Protein AF-A0A969PIN3-F1 (afdb_monomer_lite)

Radius of gyration: 37.14 Å; chains: 1; bounding box: 96×81×105 Å

Structure (mmCIF, N/CA/C/O backbone):
data_AF-A0A969PIN3-F1
#
_entry.id   AF-A0A969PIN3-F1
#
loop_
_atom_site.group_PDB
_atom_site.id
_atom_site.type_symbol
_atom_site.label_atom_id
_atom_site.label_alt_id
_atom_site.label_comp_id
_atom_site.label_asym_id
_atom_site.label_entity_id
_atom_site.label_seq_id
_atom_site.pdbx_PDB_ins_code
_atom_site.Cartn_x
_atom_site.Cartn_y
_atom_site.Cartn_z
_atom_site.occupancy
_atom_site.B_iso_or_equiv
_atom_site.auth_seq_id
_atom_site.auth_comp_id
_atom_site.auth_asym_id
_atom_site.auth_atom_id
_atom_site.pdbx_PDB_model_num
ATOM 1 N N . MET A 1 1 ? 4.081 49.127 9.618 1.00 50.84 1 MET A N 1
ATOM 2 C CA . MET A 1 1 ? 3.236 48.222 8.811 1.00 50.84 1 MET A CA 1
ATOM 3 C C . MET A 1 1 ? 1.936 48.942 8.501 1.00 50.84 1 MET A C 1
ATOM 5 O O . MET A 1 1 ? 1.506 49.730 9.333 1.00 50.84 1 MET A O 1
ATOM 9 N N . THR A 1 2 ? 1.352 48.713 7.328 1.00 72.00 2 THR A N 1
ATOM 10 C CA . THR A 1 2 ? 0.130 49.383 6.839 1.00 72.00 2 THR A CA 1
ATOM 11 C C . THR A 1 2 ? -1.167 48.836 7.447 1.00 72.00 2 THR A C 1
ATOM 13 O O . THR A 1 2 ? -2.225 49.387 7.179 1.00 72.00 2 THR A O 1
ATOM 16 N N . ASN A 1 3 ? -1.093 47.792 8.285 1.00 75.44 3 ASN A N 1
ATOM 17 C CA . ASN A 1 3 ? -2.239 46.981 8.716 1.00 75.44 3 ASN A CA 1
ATOM 18 C C . ASN A 1 3 ? -3.013 46.429 7.500 1.00 75.44 3 ASN A C 1
ATOM 20 O O . ASN A 1 3 ? -2.401 46.163 6.465 1.00 75.44 3 ASN A O 1
ATOM 24 N N . TYR A 1 4 ? -4.318 46.187 7.635 1.00 80.69 4 TYR A N 1
ATOM 25 C CA . TYR A 1 4 ? -5.154 45.698 6.541 1.00 80.69 4 TYR A CA 1
ATOM 26 C C . TYR A 1 4 ? -5.378 46.802 5.507 1.00 80.69 4 TYR A C 1
ATOM 28 O O . TYR A 1 4 ? -5.808 47.899 5.859 1.00 80.69 4 TYR A O 1
ATOM 36 N N . VAL A 1 5 ? -5.104 46.482 4.246 1.00 87.62 5 VAL A N 1
ATOM 37 C CA . VAL A 1 5 ? -5.434 47.311 3.083 1.00 87.62 5 VAL A CA 1
ATOM 38 C C . VAL A 1 5 ? -6.646 46.714 2.379 1.00 87.62 5 VAL A C 1
ATOM 40 O O . VAL A 1 5 ? -6.868 45.504 2.432 1.00 87.62 5 VAL A O 1
ATOM 43 N N . THR A 1 6 ? -7.445 47.559 1.745 1.00 90.44 6 THR A N 1
ATOM 44 C CA . THR A 1 6 ? -8.555 47.119 0.893 1.00 90.44 6 THR A CA 1
ATOM 45 C C . THR A 1 6 ? -8.034 46.457 -0.386 1.00 90.44 6 THR A C 1
ATOM 47 O O . THR A 1 6 ? -6.901 46.699 -0.801 1.00 90.44 6 THR A O 1
ATOM 50 N N . ASP A 1 7 ? -8.865 45.667 -1.069 1.00 84.75 7 ASP A N 1
ATOM 51 C CA . ASP A 1 7 ? -8.465 45.018 -2.328 1.00 84.75 7 ASP A CA 1
ATOM 52 C C . ASP A 1 7 ? -8.092 46.026 -3.430 1.00 84.75 7 ASP A C 1
ATOM 54 O O . ASP A 1 7 ? -7.256 45.741 -4.287 1.00 84.75 7 ASP A O 1
ATOM 58 N N . GLU A 1 8 ? -8.708 47.214 -3.433 1.00 89.25 8 GLU A N 1
ATOM 59 C CA . GLU A 1 8 ? -8.351 48.295 -4.361 1.00 89.25 8 GLU A CA 1
ATOM 60 C C . GLU A 1 8 ? -6.957 48.849 -4.070 1.00 89.25 8 GLU A C 1
ATOM 62 O O . GLU A 1 8 ? -6.147 48.988 -4.989 1.00 89.25 8 GLU A O 1
ATOM 67 N N . GLU A 1 9 ? -6.648 49.101 -2.798 1.00 90.25 9 GLU A N 1
ATOM 68 C CA . GLU A 1 9 ? -5.317 49.532 -2.369 1.00 90.25 9 GLU A CA 1
ATOM 69 C C . GLU A 1 9 ? -4.271 48.446 -2.633 1.00 90.25 9 GLU A C 1
ATOM 71 O O . GLU A 1 9 ? -3.185 48.749 -3.120 1.00 90.25 9 GLU A O 1
ATOM 76 N N . LEU A 1 10 ? -4.599 47.176 -2.385 1.00 89.31 10 LEU A N 1
ATOM 77 C CA . LEU A 1 10 ? -3.703 46.050 -2.627 1.00 89.31 10 LEU A CA 1
ATOM 78 C C . LEU A 1 10 ? -3.367 45.901 -4.118 1.00 89.31 10 LEU A C 1
ATOM 80 O O . LEU A 1 10 ? -2.195 45.788 -4.477 1.00 89.31 10 LEU A O 1
ATOM 84 N N . ARG A 1 11 ? -4.367 46.001 -5.006 1.00 89.81 11 ARG A N 1
ATOM 85 C CA . ARG A 1 11 ? -4.142 46.023 -6.462 1.00 89.81 11 ARG A CA 1
ATOM 86 C C . ARG A 1 11 ? -3.306 47.221 -6.898 1.00 89.81 11 ARG A C 1
ATOM 88 O O . ARG A 1 11 ? -2.436 47.067 -7.757 1.00 89.81 11 ARG A O 1
ATOM 95 N N . ALA A 1 12 ? -3.544 48.398 -6.318 1.00 90.44 12 ALA A N 1
ATOM 96 C CA . ALA A 1 12 ? -2.742 49.583 -6.605 1.00 90.44 12 ALA A CA 1
ATOM 97 C C . ALA A 1 12 ? -1.281 49.377 -6.175 1.00 90.44 12 ALA A C 1
ATOM 99 O O . ALA A 1 12 ? -0.368 49.697 -6.935 1.00 90.44 12 ALA A O 1
ATOM 100 N N . LEU A 1 13 ? -1.045 48.774 -5.007 1.00 92.31 13 LEU A N 1
ATOM 101 C CA . LEU A 1 13 ? 0.294 48.450 -4.517 1.00 92.31 13 LEU A CA 1
ATOM 102 C C . LEU A 1 13 ? 1.000 47.434 -5.421 1.00 92.31 13 LEU A C 1
ATOM 104 O O . LEU A 1 13 ? 2.150 47.660 -5.790 1.00 92.31 13 LEU A O 1
ATOM 108 N N . TYR A 1 14 ? 0.319 46.368 -5.846 1.00 93.81 14 TYR A N 1
ATOM 109 C CA . TYR A 1 14 ? 0.897 45.406 -6.787 1.00 93.81 14 TYR A CA 1
ATOM 110 C C . TYR A 1 14 ? 1.235 46.046 -8.133 1.00 93.81 14 TYR A C 1
ATOM 112 O O . TYR A 1 14 ? 2.343 45.871 -8.635 1.00 93.81 14 TYR A O 1
ATOM 120 N N . SER A 1 15 ? 0.323 46.849 -8.682 1.00 88.75 15 SER A N 1
ATOM 121 C CA . SER A 1 15 ? 0.493 47.473 -10.001 1.00 88.75 15 SER A CA 1
ATOM 122 C C . SER A 1 15 ? 1.559 48.574 -10.027 1.00 88.75 15 SER A C 1
ATOM 124 O O . SER A 1 15 ? 2.026 48.948 -11.098 1.00 88.75 15 SER A O 1
ATOM 126 N N . THR A 1 16 ? 1.928 49.129 -8.868 1.00 90.44 16 THR A N 1
ATOM 127 C CA . THR A 1 16 ? 2.892 50.241 -8.767 1.00 90.44 16 THR A CA 1
ATOM 128 C C . THR A 1 16 ? 4.238 49.835 -8.175 1.00 90.44 16 THR A C 1
ATOM 130 O O . THR A 1 16 ? 5.167 50.644 -8.171 1.00 90.44 16 THR A O 1
ATOM 133 N N . CYS A 1 17 ? 4.382 48.603 -7.676 1.00 92.88 17 CYS A N 1
ATOM 134 C CA . CYS A 1 17 ? 5.634 48.168 -7.073 1.00 92.88 17 CYS A CA 1
ATOM 135 C C . CYS A 1 17 ? 6.734 47.933 -8.124 1.00 92.88 17 CYS A C 1
ATOM 137 O O . CYS A 1 17 ? 6.511 47.346 -9.181 1.00 92.88 17 CYS A O 1
ATOM 139 N N . SER A 1 18 ? 7.962 48.350 -7.802 1.00 92.31 18 SER A N 1
ATOM 140 C CA . SER A 1 18 ? 9.142 48.053 -8.632 1.00 92.31 18 SER A CA 1
ATOM 141 C C . SER A 1 18 ? 9.610 46.601 -8.498 1.00 92.31 18 SER A C 1
ATOM 143 O O . SER A 1 18 ? 10.331 46.107 -9.363 1.00 92.31 18 SER A O 1
ATOM 145 N N . LEU A 1 19 ? 9.250 45.947 -7.390 1.00 95.00 19 LEU A N 1
ATOM 146 C CA . LEU A 1 19 ? 9.529 44.545 -7.106 1.00 95.00 19 LEU A CA 1
ATOM 147 C C . LEU A 1 19 ? 8.609 44.044 -5.985 1.00 95.00 19 LEU A C 1
ATOM 149 O O . LEU A 1 19 ? 8.564 44.639 -4.907 1.00 95.00 19 LEU A O 1
ATOM 153 N N . PHE A 1 20 ? 7.948 42.915 -6.216 1.00 96.00 20 PHE A N 1
ATOM 154 C CA . PHE A 1 20 ? 7.264 42.130 -5.195 1.00 96.00 20 PHE A CA 1
ATOM 155 C C . PHE A 1 20 ? 8.162 40.969 -4.747 1.00 96.00 20 PHE A C 1
ATOM 157 O O . PHE A 1 20 ? 8.660 40.203 -5.573 1.00 96.00 20 PHE A O 1
ATOM 164 N N . VAL A 1 21 ? 8.391 40.831 -3.441 1.00 96.06 21 VAL A N 1
ATOM 165 C CA . VAL A 1 21 ? 9.271 39.795 -2.876 1.00 96.06 21 VAL A CA 1
ATOM 166 C C . VAL A 1 21 ? 8.453 38.886 -1.974 1.00 96.06 21 VAL A C 1
ATOM 168 O O . VAL A 1 21 ? 7.818 39.367 -1.037 1.00 96.06 21 VAL A O 1
ATOM 171 N N . PHE A 1 22 ? 8.511 37.576 -2.221 1.00 95.44 22 PHE A N 1
ATOM 172 C CA . PHE A 1 22 ? 7.758 36.584 -1.454 1.00 95.44 22 PHE A CA 1
ATOM 173 C C . PHE A 1 22 ? 8.674 35.507 -0.832 1.00 95.44 22 PHE A C 1
ATOM 175 O O . PHE A 1 22 ? 8.772 34.393 -1.350 1.00 95.44 22 PHE A O 1
ATOM 182 N N . PRO A 1 23 ? 9.389 35.834 0.269 1.00 93.06 23 PRO A N 1
ATOM 183 C CA . PRO A 1 23 ? 10.427 34.995 0.871 1.00 93.06 23 PRO A CA 1
ATOM 184 C C . PRO A 1 23 ? 9.851 33.994 1.881 1.00 93.06 23 PRO A C 1
ATOM 186 O O . PRO A 1 23 ? 10.256 33.962 3.042 1.00 93.06 23 PRO A O 1
ATOM 189 N N . SER A 1 24 ? 8.858 33.203 1.471 1.00 88.94 24 SER A N 1
ATOM 190 C CA . SER A 1 24 ? 8.250 32.210 2.362 1.00 88.94 24 SER A CA 1
ATOM 191 C C . SER A 1 24 ? 9.139 30.971 2.510 1.00 88.94 24 SER A C 1
ATOM 193 O O . SER A 1 24 ? 9.698 30.493 1.526 1.00 88.94 24 SER A O 1
ATOM 195 N N . PHE A 1 25 ? 9.267 30.415 3.717 1.00 88.06 25 PHE A N 1
ATOM 196 C CA . PHE A 1 25 ? 9.895 29.096 3.896 1.00 88.06 25 PHE A CA 1
ATOM 197 C C . PHE A 1 25 ? 8.984 27.974 3.389 1.00 88.06 25 PHE A C 1
ATOM 199 O O . PHE A 1 25 ? 9.461 26.984 2.838 1.00 88.06 25 PHE A O 1
ATOM 206 N N . TYR A 1 26 ? 7.674 28.153 3.549 1.00 81.69 26 TYR A N 1
ATOM 207 C CA . TYR A 1 26 ? 6.642 27.222 3.124 1.00 81.69 26 TYR A CA 1
ATOM 208 C C . TYR A 1 26 ? 5.337 27.984 2.909 1.00 81.69 26 TYR A C 1
ATOM 210 O O . TYR A 1 26 ? 4.911 28.752 3.770 1.00 81.69 26 TYR A O 1
ATOM 218 N N . GLU A 1 27 ? 4.684 27.739 1.783 1.00 80.06 27 GLU A N 1
ATOM 219 C CA . GLU A 1 27 ? 3.398 28.336 1.440 1.00 80.06 27 GLU A CA 1
ATOM 220 C C . GLU A 1 27 ? 2.449 27.251 0.934 1.00 80.06 27 GLU A C 1
ATOM 222 O O . GLU A 1 27 ? 2.905 26.255 0.381 1.00 80.06 27 GLU A O 1
ATOM 227 N N . GLY A 1 28 ? 1.141 27.427 1.129 1.00 74.25 28 GLY A N 1
ATOM 228 C CA . GLY A 1 28 ? 0.139 26.517 0.581 1.00 74.25 28 GLY A CA 1
ATOM 229 C C . GLY A 1 28 ? 0.127 26.552 -0.947 1.00 74.25 28 GLY A C 1
ATOM 230 O O . GLY A 1 28 ? 0.718 25.695 -1.590 1.00 74.25 28 GLY A O 1
ATOM 231 N N . PHE A 1 29 ? -0.572 27.533 -1.523 1.00 78.00 29 PHE A N 1
ATOM 232 C CA . PHE A 1 29 ? -0.521 27.788 -2.967 1.00 78.00 29 PHE A CA 1
ATOM 233 C C . PHE A 1 29 ? 0.284 29.049 -3.285 1.00 78.00 29 PHE A C 1
ATOM 235 O O . PHE A 1 29 ? 1.135 29.006 -4.159 1.00 78.00 29 PHE A O 1
ATOM 242 N N . GLY A 1 30 ? 0.090 30.141 -2.541 1.00 85.25 30 GLY A N 1
ATOM 243 C CA . GLY A 1 30 ? 0.773 31.416 -2.793 1.00 85.25 30 GLY A CA 1
ATOM 244 C C . GLY A 1 30 ? -0.074 32.410 -3.581 1.00 85.25 30 GLY A C 1
ATOM 245 O O . GLY A 1 30 ? 0.422 33.059 -4.499 1.00 85.25 30 GLY A O 1
ATOM 246 N N . LEU A 1 31 ? -1.349 32.559 -3.199 1.00 87.31 31 LEU A N 1
ATOM 247 C CA . LEU A 1 31 ? -2.270 33.533 -3.799 1.00 87.31 31 LEU A CA 1
ATOM 248 C C . LEU A 1 31 ? -1.707 34.964 -3.843 1.00 87.31 31 LEU A C 1
ATOM 250 O O . LEU A 1 31 ? -1.788 35.552 -4.916 1.00 87.31 31 LEU A O 1
ATOM 254 N N . PRO A 1 32 ? -1.033 35.494 -2.798 1.00 91.12 32 PRO A N 1
ATOM 255 C CA . PRO A 1 32 ? -0.468 36.844 -2.868 1.00 91.12 32 PRO A CA 1
ATOM 256 C C . PRO A 1 32 ? 0.576 37.013 -3.980 1.00 91.12 32 PRO A C 1
ATOM 258 O O . PRO A 1 32 ? 0.675 38.074 -4.592 1.00 91.12 32 PRO A O 1
ATOM 261 N N . LEU A 1 33 ? 1.355 35.962 -4.265 1.00 93.81 33 LEU A N 1
ATOM 262 C CA . LEU A 1 33 ? 2.321 35.965 -5.361 1.00 93.81 33 LEU A CA 1
ATOM 263 C C . LEU A 1 33 ? 1.612 35.943 -6.715 1.00 93.81 33 LEU A C 1
ATOM 265 O O . LEU A 1 33 ? 1.967 36.734 -7.586 1.00 93.81 33 LEU A O 1
ATOM 269 N N . LEU A 1 34 ? 0.598 35.084 -6.872 1.00 91.12 34 LEU A N 1
ATOM 270 C CA . LEU A 1 34 ? -0.208 35.004 -8.092 1.00 91.12 34 LEU A CA 1
ATOM 271 C C . LEU A 1 34 ? -0.958 36.318 -8.370 1.00 91.12 34 LEU A C 1
ATOM 273 O O . LEU A 1 34 ? -0.998 36.781 -9.508 1.00 91.12 34 LEU A O 1
ATOM 277 N N . GLU A 1 35 ? -1.520 36.942 -7.339 1.00 91.19 35 GLU A N 1
ATOM 278 C CA . GLU A 1 35 ? -2.205 38.235 -7.412 1.00 91.19 35 GLU A CA 1
ATOM 279 C C . GLU A 1 35 ? -1.245 39.349 -7.842 1.00 91.19 35 GLU A C 1
ATOM 281 O O . GLU A 1 35 ? -1.569 40.125 -8.747 1.00 91.19 35 GLU A O 1
ATOM 286 N N . ALA A 1 36 ? -0.035 39.382 -7.272 1.00 93.06 36 ALA A N 1
ATOM 287 C CA . ALA A 1 36 ? 0.993 40.347 -7.643 1.00 93.06 36 ALA A CA 1
ATOM 288 C C . ALA A 1 36 ? 1.392 40.216 -9.123 1.00 93.06 36 ALA A C 1
ATOM 290 O O . ALA A 1 36 ? 1.354 41.203 -9.864 1.00 93.06 36 ALA A O 1
ATOM 291 N N . ILE A 1 37 ? 1.702 39.001 -9.592 1.00 92.75 37 ILE A N 1
ATOM 292 C CA . ILE A 1 37 ? 2.083 38.781 -10.998 1.00 92.75 37 ILE A CA 1
ATOM 293 C C . ILE A 1 37 ? 0.915 38.990 -11.968 1.00 92.75 37 ILE A C 1
ATOM 295 O O . ILE A 1 37 ? 1.132 39.430 -13.097 1.00 92.75 37 ILE A O 1
ATOM 299 N N . SER A 1 38 ? -0.327 38.763 -11.527 1.00 90.12 38 SER A N 1
ATOM 300 C CA . SER A 1 38 ? -1.535 39.051 -12.313 1.00 90.12 38 SER A CA 1
ATOM 301 C C . SER A 1 38 ? -1.742 40.551 -12.530 1.00 90.12 38 SER A C 1
ATOM 303 O O . SER A 1 38 ? -2.286 40.954 -13.557 1.00 90.12 38 SER A O 1
ATOM 305 N N . CYS A 1 39 ? -1.260 41.384 -11.603 1.00 89.56 39 CYS A N 1
ATOM 306 C CA . CYS A 1 39 ? -1.224 42.841 -11.750 1.00 89.56 39 CYS A CA 1
ATOM 307 C C . CYS A 1 39 ? -0.012 43.337 -12.565 1.00 89.56 39 CYS A C 1
ATOM 309 O O . CYS A 1 39 ? 0.136 44.539 -12.770 1.00 89.56 39 CYS A O 1
ATOM 311 N N . GLY A 1 40 ? 0.858 42.433 -13.031 1.00 89.50 40 GLY A N 1
ATOM 312 C CA . GLY A 1 40 ? 2.072 42.762 -13.781 1.00 89.50 40 GLY A CA 1
ATOM 313 C C . GLY A 1 40 ? 3.282 43.117 -12.918 1.00 89.50 40 GLY A C 1
ATOM 314 O O . GLY A 1 40 ? 4.295 43.569 -13.458 1.00 89.50 40 GLY A O 1
ATOM 315 N N . ALA A 1 41 ? 3.217 42.895 -11.602 1.00 93.81 41 ALA A N 1
ATOM 316 C CA . ALA A 1 41 ? 4.343 43.155 -10.717 1.00 93.81 41 ALA A CA 1
ATOM 317 C C . ALA A 1 41 ? 5.558 42.290 -11.108 1.00 93.81 41 ALA A C 1
ATOM 319 O O . ALA A 1 41 ? 5.424 41.068 -11.240 1.00 93.81 41 ALA A O 1
ATOM 320 N N . PRO A 1 42 ? 6.764 42.873 -11.234 1.00 93.81 42 PRO A N 1
ATOM 321 C CA . PRO A 1 42 ? 7.991 42.090 -11.248 1.00 93.81 42 PRO A CA 1
ATOM 322 C C . PRO A 1 42 ? 8.111 41.361 -9.907 1.00 93.81 42 PRO A C 1
ATOM 324 O O . PRO A 1 42 ? 8.193 42.010 -8.865 1.00 93.81 42 PRO A O 1
ATOM 327 N N . ALA A 1 43 ? 8.104 40.029 -9.916 1.00 95.38 43 ALA A N 1
ATOM 328 C CA . ALA A 1 43 ? 8.068 39.241 -8.687 1.00 95.38 43 ALA A CA 1
ATOM 329 C C . ALA A 1 43 ? 9.237 38.262 -8.583 1.00 95.38 43 ALA A C 1
ATOM 331 O O . ALA A 1 43 ? 9.640 37.651 -9.578 1.00 95.38 43 ALA A O 1
ATOM 332 N N . ILE A 1 44 ? 9.737 38.098 -7.359 1.00 96.81 44 ILE A N 1
ATOM 333 C CA . ILE A 1 44 ? 10.690 37.055 -6.976 1.00 96.81 44 ILE A CA 1
ATOM 334 C C . ILE A 1 44 ? 10.174 36.316 -5.742 1.00 96.81 44 ILE A C 1
ATOM 336 O O . ILE A 1 44 ? 9.540 36.918 -4.870 1.00 96.81 44 ILE A O 1
ATOM 340 N N . ALA A 1 45 ? 10.450 35.021 -5.648 1.00 96.69 45 ALA A N 1
ATOM 341 C CA . ALA A 1 45 ? 9.953 34.187 -4.556 1.00 96.69 45 ALA A CA 1
ATOM 342 C C . ALA A 1 45 ? 10.956 33.111 -4.141 1.00 96.69 45 ALA A C 1
ATOM 344 O O . ALA A 1 45 ? 11.942 32.855 -4.828 1.00 96.69 45 ALA A O 1
ATOM 345 N N . SER A 1 46 ? 10.702 32.472 -3.007 1.00 95.88 46 SER A N 1
ATOM 346 C CA . SER A 1 46 ? 11.482 31.313 -2.579 1.00 95.88 46 SER A CA 1
ATOM 347 C C . SER A 1 46 ? 11.335 30.138 -3.549 1.00 95.88 46 SER A C 1
ATOM 349 O O . SER A 1 46 ? 10.269 29.926 -4.121 1.00 95.88 46 SER A O 1
ATOM 351 N N . ASN A 1 47 ? 12.367 29.307 -3.674 1.00 91.25 47 ASN A N 1
ATOM 352 C CA . ASN A 1 47 ? 12.352 28.068 -4.458 1.00 91.25 47 ASN A CA 1
ATOM 353 C C . ASN A 1 47 ? 11.687 26.878 -3.727 1.00 91.25 47 ASN A C 1
ATOM 355 O O . ASN A 1 47 ? 12.079 25.731 -3.937 1.00 91.25 47 ASN A O 1
ATOM 359 N N . SER A 1 48 ? 10.713 27.139 -2.850 1.00 85.56 48 SER A N 1
ATOM 360 C CA . SER A 1 48 ? 10.076 26.135 -1.995 1.00 85.56 48 SER A CA 1
ATOM 361 C C . SER A 1 48 ? 8.560 26.057 -2.201 1.00 85.56 48 SER A C 1
ATOM 363 O O . SER A 1 48 ? 7.909 27.027 -2.597 1.00 85.56 48 SER A O 1
ATOM 365 N N . SER A 1 49 ? 7.994 24.889 -1.880 1.00 86.50 49 SER A N 1
ATOM 366 C CA . SER A 1 49 ? 6.567 24.578 -2.049 1.00 86.50 49 SER A CA 1
ATOM 367 C C . SER A 1 49 ? 6.078 24.836 -3.485 1.00 86.50 49 SER A C 1
ATOM 369 O O . SER A 1 49 ? 6.784 24.476 -4.416 1.00 86.50 49 SER A O 1
ATOM 371 N N . SER A 1 50 ? 4.898 25.440 -3.651 1.00 85.69 50 SER A N 1
ATOM 372 C CA . SER A 1 50 ? 4.201 25.734 -4.911 1.00 85.69 50 SER A CA 1
ATOM 373 C C . SER A 1 50 ? 4.646 27.019 -5.632 1.00 85.69 50 SER A C 1
ATOM 375 O O . SER A 1 50 ? 4.082 27.396 -6.663 1.00 85.69 50 SER A O 1
ATOM 377 N N . LEU A 1 51 ? 5.587 27.773 -5.055 1.00 91.25 51 LEU A N 1
ATOM 378 C CA . LEU A 1 51 ? 6.018 29.074 -5.580 1.00 91.25 51 LEU A CA 1
ATOM 379 C C . LEU A 1 51 ? 6.810 28.974 -6.902 1.00 91.25 51 LEU A C 1
ATOM 381 O O . LEU A 1 51 ? 6.592 29.831 -7.769 1.00 91.25 51 LEU A O 1
ATOM 385 N N . PRO A 1 52 ? 7.673 27.953 -7.117 1.00 90.81 52 PRO A N 1
ATOM 386 C CA . PRO A 1 52 ? 8.307 27.712 -8.413 1.00 90.81 52 PRO A CA 1
ATOM 387 C C . PRO A 1 52 ? 7.299 27.556 -9.555 1.00 90.81 52 PRO A C 1
ATOM 389 O O . PRO A 1 52 ? 7.504 28.096 -10.642 1.00 90.81 52 PRO A O 1
ATOM 392 N N . GLU A 1 53 ? 6.186 26.870 -9.303 1.00 84.94 53 GLU A N 1
ATOM 393 C CA . GLU A 1 53 ? 5.125 26.620 -10.275 1.00 84.94 53 GLU A CA 1
ATOM 394 C C . GLU A 1 53 ? 4.335 27.893 -10.604 1.00 84.94 53 GLU A C 1
ATOM 396 O O . GLU A 1 53 ? 3.948 28.096 -11.758 1.00 84.94 53 GLU A O 1
ATOM 401 N N . ILE A 1 54 ? 4.126 28.780 -9.624 1.00 87.75 54 ILE A N 1
ATOM 402 C CA . ILE A 1 54 ? 3.443 30.065 -9.841 1.00 87.75 54 ILE A CA 1
ATOM 403 C C . ILE A 1 54 ? 4.279 31.015 -10.696 1.00 87.75 54 ILE A C 1
ATOM 405 O O . ILE A 1 54 ? 3.715 31.698 -11.547 1.00 87.75 54 ILE A O 1
ATOM 409 N N . LEU A 1 55 ? 5.600 31.069 -10.502 1.00 88.31 55 LEU A N 1
ATOM 410 C CA . LEU A 1 55 ? 6.469 31.941 -11.304 1.00 88.31 55 LEU A CA 1
ATOM 411 C C . LEU A 1 55 ? 6.867 31.318 -12.642 1.00 88.31 55 LEU A C 1
ATOM 413 O O . LEU A 1 55 ? 7.133 32.049 -13.594 1.00 88.31 55 LEU A O 1
ATOM 417 N N . GLY A 1 56 ? 6.898 29.985 -12.733 1.00 79.75 56 GLY A N 1
ATOM 418 C CA . GLY A 1 56 ? 7.204 29.254 -13.967 1.00 79.75 56 GLY A CA 1
ATOM 419 C C . GLY A 1 56 ? 8.626 29.479 -14.497 1.00 79.75 56 GLY A C 1
ATOM 420 O O . GLY A 1 56 ? 8.923 29.108 -15.630 1.00 79.75 56 GLY A O 1
ATOM 421 N N . SER A 1 57 ? 9.502 30.103 -13.703 1.00 82.56 57 SER A N 1
ATOM 422 C CA . SER A 1 57 ? 10.856 30.492 -14.091 1.00 82.56 57 SER A CA 1
ATOM 423 C C . SER A 1 57 ? 11.798 30.447 -12.894 1.00 82.56 57 SER A C 1
ATOM 425 O O . SER A 1 57 ? 11.608 31.153 -11.903 1.00 82.56 57 SER A O 1
ATOM 427 N N . VAL A 1 58 ? 12.862 29.652 -13.013 1.00 86.12 58 VAL A N 1
ATOM 428 C CA . VAL A 1 58 ? 13.892 29.513 -11.972 1.00 86.12 58 VAL A CA 1
ATOM 429 C C . VAL A 1 58 ? 14.721 30.784 -11.776 1.00 86.12 58 VAL A C 1
ATOM 431 O O . VAL A 1 58 ? 15.261 31.001 -10.696 1.00 86.12 58 VAL A O 1
ATOM 434 N N . GLU A 1 59 ? 14.775 31.670 -12.778 1.00 88.94 59 GLU A N 1
ATOM 435 C CA . GLU A 1 59 ? 15.524 32.934 -12.707 1.00 88.94 59 GLU A CA 1
ATOM 436 C C . GLU A 1 59 ? 14.929 33.934 -11.698 1.00 88.94 59 GLU A C 1
ATOM 438 O O . GLU A 1 59 ? 15.596 34.901 -11.330 1.00 88.94 59 GLU A O 1
ATOM 443 N N . GLN A 1 60 ? 13.682 33.718 -11.268 1.00 92.75 60 GLN A N 1
ATOM 444 C CA . GLN A 1 60 ? 12.962 34.551 -10.301 1.00 92.75 60 GLN A CA 1
ATOM 445 C C . GLN A 1 60 ? 12.942 33.935 -8.894 1.00 92.75 60 GLN A C 1
ATOM 447 O O . GLN A 1 60 ? 12.293 34.475 -7.995 1.00 92.75 60 GLN A O 1
ATOM 452 N N . LEU A 1 61 ? 13.642 32.813 -8.698 1.00 95.62 61 LEU A N 1
ATOM 453 C CA . LEU A 1 61 ? 13.639 32.063 -7.451 1.00 95.62 61 LEU A CA 1
ATOM 454 C C . LEU A 1 61 ? 14.945 32.234 -6.668 1.00 95.62 61 LEU A C 1
ATOM 456 O O . LEU A 1 61 ? 16.024 32.379 -7.242 1.00 95.62 61 LEU A O 1
ATOM 460 N N . PHE A 1 62 ? 14.854 32.176 -5.341 1.00 95.62 62 PHE A N 1
ATOM 461 C CA . PHE A 1 62 ? 16.007 32.146 -4.437 1.00 95.62 62 PHE A CA 1
ATOM 462 C C . PHE A 1 62 ? 15.808 31.112 -3.325 1.00 95.62 62 PHE A C 1
ATOM 464 O O . PHE A 1 62 ? 14.681 30.758 -2.993 1.00 95.62 62 PHE A O 1
ATOM 471 N N . ASP A 1 63 ? 16.900 30.634 -2.728 1.00 93.19 63 ASP A N 1
ATOM 472 C CA . ASP A 1 63 ? 16.827 29.800 -1.523 1.00 93.19 63 ASP A CA 1
ATOM 473 C C . ASP A 1 63 ? 16.354 30.655 -0.329 1.00 93.19 63 ASP A C 1
ATOM 475 O O . ASP A 1 63 ? 17.042 31.627 0.010 1.00 93.19 63 ASP A O 1
ATOM 479 N N . PRO A 1 64 ? 15.223 30.325 0.331 1.00 92.88 64 PRO A N 1
ATOM 480 C CA . PRO A 1 64 ? 14.708 31.098 1.462 1.00 92.88 64 PRO A CA 1
ATOM 481 C C . PRO A 1 64 ? 15.661 31.140 2.664 1.00 92.88 64 PRO A C 1
ATOM 483 O O . PRO A 1 64 ? 15.556 32.041 3.496 1.00 92.88 64 PRO A O 1
ATOM 486 N N . HIS A 1 65 ? 16.608 30.204 2.767 1.00 91.62 65 HIS A N 1
ATOM 487 C CA . HIS A 1 65 ? 17.635 30.198 3.810 1.00 91.62 65 HIS A CA 1
ATOM 488 C C . HIS A 1 65 ? 18.869 31.042 3.452 1.00 91.62 65 HIS A C 1
ATOM 490 O O . HIS A 1 65 ? 19.729 31.265 4.306 1.00 91.62 65 HIS A O 1
ATOM 496 N N . SER A 1 66 ? 18.953 31.557 2.220 1.00 93.38 66 SER A N 1
ATOM 497 C CA . SER A 1 66 ? 20.086 32.339 1.729 1.00 93.38 66 SER A CA 1
ATOM 498 C C . SER A 1 66 ? 19.733 33.818 1.570 1.00 93.38 66 SER A C 1
ATOM 500 O O . SER A 1 66 ? 19.291 34.286 0.518 1.00 93.38 66 SER A O 1
ATOM 502 N N . VAL A 1 67 ? 20.018 34.595 2.620 1.00 94.12 67 VAL A N 1
ATOM 503 C CA . VAL A 1 67 ? 19.900 36.067 2.600 1.00 94.12 67 VAL A CA 1
ATOM 504 C C . VAL A 1 67 ? 20.729 36.673 1.464 1.00 94.12 67 VAL A C 1
ATOM 506 O O . VAL A 1 67 ? 20.317 37.654 0.844 1.00 94.12 67 VAL A O 1
ATOM 509 N N . GLU A 1 68 ? 21.881 36.076 1.153 1.00 94.44 68 GLU A N 1
ATOM 510 C CA . GLU A 1 68 ? 22.750 36.535 0.071 1.00 94.44 68 GLU A CA 1
ATOM 511 C C . GLU A 1 68 ? 22.097 36.344 -1.306 1.00 94.44 68 GLU A C 1
ATOM 513 O O . GLU A 1 68 ? 22.115 37.267 -2.123 1.00 94.44 68 GLU A O 1
ATOM 518 N N . ALA A 1 69 ? 21.473 35.186 -1.554 1.00 90.31 69 ALA A N 1
ATOM 519 C CA . ALA A 1 69 ? 20.775 34.915 -2.809 1.00 90.31 69 ALA A CA 1
ATOM 520 C C . ALA A 1 69 ? 19.581 35.860 -3.003 1.00 90.31 69 ALA A C 1
ATOM 522 O O . ALA A 1 69 ? 19.449 36.464 -4.071 1.00 90.31 69 ALA A O 1
ATOM 523 N N . LEU A 1 70 ? 18.776 36.063 -1.953 1.00 96.94 70 LEU A N 1
ATOM 524 C CA . LEU A 1 70 ? 17.679 37.031 -1.961 1.00 96.94 70 LEU A CA 1
ATOM 525 C C . LEU A 1 70 ? 18.188 38.448 -2.266 1.00 96.94 70 LEU A C 1
ATOM 527 O O . LEU A 1 70 ? 17.689 39.107 -3.176 1.00 96.94 70 LEU A O 1
ATOM 531 N N . THR A 1 71 ? 19.224 38.902 -1.558 1.00 95.62 71 THR A N 1
ATOM 532 C CA . THR A 1 71 ? 19.794 40.248 -1.735 1.00 95.62 71 THR A CA 1
ATOM 533 C C . THR A 1 71 ? 20.317 40.453 -3.156 1.00 95.62 71 THR A C 1
ATOM 535 O O . THR A 1 71 ? 20.070 41.488 -3.777 1.00 95.62 71 THR A O 1
ATOM 538 N N . ARG A 1 72 ? 21.019 39.454 -3.701 1.00 95.50 72 ARG A N 1
ATOM 539 C CA . ARG A 1 72 ? 21.546 39.487 -5.069 1.00 95.50 72 ARG A CA 1
ATOM 540 C C . ARG A 1 72 ? 20.420 39.602 -6.090 1.00 95.50 72 ARG A C 1
ATOM 542 O O . ARG A 1 72 ? 20.517 40.413 -7.010 1.00 95.50 72 ARG A O 1
ATOM 549 N N . LEU A 1 73 ? 19.356 38.823 -5.918 1.00 96.00 73 LEU A N 1
ATOM 550 C CA . LEU A 1 73 ? 18.240 38.813 -6.852 1.00 96.00 73 LEU A CA 1
ATOM 551 C C . LEU A 1 73 ? 17.404 40.098 -6.761 1.00 96.00 73 LEU A C 1
ATOM 553 O O . LEU A 1 73 ? 17.078 40.675 -7.796 1.00 96.00 73 LEU A O 1
ATOM 557 N N . MET A 1 74 ? 17.160 40.617 -5.553 1.00 97.25 74 MET A N 1
ATOM 558 C CA . MET A 1 74 ? 16.538 41.933 -5.360 1.00 97.25 74 MET A CA 1
ATOM 559 C C . MET A 1 74 ? 17.338 43.040 -6.055 1.00 97.25 74 MET A C 1
ATOM 561 O O . MET A 1 74 ? 16.774 43.820 -6.821 1.00 97.25 74 MET A O 1
ATOM 565 N N . ASN A 1 75 ? 18.660 43.078 -5.851 1.00 96.38 75 ASN A N 1
ATOM 566 C CA . ASN A 1 75 ? 19.528 44.062 -6.496 1.00 96.38 75 ASN A CA 1
ATOM 567 C C . ASN A 1 75 ? 19.491 43.936 -8.017 1.00 96.38 75 ASN A C 1
ATOM 569 O O . ASN A 1 75 ? 19.415 44.952 -8.706 1.00 96.38 75 ASN A O 1
ATOM 573 N N . LYS A 1 76 ? 19.481 42.712 -8.551 1.00 95.06 76 LYS A N 1
ATOM 574 C CA . LYS A 1 76 ? 19.392 42.481 -9.993 1.00 95.06 76 LYS A CA 1
ATOM 575 C C . LYS A 1 76 ? 18.089 43.048 -10.559 1.00 95.06 76 LYS A C 1
ATOM 577 O O . LYS A 1 76 ? 18.140 43.818 -11.505 1.00 95.06 76 LYS A O 1
ATOM 582 N N . VAL A 1 77 ? 16.941 42.751 -9.949 1.00 95.62 77 VAL A N 1
ATOM 583 C CA . VAL A 1 77 ? 15.640 43.250 -10.438 1.00 95.62 77 VAL A CA 1
ATOM 584 C C . VAL A 1 77 ? 15.514 44.773 -10.316 1.00 95.62 77 VAL A C 1
ATOM 586 O O . VAL A 1 77 ? 14.931 45.431 -11.179 1.00 95.62 77 VAL A O 1
ATOM 589 N N . LEU A 1 78 ? 16.064 45.369 -9.259 1.00 94.75 78 LEU A N 1
ATOM 590 C CA . LEU A 1 78 ? 15.977 46.816 -9.057 1.00 94.75 78 LEU A CA 1
ATOM 591 C C . LEU A 1 78 ? 16.949 47.604 -9.948 1.00 94.75 78 LEU A C 1
ATOM 593 O O . LEU A 1 78 ? 16.603 48.707 -10.373 1.00 94.75 78 LEU A O 1
ATOM 597 N N . SER A 1 79 ? 18.121 47.048 -10.269 1.00 94.12 79 SER A N 1
ATOM 598 C CA . SER A 1 79 ? 19.156 47.740 -11.057 1.00 94.12 79 SER A CA 1
ATOM 599 C C . SER A 1 79 ? 19.135 47.435 -12.560 1.00 94.12 79 SER A C 1
ATOM 601 O O . SER A 1 79 ? 19.577 48.277 -13.338 1.00 94.12 79 SER A O 1
ATOM 603 N N . ASP A 1 80 ? 18.599 46.287 -12.984 1.00 95.62 80 ASP A N 1
ATOM 604 C CA . ASP A 1 80 ? 18.509 45.886 -14.392 1.00 95.62 80 ASP A CA 1
ATOM 605 C C . ASP A 1 80 ? 17.068 46.026 -14.909 1.00 95.62 80 ASP A C 1
ATOM 607 O O . ASP A 1 80 ? 16.195 45.190 -14.661 1.00 95.62 80 ASP A O 1
ATOM 611 N N . GLU A 1 81 ? 16.815 47.114 -15.638 1.00 94.06 81 GLU A N 1
ATOM 612 C CA . GLU A 1 81 ? 15.502 47.426 -16.207 1.00 94.06 81 GLU A CA 1
ATOM 613 C C . GLU A 1 81 ? 15.044 46.398 -17.252 1.00 94.06 81 GLU A C 1
ATOM 615 O O . GLU A 1 81 ? 13.870 46.025 -17.261 1.00 94.06 81 GLU A O 1
ATOM 620 N N . ASN A 1 82 ? 15.966 45.863 -18.060 1.00 93.25 82 ASN A N 1
ATOM 621 C CA . ASN A 1 82 ? 15.644 44.848 -19.064 1.00 93.25 82 ASN A CA 1
ATOM 622 C C . ASN A 1 82 ? 15.240 43.531 -18.396 1.00 93.25 82 ASN A C 1
ATOM 624 O O . ASN A 1 82 ? 14.274 42.888 -18.808 1.00 93.25 82 ASN A O 1
ATOM 628 N N . PHE A 1 83 ? 15.954 43.134 -17.338 1.00 92.62 83 PHE A N 1
ATOM 629 C CA . PHE A 1 83 ? 15.600 41.949 -16.561 1.00 92.62 83 PHE A CA 1
ATOM 630 C C . PHE A 1 83 ? 14.254 42.126 -15.856 1.00 92.62 83 PHE A C 1
ATOM 632 O O . PHE A 1 83 ? 13.419 41.225 -15.912 1.00 92.62 83 PHE A O 1
ATOM 639 N N . ARG A 1 84 ? 14.000 43.299 -15.262 1.00 94.12 84 ARG A N 1
ATOM 640 C CA . ARG A 1 84 ? 12.717 43.623 -14.623 1.00 94.12 84 ARG A CA 1
ATOM 641 C C . ARG A 1 84 ? 11.545 43.557 -15.606 1.00 94.12 84 ARG A C 1
ATOM 643 O O . ARG A 1 84 ? 10.512 42.975 -15.276 1.00 94.12 84 ARG A O 1
ATOM 650 N N . GLN A 1 85 ? 11.711 44.099 -16.814 1.00 91.38 85 GLN A N 1
ATOM 651 C CA . GLN A 1 85 ? 10.690 44.025 -17.859 1.00 91.38 85 GLN A CA 1
ATOM 652 C C . GLN A 1 85 ? 10.469 42.578 -18.324 1.00 91.38 85 GLN A C 1
ATOM 654 O O . GLN A 1 85 ? 9.326 42.127 -18.388 1.00 91.38 85 GLN A O 1
ATOM 659 N N . LYS A 1 86 ? 11.551 41.818 -18.556 1.00 92.44 86 LYS A N 1
ATOM 660 C CA . LYS A 1 86 ? 11.488 40.395 -18.932 1.00 92.44 86 LYS A CA 1
ATOM 661 C C . LYS A 1 86 ? 10.660 39.589 -17.930 1.00 92.44 86 LYS A C 1
ATOM 663 O O . LYS A 1 86 ? 9.747 38.872 -18.337 1.00 92.44 86 LYS A O 1
ATOM 668 N N . ILE A 1 87 ? 10.955 39.710 -16.634 1.00 91.94 87 ILE A N 1
ATOM 669 C CA . ILE A 1 87 ? 10.264 38.914 -15.613 1.00 91.94 87 ILE A CA 1
ATOM 670 C C . ILE A 1 87 ? 8.816 39.365 -15.398 1.00 91.94 87 ILE A C 1
ATOM 672 O O . ILE A 1 87 ? 7.981 38.526 -15.092 1.00 91.94 87 ILE A O 1
ATOM 676 N N . SER A 1 88 ? 8.490 40.647 -15.605 1.00 88.38 88 SER A N 1
ATOM 677 C CA . SER A 1 88 ? 7.109 41.157 -15.560 1.00 88.38 88 SER A CA 1
ATOM 678 C C . SER A 1 88 ? 6.269 40.620 -16.730 1.00 88.38 88 SER A C 1
ATOM 680 O O . SER A 1 88 ? 5.164 40.113 -16.534 1.00 88.38 88 SER A O 1
ATOM 682 N N . GLU A 1 89 ? 6.817 40.623 -17.950 1.00 89.06 89 GLU A N 1
ATOM 683 C CA . GLU A 1 89 ? 6.151 40.044 -19.123 1.00 89.06 89 GLU A CA 1
ATOM 684 C C . GLU A 1 89 ? 5.960 38.525 -18.991 1.00 89.06 89 GLU A C 1
ATOM 686 O O . GLU A 1 89 ? 4.929 37.985 -19.404 1.00 89.06 89 GLU A O 1
ATOM 691 N N . GLN A 1 90 ? 6.939 37.828 -18.407 1.00 86.44 90 GLN A N 1
ATOM 692 C CA . GLN A 1 90 ? 6.837 36.403 -18.084 1.00 86.44 90 GLN A CA 1
ATOM 693 C C . GLN A 1 90 ? 5.787 36.145 -16.998 1.00 86.44 90 GLN A C 1
ATOM 695 O O . GLN A 1 90 ? 4.934 35.281 -17.190 1.00 86.44 90 GLN A O 1
ATOM 700 N N . ALA A 1 91 ? 5.781 36.943 -15.929 1.00 80.56 91 ALA A N 1
ATOM 701 C CA . ALA A 1 91 ? 4.781 36.908 -14.863 1.00 80.56 91 ALA A CA 1
ATOM 702 C C . ALA A 1 91 ? 3.351 37.033 -15.413 1.00 80.56 91 ALA A C 1
ATOM 704 O O . ALA A 1 91 ? 2.493 36.217 -15.085 1.00 80.56 91 ALA A O 1
ATOM 705 N N . LEU A 1 92 ? 3.102 37.982 -16.321 1.00 86.69 92 LEU A N 1
ATOM 706 C CA . LEU A 1 92 ? 1.791 38.155 -16.957 1.00 86.69 92 LEU A CA 1
ATOM 707 C C . LEU A 1 92 ? 1.391 36.971 -17.847 1.00 86.69 92 LEU A C 1
ATOM 709 O O . LEU A 1 92 ? 0.213 36.616 -17.915 1.00 86.69 92 LEU A O 1
ATOM 713 N N . LYS A 1 93 ? 2.346 36.364 -18.563 1.00 87.69 93 LYS A N 1
ATOM 714 C CA . LYS A 1 93 ? 2.086 35.159 -19.370 1.00 87.69 93 LYS A CA 1
ATOM 715 C C . LYS A 1 93 ? 1.761 33.964 -18.480 1.00 87.69 93 LYS A C 1
ATOM 717 O O . LYS A 1 93 ? 0.817 33.239 -18.780 1.00 87.69 93 LYS A O 1
ATOM 722 N N . GLN A 1 94 ? 2.502 33.801 -17.390 1.00 86.56 94 GLN A N 1
ATOM 723 C CA . GLN A 1 94 ? 2.324 32.710 -16.445 1.00 86.56 94 GLN A CA 1
ATOM 724 C C . GLN A 1 94 ? 1.002 32.840 -15.683 1.00 86.56 94 GLN A C 1
ATOM 726 O O . GLN A 1 94 ? 0.235 31.881 -15.639 1.00 86.56 94 GLN A O 1
ATOM 731 N N . ALA A 1 95 ? 0.660 34.037 -15.199 1.00 86.19 95 ALA A N 1
ATOM 732 C CA . ALA A 1 95 ? -0.611 34.319 -14.532 1.00 86.19 95 ALA A CA 1
ATOM 733 C C . ALA A 1 95 ? -1.830 33.921 -15.387 1.00 86.19 95 ALA A C 1
ATOM 735 O O . ALA A 1 95 ? -2.778 33.326 -14.883 1.00 86.19 95 ALA A O 1
ATOM 736 N N . LYS A 1 96 ? -1.778 34.155 -16.708 1.00 85.31 96 LYS A N 1
ATOM 737 C CA . LYS A 1 96 ? -2.849 33.781 -17.653 1.00 85.31 96 LYS A CA 1
ATOM 738 C C . LYS A 1 96 ? -3.079 32.273 -17.789 1.00 85.31 96 LYS A C 1
ATOM 740 O O . LYS A 1 96 ? -4.106 31.879 -18.332 1.00 85.31 96 LYS A O 1
ATOM 745 N N . THR A 1 97 ? -2.152 31.433 -17.328 1.00 81.00 97 THR A N 1
ATOM 746 C CA . THR A 1 97 ? -2.332 29.971 -17.323 1.00 81.00 97 THR A CA 1
ATOM 747 C C . THR A 1 97 ? -3.185 29.484 -16.145 1.00 81.00 97 THR A C 1
ATOM 749 O O . THR A 1 97 ? -3.738 28.382 -16.196 1.00 81.00 97 THR A O 1
ATOM 752 N N . PHE A 1 98 ? -3.353 30.317 -15.113 1.00 75.88 98 PHE A N 1
ATOM 753 C CA . PHE A 1 98 ? -4.153 30.034 -13.925 1.00 75.88 98 PHE A CA 1
ATOM 754 C C . PHE A 1 98 ? -5.559 30.626 -14.077 1.00 75.88 98 PHE A C 1
ATOM 756 O O . PHE A 1 98 ? -5.858 31.705 -13.573 1.00 75.88 98 PHE A O 1
ATOM 763 N N . THR A 1 99 ? -6.432 29.915 -14.795 1.00 76.19 99 THR A N 1
ATOM 764 C CA . THR A 1 99 ? -7.839 30.307 -14.976 1.00 76.19 99 THR A CA 1
ATOM 765 C C . THR A 1 99 ? -8.782 29.415 -14.174 1.00 76.19 99 THR A C 1
ATOM 767 O O . THR A 1 99 ? -8.525 28.221 -13.988 1.00 76.19 99 THR A O 1
ATOM 770 N N . TRP A 1 100 ? -9.911 29.975 -13.733 1.00 68.69 100 TRP A N 1
ATOM 771 C CA . TRP A 1 100 ? -10.959 29.197 -13.069 1.00 68.69 100 TRP A CA 1
ATOM 772 C C . TRP A 1 100 ? -11.549 28.133 -13.993 1.00 68.69 100 TRP A C 1
ATOM 774 O O . TRP A 1 100 ? -11.911 27.058 -13.527 1.00 68.69 100 TRP A O 1
ATOM 784 N N . GLU A 1 101 ? -11.579 28.377 -15.301 1.00 66.75 101 GLU A N 1
ATOM 785 C CA . GLU A 1 101 ? -11.991 27.408 -16.312 1.00 66.75 101 GLU A CA 1
ATOM 786 C C . GLU A 1 101 ? -11.024 26.220 -16.376 1.00 66.75 101 GLU A C 1
ATOM 788 O O . GLU A 1 101 ? -11.476 25.083 -16.419 1.00 66.75 101 GLU A O 1
ATOM 793 N N . SER A 1 102 ? -9.708 26.454 -16.311 1.00 63.22 102 SER A N 1
ATOM 794 C CA . SER A 1 102 ? -8.687 25.393 -16.268 1.00 63.22 102 SER A CA 1
ATOM 795 C C . SER A 1 102 ? -8.794 24.566 -14.987 1.00 63.22 102 SER A C 1
ATOM 797 O O . SER A 1 102 ? -8.742 23.337 -15.035 1.00 63.22 102 SER A O 1
ATOM 799 N N . VAL A 1 103 ? -9.020 25.221 -13.842 1.00 63.53 103 VAL A N 1
ATOM 800 C CA . VAL A 1 103 ? -9.273 24.540 -12.563 1.00 63.53 103 VAL A CA 1
ATOM 801 C C . VAL A 1 103 ? -10.561 23.719 -12.635 1.00 63.53 103 VAL A C 1
ATOM 803 O O . VAL A 1 103 ? -10.553 22.546 -12.281 1.00 63.53 103 VAL A O 1
ATOM 806 N N . THR A 1 104 ? -11.648 24.297 -13.146 1.00 53.22 104 THR A N 1
ATOM 807 C CA . THR A 1 104 ? -12.953 23.632 -13.280 1.00 53.22 104 THR A CA 1
ATOM 808 C C . THR A 1 104 ? -12.883 22.457 -14.245 1.00 53.22 104 THR A C 1
ATOM 810 O O . THR A 1 104 ? -13.447 21.408 -13.957 1.00 53.22 104 THR A O 1
ATOM 813 N N . GLN A 1 105 ? -12.166 22.599 -15.359 1.00 56.91 105 GLN A N 1
ATOM 814 C CA . GLN A 1 105 ? -11.975 21.542 -16.342 1.00 56.91 105 GLN A CA 1
ATOM 815 C C . GLN A 1 105 ? -11.143 20.403 -15.754 1.00 56.91 105 GLN A C 1
ATOM 817 O O . GLN A 1 105 ? -11.615 19.277 -15.747 1.00 56.91 105 GLN A O 1
ATOM 822 N N . LYS A 1 106 ? -9.985 20.690 -15.143 1.00 60.56 106 LYS A N 1
ATOM 823 C CA . LYS A 1 106 ? -9.161 19.669 -14.470 1.00 60.56 106 LYS A CA 1
ATOM 824 C C . LYS A 1 106 ? -9.914 18.976 -13.335 1.00 60.56 106 LYS A C 1
ATOM 826 O O . LYS A 1 106 ? -9.831 17.763 -13.197 1.00 60.56 106 LYS A O 1
ATOM 831 N N . MET A 1 107 ? -10.690 19.724 -12.551 1.00 45.94 107 MET A N 1
ATOM 832 C CA . MET A 1 107 ? -11.540 19.159 -11.503 1.00 45.94 107 MET A CA 1
ATOM 833 C C . MET A 1 107 ? -12.662 18.303 -12.107 1.00 45.94 107 MET A C 1
ATOM 835 O O . MET A 1 107 ? -12.939 17.213 -11.620 1.00 45.94 107 MET A O 1
ATOM 839 N N . SER A 1 108 ? -13.287 18.762 -13.194 1.00 46.03 108 SER A N 1
ATOM 840 C CA . SER A 1 108 ? -14.294 18.002 -13.933 1.00 46.03 108 SER A CA 1
ATOM 841 C C . SER A 1 108 ? -13.709 16.747 -14.563 1.00 46.03 108 SER A C 1
ATOM 843 O O . SER A 1 108 ? -14.435 15.766 -14.655 1.00 46.03 108 SER A O 1
ATOM 845 N N . ASP A 1 109 ? -12.461 16.770 -15.012 1.00 53.47 109 ASP A N 1
ATOM 846 C CA . ASP A 1 109 ? -11.785 15.628 -15.618 1.00 53.47 109 ASP A CA 1
ATOM 847 C C . ASP A 1 109 ? -11.430 14.601 -14.546 1.00 53.47 109 ASP A C 1
ATOM 849 O O . ASP A 1 109 ? -11.741 13.432 -14.728 1.00 53.47 109 ASP A O 1
ATOM 853 N N . VAL A 1 110 ? -10.995 15.037 -13.359 1.00 48.69 110 VAL A N 1
ATOM 854 C CA . VAL A 1 110 ? -10.891 14.165 -12.176 1.00 48.69 110 VAL A CA 1
ATOM 855 C C . VAL A 1 110 ? -12.258 13.588 -11.787 1.00 48.69 110 VAL A C 1
ATOM 857 O O . VAL A 1 110 ? -12.362 12.401 -11.501 1.00 48.69 110 VAL A O 1
ATOM 860 N N . PHE A 1 111 ? -13.339 14.376 -11.818 1.00 43.50 111 PHE A N 1
ATOM 861 C CA . PHE A 1 111 ? -14.693 13.866 -11.556 1.00 43.50 111 PHE A CA 1
ATOM 862 C C . PHE A 1 111 ? -15.239 12.963 -12.671 1.00 43.50 111 PHE A C 1
ATOM 864 O O . PHE A 1 111 ? -16.101 12.137 -12.390 1.00 43.50 111 PHE A O 1
ATOM 871 N N . LYS A 1 112 ? -14.766 13.100 -13.915 1.00 43.34 112 LYS A N 1
ATOM 872 C CA . LYS A 1 112 ? -15.093 12.209 -15.041 1.00 43.34 112 LYS A CA 1
ATOM 873 C C . LYS A 1 112 ? -14.286 10.915 -14.976 1.00 43.34 112 LYS A C 1
ATOM 875 O O . LYS A 1 112 ? -14.858 9.860 -15.218 1.00 43.34 112 LYS A O 1
ATOM 880 N N . GLU A 1 113 ? -13.019 10.978 -14.575 1.00 41.53 113 GLU A N 1
ATOM 881 C CA . GLU A 1 113 ? -12.192 9.814 -14.227 1.00 41.53 113 GLU A CA 1
ATOM 882 C C . GLU A 1 113 ? -12.732 9.086 -12.987 1.00 41.53 113 GLU A C 1
ATOM 884 O O . GLU A 1 113 ? -12.585 7.873 -12.862 1.00 41.53 113 GLU A O 1
ATOM 889 N N . GLN A 1 114 ? -13.412 9.814 -12.097 1.00 41.28 114 GLN A N 1
ATOM 890 C CA . GLN A 1 114 ? -14.114 9.294 -10.921 1.00 41.28 114 GLN A CA 1
ATOM 891 C C . GLN A 1 114 ? -15.623 9.102 -11.147 1.00 41.28 114 GLN A C 1
ATOM 893 O O . GLN A 1 114 ? -16.342 8.817 -10.184 1.00 41.28 114 GLN A O 1
ATOM 898 N N . GLN A 1 115 ? -16.143 9.226 -12.380 1.00 33.91 115 GLN A N 1
ATOM 899 C CA . GLN A 1 115 ? -17.507 8.758 -12.622 1.00 33.91 115 GLN A CA 1
ATOM 900 C C . GLN A 1 115 ? -17.494 7.253 -12.364 1.00 33.91 115 GLN A C 1
ATOM 902 O O . GLN A 1 115 ? -16.643 6.565 -12.934 1.00 33.91 115 GLN A O 1
ATOM 907 N N . PRO A 1 116 ? -18.383 6.728 -11.497 1.00 39.84 116 PRO A N 1
ATOM 908 C CA . PRO A 1 116 ? -18.460 5.299 -11.267 1.00 39.84 116 PRO A CA 1
ATOM 909 C C . PRO A 1 116 ? -18.599 4.660 -12.638 1.00 39.84 116 PRO A C 1
ATOM 911 O O . PRO A 1 116 ? -19.552 4.977 -13.358 1.00 39.84 116 PRO A O 1
ATOM 914 N N . LEU A 1 117 ? -17.589 3.854 -12.999 1.00 40.56 117 LEU A N 1
ATOM 915 C CA . LEU A 1 117 ? -17.556 3.016 -14.189 1.00 40.56 117 LEU A CA 1
ATOM 916 C C . LEU A 1 117 ? -18.984 2.620 -14.484 1.00 40.56 117 LEU A C 1
ATOM 918 O O . LEU A 1 117 ? -19.639 2.011 -13.633 1.00 40.56 117 LEU A O 1
ATOM 922 N N . GLN A 1 118 ? -19.486 3.070 -15.631 1.00 39.72 118 GLN A N 1
ATOM 923 C CA . GLN A 1 118 ? -20.827 2.748 -16.052 1.00 39.72 118 GLN A CA 1
ATOM 924 C C . GLN A 1 118 ? -20.984 1.232 -15.963 1.00 39.72 118 GLN A C 1
ATOM 926 O O . GLN A 1 118 ? -20.546 0.482 -16.827 1.00 39.72 118 GLN A O 1
ATOM 931 N N . LYS A 1 119 ? -21.709 0.865 -14.904 1.00 45.28 119 LYS A N 1
ATOM 932 C CA . LYS A 1 119 ? -22.605 -0.265 -14.792 1.00 45.28 119 LYS A CA 1
ATOM 933 C C . LYS A 1 119 ? -21.911 -1.596 -14.474 1.00 45.28 119 LYS A C 1
ATOM 935 O O . LYS A 1 119 ? -21.526 -2.369 -15.350 1.00 45.28 119 LYS A O 1
ATOM 940 N N . ALA A 1 120 ? -21.894 -1.877 -13.169 1.00 51.75 120 ALA A N 1
ATOM 941 C CA . ALA A 1 120 ? -21.981 -3.212 -12.596 1.00 51.75 120 ALA A CA 1
ATOM 942 C C . ALA A 1 120 ? -23.200 -3.953 -13.185 1.00 51.75 120 ALA A C 1
ATOM 944 O O . ALA A 1 120 ? -24.291 -3.960 -12.618 1.00 51.75 120 ALA A O 1
ATOM 945 N N . THR A 1 121 ? -23.061 -4.442 -14.415 1.00 60.22 121 THR A N 1
ATOM 946 C CA . THR A 1 121 ? -24.154 -5.064 -15.178 1.00 60.22 121 THR A CA 1
ATOM 947 C C . THR A 1 121 ? -23.849 -6.524 -15.397 1.00 60.22 121 THR A C 1
ATOM 949 O O . THR A 1 121 ? -24.744 -7.341 -15.287 1.00 60.22 121 THR A O 1
ATOM 952 N N . ILE A 1 122 ? -22.586 -6.898 -15.613 1.00 71.75 122 ILE A N 1
ATOM 953 C CA . ILE A 1 122 ? -22.249 -8.272 -15.976 1.00 71.75 122 ILE A CA 1
ATOM 954 C C . ILE A 1 122 ? -22.517 -9.197 -14.792 1.00 71.75 122 ILE A C 1
ATOM 956 O O . ILE A 1 122 ? -23.134 -10.248 -14.964 1.00 71.75 122 ILE A O 1
ATOM 960 N N . LEU A 1 123 ? -22.088 -8.817 -13.583 1.00 80.25 123 LEU A N 1
ATOM 961 C CA . LEU A 1 123 ? -22.341 -9.637 -12.399 1.00 80.25 123 LEU A CA 1
ATOM 962 C C . LEU A 1 123 ? -23.835 -9.702 -12.074 1.00 80.25 123 LEU A C 1
ATOM 964 O O . LEU A 1 123 ? -24.367 -10.784 -11.841 1.00 80.25 123 LEU A O 1
ATOM 968 N N . PHE A 1 124 ? -24.522 -8.562 -12.077 1.00 83.56 124 PHE A N 1
ATOM 969 C CA . PHE A 1 124 ? -25.940 -8.506 -11.729 1.00 83.56 124 PHE A CA 1
ATOM 970 C C . PHE A 1 124 ? -26.823 -9.215 -12.771 1.00 83.56 124 PHE A C 1
ATOM 972 O O . PHE A 1 124 ? -27.735 -9.947 -12.383 1.00 83.56 124 PHE A O 1
ATOM 979 N N . ASP A 1 125 ? -26.501 -9.120 -14.063 1.00 82.06 125 ASP A N 1
ATOM 980 C CA . ASP A 1 125 ? -27.156 -9.877 -15.137 1.00 82.06 125 ASP A CA 1
ATOM 981 C C . ASP A 1 125 ? -26.902 -11.382 -14.981 1.00 82.06 125 ASP A C 1
ATOM 983 O O . ASP A 1 125 ? -27.807 -12.202 -15.149 1.00 82.06 125 ASP A O 1
ATOM 987 N N . ARG A 1 126 ? -25.678 -11.783 -14.611 1.00 84.19 126 ARG A N 1
ATOM 988 C CA . ARG A 1 126 ? -25.353 -13.184 -14.305 1.00 84.19 126 ARG A CA 1
ATOM 989 C C . ARG A 1 126 ? -26.156 -13.710 -13.121 1.00 84.19 126 ARG A C 1
ATOM 991 O O . ARG A 1 126 ? -26.671 -14.823 -13.194 1.00 84.19 126 ARG A O 1
ATOM 998 N N . VAL A 1 127 ? -26.291 -12.920 -12.057 1.00 86.19 127 VAL A N 1
ATOM 999 C CA . VAL A 1 127 ? -27.091 -13.274 -10.875 1.00 86.19 127 VAL A CA 1
ATOM 1000 C C . VAL A 1 127 ? -28.565 -13.442 -11.250 1.00 86.19 127 VAL A C 1
ATOM 1002 O O . VAL A 1 127 ? -29.169 -14.439 -10.857 1.00 86.19 127 VAL A O 1
ATOM 1005 N N . GLN A 1 128 ? -29.130 -12.543 -12.066 1.00 85.31 128 GLN A N 1
ATOM 1006 C CA . GLN A 1 128 ? -30.506 -12.670 -12.569 1.00 85.31 128 GLN A CA 1
ATOM 1007 C C . GLN A 1 128 ? -30.711 -13.930 -13.425 1.00 85.31 128 GLN A C 1
ATOM 1009 O O . GLN A 1 128 ? -31.759 -14.564 -13.341 1.00 85.31 128 GLN A O 1
ATOM 1014 N N . ASN A 1 129 ? -29.695 -14.336 -14.191 1.00 86.25 129 ASN A N 1
ATOM 1015 C CA . ASN A 1 129 ? -29.703 -15.556 -15.005 1.00 86.25 129 ASN A CA 1
ATOM 1016 C C . ASN A 1 129 ? -29.248 -16.820 -14.245 1.00 86.25 129 ASN A C 1
ATOM 1018 O O . ASN A 1 129 ? -28.973 -17.847 -14.864 1.00 86.25 129 ASN A O 1
ATOM 1022 N N . ASN A 1 130 ? -29.150 -16.759 -12.911 1.00 85.75 130 ASN A N 1
ATOM 1023 C CA . ASN A 1 130 ? -28.718 -17.854 -12.036 1.00 85.75 130 ASN A CA 1
ATOM 1024 C C . ASN A 1 130 ? -27.328 -18.446 -12.376 1.00 85.75 130 ASN A C 1
ATOM 1026 O O . ASN A 1 130 ? -27.065 -19.622 -12.139 1.00 85.75 130 ASN A O 1
ATOM 1030 N N . ASN A 1 131 ? -26.425 -17.620 -12.912 1.00 88.50 131 ASN A N 1
ATOM 1031 C CA . ASN A 1 131 ? -25.049 -17.964 -13.280 1.00 88.50 131 ASN A CA 1
ATOM 1032 C C . ASN A 1 131 ? -24.026 -17.234 -12.385 1.00 88.50 131 ASN A C 1
ATOM 1034 O O . ASN A 1 131 ? -23.148 -16.503 -12.861 1.00 88.50 131 ASN A O 1
ATOM 1038 N N . LYS A 1 132 ? -24.192 -17.380 -11.067 1.00 92.06 132 LYS A N 1
ATOM 1039 C CA . LYS A 1 132 ? -23.370 -16.716 -10.044 1.00 92.06 132 LYS A CA 1
ATOM 1040 C C . LYS A 1 132 ? -21.901 -17.152 -10.136 1.00 92.06 132 LYS A C 1
ATOM 1042 O O . LYS A 1 132 ? -21.658 -18.343 -10.344 1.00 92.06 132 LYS A O 1
ATOM 1047 N N . PRO A 1 133 ? -20.925 -16.247 -9.938 1.00 91.81 133 PRO A N 1
ATOM 1048 C CA . PRO A 1 133 ? -19.527 -16.646 -9.897 1.00 91.81 133 PRO A CA 1
ATOM 1049 C C . PRO A 1 133 ? -19.236 -17.592 -8.738 1.00 91.81 133 PRO A C 1
ATOM 1051 O O . PRO A 1 133 ? -19.770 -17.411 -7.641 1.00 91.81 133 PRO A O 1
ATOM 1054 N N . HIS A 1 134 ? -18.371 -18.578 -8.975 1.00 92.19 134 HIS A N 1
ATOM 1055 C CA . HIS A 1 134 ? -17.887 -19.481 -7.930 1.00 92.19 134 HIS A CA 1
ATOM 1056 C C . HIS A 1 134 ? -16.613 -18.921 -7.301 1.00 92.19 134 HIS A C 1
ATOM 1058 O O . HIS A 1 134 ? -15.603 -18.753 -7.987 1.00 92.19 134 HIS A O 1
ATOM 1064 N N . ILE A 1 135 ? -16.661 -18.607 -6.006 1.00 94.00 135 ILE A N 1
ATOM 1065 C CA . ILE A 1 135 ? -15.538 -18.011 -5.274 1.00 94.00 135 ILE A CA 1
ATOM 1066 C C . ILE A 1 135 ? -15.210 -18.800 -4.009 1.00 94.00 135 ILE A C 1
ATOM 1068 O O . ILE A 1 135 ? -16.073 -19.450 -3.418 1.00 94.00 135 ILE A O 1
ATOM 1072 N N . ALA A 1 136 ? -13.957 -18.688 -3.576 1.00 95.25 136 ALA A N 1
ATOM 1073 C CA . ALA A 1 136 ? -13.495 -19.213 -2.298 1.00 95.25 136 ALA A CA 1
ATOM 1074 C C . ALA A 1 136 ? -13.417 -18.094 -1.252 1.00 95.25 136 ALA A C 1
ATOM 1076 O O . ALA A 1 136 ? -12.911 -17.009 -1.547 1.00 95.25 136 ALA A O 1
ATOM 1077 N N . VAL A 1 137 ? -13.878 -18.353 -0.028 1.00 96.81 137 VAL A N 1
ATOM 1078 C CA . VAL A 1 137 ? -13.813 -17.399 1.089 1.00 96.81 137 VAL A CA 1
ATOM 1079 C C . VAL A 1 137 ? -13.019 -18.011 2.237 1.00 96.81 137 VAL A C 1
ATOM 1081 O O . VAL A 1 137 ? -13.472 -18.952 2.879 1.00 96.81 137 VAL A O 1
ATOM 1084 N N . PHE A 1 138 ? -11.843 -17.452 2.502 1.00 97.69 138 PHE A N 1
ATOM 1085 C CA . PHE A 1 138 ? -10.960 -17.840 3.597 1.00 97.69 138 PHE A CA 1
ATOM 1086 C C . PHE A 1 138 ? -11.290 -17.010 4.835 1.00 97.69 138 PHE A C 1
ATOM 1088 O O . PHE A 1 138 ? -11.215 -15.778 4.787 1.00 97.69 138 PHE A O 1
ATOM 1095 N N . SER A 1 139 ? -11.643 -17.668 5.940 1.00 96.88 139 SER A N 1
ATOM 1096 C CA . SER A 1 139 ? -11.953 -16.989 7.204 1.00 96.88 139 SER A CA 1
ATOM 1097 C C . SER A 1 139 ? -11.798 -17.912 8.422 1.00 96.88 139 SER A C 1
ATOM 1099 O O . SER A 1 139 ? -11.936 -19.129 8.270 1.00 96.88 139 SER A O 1
ATOM 1101 N N . PRO A 1 140 ? -11.534 -17.413 9.653 1.00 94.62 140 PRO A N 1
ATOM 1102 C CA . PRO A 1 140 ? -11.977 -18.154 10.826 1.00 94.62 140 PRO A CA 1
ATOM 1103 C C . PRO A 1 140 ? -13.501 -18.302 10.780 1.00 94.62 140 PRO A C 1
ATOM 1105 O O . PRO A 1 140 ? -14.207 -17.375 10.389 1.00 94.62 140 PRO A O 1
ATOM 1108 N N . LEU A 1 141 ? -14.008 -19.446 11.216 1.00 93.81 141 LEU A N 1
ATOM 1109 C CA . LEU A 1 141 ? -15.432 -19.749 11.278 1.00 93.81 141 LEU A CA 1
ATOM 1110 C C . LEU A 1 141 ? -15.785 -20.231 12.695 1.00 93.81 141 LEU A C 1
ATOM 1112 O O . LEU A 1 141 ? -14.890 -20.650 13.446 1.00 93.81 141 LEU A O 1
ATOM 1116 N N . PRO A 1 142 ? -17.066 -20.171 13.101 1.00 90.19 142 PRO A N 1
ATOM 1117 C CA . PRO A 1 142 ? -17.510 -20.766 14.355 1.00 90.19 142 PRO A CA 1
ATOM 1118 C C . PRO A 1 142 ? -17.067 -22.236 14.424 1.00 90.19 142 PRO A C 1
ATOM 1120 O O . PRO A 1 142 ? -17.010 -22.886 13.382 1.00 90.19 142 PRO A O 1
ATOM 1123 N N . PRO A 1 143 ? -16.686 -22.770 15.599 1.00 89.31 143 PRO A N 1
ATOM 1124 C CA . PRO A 1 143 ? -16.862 -22.206 16.941 1.00 89.31 143 PRO A CA 1
ATOM 1125 C C . PRO A 1 143 ? -15.719 -21.284 17.413 1.00 89.31 143 PRO A C 1
ATOM 1127 O O . PRO A 1 143 ? -15.660 -20.939 18.599 1.00 89.31 143 PRO A O 1
ATOM 1130 N N . LEU A 1 144 ? -14.786 -20.881 16.536 1.00 87.88 144 LEU A N 1
ATOM 1131 C CA . LEU A 1 144 ? -13.686 -20.001 16.937 1.00 87.88 144 LEU A CA 1
ATOM 1132 C C . LEU A 1 144 ? -14.218 -18.667 17.472 1.00 87.88 144 LEU A C 1
ATOM 1134 O O . LEU A 1 144 ? -14.958 -17.943 16.800 1.00 87.88 144 LEU A O 1
ATOM 1138 N N . LYS A 1 145 ? -13.785 -18.313 18.686 1.00 80.00 145 LYS A N 1
ATOM 1139 C CA . LYS A 1 145 ? -14.189 -17.091 19.394 1.00 80.00 145 LYS A CA 1
ATOM 1140 C C . LYS A 1 145 ? -13.456 -15.868 18.839 1.00 80.00 145 LYS A C 1
ATOM 1142 O O . LYS A 1 145 ? -12.536 -15.346 19.463 1.00 80.00 145 LYS A O 1
ATOM 1147 N N . SER A 1 146 ? -13.865 -15.416 17.657 1.00 84.19 146 SER A N 1
ATOM 1148 C CA . SER A 1 146 ? -13.320 -14.236 16.980 1.00 84.19 146 SER A CA 1
ATOM 1149 C C . SER A 1 146 ? -14.438 -13.325 16.474 1.00 84.19 146 SER A C 1
ATOM 1151 O O . SER A 1 146 ? -15.485 -13.791 16.031 1.00 84.19 146 SER A O 1
ATOM 1153 N N . GLY A 1 147 ? -14.209 -12.008 16.501 1.00 84.06 147 GLY A N 1
ATOM 1154 C CA . GLY A 1 147 ? -15.127 -11.044 15.885 1.00 84.06 147 GLY A CA 1
ATOM 1155 C C . GLY A 1 147 ? -15.278 -11.261 14.376 1.00 84.06 147 GLY A C 1
ATOM 1156 O O . GLY A 1 147 ? -16.377 -11.115 13.853 1.00 84.06 147 GLY A O 1
ATOM 1157 N N . ILE A 1 148 ? -14.199 -11.683 13.710 1.00 91.88 148 ILE A N 1
ATOM 1158 C CA . ILE A 1 148 ? -14.161 -11.951 12.264 1.00 91.88 148 ILE A CA 1
ATOM 1159 C C . ILE A 1 148 ? -14.920 -13.239 11.922 1.00 91.88 148 ILE A C 1
ATOM 1161 O O . ILE A 1 148 ? -15.572 -13.307 10.884 1.00 91.88 148 ILE A O 1
ATOM 1165 N N . SER A 1 149 ? -14.887 -14.224 12.824 1.00 91.00 149 SER A N 1
ATOM 1166 C CA . SER A 1 149 ? -15.646 -15.474 12.703 1.00 91.00 149 SER A CA 1
ATOM 1167 C C . SER A 1 149 ? -17.153 -15.204 12.650 1.00 91.00 149 SER A C 1
ATOM 1169 O O . SER A 1 149 ? -17.796 -15.503 11.645 1.00 91.00 149 SER A O 1
ATOM 1171 N N . ASN A 1 150 ? -17.679 -14.492 13.652 1.00 87.50 150 ASN A N 1
ATOM 1172 C CA . ASN A 1 150 ? -19.091 -14.087 13.683 1.00 87.50 150 ASN A CA 1
ATOM 1173 C C . ASN A 1 150 ? -19.454 -13.175 12.496 1.00 87.50 150 ASN A C 1
ATOM 1175 O O . ASN A 1 150 ? -20.482 -13.357 11.857 1.00 87.50 150 ASN A O 1
ATOM 1179 N N . TYR A 1 151 ? -18.587 -12.209 12.167 1.00 91.62 151 TYR A N 1
ATOM 1180 C CA . TYR A 1 151 ? -18.793 -11.327 11.013 1.00 91.62 151 TYR A CA 1
ATOM 1181 C C . TYR A 1 151 ? -18.923 -12.108 9.703 1.00 91.62 151 TYR A C 1
ATOM 1183 O O . TYR A 1 151 ? -19.752 -11.776 8.859 1.00 91.62 151 TYR A O 1
ATOM 1191 N N . THR A 1 152 ? -18.091 -13.133 9.520 1.00 93.12 152 THR A N 1
ATOM 1192 C CA . THR A 1 152 ? -18.116 -13.943 8.304 1.00 93.12 152 THR A CA 1
ATOM 1193 C C . THR A 1 152 ? -19.406 -14.736 8.221 1.00 93.12 152 THR A C 1
ATOM 1195 O O . THR A 1 152 ? -20.010 -14.739 7.155 1.00 93.12 152 THR A O 1
ATOM 1198 N N . GLU A 1 153 ? -19.851 -15.343 9.325 1.00 90.88 153 GLU A N 1
ATOM 1199 C CA . GLU A 1 153 ? -21.141 -16.038 9.409 1.00 90.88 153 GLU A CA 1
ATOM 1200 C C . GLU A 1 153 ? -22.317 -15.124 9.022 1.00 90.88 153 GLU A C 1
ATOM 1202 O O . GLU A 1 153 ? -23.165 -15.514 8.218 1.00 90.88 153 GLU A O 1
ATOM 1207 N N . ASP A 1 154 ? -22.329 -13.881 9.507 1.00 90.69 154 ASP A N 1
ATOM 1208 C CA . ASP A 1 154 ? -23.352 -12.892 9.152 1.00 90.69 154 ASP A CA 1
ATOM 1209 C C . ASP A 1 154 ? -23.255 -12.466 7.668 1.00 90.69 154 ASP A C 1
ATOM 1211 O O . ASP A 1 154 ? -24.262 -12.343 6.964 1.00 90.69 154 ASP A O 1
ATOM 1215 N N . LEU A 1 155 ? -22.036 -12.252 7.156 1.00 93.19 155 LEU A N 1
ATOM 1216 C CA . LEU A 1 155 ? -21.795 -11.815 5.778 1.00 93.19 155 LEU A CA 1
ATOM 1217 C C . LEU A 1 155 ? -22.241 -12.869 4.759 1.00 93.19 155 LEU A C 1
ATOM 1219 O O . LEU A 1 155 ? -22.906 -12.530 3.774 1.00 93.19 155 LEU A O 1
ATOM 1223 N N . ILE A 1 156 ? -21.880 -14.139 4.967 1.00 92.62 156 ILE A N 1
ATOM 1224 C CA . ILE A 1 156 ? -22.128 -15.208 3.988 1.00 92.62 156 ILE A CA 1
ATOM 1225 C C . ILE A 1 156 ? -23.623 -15.428 3.739 1.00 92.62 156 ILE A C 1
ATOM 1227 O O . ILE A 1 156 ? -23.996 -15.683 2.596 1.00 92.62 156 ILE A O 1
ATOM 1231 N N . GLN A 1 157 ? -24.488 -15.213 4.740 1.00 90.38 157 GLN A N 1
ATOM 1232 C CA . GLN A 1 157 ? -25.949 -15.301 4.589 1.00 90.38 157 GLN A CA 1
ATOM 1233 C C . GLN A 1 157 ? -26.497 -14.353 3.510 1.00 90.38 157 GLN A C 1
ATOM 1235 O O . GLN A 1 157 ? -27.468 -14.671 2.822 1.00 90.38 157 GLN A O 1
ATOM 1240 N N . SER A 1 158 ? -25.863 -13.192 3.328 1.00 92.81 158 SER A N 1
ATOM 1241 C CA . SER A 1 158 ? -26.238 -12.227 2.286 1.00 92.81 158 SER A CA 1
ATOM 1242 C C . SER A 1 158 ? -25.379 -12.354 1.028 1.00 92.81 158 SER A C 1
ATOM 1244 O O . SER A 1 158 ? -25.859 -12.089 -0.075 1.00 92.81 158 SER A O 1
ATOM 1246 N N . LEU A 1 159 ? -24.129 -12.801 1.164 1.00 93.56 159 LEU A N 1
ATOM 1247 C CA . LEU A 1 159 ? -23.179 -12.926 0.060 1.00 93.56 159 LEU A CA 1
ATOM 1248 C C . LEU A 1 159 ? -23.565 -14.037 -0.936 1.00 93.56 159 LEU A C 1
ATOM 1250 O O . LEU A 1 159 ? -23.373 -13.862 -2.141 1.00 93.56 159 LEU A O 1
ATOM 1254 N N . VAL A 1 160 ? -24.211 -15.120 -0.473 1.00 92.88 160 VAL A N 1
ATOM 1255 C CA . VAL A 1 160 ? -24.747 -16.203 -1.334 1.00 92.88 160 VAL A CA 1
ATOM 1256 C C . VAL A 1 160 ? -25.775 -15.722 -2.368 1.00 92.88 160 VAL A C 1
ATOM 1258 O O . VAL A 1 160 ? -26.078 -16.421 -3.339 1.00 92.88 160 VAL A O 1
ATOM 1261 N N . ARG A 1 161 ? -26.334 -14.513 -2.207 1.00 92.31 161 ARG A N 1
ATOM 1262 C CA . ARG A 1 161 ? -27.217 -13.910 -3.219 1.00 92.31 161 ARG A CA 1
ATOM 1263 C C . ARG A 1 161 ? -26.469 -13.606 -4.516 1.00 92.31 161 ARG A C 1
ATOM 1265 O O . ARG A 1 161 ? -27.066 -13.726 -5.581 1.00 92.31 161 ARG A O 1
ATOM 1272 N N . TYR A 1 162 ? -25.180 -13.283 -4.427 1.00 94.38 162 TYR A N 1
ATOM 1273 C CA . TYR A 1 162 ? -24.356 -12.862 -5.561 1.00 94.38 162 TYR A CA 1
ATOM 1274 C C . TYR A 1 162 ? -23.379 -13.941 -6.036 1.00 94.38 162 TYR A C 1
ATOM 1276 O O . TYR A 1 162 ? -23.005 -13.940 -7.205 1.00 94.38 162 TYR A O 1
ATOM 1284 N N . PHE A 1 163 ? -23.008 -14.880 -5.164 1.00 94.06 163 PHE A N 1
ATOM 1285 C CA . PHE A 1 163 ? -21.934 -15.839 -5.418 1.00 94.06 163 PHE A CA 1
ATOM 1286 C C . PHE A 1 163 ? -22.312 -17.269 -5.024 1.00 94.06 163 PHE A C 1
ATOM 1288 O O . PHE A 1 163 ? -23.095 -17.478 -4.099 1.00 94.06 163 PHE A O 1
ATOM 1295 N N . ASN A 1 164 ? -21.701 -18.244 -5.694 1.00 92.94 164 ASN A N 1
ATOM 1296 C CA . ASN A 1 164 ? -21.575 -19.607 -5.184 1.00 92.94 164 ASN A CA 1
ATOM 1297 C C . ASN A 1 164 ? -20.311 -19.652 -4.314 1.00 92.94 164 ASN A C 1
ATOM 1299 O O . ASN A 1 164 ? -19.255 -19.205 -4.766 1.00 92.94 164 ASN A O 1
ATOM 1303 N N . LEU A 1 165 ? -20.418 -20.134 -3.075 1.00 93.25 165 LEU A N 1
ATOM 1304 C CA . LEU A 1 165 ? -19.359 -20.007 -2.071 1.00 93.25 165 LEU A CA 1
ATOM 1305 C C . LEU A 1 165 ? -18.812 -21.371 -1.649 1.00 93.25 165 LEU A C 1
ATOM 1307 O O . LEU A 1 165 ? -19.568 -22.213 -1.162 1.00 93.25 165 LEU A O 1
ATOM 1311 N N . ASP A 1 166 ? -17.490 -21.519 -1.719 1.00 93.44 166 ASP A N 1
ATOM 1312 C CA . ASP A 1 166 ? -16.762 -22.529 -0.949 1.00 93.44 166 ASP A CA 1
ATOM 1313 C C . ASP A 1 166 ? -16.058 -21.821 0.218 1.00 93.44 166 ASP A C 1
ATOM 1315 O O . ASP A 1 166 ? -15.323 -20.846 0.028 1.00 93.44 166 ASP A O 1
ATOM 1319 N N . LEU A 1 167 ? -16.315 -22.280 1.440 1.00 95.19 167 LEU A N 1
ATOM 1320 C CA . LEU A 1 167 ? -15.762 -21.701 2.662 1.00 95.19 167 LEU A CA 1
ATOM 1321 C C . LEU A 1 167 ? -14.512 -22.479 3.061 1.00 95.19 167 LEU A C 1
ATOM 1323 O O . LEU A 1 167 ? -14.573 -23.694 3.250 1.00 95.19 167 LEU A O 1
ATOM 1327 N N . VAL A 1 168 ? -13.392 -21.774 3.197 1.00 95.56 168 VAL A N 1
ATOM 1328 C CA . VAL A 1 168 ? -12.091 -22.369 3.504 1.00 95.56 168 VAL A CA 1
ATOM 1329 C C . VAL A 1 168 ? -11.689 -22.034 4.934 1.00 95.56 168 VAL A C 1
ATOM 1331 O O . VAL A 1 168 ? -11.667 -20.861 5.316 1.00 95.56 168 VAL A O 1
ATOM 1334 N N . HIS A 1 169 ? -11.367 -23.070 5.705 1.00 95.31 169 HIS A N 1
ATOM 1335 C CA . HIS A 1 169 ? -10.928 -22.973 7.095 1.00 95.31 169 HIS A CA 1
ATOM 1336 C C . HIS A 1 169 ? -9.556 -23.628 7.309 1.00 95.31 169 HIS A C 1
ATOM 1338 O O . HIS A 1 169 ? -9.081 -24.390 6.468 1.00 95.31 169 HIS A O 1
ATOM 1344 N N . ASP A 1 170 ? -8.926 -23.334 8.447 1.00 94.19 170 ASP A N 1
ATOM 1345 C CA . ASP A 1 170 ? -7.666 -23.968 8.853 1.00 94.19 170 ASP A CA 1
ATOM 1346 C C . ASP A 1 170 ? -7.852 -25.476 9.097 1.00 94.19 170 ASP A C 1
ATOM 1348 O O . ASP A 1 170 ? -8.918 -25.899 9.546 1.00 94.19 170 ASP A O 1
ATOM 1352 N N . ASP A 1 171 ? -6.828 -26.284 8.834 1.00 91.44 171 ASP A N 1
ATOM 1353 C CA . ASP A 1 171 ? -6.888 -27.747 8.974 1.00 91.44 171 ASP A CA 1
ATOM 1354 C C . ASP A 1 171 ? -7.048 -28.200 10.444 1.00 91.44 171 ASP A C 1
ATOM 1356 O O . ASP A 1 171 ? -7.507 -29.312 10.706 1.00 91.44 171 ASP A O 1
ATOM 1360 N N . ASP A 1 172 ? -6.730 -27.325 11.401 1.00 89.38 172 ASP A N 1
ATOM 1361 C CA . ASP A 1 172 ? -6.664 -27.635 12.836 1.00 89.38 172 ASP A CA 1
ATOM 1362 C C . ASP A 1 172 ? -8.025 -27.715 13.556 1.00 89.38 172 ASP A C 1
ATOM 1364 O O . ASP A 1 172 ? -8.083 -28.037 14.748 1.00 89.38 172 ASP A O 1
ATOM 1368 N N . TYR A 1 173 ? -9.142 -27.421 12.882 1.00 92.38 173 TYR A N 1
ATOM 1369 C CA . TYR A 1 173 ? -10.475 -27.509 13.485 1.00 92.38 173 TYR A CA 1
ATOM 1370 C C . TYR A 1 173 ? -11.578 -27.789 12.462 1.00 92.38 173 TYR A C 1
ATOM 1372 O O . TYR A 1 173 ? -11.388 -27.676 11.254 1.00 92.38 173 TYR A O 1
ATOM 1380 N N . ILE A 1 174 ? -12.761 -28.146 12.967 1.00 89.00 174 ILE A N 1
ATOM 1381 C CA . ILE A 1 174 ? -13.968 -28.357 12.166 1.00 89.00 174 ILE A CA 1
ATOM 1382 C C . ILE A 1 174 ? -14.943 -27.211 12.464 1.00 89.00 174 ILE A C 1
ATOM 1384 O O . ILE A 1 174 ? -15.305 -27.031 13.632 1.00 89.00 174 ILE A O 1
ATOM 1388 N N . PRO A 1 175 ? -15.364 -26.440 11.448 1.00 91.25 175 PRO A N 1
ATOM 1389 C CA . PRO A 1 175 ? -16.371 -25.409 11.626 1.00 91.25 175 PRO A CA 1
ATOM 1390 C C . PRO A 1 175 ? -17.750 -25.962 11.994 1.00 91.25 175 PRO A C 1
ATOM 1392 O O . PRO A 1 175 ? -18.161 -27.015 11.511 1.00 91.25 175 PRO A O 1
ATOM 1395 N N . ASP A 1 176 ? -18.484 -25.195 12.793 1.00 88.06 176 ASP A N 1
ATOM 1396 C CA . ASP A 1 176 ? -19.886 -25.414 13.148 1.00 88.06 176 ASP A CA 1
ATOM 1397 C C . ASP A 1 176 ? -20.734 -24.308 12.508 1.00 88.06 176 ASP A C 1
ATOM 1399 O O . ASP A 1 176 ? -20.947 -23.251 13.096 1.00 88.06 176 ASP A O 1
ATOM 1403 N N . ILE A 1 177 ? -21.133 -24.510 11.249 1.00 82.19 177 ILE A N 1
ATOM 1404 C CA . ILE A 1 177 ? -21.921 -23.546 10.471 1.00 82.19 177 ILE A CA 1
ATOM 1405 C C . ILE A 1 177 ? -23.164 -24.217 9.893 1.00 82.19 177 ILE A C 1
ATOM 1407 O O . ILE A 1 177 ? -23.111 -25.317 9.347 1.00 82.19 177 ILE A O 1
ATOM 1411 N N . SER A 1 178 ? -24.284 -23.498 9.957 1.00 68.12 178 SER A N 1
ATOM 1412 C CA . SER A 1 178 ? -25.604 -23.942 9.500 1.00 68.12 178 SER A CA 1
ATOM 1413 C C . SER A 1 178 ? -25.939 -23.443 8.085 1.00 68.12 178 SER A C 1
ATOM 1415 O O . SER A 1 178 ? -26.948 -22.778 7.865 1.00 68.12 178 SER A O 1
ATOM 1417 N N . LEU A 1 179 ? -25.086 -23.741 7.100 1.00 67.25 179 LEU A N 1
ATOM 1418 C CA . LEU A 1 179 ? -25.307 -23.358 5.699 1.00 67.25 179 LEU A CA 1
ATOM 1419 C C . LEU A 1 179 ? -24.962 -24.500 4.738 1.00 67.25 179 LEU A C 1
ATOM 1421 O O . LEU A 1 179 ? -23.929 -25.144 4.898 1.00 67.25 179 LEU A O 1
ATOM 1425 N N . ASP A 1 180 ? -25.772 -24.665 3.686 1.00 69.06 180 ASP A N 1
ATOM 1426 C CA . ASP A 1 180 ? -25.564 -25.591 2.551 1.00 69.06 180 ASP A CA 1
ATOM 1427 C C . ASP A 1 180 ? -24.400 -25.155 1.622 1.00 69.06 180 ASP A C 1
ATOM 1429 O O . ASP A 1 180 ? -24.438 -25.332 0.404 1.00 69.06 180 ASP A O 1
ATOM 1433 N N . ASN A 1 181 ? -23.348 -24.550 2.179 1.00 73.75 181 ASN A N 1
ATOM 1434 C CA . ASN A 1 181 ? -22.127 -24.212 1.451 1.00 73.75 181 ASN A CA 1
ATOM 1435 C C . ASN A 1 181 ? -21.094 -25.326 1.616 1.00 73.75 181 ASN A C 1
ATOM 1437 O O . ASN A 1 181 ? -21.051 -26.025 2.630 1.00 73.75 181 ASN A O 1
ATOM 1441 N N . LYS A 1 182 ? -20.204 -25.466 0.635 1.00 83.00 182 LYS A N 1
ATOM 1442 C CA . LYS A 1 182 ? -19.123 -26.442 0.733 1.00 83.00 182 LYS A CA 1
ATOM 1443 C C . LYS A 1 182 ? -18.074 -25.945 1.729 1.00 83.00 182 LYS A C 1
ATOM 1445 O O . LYS A 1 182 ? -17.434 -24.923 1.495 1.00 83.00 182 LYS A O 1
ATOM 1450 N N . LEU A 1 183 ? -17.897 -26.674 2.828 1.00 91.50 183 LEU A N 1
ATOM 1451 C CA . LEU A 1 183 ? -16.812 -26.460 3.786 1.00 91.50 183 LEU A CA 1
ATOM 1452 C C . LEU A 1 183 ? -15.580 -27.242 3.331 1.00 91.50 183 LEU A C 1
ATOM 1454 O O . LEU A 1 183 ? -15.664 -28.445 3.074 1.00 91.50 183 LEU A O 1
ATOM 1458 N N . LEU A 1 184 ? -14.453 -26.549 3.209 1.00 92.56 184 LEU A N 1
ATOM 1459 C CA . LEU A 1 184 ? -13.176 -27.118 2.807 1.00 92.56 184 LEU A CA 1
ATOM 1460 C C . LEU A 1 184 ? -12.116 -26.766 3.844 1.00 92.56 184 LEU A C 1
ATOM 1462 O O . LEU A 1 184 ? -11.904 -25.594 4.155 1.00 92.56 184 LEU A O 1
ATOM 1466 N N . SER A 1 185 ? -11.392 -27.772 4.319 1.00 93.88 185 SER A N 1
ATOM 1467 C CA . SER A 1 185 ? -10.136 -27.515 5.014 1.00 93.88 185 SER A CA 1
ATOM 1468 C C . SER A 1 185 ? -9.114 -26.935 4.026 1.00 93.88 185 SER A C 1
ATOM 1470 O O . SER A 1 185 ? -9.207 -27.157 2.811 1.00 93.88 185 SER A O 1
ATOM 1472 N N . TYR A 1 186 ? -8.123 -26.201 4.519 1.00 92.88 186 TYR A N 1
ATOM 1473 C CA . TYR A 1 186 ? -7.069 -25.606 3.700 1.00 92.88 186 TYR A CA 1
ATOM 1474 C C . TYR A 1 186 ? -6.387 -26.639 2.781 1.00 92.88 186 TYR A C 1
ATOM 1476 O O . TYR A 1 186 ? -6.279 -26.427 1.568 1.00 92.88 186 TYR A O 1
ATOM 1484 N N . SER A 1 187 ? -6.032 -27.810 3.315 1.00 90.56 187 SER A N 1
ATOM 1485 C CA . SER A 1 187 ? -5.451 -28.906 2.531 1.00 90.56 187 SER A CA 1
ATOM 1486 C C . SER A 1 187 ? -6.416 -29.474 1.478 1.00 90.56 187 SER A C 1
ATOM 1488 O O . SER A 1 187 ? -6.006 -29.841 0.372 1.00 90.56 187 SER A O 1
ATOM 1490 N N . GLN A 1 188 ? -7.717 -29.557 1.779 1.00 91.69 188 GLN A N 1
ATOM 1491 C CA . GLN A 1 188 ? -8.724 -29.992 0.804 1.00 91.69 188 GLN A CA 1
ATOM 1492 C C . GLN A 1 188 ? -8.881 -28.982 -0.334 1.00 91.69 188 GLN A C 1
ATOM 1494 O O . GLN A 1 188 ? -9.007 -29.384 -1.494 1.00 91.69 188 GLN A O 1
ATOM 1499 N N . PHE A 1 189 ? -8.849 -27.688 -0.015 1.00 92.38 189 PHE A N 1
ATOM 1500 C CA . PHE A 1 189 ? -8.908 -26.617 -0.999 1.00 92.38 189 PHE A CA 1
ATOM 1501 C C . PHE A 1 189 ? -7.706 -26.657 -1.955 1.00 92.38 189 PHE A C 1
ATOM 1503 O O . PHE A 1 189 ? -7.904 -26.675 -3.169 1.00 92.38 189 PHE A O 1
ATOM 1510 N N . GLU A 1 190 ? -6.476 -26.767 -1.439 1.00 87.94 190 GLU A N 1
ATOM 1511 C CA . GLU A 1 190 ? -5.247 -26.865 -2.252 1.00 87.94 190 GLU A CA 1
ATOM 1512 C C . GLU A 1 190 ? -5.294 -28.039 -3.248 1.00 87.94 190 GLU A C 1
ATOM 1514 O O . GLU A 1 190 ? -4.868 -27.918 -4.400 1.00 87.94 190 GLU A O 1
ATOM 1519 N N . ASN A 1 191 ? -5.879 -29.171 -2.843 1.00 84.25 191 ASN A N 1
ATOM 1520 C CA . ASN A 1 191 ? -6.071 -30.318 -3.732 1.00 84.25 191 ASN A CA 1
ATOM 1521 C C . ASN A 1 191 ? -7.089 -30.039 -4.851 1.00 84.25 191 ASN A C 1
ATOM 1523 O O . ASN A 1 191 ? -6.890 -30.471 -5.988 1.00 84.25 191 ASN A O 1
ATOM 1527 N N . GLN A 1 192 ? -8.163 -29.308 -4.545 1.00 83.12 192 GLN A N 1
ATOM 1528 C CA . GLN A 1 192 ? -9.235 -28.991 -5.495 1.00 83.12 192 GLN A CA 1
ATOM 1529 C C . GLN A 1 192 ? -8.911 -27.815 -6.417 1.00 83.12 192 GLN A C 1
ATOM 1531 O O . GLN A 1 192 ? -9.494 -27.712 -7.495 1.00 83.12 192 GLN A O 1
ATOM 1536 N N . LEU A 1 193 ? -7.968 -26.949 -6.044 1.00 77.50 193 LEU A N 1
ATOM 1537 C CA . LEU A 1 193 ? -7.590 -25.773 -6.830 1.00 77.50 193 LEU A CA 1
ATOM 1538 C C . LEU A 1 193 ? -7.125 -26.126 -8.256 1.00 77.50 193 LEU A C 1
ATOM 1540 O O . LEU A 1 193 ? -7.260 -25.324 -9.173 1.00 77.50 193 LEU A O 1
ATOM 1544 N N . LYS A 1 194 ? -6.610 -27.346 -8.465 1.00 64.19 194 LYS A N 1
ATOM 1545 C CA . LYS A 1 194 ? -6.193 -27.851 -9.787 1.00 64.19 194 LYS A CA 1
ATOM 1546 C C . LYS A 1 194 ? -7.362 -28.236 -10.696 1.00 64.19 194 LYS A C 1
ATOM 1548 O O . LYS A 1 194 ? -7.177 -28.309 -11.907 1.00 64.19 194 LYS A O 1
ATOM 1553 N N . THR A 1 195 ? -8.522 -28.542 -10.122 1.00 61.66 195 THR A N 1
ATOM 1554 C CA . THR A 1 195 ? -9.677 -29.108 -10.836 1.00 61.66 195 THR A CA 1
ATOM 1555 C C . THR A 1 195 ? -10.886 -28.181 -10.854 1.00 61.66 195 THR A C 1
ATOM 1557 O O . THR A 1 195 ? -11.720 -28.308 -11.746 1.00 61.66 195 THR A O 1
ATOM 1560 N N . ASN A 1 196 ? -10.988 -27.251 -9.902 1.00 67.25 196 ASN A N 1
ATOM 1561 C CA . ASN A 1 196 ? -12.123 -26.342 -9.772 1.00 67.25 196 ASN A CA 1
ATOM 1562 C C . ASN A 1 196 ? -11.779 -24.961 -10.348 1.00 67.25 196 ASN A C 1
ATOM 1564 O O . ASN A 1 196 ? -10.783 -24.345 -9.970 1.00 67.25 196 ASN A O 1
ATOM 1568 N N . GLY A 1 197 ? -12.623 -24.463 -11.252 1.00 69.31 197 GLY A N 1
ATOM 1569 C CA . GLY A 1 197 ? -12.489 -23.135 -11.851 1.00 69.31 197 GLY A CA 1
ATOM 1570 C C . GLY A 1 197 ? -13.059 -22.038 -10.955 1.00 69.31 197 GLY A C 1
ATOM 1571 O O . GLY A 1 197 ? -14.152 -21.551 -11.226 1.00 69.31 197 GLY A O 1
ATOM 1572 N N . TYR A 1 198 ? -12.338 -21.656 -9.898 1.00 87.06 198 TYR A N 1
ATOM 1573 C CA . TYR A 1 198 ? -12.711 -20.490 -9.090 1.00 87.06 198 TYR A CA 1
ATOM 1574 C C . TYR A 1 198 ? -12.490 -19.194 -9.873 1.00 87.06 198 TYR A C 1
ATOM 1576 O O . TYR A 1 198 ? -11.429 -18.978 -10.458 1.00 87.06 198 TYR A O 1
ATOM 1584 N N . GLU A 1 199 ? -13.473 -18.300 -9.828 1.00 87.19 199 GLU A N 1
ATOM 1585 C CA . GLU A 1 199 ? -13.397 -16.980 -10.460 1.00 87.19 199 GLU A CA 1
ATOM 1586 C C . GLU A 1 199 ? -12.736 -15.938 -9.545 1.00 87.19 199 GLU A C 1
ATOM 1588 O O . GLU A 1 199 ? -12.299 -14.891 -10.012 1.00 87.19 199 GLU A O 1
ATOM 1593 N N . GLY A 1 200 ? -12.608 -16.213 -8.244 1.00 89.69 200 GLY A N 1
ATOM 1594 C CA . GLY A 1 200 ? -11.868 -15.360 -7.318 1.00 89.69 200 GLY A CA 1
ATOM 1595 C C . GLY A 1 200 ? -11.772 -15.922 -5.903 1.00 89.69 200 GLY A C 1
ATOM 1596 O O . GLY A 1 200 ? -12.441 -16.893 -5.550 1.00 89.69 200 GLY A O 1
ATOM 1597 N N . ILE A 1 201 ? -10.917 -15.292 -5.095 1.00 93.75 201 ILE A N 1
ATOM 1598 C CA . ILE A 1 201 ? -10.670 -15.657 -3.696 1.00 93.75 201 ILE A CA 1
ATOM 1599 C C . ILE A 1 201 ? -10.830 -14.408 -2.829 1.00 93.75 201 ILE A C 1
ATOM 1601 O O . ILE A 1 201 ? -10.335 -13.340 -3.199 1.00 93.75 201 ILE A O 1
ATOM 1605 N N . ILE A 1 202 ? -11.504 -14.547 -1.688 1.00 97.44 202 ILE A N 1
ATOM 1606 C CA . ILE A 1 202 ? -11.627 -13.517 -0.653 1.00 97.44 202 ILE A CA 1
ATOM 1607 C C . ILE A 1 202 ? -10.909 -13.992 0.614 1.00 97.44 202 ILE A C 1
ATOM 1609 O O . ILE A 1 202 ? -11.190 -15.085 1.099 1.00 97.44 202 ILE A O 1
ATOM 1613 N N . TYR A 1 203 ? -10.027 -13.161 1.174 1.00 98.19 203 TYR A N 1
ATOM 1614 C CA . TYR A 1 203 ? -9.315 -13.426 2.430 1.00 98.19 203 TYR A CA 1
ATOM 1615 C C . TYR A 1 203 ? -9.780 -12.487 3.542 1.00 98.19 203 TYR A C 1
ATOM 1617 O O . TYR A 1 203 ? -9.664 -11.273 3.401 1.00 98.19 203 TYR A O 1
ATOM 1625 N N . GLN A 1 204 ? -10.257 -13.033 4.660 1.00 97.88 204 GLN A N 1
ATOM 1626 C CA . GLN A 1 204 ? -10.601 -12.271 5.865 1.00 97.88 204 GLN A CA 1
ATOM 1627 C C . GLN A 1 204 ? -9.392 -12.227 6.815 1.00 97.88 204 GLN A C 1
ATOM 1629 O O . GLN A 1 204 ? -9.158 -13.167 7.577 1.00 97.88 204 GLN A O 1
ATOM 1634 N N . ILE A 1 205 ? -8.607 -11.145 6.777 1.00 96.81 205 ILE A N 1
ATOM 1635 C CA . ILE A 1 205 ? -7.350 -11.027 7.534 1.00 96.81 205 ILE A CA 1
ATOM 1636 C C . ILE A 1 205 ? -7.481 -9.984 8.650 1.00 96.81 205 ILE A C 1
ATOM 1638 O O . ILE A 1 205 ? -7.868 -8.838 8.419 1.00 96.81 205 ILE A O 1
ATOM 1642 N N . GLY A 1 206 ? -7.110 -10.389 9.865 1.00 93.81 206 GLY A N 1
ATOM 1643 C CA . GLY A 1 206 ? -6.989 -9.525 11.038 1.00 93.81 206 GLY A CA 1
ATOM 1644 C C . GLY A 1 206 ? -5.749 -9.852 11.871 1.00 93.81 206 GLY A C 1
ATOM 1645 O O . GLY A 1 206 ? -4.887 -10.633 11.467 1.00 93.81 206 GLY A O 1
ATOM 1646 N N . ASN A 1 207 ? -5.657 -9.258 13.056 1.00 91.12 207 ASN A N 1
ATOM 1647 C CA . ASN A 1 207 ? -4.464 -9.279 13.901 1.00 91.12 207 ASN A CA 1
ATOM 1648 C C . ASN A 1 207 ? -4.435 -10.465 14.899 1.00 91.12 207 ASN A C 1
ATOM 1650 O O . ASN A 1 207 ? -4.294 -10.273 16.107 1.00 91.12 207 ASN A O 1
ATOM 1654 N N . SER A 1 208 ? -4.614 -11.697 14.407 1.00 90.00 208 SER A N 1
ATOM 1655 C CA . SER A 1 208 ? -4.735 -12.930 15.213 1.00 90.00 208 SER A CA 1
ATOM 1656 C C . SER A 1 208 ? -4.063 -14.136 14.539 1.00 90.00 208 SER A C 1
ATOM 1658 O O . SER A 1 208 ? -3.931 -14.168 13.316 1.00 90.00 208 SER A O 1
ATOM 1660 N N . SER A 1 209 ? -3.682 -15.151 15.322 1.00 90.94 209 SER A N 1
ATOM 1661 C CA . SER A 1 209 ? -3.113 -16.410 14.817 1.00 90.94 209 SER A CA 1
ATOM 1662 C C . SER A 1 209 ? -4.051 -17.170 13.873 1.00 90.94 209 SER A C 1
ATOM 1664 O O . SER A 1 209 ? -3.578 -17.849 12.969 1.00 90.94 209 SER A O 1
ATOM 1666 N N . TYR A 1 210 ? -5.373 -16.991 13.992 1.00 93.25 210 TYR A N 1
ATOM 1667 C CA . TYR A 1 210 ? -6.356 -17.641 13.111 1.00 93.25 210 TYR A CA 1
ATOM 1668 C C . TYR A 1 210 ? -6.247 -17.246 11.628 1.00 93.25 210 TYR A C 1
ATOM 1670 O O . TYR A 1 210 ? -6.951 -17.807 10.793 1.00 93.25 210 TYR A O 1
ATOM 1678 N N . HIS A 1 211 ? -5.410 -16.261 11.290 1.00 94.75 211 HIS A N 1
ATOM 1679 C CA . HIS A 1 211 ? -5.221 -15.778 9.921 1.00 94.75 211 HIS A CA 1
ATOM 1680 C C . HIS A 1 211 ? -3.866 -16.190 9.320 1.00 94.75 211 HIS A C 1
ATOM 1682 O O . HIS A 1 211 ? -3.592 -15.858 8.165 1.00 94.75 211 HIS A O 1
ATOM 1688 N N . CYS A 1 212 ? -3.013 -16.914 10.061 1.00 94.06 212 CYS A N 1
ATOM 1689 C CA . CYS A 1 212 ? -1.663 -17.285 9.620 1.00 94.06 212 CYS A CA 1
ATOM 1690 C C . CYS A 1 212 ? -1.668 -18.105 8.316 1.00 94.06 212 CYS A C 1
ATOM 1692 O O . CYS A 1 212 ? -0.949 -17.764 7.373 1.00 94.06 212 CYS A O 1
ATOM 1694 N N . TYR A 1 213 ? -2.528 -19.125 8.211 1.00 93.75 213 TYR A N 1
ATOM 1695 C CA . TYR A 1 213 ? -2.640 -19.949 6.999 1.00 93.75 213 TYR A CA 1
ATOM 1696 C C . TYR A 1 213 ? -3.110 -19.139 5.774 1.00 93.75 213 TYR A C 1
ATOM 1698 O O . TYR A 1 213 ? -2.659 -19.368 4.650 1.00 93.75 213 TYR A O 1
ATOM 1706 N N . MET A 1 214 ? -3.958 -18.125 5.986 1.00 95.88 214 MET A N 1
ATOM 1707 C CA . MET A 1 214 ? -4.434 -17.241 4.917 1.00 95.88 214 MET A CA 1
ATOM 1708 C C . MET A 1 214 ? -3.334 -16.324 4.407 1.00 95.88 214 MET A C 1
ATOM 1710 O O . MET A 1 214 ? -3.231 -16.124 3.201 1.00 95.88 214 MET A O 1
ATOM 1714 N N . TYR A 1 215 ? -2.504 -15.782 5.306 1.00 94.69 215 TYR A N 1
ATOM 1715 C CA . TYR A 1 215 ? -1.343 -14.984 4.920 1.00 94.69 215 TYR A CA 1
ATOM 1716 C C . TYR A 1 215 ? -0.426 -15.804 4.000 1.00 94.69 215 TYR A C 1
ATOM 1718 O O . TYR A 1 215 ? -0.089 -15.352 2.904 1.00 94.69 215 TYR A O 1
ATOM 1726 N N . SER A 1 216 ? -0.105 -17.043 4.393 1.00 90.12 216 SER A N 1
ATOM 1727 C CA . SER A 1 216 ? 0.712 -17.962 3.589 1.00 90.12 216 SER A CA 1
ATOM 1728 C C . SER A 1 216 ? 0.098 -18.246 2.210 1.00 90.12 216 SER A C 1
ATOM 1730 O O . SER A 1 216 ? 0.793 -18.271 1.188 1.00 90.12 216 SER A O 1
ATOM 1732 N N . HIS A 1 217 ? -1.224 -18.428 2.151 1.00 91.88 217 HIS A N 1
ATOM 1733 C CA . HIS A 1 217 ? -1.939 -18.650 0.896 1.00 91.88 217 HIS A CA 1
ATOM 1734 C C . HIS A 1 217 ? -1.967 -17.400 0.004 1.00 91.88 217 HIS A C 1
ATOM 1736 O O . HIS A 1 217 ? -1.657 -17.494 -1.184 1.00 91.88 217 HIS A O 1
ATOM 1742 N N . LEU A 1 218 ? -2.233 -16.217 0.567 1.00 91.88 218 LEU A N 1
ATOM 1743 C CA . LEU A 1 218 ? -2.225 -14.939 -0.152 1.00 91.88 218 LEU A CA 1
ATOM 1744 C C . LEU A 1 218 ? -0.860 -14.646 -0.795 1.00 91.88 218 LEU A C 1
ATOM 1746 O O . LEU A 1 218 ? -0.801 -14.086 -1.888 1.00 91.88 218 LEU A O 1
ATOM 1750 N N . MET A 1 219 ? 0.248 -15.057 -0.168 1.00 87.06 219 MET A N 1
ATOM 1751 C CA . MET A 1 219 ? 1.583 -14.896 -0.762 1.00 87.06 219 MET A CA 1
ATOM 1752 C C . MET A 1 219 ? 1.781 -15.712 -2.053 1.00 87.06 219 MET A C 1
ATOM 1754 O O . MET A 1 219 ? 2.677 -15.389 -2.838 1.00 87.06 219 MET A O 1
ATOM 1758 N N . ARG A 1 220 ? 0.958 -16.748 -2.283 1.00 81.19 220 ARG A N 1
ATOM 1759 C CA . ARG A 1 220 ? 1.010 -17.650 -3.450 1.00 81.19 220 ARG A CA 1
ATOM 1760 C C . ARG A 1 220 ? -0.130 -17.408 -4.447 1.00 81.19 220 ARG A C 1
ATOM 1762 O O . ARG A 1 220 ? 0.062 -17.596 -5.653 1.00 81.19 220 ARG A O 1
ATOM 1769 N N . TYR A 1 221 ? -1.296 -16.984 -3.966 1.00 83.56 221 TYR A N 1
ATOM 1770 C CA . TYR A 1 221 ? -2.501 -16.764 -4.763 1.00 83.56 221 TYR A CA 1
ATOM 1771 C C . TYR A 1 221 ? -3.139 -15.423 -4.402 1.00 83.56 221 TYR A C 1
ATOM 1773 O O . TYR A 1 221 ? -3.824 -15.305 -3.384 1.00 83.56 221 TYR A O 1
ATOM 1781 N N . SER A 1 222 ? -2.950 -14.411 -5.250 1.00 86.31 222 SER A N 1
ATOM 1782 C CA . SER A 1 222 ? -3.589 -13.115 -5.030 1.00 86.31 222 SER A CA 1
ATOM 1783 C C . SER A 1 222 ? -5.113 -13.237 -5.072 1.00 86.31 222 SER A C 1
ATOM 1785 O O . SER A 1 222 ? -5.684 -13.990 -5.862 1.00 86.31 222 SER A O 1
ATOM 1787 N N . GLY A 1 223 ? -5.775 -12.462 -4.224 1.00 91.06 223 GLY A N 1
ATOM 1788 C CA . GLY A 1 223 ? -7.229 -12.374 -4.142 1.00 91.06 223 GLY A CA 1
ATOM 1789 C C . GLY A 1 223 ? -7.653 -11.020 -3.595 1.00 91.06 223 GLY A C 1
ATOM 1790 O O . GLY A 1 223 ? -6.827 -10.116 -3.442 1.00 91.06 223 GLY A O 1
ATOM 1791 N N . ILE A 1 224 ? -8.940 -10.869 -3.312 1.00 95.88 224 ILE A N 1
ATOM 1792 C CA . ILE A 1 224 ? -9.447 -9.700 -2.599 1.00 95.88 224 ILE A CA 1
ATOM 1793 C C . ILE A 1 224 ? -9.207 -9.916 -1.108 1.00 95.88 224 ILE A C 1
ATOM 1795 O O . ILE A 1 224 ? -9.663 -10.907 -0.544 1.00 95.88 224 ILE A O 1
ATOM 1799 N N . THR A 1 225 ? -8.512 -8.990 -0.458 1.00 97.50 225 THR A N 1
ATOM 1800 C CA . THR A 1 225 ? -8.259 -9.073 0.982 1.00 97.50 225 THR A CA 1
ATOM 1801 C C . THR A 1 225 ? -9.149 -8.092 1.723 1.00 97.50 225 THR A C 1
ATOM 1803 O O . THR A 1 225 ? -9.132 -6.893 1.455 1.00 97.50 225 THR A O 1
ATOM 1806 N N . VAL A 1 226 ? -9.905 -8.597 2.687 1.00 98.00 226 VAL A N 1
ATOM 1807 C CA . VAL A 1 226 ? -10.638 -7.802 3.666 1.00 98.00 226 VAL A CA 1
ATOM 1808 C C . VAL A 1 226 ? -9.739 -7.637 4.882 1.00 98.00 226 VAL A C 1
ATOM 1810 O O . VAL A 1 226 ? -9.428 -8.611 5.570 1.00 98.00 226 VAL A O 1
ATOM 1813 N N . LEU A 1 227 ? -9.292 -6.406 5.122 1.00 96.44 227 LEU A N 1
ATOM 1814 C CA . LEU A 1 227 ? -8.453 -6.065 6.263 1.00 96.44 227 LEU A CA 1
ATOM 1815 C C . LEU A 1 227 ? -9.316 -5.539 7.410 1.00 96.44 227 LEU A C 1
ATOM 1817 O O . LEU A 1 227 ? -9.877 -4.442 7.340 1.00 96.44 227 LEU A O 1
ATOM 1821 N N . HIS A 1 228 ? -9.395 -6.329 8.480 1.00 95.44 228 HIS A N 1
ATOM 1822 C CA . HIS A 1 228 ? -10.130 -5.982 9.703 1.00 95.44 228 HIS A CA 1
ATOM 1823 C C . HIS A 1 228 ? -9.348 -5.054 10.626 1.00 95.44 228 HIS A C 1
ATOM 1825 O O . HIS A 1 228 ? -9.948 -4.231 11.316 1.00 95.44 228 HIS A O 1
ATOM 1831 N N . ASP A 1 229 ? -8.022 -5.157 10.584 1.00 93.12 229 ASP A N 1
ATOM 1832 C CA . ASP A 1 229 ? -7.071 -4.310 11.293 1.00 93.12 229 ASP A CA 1
ATOM 1833 C C . ASP A 1 229 ? -6.113 -3.685 10.267 1.00 93.12 229 ASP A C 1
ATOM 1835 O O . ASP A 1 229 ? -5.638 -4.364 9.353 1.00 93.12 229 ASP A O 1
ATOM 1839 N N . TYR A 1 230 ? -5.804 -2.394 10.409 1.00 92.75 230 TYR A N 1
ATOM 1840 C CA . TYR A 1 230 ? -4.828 -1.730 9.538 1.00 92.75 230 TYR A CA 1
ATOM 1841 C C . TYR A 1 230 ? -3.387 -2.000 9.988 1.00 92.75 230 TYR A C 1
ATOM 1843 O O . TYR A 1 230 ? -2.484 -2.094 9.156 1.00 92.75 230 TYR A O 1
ATOM 1851 N N . TYR A 1 231 ? -3.174 -2.128 11.301 1.00 92.56 231 TYR A N 1
ATOM 1852 C CA . TYR A 1 231 ? -1.882 -2.444 11.905 1.00 92.56 231 TYR A CA 1
ATOM 1853 C C . TYR A 1 231 ? -1.827 -3.942 12.225 1.00 92.56 231 TYR A C 1
ATOM 1855 O O . TYR A 1 231 ? -2.571 -4.436 13.070 1.00 92.56 231 TYR A O 1
ATOM 1863 N N . LEU A 1 232 ? -0.924 -4.665 11.565 1.00 93.44 232 LEU A N 1
ATOM 1864 C CA . LEU A 1 232 ? -0.864 -6.132 11.573 1.00 93.44 232 LEU A CA 1
ATOM 1865 C C . LEU A 1 232 ? 0.345 -6.682 12.341 1.00 93.44 232 LEU A C 1
ATOM 1867 O O . LEU A 1 232 ? 0.787 -7.807 12.115 1.00 93.44 232 LEU A O 1
ATOM 1871 N N . GLY A 1 233 ? 0.881 -5.894 13.279 1.00 90.81 233 GLY A N 1
ATOM 1872 C CA . GLY A 1 233 ? 2.028 -6.286 14.100 1.00 90.81 233 GLY A CA 1
ATOM 1873 C C . GLY A 1 233 ? 1.818 -7.581 14.885 1.00 90.81 233 GLY A C 1
ATOM 1874 O O . GLY A 1 233 ? 2.747 -8.372 15.001 1.00 90.81 233 GLY A O 1
ATOM 1875 N N . GLY A 1 234 ? 0.599 -7.838 15.358 1.00 90.06 234 GLY A N 1
ATOM 1876 C CA . GLY A 1 234 ? 0.237 -9.066 16.063 1.00 90.06 234 GLY A CA 1
ATOM 1877 C C . GLY A 1 234 ? 0.199 -10.294 15.151 1.00 90.06 234 GLY A C 1
ATOM 1878 O O . GLY A 1 234 ? 0.751 -11.324 15.520 1.00 90.06 234 GLY A O 1
ATOM 1879 N N . LEU A 1 235 ? -0.376 -10.192 13.947 1.00 93.69 235 LEU A N 1
ATOM 1880 C CA . LEU A 1 235 ? -0.361 -11.266 12.947 1.00 93.69 235 LEU A CA 1
ATOM 1881 C C . LEU A 1 235 ? 1.077 -11.640 12.575 1.00 93.69 235 LEU A C 1
ATOM 1883 O O . LEU A 1 235 ? 1.435 -12.815 12.627 1.00 93.69 235 LEU A O 1
ATOM 1887 N N . ILE A 1 236 ? 1.911 -10.645 12.252 1.00 94.38 236 ILE A N 1
ATOM 1888 C CA . ILE A 1 236 ? 3.320 -10.896 11.922 1.00 94.38 236 ILE A CA 1
ATOM 1889 C C . ILE A 1 236 ? 4.067 -11.472 13.129 1.00 94.38 236 ILE A C 1
ATOM 1891 O O . ILE A 1 236 ? 4.879 -12.372 12.965 1.00 94.38 236 ILE A O 1
ATOM 1895 N N . ASN A 1 237 ? 3.755 -11.032 14.349 1.00 91.19 237 ASN A N 1
ATOM 1896 C CA . ASN A 1 237 ? 4.328 -11.606 15.565 1.00 91.19 237 ASN A CA 1
ATOM 1897 C C . ASN A 1 237 ? 3.951 -13.084 15.764 1.00 91.19 237 ASN A C 1
ATOM 1899 O O . ASN A 1 237 ? 4.793 -13.859 16.218 1.00 91.19 237 ASN A O 1
ATOM 1903 N N . TYR A 1 238 ? 2.715 -13.481 15.436 1.00 91.69 238 TYR A N 1
ATOM 1904 C CA . TYR A 1 238 ? 2.301 -14.886 15.483 1.00 91.69 238 TYR A CA 1
ATOM 1905 C C . TYR A 1 238 ? 3.036 -15.732 14.443 1.00 91.69 238 TYR A C 1
ATOM 1907 O O . TYR A 1 238 ? 3.546 -16.799 14.777 1.00 91.69 238 TYR A O 1
ATOM 1915 N N . LEU A 1 239 ? 3.139 -15.224 13.213 1.00 92.19 239 LEU A N 1
ATOM 1916 C CA . LEU A 1 239 ? 3.908 -15.859 12.146 1.00 92.19 239 LEU A CA 1
ATOM 1917 C C . LEU A 1 239 ? 5.383 -16.019 12.537 1.00 92.19 239 LEU A C 1
ATOM 1919 O O . LEU A 1 239 ? 5.920 -17.105 12.419 1.00 92.19 239 LEU A O 1
ATOM 1923 N N . ASP A 1 240 ? 6.030 -14.982 13.060 1.00 91.69 240 ASP A N 1
ATOM 1924 C CA . ASP A 1 240 ? 7.466 -15.017 13.365 1.00 91.69 240 ASP A CA 1
ATOM 1925 C C . ASP A 1 240 ? 7.810 -15.946 14.544 1.00 91.69 240 ASP A C 1
ATOM 1927 O O . ASP A 1 240 ? 8.785 -16.691 14.485 1.00 91.69 240 ASP A O 1
ATOM 1931 N N . ASN A 1 241 ? 6.999 -15.937 15.610 1.00 89.25 241 ASN A N 1
ATOM 1932 C CA . ASN A 1 241 ? 7.327 -16.655 16.850 1.00 89.25 241 ASN A CA 1
ATOM 1933 C C . ASN A 1 241 ? 6.710 -18.053 16.967 1.00 89.25 241 ASN A C 1
ATOM 1935 O O . ASN A 1 241 ? 7.249 -18.881 17.701 1.00 89.25 241 ASN A O 1
ATOM 1939 N N . TYR A 1 242 ? 5.572 -18.308 16.315 1.00 87.94 242 TYR A N 1
ATOM 1940 C CA . TYR A 1 242 ? 4.801 -19.542 16.517 1.00 87.94 242 TYR A CA 1
ATOM 1941 C C . TYR A 1 242 ? 4.580 -20.339 15.230 1.00 87.94 242 TYR A C 1
ATOM 1943 O O . TYR A 1 242 ? 4.492 -21.560 15.311 1.00 87.94 242 TYR A O 1
ATOM 1951 N N . HIS A 1 243 ? 4.529 -19.672 14.072 1.00 87.19 243 HIS A N 1
ATOM 1952 C CA . HIS A 1 243 ? 4.302 -20.305 12.766 1.00 87.19 243 HIS A CA 1
ATOM 1953 C C . HIS A 1 243 ? 5.283 -19.820 11.678 1.00 87.19 243 HIS A C 1
ATOM 1955 O O . HIS A 1 243 ? 4.842 -19.343 10.621 1.00 87.19 243 HIS A O 1
ATOM 1961 N N . PRO A 1 244 ? 6.613 -19.881 11.906 1.00 87.06 244 PRO A N 1
ATOM 1962 C CA . PRO A 1 244 ? 7.602 -19.336 10.970 1.00 87.06 244 PRO A CA 1
ATOM 1963 C C . PRO A 1 244 ? 7.573 -20.033 9.604 1.00 87.06 244 PRO A C 1
ATOM 1965 O O . PRO A 1 244 ? 7.968 -19.444 8.602 1.00 87.06 244 PRO A O 1
ATOM 1968 N N . GLU A 1 245 ? 7.065 -21.264 9.537 1.00 86.31 245 GLU A N 1
ATOM 1969 C CA . GLU A 1 245 ? 6.836 -22.020 8.306 1.00 86.31 245 GLU A CA 1
ATOM 1970 C C . GLU A 1 245 ? 5.731 -21.434 7.415 1.00 86.31 245 GLU A C 1
ATOM 1972 O O . GLU A 1 245 ? 5.747 -21.639 6.200 1.00 86.31 245 GLU A O 1
ATOM 1977 N N . LEU A 1 246 ? 4.782 -20.695 7.999 1.00 85.62 246 LEU A N 1
ATOM 1978 C CA . LEU A 1 246 ? 3.682 -20.046 7.281 1.00 85.62 246 LEU A CA 1
ATOM 1979 C C . LEU A 1 246 ? 3.997 -18.587 6.920 1.00 85.62 246 LEU A C 1
ATOM 1981 O O . LEU A 1 246 ? 3.268 -17.974 6.135 1.00 85.62 246 LEU A O 1
ATOM 1985 N N . GLY A 1 247 ? 5.053 -18.019 7.504 1.00 82.88 247 GLY A N 1
ATOM 1986 C CA . GLY A 1 247 ? 5.321 -16.588 7.513 1.00 82.88 247 GLY A CA 1
ATOM 1987 C C . GLY A 1 247 ? 6.582 -16.153 6.781 1.00 82.88 247 GLY A C 1
ATOM 1988 O O . GLY A 1 247 ? 7.444 -16.939 6.401 1.00 82.88 247 GLY A O 1
ATOM 1989 N N . ILE A 1 248 ? 6.699 -14.839 6.616 1.00 86.12 248 ILE A N 1
ATOM 1990 C CA . ILE A 1 248 ? 7.963 -14.178 6.300 1.00 86.12 248 ILE A CA 1
ATOM 1991 C C . ILE A 1 248 ? 8.500 -13.599 7.616 1.00 86.12 248 ILE A C 1
ATOM 1993 O O . ILE A 1 248 ? 7.709 -12.991 8.342 1.00 86.12 248 ILE A O 1
ATOM 1997 N N . PRO A 1 249 ? 9.803 -13.755 7.932 1.00 91.12 249 PRO A N 1
ATOM 1998 C CA . PRO A 1 249 ? 10.352 -13.279 9.199 1.00 91.12 249 PRO A CA 1
ATOM 1999 C C . PRO A 1 249 ? 10.071 -11.794 9.443 1.00 91.12 249 PRO A C 1
ATOM 2001 O O . PRO A 1 249 ? 10.131 -10.991 8.504 1.00 91.12 249 PRO A O 1
ATOM 2004 N N . LEU A 1 250 ? 9.840 -11.411 10.702 1.00 92.12 250 LEU A N 1
ATOM 2005 C CA . LEU A 1 250 ? 9.505 -10.038 11.102 1.00 92.12 250 LEU A CA 1
ATOM 2006 C C . LEU A 1 250 ? 10.526 -9.022 10.576 1.00 92.12 250 LEU A C 1
ATOM 2008 O O . LEU A 1 250 ? 10.151 -7.954 10.092 1.00 92.12 250 LEU A O 1
ATOM 2012 N N . GLU A 1 251 ? 11.815 -9.365 10.616 1.00 92.88 251 GLU A N 1
ATOM 2013 C CA . GLU A 1 251 ? 12.883 -8.550 10.031 1.00 92.88 251 GLU A CA 1
ATOM 2014 C C . GLU A 1 251 ? 12.609 -8.245 8.553 1.00 92.88 251 GLU A C 1
ATOM 2016 O O . GLU A 1 251 ? 12.682 -7.094 8.134 1.00 92.88 251 GLU A O 1
ATOM 2021 N N . LYS A 1 252 ? 12.225 -9.251 7.763 1.00 89.44 252 LYS A N 1
ATOM 2022 C CA . LYS A 1 252 ? 11.958 -9.103 6.326 1.00 89.44 252 LYS A CA 1
ATOM 2023 C C . LYS A 1 252 ? 10.658 -8.369 6.033 1.00 89.44 252 LYS A C 1
ATOM 2025 O O . LYS A 1 252 ? 10.569 -7.687 5.010 1.00 89.44 252 LYS A O 1
ATOM 2030 N N . GLU A 1 253 ? 9.670 -8.454 6.916 1.00 91.19 253 GLU A N 1
ATOM 2031 C CA . GLU A 1 253 ? 8.484 -7.598 6.851 1.00 91.19 253 GLU A CA 1
ATOM 2032 C C . GLU A 1 253 ? 8.815 -6.132 7.134 1.00 91.19 253 GLU A C 1
ATOM 2034 O O . GLU A 1 253 ? 8.411 -5.243 6.379 1.00 91.19 253 GLU A O 1
ATOM 2039 N N . LEU A 1 254 ? 9.611 -5.868 8.171 1.00 93.06 254 LEU A N 1
ATOM 2040 C CA . LEU A 1 254 ? 10.066 -4.522 8.509 1.00 93.06 254 LEU A CA 1
ATOM 2041 C C . LEU A 1 254 ? 10.936 -3.927 7.398 1.00 93.06 254 LEU A C 1
ATOM 2043 O O . LEU A 1 254 ? 10.718 -2.780 7.011 1.00 93.06 254 LEU A O 1
ATOM 2047 N N . GLU A 1 255 ? 11.872 -4.701 6.843 1.00 90.44 255 GLU A N 1
ATOM 2048 C CA . GLU A 1 255 ? 12.695 -4.286 5.703 1.00 90.44 255 GLU A CA 1
ATOM 2049 C C . GLU A 1 255 ? 11.828 -3.930 4.492 1.00 90.44 255 GLU A C 1
ATOM 2051 O O . GLU A 1 255 ? 12.064 -2.912 3.841 1.00 90.44 255 GLU A O 1
ATOM 2056 N N . HIS A 1 256 ? 10.807 -4.740 4.200 1.00 84.62 256 HIS A N 1
ATOM 2057 C CA . HIS A 1 256 ? 9.899 -4.497 3.082 1.00 84.62 256 HIS A CA 1
ATOM 2058 C C . HIS A 1 256 ? 9.026 -3.253 3.290 1.00 84.62 256 HIS A C 1
ATOM 2060 O O . HIS A 1 256 ? 8.741 -2.532 2.334 1.00 84.62 256 HIS A O 1
ATOM 2066 N N . CYS A 1 257 ? 8.611 -2.986 4.529 1.00 85.62 257 CYS A N 1
ATOM 2067 C CA . CYS A 1 257 ? 7.770 -1.837 4.850 1.00 85.62 257 CYS A CA 1
ATOM 2068 C C . CYS A 1 257 ? 8.554 -0.522 4.965 1.00 85.62 257 CYS A C 1
ATOM 2070 O O . CYS A 1 257 ? 8.033 0.529 4.596 1.00 85.62 257 CYS A O 1
ATOM 2072 N N . TYR A 1 258 ? 9.778 -0.568 5.494 1.00 88.06 258 TYR A N 1
ATOM 2073 C CA . TYR A 1 258 ? 10.482 0.617 5.992 1.00 88.06 258 TYR A CA 1
ATOM 2074 C C . TYR A 1 258 ? 11.948 0.733 5.555 1.00 88.06 258 TYR A C 1
ATOM 2076 O O . TYR A 1 258 ? 12.590 1.734 5.874 1.00 88.06 258 TYR A O 1
ATOM 2084 N N . GLY A 1 259 ? 12.485 -0.253 4.834 1.00 86.12 259 GLY A N 1
ATOM 2085 C CA . GLY A 1 259 ? 13.907 -0.336 4.500 1.00 86.12 259 GLY A CA 1
ATOM 2086 C C . GLY A 1 259 ? 14.766 -0.875 5.652 1.00 86.12 259 GLY A C 1
ATOM 2087 O O . GLY A 1 259 ? 14.349 -0.903 6.812 1.00 86.12 259 GLY A O 1
ATOM 2088 N N . ARG A 1 260 ? 15.990 -1.320 5.330 1.00 81.44 260 ARG A N 1
ATOM 2089 C CA . ARG A 1 260 ? 16.867 -2.049 6.270 1.00 81.44 260 ARG A CA 1
ATOM 2090 C C . ARG A 1 260 ? 17.279 -1.230 7.499 1.00 81.44 260 ARG A C 1
ATOM 2092 O O . ARG A 1 260 ? 17.277 -1.759 8.606 1.00 81.44 260 ARG A O 1
ATOM 2099 N N . GLU A 1 261 ? 17.594 0.054 7.337 1.00 85.19 261 GLU A N 1
ATOM 2100 C CA . GLU A 1 261 ? 18.048 0.894 8.458 1.00 85.19 261 GLU A CA 1
ATOM 2101 C C . GLU A 1 261 ? 16.954 1.096 9.511 1.00 85.19 261 GLU A C 1
ATOM 2103 O O . GLU A 1 261 ? 17.173 0.855 10.699 1.00 85.19 261 GLU A O 1
ATOM 2108 N N . LYS A 1 262 ? 15.746 1.469 9.072 1.00 88.62 262 LYS A N 1
ATOM 2109 C CA . LYS A 1 262 ? 14.603 1.654 9.970 1.00 88.62 262 LYS A CA 1
ATOM 2110 C C . LYS A 1 262 ? 14.129 0.324 10.562 1.00 88.62 262 LYS A C 1
ATOM 2112 O O . LYS A 1 262 ? 13.755 0.292 11.730 1.00 88.62 262 LYS A O 1
ATOM 2117 N N . ALA A 1 263 ? 14.199 -0.775 9.807 1.00 91.38 263 ALA A N 1
ATOM 2118 C CA . ALA A 1 263 ? 13.936 -2.112 10.338 1.00 91.38 263 ALA A CA 1
ATOM 2119 C C . ALA A 1 263 ? 14.881 -2.462 11.498 1.00 91.38 263 ALA A C 1
ATOM 2121 O O . ALA A 1 263 ? 14.419 -2.901 12.548 1.00 91.38 263 ALA A O 1
ATOM 2122 N N . LYS A 1 264 ? 16.184 -2.188 11.350 1.00 92.06 264 LYS A N 1
ATOM 2123 C CA . LYS A 1 264 ? 17.185 -2.423 12.399 1.00 92.06 264 LYS A CA 1
ATOM 2124 C C . LYS A 1 264 ? 16.922 -1.595 13.660 1.00 92.06 264 LYS A C 1
ATOM 2126 O O . LYS A 1 264 ? 17.007 -2.137 14.756 1.00 92.06 264 LYS A O 1
ATOM 2131 N N . ASP A 1 265 ? 16.573 -0.315 13.518 1.00 92.81 265 ASP A N 1
ATOM 2132 C CA . ASP A 1 265 ? 16.192 0.543 14.654 1.00 92.81 265 ASP A CA 1
ATOM 2133 C C . ASP A 1 265 ? 14.948 0.010 15.389 1.00 92.81 265 ASP A C 1
ATOM 2135 O O . ASP A 1 265 ? 14.918 -0.050 16.619 1.00 92.81 265 ASP A O 1
ATOM 2139 N N . ILE A 1 266 ? 13.931 -0.442 14.646 1.00 92.62 266 ILE A N 1
ATOM 2140 C CA . ILE A 1 266 ? 12.721 -1.035 15.232 1.00 92.62 266 ILE A CA 1
ATOM 2141 C C . ILE A 1 266 ? 13.050 -2.340 15.974 1.00 92.62 266 ILE A C 1
ATOM 2143 O O . ILE A 1 266 ? 12.582 -2.531 17.098 1.00 92.62 266 ILE A O 1
ATOM 2147 N N . LEU A 1 267 ? 13.869 -3.216 15.384 1.00 92.56 267 LEU A N 1
ATOM 2148 C CA . LEU A 1 267 ? 14.289 -4.481 15.997 1.00 92.56 267 LEU A CA 1
ATOM 2149 C C . LEU A 1 267 ? 15.132 -4.263 17.260 1.00 92.56 267 LEU A C 1
ATOM 2151 O O . LEU A 1 267 ? 14.900 -4.929 18.265 1.00 92.56 267 LEU A O 1
ATOM 2155 N N . ASP A 1 268 ? 16.051 -3.295 17.259 1.00 92.12 268 ASP A N 1
ATOM 2156 C CA . ASP A 1 268 ? 16.835 -2.928 18.446 1.00 92.12 268 ASP A CA 1
ATOM 2157 C C . ASP A 1 268 ? 15.930 -2.418 19.582 1.00 92.12 268 ASP A C 1
ATOM 2159 O O . ASP A 1 268 ? 16.070 -2.821 20.740 1.00 92.12 268 ASP A O 1
ATOM 2163 N N . LYS A 1 269 ? 14.926 -1.595 19.256 1.00 91.88 269 LYS A N 1
ATOM 2164 C CA . LYS A 1 269 ? 13.924 -1.133 20.229 1.00 91.88 269 LYS A CA 1
ATOM 2165 C C . LYS A 1 269 ? 13.043 -2.264 20.758 1.00 91.88 269 LYS A C 1
ATOM 2167 O O . LYS A 1 269 ? 12.698 -2.233 21.940 1.00 91.88 269 LYS A O 1
ATOM 2172 N N . LEU A 1 270 ? 12.682 -3.245 19.930 1.00 89.62 270 LEU A N 1
ATOM 2173 C CA . LEU A 1 270 ? 11.989 -4.458 20.376 1.00 89.62 270 LEU A CA 1
ATOM 2174 C C . LEU A 1 270 ? 12.866 -5.267 21.337 1.00 89.62 270 LEU A C 1
ATOM 2176 O O . LEU A 1 270 ? 12.421 -5.600 22.432 1.00 89.62 270 LEU A O 1
ATOM 2180 N N . GLN A 1 271 ? 14.130 -5.510 20.976 1.00 89.19 271 GLN A N 1
ATOM 2181 C CA . GLN A 1 271 ? 15.078 -6.269 21.795 1.00 89.19 271 GLN A CA 1
ATOM 2182 C C . GLN A 1 271 ? 15.322 -5.608 23.162 1.00 89.19 271 GLN A C 1
ATOM 2184 O O . GLN A 1 271 ? 15.475 -6.293 24.171 1.00 89.19 271 GLN A O 1
ATOM 2189 N N . LYS A 1 272 ? 15.312 -4.272 23.213 1.00 89.50 272 LYS A N 1
ATOM 2190 C CA . LYS A 1 272 ? 15.435 -3.480 24.449 1.00 89.50 272 LYS A CA 1
ATOM 2191 C C . LYS A 1 272 ? 14.125 -3.345 25.240 1.00 89.50 272 LYS A C 1
ATOM 2193 O O . LYS A 1 272 ? 14.118 -2.673 26.269 1.00 89.50 272 LYS A O 1
ATOM 2198 N N . GLY A 1 273 ? 13.010 -3.910 24.766 1.00 85.50 273 GLY A N 1
ATOM 2199 C CA . GLY A 1 273 ? 11.686 -3.769 25.389 1.00 85.50 273 GLY A CA 1
ATOM 2200 C C . GLY A 1 273 ? 11.087 -2.356 25.297 1.00 85.50 273 GLY A C 1
ATOM 2201 O O . GLY A 1 273 ? 10.108 -2.031 25.975 1.00 85.50 273 GLY A O 1
ATOM 2202 N N . LEU A 1 274 ? 11.663 -1.487 24.462 1.00 84.56 274 LEU A N 1
ATOM 2203 C CA . LEU A 1 274 ? 11.175 -0.125 24.239 1.00 84.56 274 LEU A CA 1
ATOM 2204 C C . LEU A 1 274 ? 9.934 -0.110 23.340 1.00 84.56 274 LEU A C 1
ATOM 2206 O O . LEU A 1 274 ? 9.089 0.772 23.504 1.00 84.56 274 LEU A O 1
ATOM 2210 N N . LEU A 1 275 ? 9.788 -1.107 22.462 1.00 86.12 275 LEU A N 1
ATOM 2211 C CA . LEU A 1 275 ? 8.603 -1.378 21.643 1.00 86.12 275 LEU A CA 1
ATOM 2212 C C . LEU A 1 275 ? 8.019 -2.763 21.962 1.00 86.12 275 LEU A C 1
ATOM 2214 O O . LEU A 1 275 ? 8.703 -3.628 22.499 1.00 86.12 275 LEU A O 1
ATOM 2218 N N . ASN A 1 276 ? 6.753 -2.967 21.605 1.00 82.56 276 ASN A N 1
ATOM 2219 C CA . ASN A 1 276 ? 6.105 -4.271 21.525 1.00 82.56 276 ASN A CA 1
ATOM 2220 C C . ASN A 1 276 ? 5.182 -4.279 20.292 1.00 82.56 276 ASN A C 1
ATOM 2222 O O . ASN A 1 276 ? 4.714 -3.224 19.851 1.00 82.56 276 ASN A O 1
ATOM 2226 N N . THR A 1 277 ? 4.957 -5.460 19.724 1.00 78.31 277 THR A N 1
ATOM 2227 C CA . THR A 1 277 ? 4.239 -5.651 18.454 1.00 78.31 277 THR A CA 1
ATOM 2228 C C . THR A 1 277 ? 2.73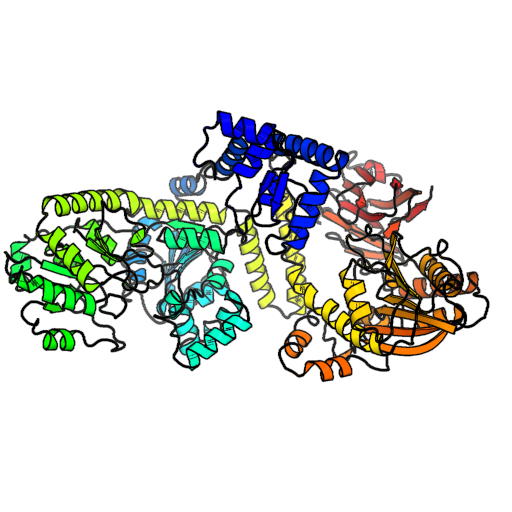2 -5.392 18.552 1.00 78.31 277 THR A C 1
ATOM 2230 O O . THR A 1 277 ? 2.104 -5.101 17.536 1.00 78.31 277 THR A O 1
ATOM 2233 N N . HIS A 1 278 ? 2.152 -5.455 19.757 1.00 70.12 278 HIS A N 1
ATOM 2234 C CA . HIS A 1 278 ? 0.701 -5.384 19.972 1.00 70.12 278 HIS A CA 1
ATOM 2235 C C . HIS A 1 278 ? 0.174 -4.002 20.396 1.00 70.12 278 HIS A C 1
ATOM 2237 O O . HIS A 1 278 ? -0.898 -3.607 19.954 1.00 70.12 278 HIS A O 1
ATOM 2243 N N . GLU A 1 279 ? 0.891 -3.263 21.244 1.00 71.81 279 GLU A N 1
ATOM 2244 C CA . GLU A 1 279 ? 0.440 -1.976 21.799 1.00 71.81 279 GLU A CA 1
ATOM 2245 C C . GLU A 1 279 ? 1.251 -0.800 21.246 1.00 71.81 279 GLU A C 1
ATOM 2247 O O . GLU A 1 279 ? 0.692 0.223 20.865 1.00 71.81 279 GLU A O 1
ATOM 2252 N N . LYS A 1 280 ? 2.580 -0.923 21.168 1.00 81.44 280 LYS A N 1
ATOM 2253 C CA . LYS A 1 280 ? 3.445 0.220 20.830 1.00 81.44 280 LYS A CA 1
ATOM 2254 C C . LYS A 1 280 ? 3.669 0.410 19.333 1.00 81.44 280 LYS A C 1
ATOM 2256 O O . LYS A 1 280 ? 4.036 1.503 18.914 1.00 81.44 280 LYS A O 1
ATOM 2261 N N . PHE A 1 281 ? 3.461 -0.624 18.523 1.00 86.88 281 PHE A N 1
ATOM 2262 C CA . PHE A 1 281 ? 3.572 -0.525 17.066 1.00 86.88 281 PHE A CA 1
ATOM 2263 C C . PHE A 1 281 ? 2.564 0.453 16.453 1.00 86.88 281 PHE A C 1
ATOM 2265 O O . PHE A 1 281 ? 3.003 1.329 15.702 1.00 86.88 281 PHE A O 1
ATOM 2272 N N . PRO A 1 282 ? 1.265 0.400 16.806 1.00 84.69 282 PRO A N 1
ATOM 2273 C CA . PRO A 1 282 ? 0.311 1.392 16.330 1.00 84.69 282 PRO A CA 1
ATOM 2274 C C . PRO A 1 282 ? 0.678 2.821 16.718 1.00 84.69 282 PRO A C 1
ATOM 2276 O O . PRO A 1 282 ? 0.679 3.713 15.873 1.00 84.69 282 PRO A O 1
ATOM 2279 N N . GLU A 1 283 ? 1.095 3.032 17.968 1.00 83.06 283 GLU A N 1
ATOM 2280 C CA . GLU A 1 283 ? 1.541 4.349 18.432 1.00 83.06 283 GLU A CA 1
ATOM 2281 C C . GLU A 1 283 ? 2.775 4.867 17.684 1.00 83.06 283 GLU A C 1
ATOM 2283 O O . GLU A 1 283 ? 2.914 6.070 17.473 1.00 83.06 283 GLU A O 1
ATOM 2288 N N . ALA A 1 284 ? 3.669 3.964 17.277 1.00 84.88 284 ALA A N 1
ATOM 2289 C CA . ALA A 1 284 ? 4.871 4.286 16.519 1.00 84.88 284 ALA A CA 1
ATOM 2290 C C . ALA A 1 284 ? 4.631 4.399 14.999 1.00 84.88 284 ALA A C 1
ATOM 2292 O O . ALA A 1 284 ? 5.582 4.653 14.255 1.00 84.88 284 ALA A O 1
ATOM 2293 N N . GLY A 1 285 ? 3.398 4.197 14.515 1.00 87.12 285 GLY A N 1
ATOM 2294 C CA . GLY A 1 285 ? 3.092 4.203 13.081 1.00 87.12 285 GLY A CA 1
ATOM 2295 C C . GLY A 1 285 ? 3.698 3.013 12.322 1.00 87.12 285 GLY A C 1
ATOM 2296 O O . GLY A 1 285 ? 4.090 3.152 11.160 1.00 87.12 285 GLY A O 1
ATOM 2297 N N . ILE A 1 286 ? 3.834 1.860 12.987 1.00 90.69 286 ILE A N 1
ATOM 2298 C CA . ILE A 1 286 ? 4.392 0.623 12.425 1.00 90.69 286 ILE A CA 1
ATOM 2299 C C . ILE A 1 286 ? 3.240 -0.309 12.019 1.00 90.69 286 ILE A C 1
ATOM 2301 O O . ILE A 1 286 ? 2.637 -0.964 12.863 1.00 90.69 286 ILE A O 1
ATOM 2305 N N . TYR A 1 287 ? 2.929 -0.359 10.722 1.00 90.81 287 TYR A N 1
ATOM 2306 C CA . TYR A 1 287 ? 1.725 -0.984 10.165 1.00 90.81 287 TYR A CA 1
ATOM 2307 C C . TYR A 1 287 ? 1.904 -2.460 9.792 1.00 90.81 287 TYR A C 1
ATOM 2309 O O . TYR A 1 287 ? 1.012 -3.263 10.038 1.00 90.81 287 TYR A O 1
ATOM 2317 N N . LEU A 1 288 ? 3.038 -2.816 9.176 1.00 92.81 288 LEU A N 1
ATOM 2318 C CA . LEU A 1 288 ? 3.325 -4.165 8.653 1.00 92.81 288 LEU A CA 1
ATOM 2319 C C . LEU A 1 288 ? 2.258 -4.745 7.699 1.00 92.81 288 LEU A C 1
ATOM 2321 O O . LEU A 1 288 ? 2.028 -5.949 7.658 1.00 92.81 288 LEU A O 1
ATOM 2325 N N . ASN A 1 289 ? 1.612 -3.891 6.902 1.00 92.44 289 ASN A N 1
ATOM 2326 C CA . ASN A 1 289 ? 0.550 -4.284 5.969 1.00 92.44 289 ASN A CA 1
ATOM 2327 C C . ASN A 1 289 ? 0.963 -4.216 4.481 1.00 92.44 289 ASN A C 1
ATOM 2329 O O . ASN A 1 289 ? 0.272 -4.779 3.630 1.00 92.44 289 ASN A O 1
ATOM 2333 N N . ARG A 1 290 ? 2.106 -3.595 4.140 1.00 90.81 290 ARG A N 1
ATOM 2334 C CA . ARG A 1 290 ? 2.535 -3.328 2.747 1.00 90.81 290 ARG A CA 1
ATOM 2335 C C . ARG A 1 290 ? 2.607 -4.588 1.880 1.00 90.81 290 ARG A C 1
ATOM 2337 O O . ARG A 1 290 ? 2.211 -4.544 0.715 1.00 90.81 290 ARG A O 1
ATOM 2344 N N . ARG A 1 291 ? 3.052 -5.729 2.420 1.00 88.69 291 ARG A N 1
ATOM 2345 C CA . ARG A 1 291 ? 3.102 -6.973 1.635 1.00 88.69 291 ARG A CA 1
ATOM 2346 C C . ARG A 1 291 ? 1.712 -7.506 1.291 1.00 88.69 291 ARG A C 1
ATOM 2348 O O . ARG A 1 291 ? 1.487 -7.952 0.173 1.00 88.69 291 ARG A O 1
ATOM 2355 N N . ILE A 1 292 ? 0.765 -7.410 2.221 1.00 92.31 292 ILE A N 1
ATOM 2356 C CA . ILE A 1 292 ? -0.623 -7.810 1.977 1.00 92.31 292 ILE A CA 1
ATOM 2357 C C . ILE A 1 292 ? -1.249 -6.909 0.910 1.00 92.31 292 ILE A C 1
ATOM 2359 O O . ILE A 1 292 ? -1.833 -7.423 -0.041 1.00 92.31 292 ILE A O 1
ATOM 2363 N N . PHE A 1 293 ? -1.046 -5.590 0.983 1.00 91.25 293 PHE A N 1
ATOM 2364 C CA . PHE A 1 293 ? -1.493 -4.662 -0.065 1.00 91.25 293 PHE A CA 1
ATOM 2365 C C . PHE A 1 293 ? -0.883 -4.997 -1.434 1.00 91.25 293 PHE A C 1
ATOM 2367 O O . PHE A 1 293 ? -1.603 -5.107 -2.425 1.00 91.25 293 PHE A O 1
ATOM 2374 N N . THR A 1 294 ? 0.429 -5.240 -1.496 1.00 83.75 294 THR A N 1
ATOM 2375 C CA . THR A 1 294 ? 1.115 -5.574 -2.759 1.00 83.75 294 THR A CA 1
ATOM 2376 C C . THR A 1 294 ? 0.756 -6.960 -3.310 1.00 83.75 294 THR A C 1
ATOM 2378 O O . THR A 1 294 ? 0.902 -7.197 -4.512 1.00 83.75 294 THR A O 1
ATOM 2381 N N . ARG A 1 295 ? 0.247 -7.875 -2.481 1.00 85.31 295 ARG A N 1
ATOM 2382 C CA . ARG A 1 295 ? -0.250 -9.192 -2.912 1.00 85.31 295 ARG A CA 1
ATOM 2383 C C . ARG A 1 295 ? -1.750 -9.251 -3.167 1.00 85.31 295 ARG A C 1
ATOM 2385 O O . ARG A 1 295 ? -2.221 -10.215 -3.746 1.00 85.31 295 ARG A O 1
ATOM 2392 N N . SER A 1 296 ? -2.519 -8.242 -2.788 1.00 91.25 296 SER A N 1
ATOM 2393 C CA . SER A 1 296 ? -3.969 -8.266 -2.994 1.00 91.25 296 SER A CA 1
ATOM 2394 C C . SER A 1 296 ? -4.344 -7.748 -4.386 1.00 91.25 296 SER A C 1
ATOM 2396 O O . SER A 1 296 ? -3.784 -6.757 -4.858 1.00 91.25 296 SER A O 1
ATOM 2398 N N . LEU A 1 297 ? -5.315 -8.387 -5.044 1.00 88.88 297 LEU A N 1
ATOM 2399 C CA . LEU A 1 297 ? -5.931 -7.873 -6.279 1.00 88.88 297 LEU A CA 1
ATOM 2400 C C . LEU A 1 297 ? -6.807 -6.647 -5.986 1.00 88.88 297 LEU A C 1
ATOM 2402 O O . LEU A 1 297 ? -6.849 -5.703 -6.771 1.00 88.88 297 LEU A O 1
ATOM 2406 N N . GLY A 1 298 ? -7.454 -6.651 -4.821 1.00 92.81 298 GLY A N 1
ATOM 2407 C CA . GLY A 1 298 ? -8.148 -5.505 -4.252 1.00 92.81 298 GLY A CA 1
ATOM 2408 C C . GLY A 1 298 ? -8.191 -5.599 -2.731 1.00 92.81 298 GLY A C 1
ATOM 2409 O O . GLY A 1 298 ? -8.092 -6.696 -2.179 1.00 92.81 298 GLY A O 1
ATOM 2410 N N . VAL A 1 299 ? -8.313 -4.461 -2.050 1.00 96.06 299 VAL A N 1
ATOM 2411 C CA . VAL A 1 299 ? -8.357 -4.396 -0.584 1.00 96.06 299 VAL A CA 1
ATOM 2412 C C . VAL A 1 299 ? -9.638 -3.718 -0.113 1.00 96.06 299 VAL A C 1
ATOM 2414 O O . VAL A 1 299 ? -9.957 -2.608 -0.538 1.00 96.06 299 VAL A O 1
ATOM 2417 N N . ILE A 1 300 ? -10.347 -4.385 0.795 1.00 97.62 300 ILE A N 1
ATOM 2418 C CA . ILE A 1 300 ? -11.531 -3.863 1.478 1.00 97.62 300 ILE A CA 1
ATOM 2419 C C . ILE A 1 300 ? -11.129 -3.442 2.892 1.00 97.62 300 ILE A C 1
ATOM 2421 O O . ILE A 1 300 ? -10.537 -4.226 3.633 1.00 97.62 300 ILE A O 1
ATOM 2425 N N . LEU A 1 301 ? -11.482 -2.213 3.269 1.00 96.31 301 LEU A N 1
ATOM 2426 C CA . LEU A 1 301 ? -11.286 -1.662 4.612 1.00 96.31 301 LEU A CA 1
ATOM 2427 C C . LEU A 1 301 ? -12.633 -1.255 5.213 1.00 96.31 301 LEU A C 1
ATOM 2429 O O . LEU A 1 301 ? -13.486 -0.701 4.519 1.00 96.31 301 LEU A O 1
ATOM 2433 N N . HIS A 1 302 ? -12.820 -1.503 6.511 1.00 94.88 302 HIS A N 1
ATOM 2434 C CA . HIS A 1 302 ? -14.117 -1.295 7.170 1.00 94.88 302 HIS A CA 1
ATOM 2435 C C . HIS A 1 302 ? -14.376 0.119 7.701 1.00 94.88 302 HIS A C 1
ATOM 2437 O O . HIS A 1 302 ? -15.535 0.492 7.898 1.00 94.88 302 HIS A O 1
ATOM 2443 N N . ASN A 1 303 ? -13.337 0.935 7.885 1.00 88.62 303 ASN A N 1
ATOM 2444 C CA . ASN A 1 303 ? -13.463 2.320 8.345 1.00 88.62 303 ASN A CA 1
ATOM 2445 C C . ASN A 1 303 ? -12.788 3.306 7.381 1.00 88.62 303 ASN A C 1
ATOM 2447 O O . ASN A 1 303 ? -11.871 2.949 6.635 1.00 88.62 303 ASN A O 1
ATOM 2451 N N . LYS A 1 304 ? -13.277 4.548 7.386 1.00 90.06 304 LYS A N 1
ATOM 2452 C CA . LYS A 1 304 ? -12.870 5.598 6.448 1.00 90.06 304 LYS A CA 1
ATOM 2453 C C . LYS A 1 304 ? -11.457 6.073 6.739 1.00 90.06 304 LYS A C 1
ATOM 2455 O O . LYS A 1 304 ? -10.709 6.303 5.797 1.00 90.06 304 LYS A O 1
ATOM 2460 N N . SER A 1 305 ? -11.078 6.169 8.009 1.00 87.69 305 SER A N 1
ATOM 2461 C CA . SER A 1 305 ? -9.730 6.576 8.417 1.00 87.69 305 SER A CA 1
ATOM 2462 C C . SER A 1 305 ? -8.640 5.643 7.857 1.00 87.69 305 SER A C 1
ATOM 2464 O O . SER A 1 305 ? -7.665 6.105 7.258 1.00 87.69 305 SER A O 1
ATOM 2466 N N . ALA A 1 306 ? -8.817 4.323 7.975 1.00 91.12 306 ALA A N 1
ATOM 2467 C CA . ALA A 1 306 ? -7.918 3.327 7.394 1.00 91.12 306 ALA A CA 1
ATOM 2468 C C . ALA A 1 306 ? -7.953 3.355 5.860 1.00 91.12 306 ALA A C 1
ATOM 2470 O O . ALA A 1 306 ? -6.902 3.299 5.227 1.00 91.12 306 ALA A O 1
ATOM 2471 N N . TYR A 1 307 ? -9.140 3.501 5.261 1.00 92.69 307 TYR A N 1
ATOM 2472 C CA . TYR A 1 307 ? -9.298 3.650 3.812 1.00 92.69 307 TYR A CA 1
ATOM 2473 C C . TYR A 1 307 ? -8.542 4.865 3.258 1.00 92.69 307 TYR A C 1
ATOM 2475 O O . TYR A 1 307 ? -7.752 4.725 2.332 1.00 92.69 307 TYR A O 1
ATOM 2483 N N . GLN A 1 308 ? -8.723 6.046 3.847 1.00 89.50 308 GLN A N 1
ATOM 2484 C CA . GLN A 1 308 ? -8.049 7.277 3.425 1.00 89.50 308 GLN A CA 1
ATOM 2485 C C . GLN A 1 308 ? -6.531 7.159 3.560 1.00 89.50 308 GLN A C 1
ATOM 2487 O O . GLN A 1 308 ? -5.791 7.599 2.680 1.00 89.50 308 GLN A O 1
ATOM 2492 N N . ARG A 1 309 ? -6.064 6.528 4.642 1.00 88.94 309 ARG A N 1
ATOM 2493 C CA . ARG A 1 309 ? -4.645 6.237 4.843 1.00 88.94 309 ARG A CA 1
ATOM 2494 C C . ARG A 1 309 ? -4.114 5.292 3.769 1.00 88.94 309 ARG A C 1
ATOM 2496 O O . ARG A 1 309 ? -3.089 5.593 3.173 1.00 88.94 309 ARG A O 1
ATOM 2503 N N . ALA A 1 310 ? -4.841 4.222 3.462 1.00 90.25 310 ALA A N 1
ATOM 2504 C CA . ALA A 1 310 ? -4.470 3.284 2.411 1.00 90.25 310 ALA A CA 1
ATOM 2505 C C . ALA A 1 310 ? -4.418 3.955 1.031 1.00 90.25 310 ALA A C 1
ATOM 2507 O O . ALA A 1 310 ? -3.445 3.796 0.304 1.00 90.25 310 ALA A O 1
ATOM 2508 N N . VAL A 1 311 ? -5.431 4.751 0.681 1.00 86.69 311 VAL A N 1
ATOM 2509 C CA . VAL A 1 311 ? -5.454 5.499 -0.583 1.00 86.69 311 VAL A CA 1
ATOM 2510 C C . VAL A 1 311 ? -4.248 6.427 -0.680 1.00 86.69 311 VAL A C 1
ATOM 2512 O O . VAL A 1 311 ? -3.635 6.501 -1.736 1.00 86.69 311 VAL A O 1
ATOM 2515 N N . LYS A 1 312 ? -3.860 7.089 0.415 1.00 85.19 312 LYS A N 1
ATOM 2516 C CA . LYS A 1 312 ? -2.667 7.942 0.451 1.00 85.19 312 LYS A CA 1
ATOM 2517 C C . LYS A 1 312 ? -1.360 7.148 0.338 1.00 85.19 312 LYS A C 1
ATOM 2519 O O . LYS A 1 312 ? -0.470 7.551 -0.401 1.00 85.19 312 LYS A O 1
ATOM 2524 N N . ASP A 1 313 ? -1.232 6.053 1.081 1.00 82.69 313 ASP A N 1
ATOM 2525 C CA . ASP A 1 313 ? 0.013 5.280 1.187 1.00 82.69 313 ASP A CA 1
ATOM 2526 C C . ASP A 1 313 ? 0.280 4.412 -0.059 1.00 82.69 313 ASP A C 1
ATOM 2528 O O . ASP A 1 313 ? 1.431 4.066 -0.337 1.00 82.69 313 ASP A O 1
ATOM 2532 N N . PHE A 1 314 ? -0.776 4.070 -0.807 1.00 82.00 314 PHE A N 1
ATOM 2533 C CA . PHE A 1 314 ? -0.742 3.145 -1.944 1.00 82.00 314 PHE A CA 1
ATOM 2534 C C . PHE A 1 314 ? -1.313 3.745 -3.245 1.00 82.00 314 PHE A C 1
ATOM 2536 O O . PHE A 1 314 ? -1.570 2.999 -4.191 1.00 82.00 314 PHE A O 1
ATOM 2543 N N . SER A 1 315 ? -1.483 5.074 -3.337 1.00 65.12 315 SER A N 1
ATOM 2544 C CA . SER A 1 315 ? -2.038 5.756 -4.527 1.00 65.12 315 SER A CA 1
ATOM 2545 C C . SER A 1 315 ? -1.291 5.422 -5.820 1.00 65.12 315 SER A C 1
ATOM 2547 O O . SER A 1 315 ? -1.899 5.325 -6.880 1.00 65.12 315 SER A O 1
ATOM 2549 N N . ASN A 1 316 ? 0.025 5.225 -5.728 1.00 57.91 316 ASN A N 1
ATOM 2550 C CA . ASN A 1 316 ? 0.901 4.996 -6.879 1.00 57.91 316 ASN A CA 1
ATOM 2551 C C . ASN A 1 316 ? 1.017 3.510 -7.263 1.00 57.91 316 ASN A C 1
ATOM 2553 O O . ASN A 1 316 ? 1.637 3.187 -8.272 1.00 57.91 316 ASN A O 1
ATOM 2557 N N . ASP A 1 317 ? 0.424 2.600 -6.481 1.00 63.28 317 ASP A N 1
ATOM 2558 C CA . ASP A 1 317 ? 0.564 1.152 -6.678 1.00 63.28 317 ASP A CA 1
ATOM 2559 C C . ASP A 1 317 ? -0.529 0.566 -7.607 1.00 63.28 317 ASP A C 1
ATOM 2561 O O . ASP A 1 317 ? -0.598 -0.657 -7.772 1.00 63.28 317 ASP A O 1
ATOM 2565 N N . ASN A 1 318 ? -1.378 1.414 -8.218 1.00 57.25 318 ASN A N 1
ATOM 2566 C CA . ASN A 1 318 ? -2.497 1.045 -9.109 1.00 57.25 318 ASN A CA 1
ATOM 2567 C C . ASN A 1 318 ? -3.407 -0.061 -8.530 1.00 57.25 318 ASN A C 1
ATOM 2569 O O . ASN A 1 318 ? -3.837 -0.975 -9.241 1.00 57.25 318 ASN A O 1
ATOM 2573 N N . ARG A 1 319 ? -3.675 -0.019 -7.217 1.00 71.94 319 ARG A N 1
ATOM 2574 C CA . ARG A 1 319 ? -4.496 -1.016 -6.511 1.00 71.94 319 ARG A CA 1
ATOM 2575 C C . ARG A 1 319 ? -5.943 -0.564 -6.382 1.00 71.94 319 ARG A C 1
ATOM 2577 O O . ARG A 1 319 ? -6.218 0.593 -6.081 1.00 71.94 319 ARG A O 1
ATOM 2584 N N . HIS A 1 320 ? -6.861 -1.520 -6.502 1.00 85.75 320 HIS A N 1
ATOM 2585 C CA . HIS A 1 320 ? -8.254 -1.311 -6.121 1.00 85.75 320 HIS A CA 1
ATOM 2586 C C . HIS A 1 320 ? -8.357 -1.323 -4.600 1.00 85.75 320 HIS A C 1
ATOM 2588 O O . HIS A 1 320 ? -8.077 -2.337 -3.960 1.00 85.75 320 HIS A O 1
ATOM 2594 N N . ILE A 1 321 ? -8.743 -0.198 -4.014 1.00 92.50 321 ILE A N 1
ATOM 2595 C CA . ILE A 1 321 ? -8.961 -0.058 -2.575 1.00 92.50 321 ILE A CA 1
ATOM 2596 C C . ILE A 1 321 ? -10.368 0.499 -2.400 1.00 92.50 321 ILE A C 1
ATOM 2598 O O . ILE A 1 321 ? -10.739 1.449 -3.086 1.00 92.50 321 ILE A O 1
ATOM 2602 N N . VAL A 1 322 ? -11.151 -0.081 -1.494 1.00 94.56 322 VAL A N 1
ATOM 2603 C CA . VAL A 1 322 ? -12.524 0.361 -1.237 1.00 94.56 322 VAL A CA 1
ATOM 2604 C C . VAL A 1 322 ? -12.831 0.389 0.255 1.00 94.56 322 VAL A C 1
ATOM 2606 O O . VAL A 1 322 ? -12.343 -0.430 1.039 1.00 94.56 322 VAL A O 1
ATOM 2609 N N . HIS A 1 323 ? -13.679 1.335 0.646 1.00 95.19 323 HIS A N 1
ATOM 2610 C CA . HIS A 1 323 ? -14.331 1.330 1.949 1.00 95.19 323 HIS A CA 1
ATOM 2611 C C . HIS A 1 323 ? -15.653 0.561 1.853 1.00 95.19 323 HIS A C 1
ATOM 2613 O O . HIS A 1 323 ? -16.560 0.983 1.139 1.00 95.19 323 HIS A O 1
ATOM 2619 N N . ILE A 1 324 ? -15.776 -0.549 2.584 1.00 96.06 324 ILE A N 1
ATOM 2620 C CA . ILE A 1 324 ? -17.057 -1.244 2.779 1.00 96.06 324 ILE A CA 1
ATOM 2621 C C . ILE A 1 324 ? -17.287 -1.366 4.282 1.00 96.06 324 ILE A C 1
ATOM 2623 O O . ILE A 1 324 ? -16.506 -2.048 4.946 1.00 96.06 324 ILE A O 1
ATOM 2627 N N . PRO A 1 325 ? -18.336 -0.746 4.848 1.00 93.94 325 PRO A N 1
ATOM 2628 C CA . PRO A 1 325 ? -18.563 -0.786 6.286 1.00 93.94 325 PRO A CA 1
ATOM 2629 C C . PRO A 1 325 ? -18.784 -2.214 6.794 1.00 93.94 325 PRO A C 1
ATOM 2631 O O . PRO A 1 325 ? -19.290 -3.084 6.080 1.00 93.94 325 PRO A O 1
ATOM 2634 N N . LEU A 1 326 ? -18.411 -2.446 8.054 1.00 93.69 326 LEU A N 1
ATOM 2635 C CA . LEU A 1 326 ? -18.655 -3.715 8.737 1.00 93.69 326 LEU A CA 1
ATOM 2636 C C . LEU A 1 326 ? -20.170 -3.942 8.865 1.00 93.69 326 LEU A C 1
ATOM 2638 O O . LEU A 1 326 ? -20.849 -3.086 9.425 1.00 93.69 326 LEU A O 1
ATOM 2642 N N . LEU A 1 327 ? -20.712 -5.052 8.361 1.00 94.44 327 LEU A N 1
ATOM 2643 C CA . LEU A 1 327 ? -22.153 -5.303 8.453 1.00 94.44 327 LEU A CA 1
ATOM 2644 C C . LEU A 1 327 ? -22.615 -5.509 9.900 1.00 94.44 327 LEU A C 1
ATOM 2646 O O . LEU A 1 327 ? -21.859 -5.976 10.754 1.00 94.44 327 LEU A O 1
ATOM 2650 N N . VAL A 1 328 ? -23.890 -5.210 10.130 1.00 92.88 328 VAL A N 1
ATOM 2651 C CA . VAL A 1 328 ? -24.621 -5.564 11.344 1.00 92.88 328 VAL A CA 1
ATOM 2652 C C . VAL A 1 328 ? -25.830 -6.413 10.942 1.00 92.88 328 VAL A C 1
ATOM 2654 O O . VAL A 1 328 ? -26.636 -5.945 10.135 1.00 92.88 328 VAL A O 1
ATOM 2657 N N . PRO A 1 329 ? -25.978 -7.648 11.459 1.00 87.12 329 PRO A N 1
ATOM 2658 C CA . PRO A 1 329 ? -27.134 -8.480 11.144 1.00 87.12 329 PRO A CA 1
ATOM 2659 C C . PRO A 1 329 ? -28.426 -7.878 11.724 1.00 87.12 329 PRO A C 1
ATOM 2661 O O . PRO A 1 329 ? -28.368 -7.119 12.697 1.00 87.12 329 PRO A O 1
ATOM 2664 N N . PRO A 1 330 ? -29.608 -8.225 11.181 1.00 81.81 330 PRO A N 1
ATOM 2665 C CA . PRO A 1 330 ? -30.881 -7.800 11.748 1.00 81.81 330 PRO A CA 1
ATOM 2666 C C . PRO A 1 330 ? -31.009 -8.325 13.180 1.00 81.81 330 PRO A C 1
ATOM 2668 O O . PRO A 1 330 ? -30.902 -9.528 13.423 1.00 81.81 330 PRO A O 1
ATOM 2671 N N . ILE A 1 331 ? -31.235 -7.430 14.142 1.00 80.62 331 ILE A N 1
ATOM 2672 C CA . ILE A 1 331 ? -31.361 -7.820 15.547 1.00 80.62 331 ILE A CA 1
ATOM 2673 C C . ILE A 1 331 ? -32.825 -8.067 15.871 1.00 80.62 331 ILE A C 1
ATOM 2675 O O . ILE A 1 331 ? -33.666 -7.182 15.720 1.00 80.62 331 ILE A O 1
ATOM 2679 N N . THR A 1 332 ? -33.111 -9.258 16.390 1.00 68.12 332 THR A N 1
ATOM 2680 C CA . THR A 1 332 ? -34.386 -9.522 17.058 1.00 68.12 332 THR A CA 1
ATOM 2681 C C . THR A 1 332 ? -34.245 -9.083 18.510 1.00 68.12 332 THR A C 1
ATOM 2683 O O . THR A 1 332 ? -33.424 -9.635 19.244 1.00 68.12 332 THR A O 1
ATOM 2686 N N . GLN A 1 333 ? -34.991 -8.055 18.922 1.00 67.81 333 GLN A N 1
ATOM 2687 C CA . GLN A 1 333 ? -34.982 -7.631 20.321 1.00 67.81 333 GLN A CA 1
ATOM 2688 C C . GLN A 1 333 ? -35.580 -8.738 21.204 1.00 67.81 333 GLN A C 1
ATOM 2690 O O . GLN A 1 333 ? -36.590 -9.330 20.817 1.00 67.81 333 GLN A O 1
ATOM 2695 N N . PRO A 1 334 ? -34.995 -9.023 22.380 1.00 66.81 334 PRO A N 1
ATOM 2696 C CA . PRO A 1 334 ? -35.605 -9.934 23.340 1.00 66.81 334 PRO A CA 1
ATOM 2697 C C . PRO A 1 334 ? -37.000 -9.430 23.741 1.00 66.81 334 PRO A C 1
ATOM 2699 O O . PRO A 1 334 ? -37.155 -8.260 24.083 1.00 66.81 334 PRO A O 1
ATOM 2702 N N . GLU A 1 335 ? -38.007 -10.309 23.734 1.00 71.31 335 GLU A N 1
ATOM 2703 C CA . GLU A 1 335 ? -39.402 -9.947 24.056 1.00 71.31 335 GLU A CA 1
ATOM 2704 C C . GLU A 1 335 ? -39.613 -9.565 25.535 1.00 71.31 335 GLU A C 1
ATOM 2706 O O . GLU A 1 335 ? -40.644 -8.999 25.902 1.00 71.31 335 GLU A O 1
ATOM 2711 N N . ASN A 1 336 ? -38.649 -9.876 26.407 1.00 78.50 336 ASN A N 1
ATOM 2712 C CA . ASN A 1 336 ? -38.747 -9.628 27.842 1.00 78.50 336 ASN A CA 1
ATOM 2713 C C . ASN A 1 336 ? -38.722 -8.128 28.176 1.00 78.50 336 ASN A C 1
ATOM 2715 O O . ASN A 1 336 ? -37.952 -7.350 27.605 1.00 78.50 336 ASN A O 1
ATOM 2719 N N . LYS A 1 337 ? -39.523 -7.734 29.174 1.00 84.00 337 LYS A N 1
ATOM 2720 C CA . LYS A 1 337 ? -39.501 -6.372 29.713 1.00 84.00 337 LYS A CA 1
ATOM 2721 C C . LYS A 1 337 ? -38.163 -6.086 30.395 1.00 84.00 337 LYS A C 1
ATOM 2723 O O . LYS A 1 337 ? -37.557 -6.964 31.009 1.00 84.00 337 LYS A O 1
ATOM 2728 N N . LEU A 1 338 ? -37.713 -4.836 30.303 1.00 85.94 338 LEU A N 1
ATOM 2729 C CA . LEU A 1 338 ? -36.417 -4.396 30.825 1.00 85.94 338 LEU A CA 1
ATOM 2730 C C . LEU A 1 338 ? -36.296 -4.618 32.340 1.00 85.94 338 LEU A C 1
ATOM 2732 O O . LEU A 1 338 ? -35.228 -4.992 32.824 1.00 85.94 338 LEU A O 1
ATOM 2736 N N . GLU A 1 339 ? -37.389 -4.430 33.077 1.00 88.75 339 GLU A N 1
ATOM 2737 C CA . GLU A 1 339 ? -37.453 -4.633 34.523 1.00 88.75 339 GLU A CA 1
ATOM 2738 C C . GLU A 1 339 ? -37.212 -6.100 34.900 1.00 88.75 339 GLU A C 1
ATOM 2740 O O . GLU A 1 339 ? -36.461 -6.377 35.836 1.00 88.75 339 GLU A O 1
ATOM 2745 N N . ASP A 1 340 ? -37.774 -7.036 34.130 1.00 90.12 340 ASP A N 1
ATOM 2746 C CA . ASP A 1 340 ? -37.632 -8.475 34.369 1.00 90.12 340 ASP A CA 1
ATOM 2747 C C . ASP A 1 340 ? -36.176 -8.922 34.158 1.00 90.12 340 ASP A C 1
ATOM 2749 O O . ASP A 1 340 ? -35.611 -9.632 34.990 1.00 90.12 340 ASP A O 1
ATOM 2753 N N . ILE A 1 341 ? -35.529 -8.436 33.089 1.00 90.44 341 ILE A N 1
ATOM 2754 C CA . ILE A 1 341 ? -34.116 -8.737 32.797 1.00 90.44 341 ILE A CA 1
ATOM 2755 C C . ILE A 1 341 ? -33.201 -8.155 33.887 1.00 90.44 341 ILE A C 1
ATOM 2757 O O . ILE A 1 341 ? -32.252 -8.810 34.326 1.00 90.44 341 ILE A O 1
ATOM 2761 N N . ARG A 1 342 ? -33.474 -6.925 34.353 1.00 93.00 342 ARG A N 1
ATOM 2762 C CA . ARG A 1 342 ? -32.705 -6.298 35.441 1.00 93.00 342 ARG A CA 1
ATOM 2763 C C . ARG A 1 342 ? -32.813 -7.111 36.731 1.00 93.00 342 ARG A C 1
ATOM 2765 O O . ARG A 1 342 ? -31.784 -7.371 37.356 1.00 93.00 342 ARG A O 1
ATOM 2772 N N . LEU A 1 343 ? -34.014 -7.563 37.096 1.00 90.88 343 LEU A N 1
ATOM 2773 C CA . LEU A 1 343 ? -34.228 -8.419 38.266 1.00 90.88 343 LEU A CA 1
ATOM 2774 C C . LEU A 1 343 ? -33.476 -9.752 38.147 1.00 90.88 343 LEU A C 1
ATOM 2776 O O . LEU A 1 343 ? -32.807 -10.149 39.101 1.00 90.88 343 LEU A O 1
ATOM 2780 N N . GLU A 1 344 ? -33.516 -10.395 36.978 1.00 91.75 344 GLU A N 1
ATOM 2781 C CA . GLU A 1 344 ? -32.807 -11.654 36.711 1.00 91.75 344 GLU A CA 1
ATOM 2782 C C . GLU A 1 344 ? -31.289 -11.524 36.918 1.00 91.75 344 GLU A C 1
ATOM 2784 O O . GLU A 1 344 ? -30.666 -12.370 37.558 1.00 91.75 344 GLU A O 1
ATOM 2789 N N . TYR A 1 345 ? -30.688 -10.424 36.458 1.00 91.38 345 TYR A N 1
ATOM 2790 C CA . TYR A 1 345 ? -29.256 -10.162 36.643 1.00 91.38 345 TYR A CA 1
ATOM 2791 C C . TYR A 1 345 ? -28.911 -9.491 37.985 1.00 91.38 345 TYR A C 1
ATOM 2793 O O . TYR A 1 345 ? -27.757 -9.099 38.215 1.00 91.38 345 TYR A O 1
ATOM 2801 N N . GLY A 1 346 ? -29.884 -9.345 38.890 1.00 91.06 346 GLY A N 1
ATOM 2802 C CA . GLY A 1 346 ? -29.706 -8.746 40.213 1.00 91.06 346 GLY A CA 1
ATOM 2803 C C . GLY A 1 346 ? -29.306 -7.270 40.153 1.00 91.06 346 GLY A C 1
ATOM 2804 O O . GLY A 1 346 ? -28.389 -6.845 40.862 1.00 91.06 346 GLY A O 1
ATOM 2805 N N . ILE A 1 347 ? -29.905 -6.511 39.239 1.00 92.50 347 ILE A N 1
ATOM 2806 C CA . ILE A 1 347 ? -29.704 -5.073 39.046 1.00 92.50 347 ILE A CA 1
ATOM 2807 C C . ILE A 1 347 ? -30.979 -4.348 39.496 1.00 92.50 347 ILE A C 1
ATOM 2809 O O . ILE A 1 347 ? -32.063 -4.698 39.032 1.00 92.50 347 ILE A O 1
ATOM 2813 N N . PRO A 1 348 ? -30.893 -3.340 40.385 1.00 91.31 348 PRO A N 1
ATOM 2814 C CA . PRO A 1 348 ? -32.067 -2.574 40.794 1.00 91.31 348 PRO A CA 1
ATOM 2815 C C . PRO A 1 348 ? -32.744 -1.879 39.606 1.00 91.31 348 PRO A C 1
ATOM 2817 O O . PRO A 1 348 ? -32.068 -1.253 38.787 1.00 91.31 348 PRO A O 1
ATOM 2820 N N . VAL A 1 349 ? -34.075 -1.953 39.540 1.00 89.38 349 VAL A N 1
ATOM 2821 C CA . VAL A 1 349 ? -34.869 -1.421 38.418 1.00 89.38 349 VAL A CA 1
ATOM 2822 C C . VAL A 1 349 ? -34.633 0.077 38.203 1.00 89.38 349 VAL A C 1
ATOM 2824 O O . VAL A 1 349 ? -34.441 0.484 37.065 1.00 89.38 349 VAL A O 1
ATOM 2827 N N . ASP A 1 350 ? -34.520 0.863 39.275 1.00 89.81 350 ASP A N 1
ATOM 2828 C CA . ASP A 1 350 ? -34.334 2.323 39.207 1.00 89.81 350 ASP A CA 1
ATOM 2829 C C . ASP A 1 350 ? -32.862 2.764 39.101 1.00 89.81 350 ASP A C 1
ATOM 2831 O O . ASP A 1 350 ? -32.545 3.950 39.218 1.00 89.81 350 ASP A O 1
ATOM 2835 N N . SER A 1 351 ? -31.925 1.823 38.942 1.00 93.75 351 SER A N 1
ATOM 2836 C CA . SER A 1 351 ? -30.508 2.173 38.807 1.00 93.75 351 SER A CA 1
ATOM 2837 C C . SER A 1 351 ? -30.177 2.710 37.417 1.00 93.75 351 SER A C 1
ATOM 2839 O O . SER A 1 351 ? -30.747 2.277 36.415 1.00 93.75 351 SER A O 1
ATOM 2841 N N . PHE A 1 352 ? -29.214 3.632 37.363 1.00 96.62 352 PHE A N 1
ATOM 2842 C CA . PHE A 1 352 ? -28.614 4.073 36.108 1.00 96.62 352 PHE A CA 1
ATOM 2843 C C . PHE A 1 352 ? -27.466 3.126 35.740 1.00 96.62 352 PHE A C 1
ATOM 2845 O O . PHE A 1 352 ? -26.482 3.016 36.478 1.00 96.62 352 PHE A O 1
ATOM 2852 N N . VAL A 1 353 ? -27.602 2.401 34.636 1.00 98.00 353 VAL A N 1
ATOM 2853 C CA . VAL A 1 353 ? -26.701 1.315 34.245 1.00 98.00 353 VAL A CA 1
ATOM 2854 C C . VAL A 1 353 ? -25.759 1.780 33.141 1.00 98.00 353 VAL A C 1
ATOM 2856 O O . VAL A 1 353 ? -26.167 2.067 32.017 1.00 98.00 353 VAL A O 1
ATOM 2859 N N . ILE A 1 354 ? -24.471 1.787 33.456 1.00 98.56 354 ILE A N 1
ATOM 2860 C CA . ILE A 1 354 ? -23.372 2.042 32.532 1.00 98.56 354 ILE A CA 1
ATOM 2861 C C . ILE A 1 354 ? -22.761 0.693 32.173 1.00 98.56 354 ILE A C 1
ATOM 2863 O O . ILE A 1 354 ? -22.537 -0.152 33.042 1.00 98.56 354 ILE A O 1
ATOM 2867 N N . SER A 1 355 ? -22.489 0.438 30.899 1.00 98.19 355 SER A N 1
ATOM 2868 C CA . SER A 1 355 ? -21.890 -0.842 30.500 1.00 98.19 355 SER A CA 1
ATOM 2869 C C . SER A 1 355 ? -20.796 -0.685 29.460 1.00 98.19 355 SER A C 1
ATOM 2871 O O . SER A 1 355 ? -20.802 0.242 28.660 1.00 98.19 355 SER A O 1
ATOM 2873 N N . THR A 1 356 ? -19.841 -1.603 29.467 1.00 96.94 356 THR A N 1
ATOM 2874 C CA . THR A 1 356 ? -18.789 -1.722 28.452 1.00 96.94 356 THR A CA 1
ATOM 2875 C C . THR A 1 356 ? -18.744 -3.155 27.946 1.00 96.94 356 THR A C 1
ATOM 2877 O O . THR A 1 356 ? -19.047 -4.081 28.695 1.00 96.94 356 THR A O 1
ATOM 2880 N N . PHE A 1 357 ? -18.410 -3.336 26.668 1.00 93.69 357 PHE A N 1
ATOM 2881 C CA . PHE A 1 357 ? -18.597 -4.602 25.960 1.00 93.69 357 PHE A CA 1
ATOM 2882 C C . PHE A 1 357 ? -17.340 -5.050 25.213 1.00 93.69 357 PHE A C 1
ATOM 2884 O O . PHE A 1 357 ? -16.748 -4.290 24.437 1.00 93.69 357 PHE A O 1
ATOM 2891 N N . GLY A 1 358 ? -17.011 -6.333 25.363 1.00 87.25 358 GLY A N 1
ATOM 2892 C CA . GLY A 1 358 ? -15.873 -6.995 24.727 1.00 87.25 358 GLY A CA 1
ATOM 2893 C C . GLY A 1 358 ? -14.793 -7.403 25.729 1.00 87.25 358 GLY A C 1
ATOM 2894 O O . GLY A 1 358 ? -14.982 -7.315 26.938 1.00 87.25 358 GLY A O 1
ATOM 2895 N N . PHE A 1 359 ? -13.655 -7.871 25.213 1.00 85.25 359 PHE A N 1
ATOM 2896 C CA . PHE A 1 359 ? -12.511 -8.268 26.037 1.00 85.25 359 PHE A CA 1
ATOM 2897 C C . PHE A 1 359 ? -12.046 -7.121 26.940 1.00 85.25 359 PHE A C 1
ATOM 2899 O O . PHE A 1 359 ? -11.853 -5.995 26.476 1.00 85.25 359 PHE A O 1
ATOM 2906 N N . ILE A 1 360 ? -11.814 -7.419 28.215 1.00 87.88 360 ILE A N 1
ATOM 2907 C CA . ILE A 1 360 ? -11.306 -6.459 29.192 1.00 87.88 360 ILE A CA 1
ATOM 2908 C C . ILE A 1 360 ? -9.776 -6.466 29.106 1.00 87.88 360 ILE A C 1
ATOM 2910 O O . ILE A 1 360 ? -9.112 -7.291 29.731 1.00 87.88 360 ILE A O 1
ATOM 2914 N N . SER A 1 361 ? -9.224 -5.549 28.307 1.00 86.31 361 SER A N 1
ATOM 2915 C CA . SER A 1 361 ? -7.777 -5.359 28.122 1.00 86.31 361 SER A CA 1
ATOM 2916 C C . SER A 1 361 ? -7.346 -3.915 28.385 1.00 86.31 361 SER A C 1
ATOM 2918 O O . SER A 1 361 ? -8.175 -3.001 28.390 1.00 86.31 361 SER A O 1
ATOM 2920 N N . SER A 1 362 ? -6.040 -3.687 28.551 1.00 85.94 362 SER A N 1
ATOM 2921 C CA . SER A 1 362 ? -5.424 -2.352 28.679 1.00 85.94 362 SER A CA 1
ATOM 2922 C C . SER A 1 362 ? -5.923 -1.372 27.605 1.00 85.94 362 SER A C 1
ATOM 2924 O O . SER A 1 362 ? -6.328 -0.247 27.915 1.00 85.94 362 SER A O 1
ATOM 2926 N N . THR A 1 363 ? -5.993 -1.832 26.351 1.00 86.88 363 THR A N 1
ATOM 2927 C CA . THR A 1 363 ? -6.423 -1.020 25.203 1.00 86.88 363 THR A CA 1
ATOM 2928 C C . THR A 1 363 ? -7.860 -0.519 25.318 1.00 86.88 363 THR A C 1
ATOM 2930 O O . THR A 1 363 ? -8.186 0.486 24.700 1.00 86.88 363 THR A O 1
ATOM 2933 N N . LYS A 1 364 ? -8.716 -1.176 26.116 1.00 90.69 364 LYS A N 1
ATOM 2934 C CA . LYS A 1 364 ? -10.132 -0.826 26.330 1.00 90.69 364 LYS A CA 1
ATOM 2935 C C . LYS A 1 364 ? -10.363 0.125 27.508 1.00 90.69 364 LYS A C 1
ATOM 2937 O O . LYS A 1 364 ? -11.500 0.380 27.896 1.00 90.69 364 LYS A O 1
ATOM 2942 N N . ARG A 1 365 ? -9.275 0.651 28.079 1.00 92.94 365 ARG A N 1
ATOM 2943 C CA . ARG A 1 365 ? -9.268 1.683 29.131 1.00 92.94 365 ARG A CA 1
ATOM 2944 C C . ARG A 1 365 ? -10.073 1.340 30.404 1.00 92.94 365 ARG A C 1
ATOM 2946 O O . ARG A 1 365 ? -10.643 2.247 31.010 1.00 92.94 365 ARG A O 1
ATOM 2953 N N . PRO A 1 366 ? -10.114 0.080 30.882 1.00 94.00 366 PRO A N 1
ATOM 2954 C CA . PRO A 1 366 ? -10.963 -0.297 32.014 1.00 94.00 366 PRO A CA 1
ATOM 2955 C C . PRO A 1 366 ? -10.591 0.425 33.320 1.00 94.00 366 PRO A C 1
ATOM 2957 O O . PRO A 1 366 ? -11.480 0.772 34.091 1.00 94.00 366 PRO A O 1
ATOM 2960 N N . LEU A 1 367 ? -9.306 0.724 33.556 1.00 93.88 367 LEU A N 1
ATOM 2961 C CA . LEU A 1 367 ? -8.877 1.457 34.753 1.00 93.88 367 LEU A CA 1
ATOM 2962 C C . LEU A 1 367 ? -9.326 2.928 34.731 1.00 93.88 367 LEU A C 1
ATOM 2964 O O . LEU A 1 367 ? -9.841 3.418 35.733 1.00 93.88 367 LEU A O 1
ATOM 2968 N N . SER A 1 368 ? -9.198 3.613 33.590 1.00 95.94 368 SER A N 1
ATOM 2969 C CA . SER A 1 368 ? -9.702 4.984 33.420 1.00 95.94 368 SER A CA 1
ATOM 2970 C C . SER A 1 368 ? -11.216 5.043 33.634 1.00 95.94 368 SER A C 1
ATOM 2972 O O . SER A 1 368 ? -11.708 5.933 34.326 1.00 95.94 368 SER A O 1
ATOM 2974 N N . ILE A 1 369 ? -11.943 4.043 33.119 1.00 97.69 369 ILE A N 1
ATOM 2975 C CA . ILE A 1 369 ? -13.386 3.890 33.339 1.00 97.69 369 ILE A CA 1
ATOM 2976 C C . ILE A 1 369 ? -13.698 3.727 34.834 1.00 97.69 369 ILE A C 1
ATOM 2978 O O . ILE A 1 369 ? -14.573 4.424 35.339 1.00 97.69 369 ILE A O 1
ATOM 2982 N N . LEU A 1 370 ? -12.987 2.856 35.562 1.00 97.75 370 LEU A N 1
ATOM 2983 C CA . LEU A 1 370 ? -13.208 2.662 37.003 1.00 97.75 370 LEU A CA 1
ATOM 2984 C C . LEU A 1 370 ? -12.958 3.935 37.818 1.00 97.75 370 LEU A C 1
ATOM 2986 O O . LEU A 1 370 ? -13.732 4.245 38.723 1.00 97.75 370 LEU A O 1
ATOM 2990 N N . LEU A 1 371 ? -11.889 4.672 37.510 1.00 97.75 371 LEU A N 1
ATOM 2991 C CA . LEU A 1 371 ? -11.544 5.909 38.215 1.00 97.75 371 LEU A CA 1
ATOM 2992 C C . LEU A 1 371 ? -12.583 7.008 37.960 1.00 97.75 371 LEU A C 1
ATOM 2994 O O . LEU A 1 371 ? -13.043 7.650 38.907 1.00 97.75 371 LEU A O 1
ATOM 2998 N N . ALA A 1 372 ? -13.014 7.173 36.707 1.00 98.25 372 ALA A N 1
ATOM 2999 C CA . ALA A 1 372 ? -14.073 8.113 36.351 1.00 98.25 372 ALA A CA 1
ATOM 3000 C C . ALA A 1 372 ? -15.416 7.712 36.978 1.00 98.25 372 ALA A C 1
ATOM 3002 O O . ALA A 1 372 ? -16.131 8.562 37.506 1.00 98.25 372 ALA A O 1
ATOM 3003 N N . PHE A 1 373 ? -15.734 6.413 37.001 1.00 98.56 373 PHE A N 1
ATOM 3004 C CA . PHE A 1 373 ? -16.946 5.895 37.630 1.00 98.56 373 PHE A CA 1
ATOM 3005 C C . PHE A 1 373 ? -16.943 6.091 39.152 1.00 98.56 373 PHE A C 1
ATOM 3007 O O . PHE A 1 373 ? -17.950 6.511 39.717 1.00 98.56 373 PHE A O 1
ATOM 3014 N N . LYS A 1 374 ? -15.804 5.886 39.829 1.00 98.19 374 LYS A N 1
ATOM 3015 C CA . LYS A 1 374 ? -15.664 6.200 41.261 1.00 98.19 374 LYS A CA 1
ATOM 3016 C C . LYS A 1 374 ? -15.958 7.671 41.540 1.00 98.19 374 LYS A C 1
ATOM 3018 O O . LYS A 1 374 ? -16.668 7.981 42.491 1.00 98.19 374 LYS A O 1
ATOM 3023 N N . LYS A 1 375 ? -15.439 8.570 40.698 1.00 98.06 375 LYS A N 1
ATOM 3024 C CA . LYS A 1 375 ? -15.734 10.004 40.785 1.00 98.06 375 LYS A CA 1
ATOM 3025 C C . LYS A 1 375 ? -17.219 10.300 40.522 1.00 98.06 375 LYS A C 1
ATOM 3027 O O . LYS A 1 375 ? -17.824 11.109 41.215 1.00 98.06 375 LYS A O 1
ATOM 3032 N N . TYR A 1 376 ? -17.818 9.618 39.555 1.00 98.31 376 TYR A N 1
ATOM 3033 C CA . TYR A 1 376 ? -19.230 9.748 39.200 1.00 98.31 376 TYR A CA 1
ATOM 3034 C C . TYR A 1 376 ? -20.188 9.317 40.327 1.00 98.31 376 TYR A C 1
ATOM 3036 O O . TYR A 1 376 ? -21.182 9.999 40.587 1.00 98.31 376 TYR A O 1
ATOM 3044 N N . LEU A 1 377 ? -19.855 8.259 41.073 1.00 98.00 377 LEU A N 1
ATOM 3045 C CA . LEU A 1 377 ? -20.675 7.747 42.179 1.00 98.00 377 LEU A CA 1
ATOM 3046 C C . LEU A 1 377 ? -20.892 8.743 43.331 1.00 98.00 377 LEU A C 1
ATOM 3048 O O . LEU A 1 377 ? -21.866 8.583 44.065 1.00 98.00 377 LEU A O 1
ATOM 3052 N N . TYR A 1 378 ? -20.044 9.770 43.492 1.00 96.38 378 TYR A N 1
ATOM 3053 C CA . TYR A 1 378 ? -20.265 10.813 44.505 1.00 96.38 378 TYR A CA 1
ATOM 3054 C C . TYR A 1 378 ? -21.581 11.570 44.285 1.00 96.38 378 TYR A C 1
ATOM 3056 O O . TYR A 1 378 ? -22.247 11.920 45.256 1.00 96.38 378 TYR A O 1
ATOM 3064 N N . ASN A 1 379 ? -21.968 11.779 43.022 1.00 96.44 379 ASN A N 1
ATOM 3065 C CA . ASN A 1 379 ? -23.211 12.463 42.657 1.00 96.44 379 ASN A CA 1
ATOM 3066 C C . ASN A 1 379 ? -24.345 11.476 42.329 1.00 96.44 379 ASN A C 1
ATOM 3068 O O . ASN A 1 379 ? -25.515 11.813 42.485 1.00 96.44 379 ASN A O 1
ATOM 3072 N N . TYR A 1 380 ? -24.005 10.247 41.920 1.00 97.00 380 TYR A N 1
ATOM 3073 C CA . TYR A 1 380 ? -24.953 9.233 41.439 1.00 97.00 380 TYR A CA 1
ATOM 3074 C C . TYR A 1 380 ? -24.779 7.881 42.160 1.00 97.00 380 TYR A C 1
ATOM 3076 O O . TYR A 1 380 ? -24.395 6.886 41.543 1.00 97.00 380 TYR A O 1
ATOM 3084 N N . PRO A 1 381 ? -25.069 7.792 43.474 1.00 95.44 381 PRO A N 1
ATOM 3085 C CA . PRO A 1 381 ? -24.719 6.631 44.307 1.00 95.44 381 PRO A CA 1
ATOM 3086 C C . PRO A 1 381 ? -25.493 5.335 43.991 1.00 95.44 381 PRO A C 1
ATOM 3088 O O . PRO A 1 381 ? -25.127 4.255 44.479 1.00 95.44 381 PRO A O 1
ATOM 3091 N N . SER A 1 382 ? -26.572 5.424 43.205 1.00 94.06 382 SER A N 1
ATOM 3092 C CA . SER A 1 382 ? -27.393 4.290 42.755 1.00 94.06 382 SER A CA 1
ATOM 3093 C C . SER A 1 382 ? -26.932 3.677 41.429 1.00 94.06 382 SER A C 1
ATOM 3095 O O . SER A 1 382 ? -27.474 2.645 41.034 1.00 94.06 382 SER A O 1
ATOM 3097 N N . ALA A 1 383 ? -25.961 4.283 40.741 1.00 97.50 383 ALA A N 1
ATOM 3098 C CA . ALA A 1 383 ? -25.526 3.825 39.429 1.00 97.50 383 ALA A CA 1
ATOM 3099 C C . ALA A 1 383 ? -24.711 2.526 39.488 1.00 97.50 383 ALA A C 1
ATOM 3101 O O . ALA A 1 383 ? -23.998 2.264 40.458 1.00 97.50 383 ALA A O 1
ATOM 3102 N N . TYR A 1 384 ? -24.781 1.732 38.421 1.00 97.88 384 TYR A N 1
ATOM 3103 C CA . TYR A 1 384 ? -24.014 0.498 38.253 1.00 97.88 384 TYR A CA 1
ATOM 3104 C C . TYR A 1 384 ? -23.123 0.577 37.021 1.00 97.88 384 TYR A C 1
ATOM 3106 O O . TYR A 1 384 ? -23.513 1.137 36.002 1.00 97.88 384 TYR A O 1
ATOM 3114 N N . LEU A 1 385 ? -21.949 -0.045 37.105 1.00 98.19 385 LEU A N 1
ATOM 3115 C CA . LEU A 1 385 ? -21.056 -0.259 35.974 1.00 98.19 385 LEU A CA 1
ATOM 3116 C C . LEU A 1 385 ? -20.916 -1.760 35.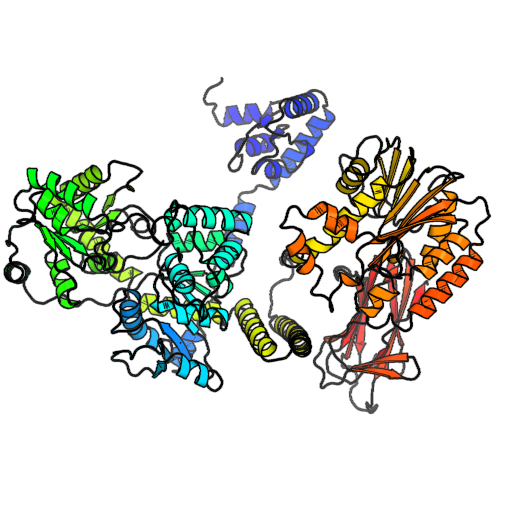709 1.00 98.19 385 LEU A C 1
ATOM 3118 O O . LEU A 1 385 ? -20.635 -2.536 36.620 1.00 98.19 385 LEU A O 1
ATOM 3122 N N . ILE A 1 386 ? -21.087 -2.178 34.460 1.00 97.44 386 ILE A N 1
ATOM 3123 C CA . ILE A 1 386 ? -20.990 -3.585 34.064 1.00 97.44 386 ILE A CA 1
ATOM 3124 C C . ILE A 1 386 ? -19.935 -3.739 32.976 1.00 97.44 386 ILE A C 1
ATOM 3126 O O . ILE A 1 386 ? -20.036 -3.139 31.908 1.00 97.44 386 ILE A O 1
ATOM 3130 N N . PHE A 1 387 ? -18.941 -4.579 33.234 1.00 96.12 387 PHE A N 1
ATOM 3131 C CA . PHE A 1 387 ? -18.019 -5.072 32.222 1.00 96.12 387 PHE A CA 1
ATOM 3132 C C . PHE A 1 387 ? -18.566 -6.376 31.640 1.00 96.12 387 PHE A C 1
ATOM 3134 O O . PHE A 1 387 ? -18.568 -7.414 32.306 1.00 96.12 387 PHE A O 1
ATOM 3141 N N . VAL A 1 388 ? -19.044 -6.303 30.400 1.00 94.31 388 VAL A N 1
ATOM 3142 C CA . VAL A 1 388 ? -19.646 -7.420 29.671 1.00 94.31 388 VAL A CA 1
ATOM 3143 C C . VAL A 1 388 ? -18.603 -8.050 28.749 1.00 94.31 388 VAL A C 1
ATOM 3145 O O . VAL A 1 388 ? -18.404 -7.619 27.609 1.00 94.31 388 VAL A O 1
ATOM 3148 N N . GLY A 1 389 ? -17.908 -9.065 29.255 1.00 86.69 389 GLY A N 1
ATOM 3149 C CA . GLY A 1 389 ? -16.849 -9.779 28.542 1.00 86.69 389 GLY A CA 1
ATOM 3150 C C . GLY A 1 389 ? -15.804 -10.390 29.476 1.00 86.69 389 GLY A C 1
ATOM 3151 O O . GLY A 1 389 ? -15.799 -10.136 30.679 1.00 86.69 389 GLY A O 1
ATOM 3152 N N . GLY A 1 390 ? -14.936 -11.241 28.923 1.00 79.06 390 GLY A N 1
ATOM 3153 C CA . GLY A 1 390 ? -13.846 -11.877 29.668 1.00 79.06 390 GLY A CA 1
ATOM 3154 C C . GLY A 1 390 ? -12.607 -10.994 29.808 1.00 79.06 390 GLY A C 1
ATOM 3155 O O . GLY A 1 390 ? -12.358 -10.117 28.977 1.00 79.06 390 GLY A O 1
ATOM 3156 N N . THR A 1 391 ? -11.819 -11.245 30.853 1.00 73.44 391 THR A N 1
ATOM 3157 C CA . THR A 1 391 ? -10.482 -10.665 31.031 1.00 73.44 391 THR A CA 1
ATOM 3158 C C . THR A 1 391 ? -9.478 -11.268 30.050 1.00 73.44 391 THR A C 1
ATOM 3160 O O . THR A 1 391 ? -9.655 -12.382 29.551 1.00 73.44 391 THR A O 1
ATOM 3163 N N . ASP A 1 392 ? -8.444 -10.495 29.726 1.00 62.91 392 ASP A N 1
ATOM 3164 C CA . ASP A 1 392 ? -7.348 -10.931 28.863 1.00 62.91 392 ASP A CA 1
ATOM 3165 C C . ASP A 1 392 ? -6.651 -12.187 29.426 1.00 62.91 392 ASP A C 1
ATOM 3167 O O . ASP A 1 392 ? -6.156 -12.189 30.556 1.00 62.91 392 ASP A O 1
ATOM 3171 N N . TYR A 1 393 ? -6.587 -13.249 28.616 1.00 49.88 393 TYR A N 1
ATOM 3172 C CA . TYR A 1 393 ? -5.919 -14.511 28.953 1.00 49.88 393 TYR A CA 1
ATOM 3173 C C . TYR A 1 393 ? -4.405 -14.351 29.160 1.00 49.88 393 TYR A C 1
ATOM 3175 O O . TYR A 1 393 ? -3.783 -15.217 29.771 1.00 49.88 393 TYR A O 1
ATOM 3183 N N . LEU A 1 394 ? -3.811 -13.248 28.687 1.00 49.16 394 LEU A N 1
ATOM 3184 C CA . LEU A 1 394 ? -2.394 -12.934 28.879 1.00 49.16 394 LEU A CA 1
ATOM 3185 C C . LEU A 1 394 ? -2.075 -12.410 30.293 1.00 49.16 394 LEU A C 1
ATOM 3187 O O . LEU A 1 394 ? -0.908 -12.181 30.604 1.00 49.16 394 LEU A O 1
ATOM 3191 N N . GLY A 1 395 ? -3.080 -12.218 31.161 1.00 52.00 395 GLY A N 1
ATOM 3192 C CA . GLY A 1 395 ? -2.876 -11.860 32.572 1.00 52.00 395 GLY A CA 1
ATOM 3193 C C . GLY A 1 395 ? -2.319 -10.448 32.799 1.00 52.00 395 GLY A C 1
ATOM 3194 O O . GLY A 1 395 ? -1.796 -10.153 33.872 1.00 52.00 395 GLY A O 1
ATOM 3195 N N . SER A 1 396 ? -2.422 -9.572 31.797 1.00 60.22 396 SER A N 1
ATOM 3196 C CA . SER A 1 396 ? -1.839 -8.225 31.793 1.00 60.22 396 SER A CA 1
ATOM 3197 C C . SER A 1 396 ? -2.528 -7.242 32.756 1.00 60.22 396 SER A C 1
ATOM 3199 O O . SER A 1 396 ? -1.920 -6.254 33.171 1.00 60.22 396 SER A O 1
ATOM 3201 N N . LEU A 1 397 ? -3.782 -7.509 33.143 1.00 72.56 397 LEU A N 1
ATOM 3202 C CA . LEU A 1 397 ? -4.589 -6.633 33.991 1.00 72.56 397 LEU A CA 1
ATOM 3203 C C . LEU A 1 397 ? -5.489 -7.423 34.953 1.00 72.56 397 LEU A C 1
ATOM 3205 O O . LEU A 1 397 ? -6.414 -8.115 34.533 1.00 72.56 397 LEU A O 1
ATOM 3209 N N . ASP A 1 398 ? -5.283 -7.219 36.254 1.00 85.56 398 ASP A N 1
ATOM 3210 C CA . ASP A 1 398 ? -6.153 -7.730 37.320 1.00 85.56 398 ASP A CA 1
ATOM 3211 C C . ASP A 1 398 ? -7.204 -6.674 37.702 1.00 85.56 398 ASP A C 1
ATOM 3213 O O . ASP A 1 398 ? -7.053 -5.903 38.656 1.00 85.56 398 ASP A O 1
ATOM 3217 N N . ILE A 1 399 ? -8.263 -6.594 36.894 1.00 88.31 399 ILE A N 1
ATOM 3218 C CA . ILE A 1 399 ? -9.324 -5.596 37.068 1.00 88.31 399 ILE A CA 1
ATOM 3219 C C . ILE A 1 399 ? -10.126 -5.813 38.362 1.00 88.31 399 ILE A C 1
ATOM 3221 O O . ILE A 1 399 ? -10.557 -4.845 38.987 1.00 88.31 399 ILE A O 1
ATOM 3225 N N . GLU A 1 400 ? -10.286 -7.061 38.810 1.00 89.38 400 GLU A N 1
ATOM 3226 C CA . GLU A 1 400 ? -10.996 -7.395 40.049 1.00 89.38 400 GLU A CA 1
ATOM 3227 C C . GLU A 1 400 ? -10.263 -6.847 41.275 1.00 89.38 400 GLU A C 1
ATOM 3229 O O . GLU A 1 400 ? -10.879 -6.275 42.183 1.00 89.38 400 GLU A O 1
ATOM 3234 N N . ARG A 1 401 ? -8.929 -6.943 41.284 1.00 90.69 401 ARG A N 1
ATOM 3235 C CA . ARG A 1 401 ? -8.102 -6.324 42.320 1.00 90.69 401 ARG A CA 1
ATOM 3236 C C . ARG A 1 401 ? -8.244 -4.808 42.337 1.00 90.69 401 ARG A C 1
ATOM 3238 O O . ARG A 1 401 ? -8.313 -4.237 43.426 1.00 90.69 401 ARG A O 1
ATOM 3245 N N . GLU A 1 402 ? -8.300 -4.151 41.181 1.00 92.88 402 GLU A N 1
ATOM 3246 C CA . GLU A 1 402 ? -8.508 -2.699 41.115 1.00 92.88 402 GLU A CA 1
ATOM 3247 C C . GLU A 1 402 ? -9.908 -2.297 41.606 1.00 92.88 402 GLU A C 1
ATOM 3249 O O . GLU A 1 402 ? -10.028 -1.367 42.403 1.00 92.88 402 GLU A O 1
ATOM 3254 N N . ILE A 1 403 ? -10.958 -3.051 41.258 1.00 94.88 403 ILE A N 1
ATOM 3255 C CA . ILE A 1 403 ? -12.313 -2.866 41.814 1.00 94.88 403 ILE A CA 1
ATOM 3256 C C . ILE A 1 403 ? -12.286 -2.976 43.342 1.00 94.88 403 ILE A C 1
ATOM 3258 O O . ILE A 1 403 ? -12.880 -2.146 44.035 1.00 94.88 403 ILE A O 1
ATOM 3262 N N . LYS A 1 404 ? -11.570 -3.972 43.882 1.00 95.06 404 LYS A N 1
ATOM 3263 C CA . LYS A 1 404 ? -11.438 -4.169 45.329 1.00 95.06 404 LYS A CA 1
ATOM 3264 C C . LYS A 1 404 ? -10.695 -3.019 46.006 1.00 95.06 404 LYS A C 1
ATOM 3266 O O . LYS A 1 404 ? -11.155 -2.544 47.040 1.00 95.06 404 LYS A O 1
ATOM 3271 N N . LYS A 1 405 ? -9.579 -2.560 45.431 1.00 95.50 405 LYS A N 1
ATOM 3272 C CA . LYS A 1 405 ? -8.809 -1.405 45.931 1.00 95.50 405 LYS A CA 1
ATOM 3273 C C . LYS A 1 405 ? -9.626 -0.116 45.927 1.00 95.50 405 LYS A C 1
ATOM 3275 O O . LYS A 1 405 ? -9.446 0.727 46.798 1.00 95.50 405 LYS A O 1
ATOM 3280 N N . LEU A 1 406 ? -10.494 0.049 44.933 1.00 96.38 406 LEU A N 1
ATOM 3281 C CA . LEU A 1 406 ? -11.334 1.231 44.791 1.00 96.38 406 LEU A CA 1
ATOM 3282 C C . LEU A 1 406 ? -12.632 1.162 45.609 1.00 96.38 406 LEU A C 1
ATOM 3284 O O . LEU A 1 406 ? -13.324 2.179 45.651 1.00 96.38 406 LEU A O 1
ATOM 3288 N N . GLU A 1 407 ? -12.907 0.037 46.282 1.00 96.88 407 GLU A N 1
ATOM 3289 C CA . GLU A 1 407 ? -14.119 -0.235 47.077 1.00 96.88 407 GLU A CA 1
ATOM 3290 C C . GLU A 1 407 ? -15.416 -0.210 46.245 1.00 96.88 407 GLU A C 1
ATOM 3292 O O . GLU A 1 407 ? -16.459 0.281 46.672 1.00 96.88 407 GLU A O 1
ATOM 3297 N N . LEU A 1 408 ? -15.351 -0.738 45.018 1.00 97.12 408 LEU A N 1
ATOM 3298 C CA . LEU A 1 408 ? -16.440 -0.678 44.037 1.00 97.12 408 LEU A CA 1
ATOM 3299 C C . LEU A 1 408 ? -17.222 -1.996 43.862 1.00 97.12 408 LEU A C 1
ATOM 3301 O O . LEU A 1 408 ? -18.074 -2.093 42.980 1.00 97.12 408 LEU A O 1
ATOM 3305 N N . GLN A 1 409 ? -16.983 -3.012 44.696 1.00 95.19 409 GLN A N 1
ATOM 3306 C CA . GLN A 1 409 ? -17.516 -4.378 44.531 1.00 95.19 409 GLN A CA 1
ATOM 3307 C C . GLN A 1 409 ? -19.053 -4.445 44.510 1.00 95.19 409 GLN A C 1
ATOM 3309 O O . GLN A 1 409 ? -19.629 -5.320 43.875 1.00 95.19 409 GLN A O 1
ATOM 3314 N N . ASN A 1 410 ? -19.728 -3.510 45.185 1.00 93.75 410 ASN A N 1
ATOM 3315 C CA . ASN A 1 410 ? -21.194 -3.461 45.268 1.00 93.75 410 ASN A CA 1
ATOM 3316 C C . ASN A 1 410 ? -21.850 -2.670 44.120 1.00 93.75 410 ASN A C 1
ATOM 3318 O O . ASN A 1 410 ? -23.073 -2.500 44.106 1.00 93.75 410 ASN A O 1
ATOM 3322 N N . ARG A 1 411 ? -21.045 -2.110 43.211 1.00 95.88 411 ARG A N 1
ATOM 3323 C CA . ARG A 1 411 ? -21.490 -1.218 42.125 1.00 95.88 411 ARG A CA 1
ATOM 3324 C C . ARG A 1 411 ? -20.913 -1.588 40.764 1.00 95.88 411 ARG A C 1
ATOM 3326 O O . ARG A 1 411 ? -21.470 -1.180 39.750 1.00 95.88 411 ARG A O 1
ATOM 3333 N N . VAL A 1 412 ? -19.837 -2.369 40.731 1.00 96.56 412 VAL A N 1
ATOM 3334 C CA . VAL A 1 412 ? -19.207 -2.853 39.503 1.00 96.56 412 VAL A CA 1
ATOM 3335 C C . VAL A 1 412 ? -19.400 -4.360 39.383 1.00 96.56 412 VAL A C 1
ATOM 3337 O O . VAL A 1 412 ? -19.103 -5.095 40.322 1.00 96.56 412 VAL A O 1
ATOM 3340 N N . LYS A 1 413 ? -19.870 -4.825 38.223 1.00 94.06 413 LYS A N 1
ATOM 3341 C CA . LYS A 1 413 ? -20.003 -6.251 37.886 1.00 94.06 413 LYS A CA 1
ATOM 3342 C C . LYS A 1 413 ? -19.129 -6.611 36.685 1.00 94.06 413 LYS A C 1
ATOM 3344 O O . LYS A 1 413 ? -18.999 -5.810 35.763 1.00 94.06 413 LYS A O 1
ATOM 3349 N N . ILE A 1 414 ? -18.581 -7.825 36.676 1.00 92.75 414 ILE A N 1
ATOM 3350 C CA . ILE A 1 414 ? -17.885 -8.430 35.530 1.00 92.75 414 ILE A CA 1
ATOM 3351 C C . ILE A 1 414 ? -18.621 -9.721 35.179 1.00 92.75 414 ILE A C 1
ATOM 3353 O O . ILE A 1 414 ? -18.839 -10.557 36.053 1.00 92.75 414 ILE A O 1
ATOM 3357 N N . THR A 1 415 ? -19.038 -9.874 33.924 1.00 91.50 415 THR A N 1
ATOM 3358 C CA . THR A 1 415 ? -19.873 -11.015 33.504 1.00 91.50 415 THR A CA 1
ATOM 3359 C C . THR A 1 415 ? -19.069 -12.223 33.034 1.00 91.50 415 THR A C 1
ATOM 3361 O O . THR A 1 415 ? -19.631 -13.306 32.916 1.00 91.50 415 THR A O 1
ATOM 3364 N N . ASN A 1 416 ? -17.782 -12.045 32.713 1.00 86.88 416 ASN A N 1
ATOM 3365 C CA . ASN A 1 416 ? -17.016 -12.953 31.852 1.00 86.88 416 ASN A CA 1
ATOM 3366 C C . ASN A 1 416 ? -17.662 -13.110 30.458 1.00 86.88 416 ASN A C 1
ATOM 3368 O O . ASN A 1 416 ? -18.465 -12.272 30.038 1.00 86.88 416 ASN A O 1
ATOM 3372 N N . TYR A 1 417 ? -17.265 -14.128 29.686 1.00 83.94 417 TYR A N 1
ATOM 3373 C CA . TYR A 1 417 ? -17.876 -14.397 28.381 1.00 83.94 417 TYR A CA 1
ATOM 3374 C C . TYR A 1 417 ? -19.335 -14.811 28.543 1.00 83.94 417 TYR A C 1
ATOM 3376 O O . TYR A 1 417 ? -19.641 -15.732 29.296 1.00 83.94 417 TYR A O 1
ATOM 3384 N N . VAL A 1 418 ? -20.206 -14.158 27.781 1.00 87.81 418 VAL A N 1
ATOM 3385 C CA . VAL A 1 418 ? -21.649 -14.406 27.761 1.00 87.81 418 VAL A CA 1
ATOM 3386 C C . VAL A 1 418 ? -22.088 -14.883 26.379 1.00 87.81 418 VAL A C 1
ATOM 3388 O O . VAL A 1 418 ? -21.363 -14.709 25.395 1.00 87.81 418 VAL A O 1
ATOM 3391 N N . THR A 1 419 ? -23.271 -15.490 26.297 1.00 86.12 419 THR A N 1
ATOM 3392 C CA . THR A 1 419 ? -23.874 -15.854 25.008 1.00 86.12 419 THR A CA 1
ATOM 3393 C C . THR A 1 419 ? -24.225 -14.598 24.202 1.00 86.12 419 THR A C 1
ATOM 3395 O O . THR A 1 419 ? -24.367 -13.514 24.766 1.00 86.12 419 THR A O 1
ATOM 3398 N N . MET A 1 420 ? -24.407 -14.710 22.881 1.00 84.25 420 MET A N 1
ATOM 3399 C CA . MET A 1 420 ? -24.857 -13.562 22.078 1.00 84.25 420 MET A CA 1
ATOM 3400 C C . MET A 1 420 ? -26.250 -13.057 22.494 1.00 84.25 420 MET A C 1
ATOM 3402 O O . MET A 1 420 ? -26.496 -11.855 22.434 1.00 84.25 420 MET A O 1
ATOM 3406 N N . SER A 1 421 ? -27.132 -13.945 22.966 1.00 86.38 421 SER A N 1
ATOM 3407 C CA . SER A 1 421 ? -28.434 -13.564 23.532 1.00 86.38 421 SER A CA 1
ATOM 3408 C C . SER A 1 421 ? -28.261 -12.690 24.778 1.00 86.38 421 SER A C 1
ATOM 3410 O O . SER A 1 421 ? -28.775 -11.572 24.840 1.00 86.38 421 SER A O 1
ATOM 3412 N N . ASP A 1 422 ? -27.445 -13.144 25.734 1.00 89.50 422 ASP A N 1
ATOM 3413 C CA . ASP A 1 422 ? -27.132 -12.376 26.942 1.00 89.50 422 ASP A CA 1
ATOM 3414 C C . ASP A 1 422 ? -26.411 -11.066 26.615 1.00 89.50 422 ASP A C 1
ATOM 3416 O O . ASP A 1 422 ? -26.684 -10.041 27.231 1.00 89.50 422 ASP A O 1
ATOM 3420 N N . PHE A 1 423 ? -25.528 -11.061 25.612 1.00 90.62 423 PHE A N 1
ATOM 3421 C CA . PHE A 1 423 ? -24.847 -9.854 25.147 1.00 90.62 423 PHE A CA 1
ATOM 3422 C C . PHE A 1 423 ? -25.854 -8.763 24.751 1.00 90.62 423 PHE A C 1
ATOM 3424 O O . PHE A 1 423 ? -25.731 -7.624 25.204 1.00 90.62 423 PHE A O 1
ATOM 3431 N N . TYR A 1 424 ? -26.887 -9.103 23.971 1.00 91.62 424 TYR A N 1
ATOM 3432 C CA . TYR A 1 424 ? -27.948 -8.156 23.609 1.00 91.62 424 TYR A CA 1
ATOM 3433 C C . TYR A 1 424 ? -28.842 -7.776 24.793 1.00 91.62 424 TYR A C 1
ATOM 3435 O O . TYR A 1 424 ? -29.224 -6.611 24.901 1.00 91.62 424 TYR A O 1
ATOM 3443 N N . ARG A 1 425 ? -29.126 -8.702 25.718 1.00 92.75 425 ARG A N 1
ATOM 3444 C CA . ARG A 1 425 ? -29.862 -8.398 26.960 1.00 92.75 425 ARG A CA 1
ATOM 3445 C C . ARG A 1 425 ? -29.100 -7.410 27.843 1.00 92.75 425 ARG A C 1
ATOM 3447 O O . ARG A 1 425 ? -29.696 -6.473 28.370 1.00 92.75 425 ARG A O 1
ATOM 3454 N N . TYR A 1 426 ? -27.780 -7.548 27.948 1.00 95.12 426 TYR A N 1
ATOM 3455 C CA . TYR A 1 426 ? -26.944 -6.570 28.640 1.00 95.12 426 TYR A CA 1
ATOM 3456 C C . TYR A 1 426 ? -26.954 -5.209 27.943 1.00 95.12 426 TYR A C 1
ATOM 3458 O O . TYR A 1 426 ? -27.040 -4.202 28.634 1.00 95.12 426 TYR A O 1
ATOM 3466 N N . ILE A 1 427 ? -26.937 -5.148 26.606 1.00 94.94 427 ILE A N 1
ATOM 3467 C CA . ILE A 1 427 ? -27.119 -3.873 25.889 1.00 94.94 427 ILE A CA 1
ATOM 3468 C C . ILE A 1 427 ? -28.492 -3.274 26.216 1.00 94.94 427 ILE A C 1
ATOM 3470 O O . ILE A 1 427 ? -28.595 -2.083 26.498 1.00 94.94 427 ILE A O 1
ATOM 3474 N N . GLN A 1 428 ? -29.549 -4.090 26.208 1.00 93.00 428 GLN A N 1
ATOM 3475 C CA . GLN A 1 428 ? -30.925 -3.653 26.445 1.00 93.00 428 GLN A CA 1
ATOM 3476 C C . GLN A 1 428 ? -31.099 -2.993 27.817 1.00 93.00 428 GLN A C 1
ATOM 3478 O O . GLN A 1 428 ? -31.759 -1.956 27.898 1.00 93.00 428 GLN A O 1
ATOM 3483 N N . ILE A 1 429 ? -30.492 -3.538 28.874 1.00 94.38 429 ILE A N 1
ATOM 3484 C CA . ILE A 1 429 ? -30.609 -2.980 30.229 1.00 94.38 429 ILE A CA 1
ATOM 3485 C C . ILE A 1 429 ? -29.686 -1.787 30.495 1.00 94.38 429 ILE A C 1
ATOM 3487 O O . ILE A 1 429 ? -29.886 -1.117 31.508 1.00 94.38 429 ILE A O 1
ATOM 3491 N N . SER A 1 430 ? -28.693 -1.515 29.645 1.00 96.25 430 SER A N 1
ATOM 3492 C CA . SER A 1 430 ? -27.824 -0.342 29.785 1.00 96.25 430 SER A CA 1
ATOM 3493 C C . SER A 1 430 ? -28.582 0.946 29.467 1.00 96.25 430 SER A C 1
ATOM 3495 O O . SER A 1 430 ? -29.330 1.018 28.489 1.00 96.25 430 SER A O 1
ATOM 3497 N N . ASP A 1 431 ? -28.348 1.988 30.258 1.00 97.19 431 ASP A N 1
ATOM 3498 C CA . ASP A 1 431 ? -28.798 3.350 29.965 1.00 97.19 431 ASP A CA 1
ATOM 3499 C C . ASP A 1 431 ? -27.815 4.057 29.027 1.00 97.19 431 ASP A C 1
ATOM 3501 O O . ASP A 1 431 ? -28.229 4.736 28.085 1.00 97.19 431 ASP A O 1
ATOM 3505 N N . ILE A 1 432 ? -26.512 3.849 29.252 1.00 98.00 432 ILE A N 1
ATOM 3506 C CA . ILE A 1 432 ? -25.427 4.307 28.378 1.00 98.00 432 ILE A CA 1
ATOM 3507 C C . ILE A 1 432 ? -24.325 3.254 28.273 1.00 98.00 432 ILE A C 1
ATOM 3509 O O . ILE A 1 432 ? -24.070 2.489 29.209 1.00 98.00 432 ILE A O 1
ATOM 3513 N N . CYS A 1 433 ? -23.623 3.255 27.145 1.00 98.50 433 CYS A N 1
ATOM 3514 C CA . CYS A 1 433 ? -22.521 2.341 26.892 1.00 98.50 433 CYS A CA 1
ATOM 3515 C C . CYS A 1 433 ? -21.193 3.085 26.706 1.00 98.50 433 CYS A C 1
ATOM 3517 O O . CYS A 1 433 ? -21.132 4.165 26.125 1.00 98.50 433 CYS A O 1
ATOM 3519 N N . LEU A 1 434 ? -20.102 2.482 27.166 1.00 98.25 434 LEU A N 1
ATOM 3520 C CA . LEU A 1 434 ? -18.736 2.954 26.967 1.00 98.25 434 LEU A CA 1
ATOM 3521 C C . LEU A 1 434 ? -18.036 2.030 25.968 1.00 98.25 434 LEU A C 1
ATOM 3523 O O . LEU A 1 434 ? -18.016 0.813 26.148 1.00 98.25 434 LEU A O 1
ATOM 3527 N N . ASN A 1 435 ? -17.429 2.600 24.929 1.00 96.62 435 ASN A N 1
ATOM 3528 C CA . ASN A 1 435 ? -16.553 1.877 24.009 1.00 96.62 435 ASN A CA 1
ATOM 3529 C C . ASN A 1 435 ? -15.283 2.700 23.790 1.00 96.62 435 ASN A C 1
ATOM 3531 O O . ASN A 1 435 ? -15.087 3.343 22.761 1.00 96.62 435 ASN A O 1
ATOM 3535 N N . LEU A 1 436 ? -14.453 2.733 24.831 1.00 95.81 436 LEU A N 1
ATOM 3536 C CA . LEU A 1 436 ? -13.212 3.495 24.844 1.00 95.81 436 LEU A CA 1
ATOM 3537 C C . LEU A 1 436 ? -12.066 2.640 24.322 1.00 95.81 436 LEU A C 1
ATOM 3539 O O . LEU A 1 436 ? -12.010 1.430 24.572 1.00 95.81 436 LEU A O 1
ATOM 3543 N N . ARG A 1 437 ? -11.142 3.274 23.601 1.00 92.12 437 ARG A N 1
ATOM 3544 C CA . ARG A 1 437 ? -9.975 2.587 23.064 1.00 92.12 437 ARG A CA 1
ATOM 3545 C C . ARG A 1 437 ? -8.770 3.505 22.928 1.00 92.12 437 ARG A C 1
ATOM 3547 O O . ARG A 1 437 ? -8.873 4.573 22.336 1.00 92.12 437 ARG A O 1
ATOM 3554 N N . PHE A 1 438 ? -7.618 3.040 23.406 1.00 90.25 438 PHE A N 1
ATOM 3555 C CA . PHE A 1 438 ? -6.315 3.618 23.081 1.00 90.25 438 PHE A CA 1
ATOM 3556 C C . PHE A 1 438 ? -5.169 2.648 23.438 1.00 90.25 438 PHE A C 1
ATOM 3558 O O . PHE A 1 438 ? -5.147 2.174 24.581 1.00 90.25 438 PHE A O 1
ATOM 3565 N N . PRO A 1 439 ? -4.199 2.396 22.535 1.00 88.44 439 PRO A N 1
ATOM 3566 C CA . PRO A 1 439 ? -4.167 2.804 21.125 1.00 88.44 439 PRO A CA 1
ATOM 3567 C C . PRO A 1 439 ? -5.157 1.997 20.260 1.00 88.44 439 PRO A C 1
ATOM 3569 O O . PRO A 1 439 ? -5.843 1.096 20.749 1.00 88.44 439 PRO A O 1
ATOM 3572 N N . SER A 1 440 ? -5.267 2.362 18.982 1.00 88.06 440 SER A N 1
ATOM 3573 C CA . SER A 1 440 ? -6.121 1.710 17.978 1.00 88.06 440 SER A CA 1
ATOM 3574 C C . SER A 1 440 ? -5.257 0.984 16.942 1.00 88.06 440 SER A C 1
ATOM 3576 O O . SER A 1 440 ? -4.221 1.510 16.544 1.00 88.06 440 SER A O 1
ATOM 3578 N N . ASN A 1 441 ? -5.686 -0.200 16.496 1.00 85.12 441 ASN A N 1
ATOM 3579 C CA . ASN A 1 441 ? -5.094 -0.946 15.378 1.00 85.12 441 ASN A CA 1
ATOM 3580 C C . ASN A 1 441 ? -5.745 -0.563 14.037 1.00 85.12 441 ASN A C 1
ATOM 3582 O O . ASN A 1 441 ? -5.600 -1.277 13.040 1.00 85.12 441 ASN A O 1
ATOM 3586 N N . GLY A 1 442 ? -6.447 0.571 13.979 1.00 86.88 442 GLY A N 1
ATOM 3587 C CA . GLY A 1 442 ? -7.183 1.003 12.794 1.00 86.88 442 GLY A CA 1
ATOM 3588 C C . GLY A 1 442 ? -8.350 0.074 12.459 1.00 86.88 442 GLY A C 1
ATOM 3589 O O . GLY A 1 442 ? -8.738 -0.013 11.297 1.00 86.88 442 GLY A O 1
ATOM 3590 N N . GLU A 1 443 ? -8.879 -0.643 13.449 1.00 89.25 443 GLU A N 1
ATOM 3591 C CA . GLU A 1 443 ? -9.965 -1.605 13.298 1.00 89.25 443 GLU A CA 1
ATOM 3592 C C . GLU A 1 443 ? -11.353 -0.966 13.426 1.00 89.25 443 GLU A C 1
ATOM 3594 O O . GLU A 1 443 ? -11.501 0.176 13.862 1.00 89.25 443 GLU A O 1
ATOM 3599 N N . SER A 1 444 ? -12.399 -1.730 13.099 1.00 91.62 444 SER A N 1
ATOM 3600 C CA . SER A 1 444 ? -13.797 -1.346 13.364 1.00 91.62 444 SER A CA 1
ATOM 3601 C C . SER A 1 444 ? -14.360 -2.082 14.583 1.00 91.62 444 SER A C 1
ATOM 3603 O O . SER A 1 444 ? -14.110 -3.269 14.783 1.00 91.62 444 SER A O 1
ATOM 3605 N N . SER A 1 445 ? -15.154 -1.395 15.410 1.00 91.81 445 SER A N 1
ATOM 3606 C CA . SER A 1 445 ? -15.691 -1.973 16.649 1.00 91.81 445 SER A CA 1
ATOM 3607 C C . SER A 1 445 ? -17.049 -2.651 16.436 1.00 91.81 445 SER A C 1
ATOM 3609 O O . SER A 1 445 ? -18.094 -2.001 16.467 1.00 91.81 445 SER A O 1
ATOM 3611 N N . ALA A 1 446 ? -17.050 -3.980 16.296 1.00 90.44 446 ALA A N 1
ATOM 3612 C CA . ALA A 1 446 ? -18.287 -4.764 16.210 1.00 90.44 446 ALA A CA 1
ATOM 3613 C C . ALA A 1 446 ? -19.189 -4.595 17.450 1.00 90.44 446 ALA A C 1
ATOM 3615 O O . ALA A 1 446 ? -20.411 -4.566 17.324 1.00 90.44 446 ALA A O 1
ATOM 3616 N N . SER A 1 447 ? -18.610 -4.447 18.653 1.00 91.75 447 SER A N 1
ATOM 3617 C CA . SER A 1 447 ? -19.405 -4.208 19.864 1.00 91.75 447 SER A CA 1
ATOM 3618 C C . SER A 1 447 ? -20.075 -2.836 19.851 1.00 91.75 447 SER A C 1
ATOM 3620 O O . SER A 1 447 ? -21.229 -2.738 20.254 1.00 91.75 447 SER A O 1
ATOM 3622 N N . LEU A 1 448 ? -19.407 -1.793 19.339 1.00 95.25 448 LEU A N 1
ATOM 3623 C CA . LEU A 1 448 ? -20.022 -0.472 19.182 1.00 95.25 448 LEU A CA 1
ATOM 3624 C C . LEU A 1 448 ? -21.191 -0.528 18.205 1.00 95.25 448 LEU A C 1
ATOM 3626 O O . LEU A 1 448 ? -22.266 -0.036 18.519 1.00 95.25 448 LEU A O 1
ATOM 3630 N N . LEU A 1 449 ? -21.007 -1.161 17.048 1.00 95.00 449 LEU A N 1
ATOM 3631 C CA . LEU A 1 449 ? -22.073 -1.247 16.055 1.00 95.00 449 LEU A CA 1
ATOM 3632 C C . LEU A 1 449 ? -23.302 -1.997 16.595 1.00 95.00 449 LEU A C 1
ATOM 3634 O O . LEU A 1 449 ? -24.416 -1.538 16.372 1.00 95.00 449 LEU A O 1
ATOM 3638 N N . LYS A 1 450 ? -23.105 -3.055 17.399 1.00 93.56 450 LYS A N 1
ATOM 3639 C CA . LYS A 1 450 ? -24.186 -3.766 18.114 1.00 93.56 450 LYS A CA 1
ATOM 3640 C C . LYS A 1 450 ? -24.911 -2.891 19.150 1.00 93.56 450 LYS A C 1
ATOM 3642 O O . LYS A 1 450 ? -26.131 -2.963 19.288 1.00 93.56 450 LYS A O 1
ATOM 3647 N N . ILE A 1 451 ? -24.170 -2.048 19.873 1.00 95.50 451 ILE A N 1
ATOM 3648 C CA . ILE A 1 451 ? -24.730 -1.057 20.809 1.00 95.50 451 ILE A CA 1
ATOM 3649 C C . ILE A 1 451 ? -25.608 -0.052 20.047 1.00 95.50 451 ILE A C 1
ATOM 3651 O O . ILE A 1 451 ? -26.761 0.173 20.415 1.00 95.50 451 ILE A O 1
ATOM 3655 N N . LEU A 1 452 ? -25.086 0.506 18.952 1.00 96.12 452 LEU A N 1
ATOM 3656 C CA . LEU A 1 452 ? -25.784 1.496 18.130 1.00 96.12 452 LEU A CA 1
ATOM 3657 C C . LEU A 1 452 ? -27.020 0.910 17.439 1.00 96.12 452 LEU A C 1
ATOM 3659 O O . LEU A 1 452 ? -28.049 1.573 17.358 1.00 96.12 452 LEU A O 1
ATOM 3663 N N . SER A 1 453 ? -26.964 -0.350 17.008 1.00 94.56 453 SER A N 1
ATOM 3664 C CA . SER A 1 453 ? -28.104 -1.042 16.394 1.00 94.56 453 SER A CA 1
ATOM 3665 C C . SER A 1 453 ? -29.240 -1.356 17.370 1.00 94.56 453 SER A C 1
ATOM 3667 O O . SER A 1 453 ? -30.368 -1.574 16.947 1.00 94.56 453 SER A O 1
ATOM 3669 N N . MET A 1 454 ? -28.962 -1.338 18.677 1.00 93.56 454 MET A N 1
ATOM 3670 C CA . MET A 1 454 ? -29.975 -1.381 19.740 1.00 93.56 454 MET A CA 1
ATOM 3671 C C . MET A 1 454 ? -30.414 0.028 20.177 1.00 93.56 454 MET A C 1
ATOM 3673 O O . MET A 1 454 ? -31.127 0.176 21.170 1.00 93.56 454 MET A O 1
ATOM 3677 N N . GLY A 1 455 ? -29.956 1.072 19.475 1.00 94.06 455 GLY A N 1
ATOM 3678 C CA . GLY A 1 455 ? -30.259 2.467 19.774 1.00 94.06 455 GLY A CA 1
ATOM 3679 C C . GLY A 1 455 ? -29.695 2.935 21.114 1.00 94.06 455 GLY A C 1
ATOM 3680 O O . GLY A 1 455 ? -30.281 3.816 21.739 1.00 94.06 455 GLY A O 1
ATOM 3681 N N . LYS A 1 456 ? -28.604 2.344 21.614 1.00 95.38 456 LYS A N 1
ATOM 3682 C CA . LYS A 1 456 ? -28.038 2.739 22.909 1.00 95.38 456 LYS A CA 1
ATOM 3683 C C . LYS A 1 456 ? -27.021 3.874 22.754 1.00 95.38 456 LYS A C 1
ATOM 3685 O O . LYS A 1 456 ? -26.107 3.743 21.938 1.00 95.38 456 LYS A O 1
ATOM 3690 N N . PRO A 1 457 ? -27.139 4.970 23.534 1.00 97.88 457 PRO A N 1
ATOM 3691 C CA . PRO A 1 457 ? -26.152 6.044 23.525 1.00 97.88 457 PRO A CA 1
ATOM 3692 C C . PRO A 1 457 ? -24.775 5.515 23.922 1.00 97.88 457 PRO A C 1
ATOM 3694 O O . PRO A 1 457 ? -24.648 4.777 24.904 1.00 97.88 457 PRO A O 1
ATOM 3697 N N . ALA A 1 458 ? -23.745 5.914 23.179 1.00 98.25 458 ALA A N 1
ATOM 3698 C CA . ALA A 1 458 ? -22.382 5.458 23.406 1.00 98.25 458 ALA A CA 1
ATOM 3699 C C . ALA A 1 458 ? -21.405 6.625 23.585 1.00 98.25 458 ALA A C 1
ATOM 3701 O O . ALA A 1 458 ? -21.487 7.630 22.875 1.00 98.25 458 ALA A O 1
ATOM 3702 N N . ILE A 1 459 ? -20.456 6.454 24.507 1.00 98.62 459 ILE A N 1
ATOM 3703 C CA . ILE A 1 459 ? -19.277 7.313 24.647 1.00 98.62 459 ILE A CA 1
ATOM 3704 C C . ILE A 1 459 ? -18.074 6.569 24.071 1.00 98.62 459 ILE A C 1
ATOM 3706 O O . ILE A 1 459 ? -17.818 5.413 24.430 1.00 98.62 459 ILE A O 1
ATOM 3710 N N . VAL A 1 460 ? -17.330 7.234 23.192 1.00 97.94 460 VAL A N 1
ATOM 3711 C CA . VAL A 1 460 ? -16.192 6.657 22.472 1.00 97.94 460 VAL A CA 1
ATOM 3712 C C . VAL A 1 460 ? -14.976 7.577 22.522 1.00 97.94 460 VAL A C 1
ATOM 3714 O O . VAL A 1 460 ? -15.103 8.792 22.662 1.00 97.94 460 VAL A O 1
ATOM 3717 N N . THR A 1 461 ? -13.779 7.012 22.383 1.00 96.44 461 THR A N 1
ATOM 3718 C CA . THR A 1 461 ? -12.552 7.806 22.216 1.00 96.44 461 THR A CA 1
ATOM 3719 C C . THR A 1 461 ? -12.488 8.363 20.790 1.00 96.44 461 THR A C 1
ATOM 3721 O O . THR A 1 461 ? -12.743 7.629 19.845 1.00 96.44 461 THR A O 1
ATOM 3724 N N . ASN A 1 462 ? -12.125 9.634 20.602 1.00 95.38 462 ASN A N 1
ATOM 3725 C CA . ASN A 1 462 ? -12.010 10.276 19.288 1.00 95.38 462 ASN A CA 1
ATOM 3726 C C . ASN A 1 462 ? -10.737 9.820 18.540 1.00 95.38 462 ASN A C 1
ATOM 3728 O O . ASN A 1 462 ? -9.722 10.525 18.508 1.00 95.38 462 ASN A O 1
ATOM 3732 N N . ILE A 1 463 ? -10.762 8.598 18.002 1.00 91.31 463 ILE A N 1
ATOM 3733 C CA . ILE A 1 463 ? -9.632 7.951 17.320 1.00 91.31 463 ILE A CA 1
ATOM 3734 C C . ILE A 1 463 ? -10.112 6.999 16.212 1.00 91.31 463 ILE A C 1
ATOM 3736 O O . ILE A 1 463 ? -11.065 6.252 16.415 1.00 91.31 463 ILE A O 1
ATOM 3740 N N . ASP A 1 464 ? -9.436 7.004 15.057 1.00 89.06 464 ASP A N 1
ATOM 3741 C CA . ASP A 1 464 ? -9.694 6.129 13.896 1.00 89.06 464 ASP A CA 1
ATOM 3742 C C . ASP A 1 464 ? -11.194 5.881 13.617 1.00 89.06 464 ASP A C 1
ATOM 3744 O O . ASP A 1 464 ? -11.950 6.832 13.440 1.00 89.06 464 ASP A O 1
ATOM 3748 N N . SER A 1 465 ? -11.658 4.622 13.607 1.00 91.44 465 SER A N 1
ATOM 3749 C CA . SER A 1 465 ? -13.047 4.275 13.267 1.00 91.44 465 SER A CA 1
ATOM 3750 C C . SER A 1 465 ? -14.089 4.922 14.178 1.00 91.44 465 SER A C 1
ATOM 3752 O O . SER A 1 465 ? -15.215 5.151 13.748 1.00 91.44 465 SER A O 1
ATOM 3754 N N . PHE A 1 466 ? -13.731 5.262 15.418 1.00 93.50 466 PHE A N 1
ATOM 3755 C CA . PHE A 1 466 ? -14.617 5.980 16.330 1.00 93.50 466 PHE A CA 1
ATOM 3756 C C . PHE A 1 466 ? -14.765 7.460 15.951 1.00 93.50 466 PHE A C 1
ATOM 3758 O O . PHE A 1 466 ? -15.811 8.054 16.208 1.00 93.50 466 PHE A O 1
ATOM 3765 N N . ALA A 1 467 ? -13.746 8.052 15.321 1.00 91.75 467 ALA A N 1
ATOM 3766 C CA . ALA A 1 467 ? -13.786 9.429 14.835 1.00 91.75 467 ALA A CA 1
ATOM 3767 C C . ALA A 1 467 ? -14.653 9.584 13.572 1.00 91.75 467 ALA A C 1
ATOM 3769 O O . ALA A 1 467 ? -15.169 10.674 13.324 1.00 91.75 467 ALA A O 1
ATOM 3770 N N . ASP A 1 468 ? -14.854 8.500 12.811 1.00 89.50 468 ASP A N 1
ATOM 3771 C CA . ASP A 1 468 ? -15.678 8.487 11.594 1.00 89.50 468 ASP A CA 1
ATOM 3772 C C . ASP A 1 468 ? -17.179 8.714 11.877 1.00 89.50 468 ASP A C 1
ATOM 3774 O O . ASP A 1 468 ? -17.930 9.089 10.970 1.00 89.50 468 ASP A O 1
ATOM 3778 N N . PHE A 1 469 ? -17.631 8.479 13.115 1.00 93.25 469 PHE A N 1
ATOM 3779 C CA . PHE A 1 469 ? -19.006 8.752 13.529 1.00 93.25 469 PHE A CA 1
ATOM 3780 C C . PHE A 1 469 ? -19.212 10.250 13.771 1.00 93.25 469 PHE A C 1
ATOM 3782 O O . PHE A 1 469 ? -18.386 10.928 14.389 1.00 93.25 469 PHE A O 1
ATOM 3789 N N . SER A 1 470 ? -20.350 10.763 13.311 1.00 93.94 470 SER A N 1
ATOM 3790 C CA . SER A 1 470 ? -20.777 12.136 13.578 1.00 93.94 470 SER A CA 1
ATOM 3791 C C . SER A 1 470 ? -21.174 12.322 15.053 1.00 93.94 470 SER A C 1
ATOM 3793 O O . SER A 1 470 ? -21.567 11.368 15.731 1.00 93.94 470 SER A O 1
ATOM 3795 N N . ASP A 1 471 ? -21.058 13.555 15.551 1.00 96.06 471 ASP A N 1
ATOM 3796 C CA . ASP A 1 471 ? -21.316 13.928 16.955 1.00 96.06 471 ASP A CA 1
ATOM 3797 C C . ASP A 1 471 ? -22.791 13.741 17.356 1.00 96.06 471 ASP A C 1
ATOM 3799 O O . ASP A 1 471 ? -23.126 13.709 18.536 1.00 96.06 471 ASP A O 1
ATOM 3803 N N . ASP A 1 472 ? -23.680 13.592 16.373 1.00 96.69 472 ASP A N 1
ATOM 3804 C CA . ASP A 1 472 ? -25.100 13.300 16.552 1.00 96.69 472 ASP A CA 1
ATOM 3805 C C . ASP A 1 472 ? -25.416 11.800 16.694 1.00 96.69 472 ASP A C 1
ATOM 3807 O O . ASP A 1 472 ? -26.577 11.452 16.915 1.00 96.69 472 ASP A O 1
ATOM 3811 N N . ILE A 1 473 ? -24.411 10.919 16.594 1.00 97.38 473 ILE A N 1
ATOM 3812 C CA . ILE A 1 473 ? -24.538 9.458 16.757 1.00 97.38 473 ILE A CA 1
ATOM 3813 C C . ILE A 1 473 ? -23.892 8.985 18.066 1.00 97.38 473 ILE A C 1
ATOM 3815 O O . ILE A 1 473 ? -24.435 8.118 18.752 1.00 97.38 473 ILE A O 1
ATOM 3819 N N . VAL A 1 474 ? -22.731 9.540 18.424 1.00 98.06 474 VAL A N 1
ATOM 3820 C CA . VAL A 1 474 ? -21.963 9.171 19.625 1.00 98.06 474 VAL A CA 1
ATOM 3821 C C . VAL A 1 474 ? -21.373 10.399 20.307 1.00 98.06 474 VAL A C 1
ATOM 3823 O O . VAL A 1 474 ? -21.028 11.381 19.656 1.00 98.06 474 VAL A O 1
ATOM 3826 N N . VAL A 1 475 ? -21.157 10.305 21.620 1.00 98.44 475 VAL A N 1
ATOM 3827 C CA . VAL A 1 475 ? -20.353 11.293 22.349 1.00 98.44 475 VAL A CA 1
ATOM 3828 C C . VAL A 1 475 ? -18.881 10.914 22.236 1.00 98.44 475 VAL A C 1
ATOM 3830 O O . VAL A 1 475 ? -18.478 9.828 22.654 1.00 98.44 475 VAL A O 1
ATOM 3833 N N . LYS A 1 476 ? -18.064 11.814 21.691 1.00 97.88 476 LYS A N 1
ATOM 3834 C CA . LYS A 1 476 ? -16.619 11.609 21.538 1.00 97.88 476 LYS A CA 1
ATOM 3835 C C . LYS A 1 476 ? -15.847 12.320 22.642 1.00 97.88 476 LYS A C 1
ATOM 3837 O O . LYS A 1 476 ? -16.034 13.515 22.852 1.00 97.88 476 LYS A O 1
ATOM 3842 N N . ILE A 1 477 ? -14.948 11.596 23.305 1.00 97.81 477 ILE A N 1
ATOM 3843 C CA . ILE A 1 477 ? -13.964 12.169 24.235 1.00 97.81 477 ILE A CA 1
ATOM 3844 C C . ILE A 1 477 ? -12.575 12.239 23.581 1.00 97.81 477 ILE A C 1
ATOM 3846 O O . ILE A 1 477 ? -12.262 11.385 22.745 1.00 97.81 477 ILE A O 1
ATOM 3850 N N . PRO A 1 478 ? -11.719 13.213 23.936 1.00 96.06 478 PRO A N 1
ATOM 3851 C CA . PRO A 1 478 ? -10.353 13.293 23.419 1.00 96.06 478 PRO A CA 1
ATOM 3852 C C . PRO A 1 478 ? -9.506 12.058 23.759 1.00 96.06 478 PRO A C 1
ATOM 3854 O O . PRO A 1 478 ? -9.835 11.259 24.638 1.00 96.06 478 PRO A O 1
ATOM 3857 N N . GLN A 1 479 ? -8.381 11.902 23.063 1.00 91.69 479 GLN A N 1
ATOM 3858 C CA . GLN A 1 479 ? -7.444 10.810 23.336 1.00 91.69 479 GLN A CA 1
ATOM 3859 C C . GLN A 1 479 ? -6.684 11.049 24.657 1.00 91.69 479 GLN A C 1
ATOM 3861 O O . GLN A 1 479 ? -6.442 12.206 25.006 1.00 91.69 479 GLN A O 1
ATOM 3866 N N . PRO A 1 480 ? -6.192 10.002 25.356 1.00 85.25 480 PRO A N 1
ATOM 3867 C CA . PRO A 1 480 ? -5.606 10.132 26.701 1.00 85.25 480 PRO A CA 1
ATOM 3868 C C . PRO A 1 480 ? -4.388 11.064 26.830 1.00 85.25 480 PRO A C 1
ATOM 3870 O O . PRO A 1 480 ? -3.977 11.386 27.937 1.00 85.25 480 PRO A O 1
ATOM 3873 N N . ARG A 1 481 ? -3.770 11.470 25.712 1.00 79.88 481 ARG A N 1
ATOM 3874 C CA . ARG A 1 481 ? -2.619 12.394 25.670 1.00 79.88 481 ARG A CA 1
ATOM 3875 C C . ARG A 1 481 ? -3.000 13.848 25.372 1.00 79.88 481 ARG A C 1
ATOM 3877 O O . ARG A 1 481 ? -2.126 14.706 25.374 1.00 79.88 481 ARG A O 1
ATOM 3884 N N . GLN A 1 482 ? -4.268 14.119 25.072 1.00 85.06 482 GLN A N 1
ATOM 3885 C CA . GLN A 1 482 ? -4.761 15.448 24.693 1.00 85.06 482 GLN A CA 1
ATOM 3886 C C . GLN A 1 482 ? -5.429 16.181 25.861 1.00 85.06 482 GLN A C 1
ATOM 3888 O O . GLN A 1 482 ? -5.484 17.408 25.865 1.00 85.06 482 GLN A O 1
ATOM 3893 N N . SER A 1 483 ? -5.927 15.440 26.849 1.00 89.31 483 SER A N 1
ATOM 3894 C CA . SER A 1 483 ? -6.625 15.966 28.021 1.00 89.31 483 SER A CA 1
ATOM 3895 C C . SER A 1 483 ? -6.557 14.970 29.182 1.00 89.31 483 SER A C 1
ATOM 3897 O O . SER A 1 483 ? -6.053 13.856 29.033 1.00 89.31 483 SER A O 1
ATOM 3899 N N . ASP A 1 484 ? -7.087 15.363 30.342 1.00 93.81 484 ASP A N 1
ATOM 3900 C CA . ASP A 1 484 ? -7.334 14.434 31.445 1.00 93.81 484 ASP A CA 1
ATOM 3901 C C . ASP A 1 484 ? -8.465 13.466 31.060 1.00 93.81 484 ASP A C 1
ATOM 3903 O O . ASP A 1 484 ? -9.646 13.809 31.094 1.00 93.81 484 ASP A O 1
ATOM 3907 N N . GLU A 1 485 ? -8.093 12.251 30.650 1.00 95.38 485 GLU A N 1
ATOM 3908 C CA . GLU A 1 485 ? -9.034 11.219 30.204 1.00 95.38 485 GLU A CA 1
ATOM 3909 C C . GLU A 1 485 ? -10.105 10.907 31.260 1.00 95.38 485 GLU A C 1
ATOM 3911 O O . GLU A 1 485 ? -11.270 10.720 30.914 1.00 95.38 485 GLU A O 1
ATOM 3916 N N . ILE A 1 486 ? -9.735 10.863 32.544 1.00 97.19 486 ILE A N 1
ATOM 3917 C CA . ILE A 1 486 ? -10.664 10.526 33.633 1.00 97.19 486 ILE A CA 1
ATOM 3918 C C . ILE A 1 486 ? -11.721 11.623 33.755 1.00 97.19 486 ILE A C 1
ATOM 3920 O O . ILE A 1 486 ? -12.908 11.331 33.923 1.00 97.19 486 ILE A O 1
ATOM 3924 N N . GLU A 1 487 ? -11.293 12.878 33.640 1.00 97.75 487 GLU A N 1
ATOM 3925 C CA . GLU A 1 487 ? -12.185 14.030 33.677 1.00 97.75 487 GLU A CA 1
ATOM 3926 C C . GLU A 1 487 ? -13.135 14.070 32.477 1.00 97.75 487 GLU A C 1
ATOM 3928 O O . GLU A 1 487 ? -14.326 14.326 32.643 1.00 97.75 487 GLU A O 1
ATOM 3933 N N . GLU A 1 488 ? -12.643 13.780 31.274 1.00 98.19 488 GLU A N 1
ATOM 3934 C CA . GLU A 1 488 ? -13.475 13.776 30.069 1.00 98.19 488 GLU A CA 1
ATOM 3935 C C . GLU A 1 488 ? -14.498 12.631 30.071 1.00 98.19 488 GLU A C 1
ATOM 3937 O O . GLU A 1 488 ? -15.661 12.848 29.721 1.00 98.19 488 GLU A O 1
ATOM 3942 N N . ILE A 1 489 ? -14.121 11.439 30.556 1.00 98.38 489 ILE A N 1
ATOM 3943 C CA . ILE A 1 489 ? -15.084 10.352 30.794 1.00 98.38 489 ILE A CA 1
ATOM 3944 C C . ILE A 1 489 ? -16.139 10.815 31.804 1.00 98.38 489 ILE A C 1
ATOM 3946 O O . ILE A 1 489 ? -17.332 10.675 31.547 1.00 98.38 489 ILE A O 1
ATOM 3950 N N . TYR A 1 490 ? -15.720 11.391 32.935 1.00 98.50 490 TYR A N 1
ATOM 3951 C CA . TYR A 1 490 ? -16.634 11.873 33.971 1.00 98.50 490 TYR A CA 1
ATOM 3952 C C . TYR A 1 490 ? -17.634 12.903 33.420 1.00 98.50 490 TYR A C 1
ATOM 3954 O O . TYR A 1 490 ? -18.838 12.716 33.579 1.00 98.50 490 TYR A O 1
ATOM 3962 N N . LYS A 1 491 ? -17.177 13.938 32.705 1.00 98.12 491 LYS A N 1
ATOM 3963 C CA . LYS A 1 491 ? -18.057 14.949 32.088 1.00 98.12 491 LYS A CA 1
ATOM 3964 C C . LYS A 1 491 ? -19.057 14.333 31.109 1.00 98.12 491 LYS A C 1
ATOM 3966 O O . LYS A 1 491 ? -20.234 14.694 31.131 1.00 98.12 491 LYS A O 1
ATOM 3971 N N . ALA A 1 492 ? -18.610 13.395 30.274 1.00 98.19 492 ALA A N 1
ATOM 3972 C CA . ALA A 1 492 ? -19.479 12.708 29.324 1.00 98.19 492 ALA A CA 1
ATOM 3973 C C . ALA A 1 492 ? -20.554 11.862 30.034 1.00 98.19 492 ALA A C 1
ATOM 3975 O O . ALA A 1 492 ? -21.717 11.891 29.626 1.00 98.19 492 ALA A O 1
ATOM 3976 N N . LEU A 1 493 ? -20.193 11.171 31.125 1.00 98.44 493 LEU A N 1
ATOM 3977 C CA . LEU A 1 493 ? -21.142 10.434 31.966 1.00 98.44 493 LEU A CA 1
ATOM 3978 C C . LEU A 1 493 ? -22.202 11.366 32.564 1.00 98.44 493 LEU A C 1
ATOM 3980 O O . LEU A 1 493 ? -23.388 11.056 32.480 1.00 98.44 493 LEU A O 1
ATOM 3984 N N . ILE A 1 494 ? -21.800 12.508 33.133 1.00 98.06 494 ILE A N 1
ATOM 3985 C CA . ILE A 1 494 ? -22.723 13.495 33.720 1.00 98.06 494 ILE A CA 1
ATOM 3986 C C . ILE A 1 494 ? -23.703 14.013 32.664 1.00 98.06 494 ILE A C 1
ATOM 3988 O O . ILE A 1 494 ? -24.914 13.895 32.848 1.00 98.06 494 ILE A O 1
ATOM 3992 N N . ASN A 1 495 ? -23.187 14.490 31.526 1.00 97.38 495 ASN A N 1
ATOM 3993 C CA . ASN A 1 495 ? -24.001 15.005 30.424 1.00 97.38 495 ASN A CA 1
ATOM 3994 C C . ASN A 1 495 ? -25.067 13.990 29.990 1.00 97.38 495 ASN A C 1
ATOM 3996 O O . ASN A 1 495 ? -26.255 14.303 29.949 1.00 97.38 495 ASN A O 1
ATOM 4000 N N . LEU A 1 496 ? -24.658 12.746 29.717 1.00 97.94 496 LEU A N 1
ATOM 4001 C CA . LEU A 1 496 ? -25.606 11.724 29.290 1.00 97.94 496 LEU A CA 1
ATOM 4002 C C . LEU A 1 496 ? -26.498 11.213 30.415 1.00 97.94 496 LEU A C 1
ATOM 4004 O O . LEU A 1 496 ? -27.528 10.641 30.097 1.00 97.94 496 LEU A O 1
ATOM 4008 N N . THR A 1 497 ? -26.168 11.397 31.692 1.00 97.31 497 THR A N 1
ATOM 4009 C CA . THR A 1 497 ? -27.062 11.031 32.803 1.00 97.31 497 THR A CA 1
ATOM 4010 C C . THR A 1 497 ? -28.188 12.048 32.946 1.00 97.31 497 THR A C 1
ATOM 4012 O O . THR A 1 497 ? -29.363 11.676 32.990 1.00 97.31 497 THR A O 1
ATOM 4015 N N . GLU A 1 498 ? -27.836 13.332 32.947 1.00 96.88 498 GLU A N 1
ATOM 4016 C CA . GLU A 1 498 ? -28.761 14.443 33.189 1.00 96.88 498 GLU A CA 1
ATOM 4017 C C . GLU A 1 498 ? -29.630 14.755 31.965 1.00 96.88 498 GLU A C 1
ATOM 4019 O O . GLU A 1 498 ? -30.788 15.147 32.105 1.00 96.88 498 GLU A O 1
ATOM 4024 N N . ASN A 1 499 ? -29.113 14.532 30.753 1.00 97.12 499 ASN A N 1
ATOM 4025 C CA . ASN A 1 499 ? -29.784 14.930 29.522 1.00 97.12 499 ASN A CA 1
ATOM 4026 C C . ASN A 1 499 ? -30.446 13.746 28.794 1.00 97.12 499 ASN A C 1
ATOM 4028 O O . ASN A 1 499 ? -29.876 13.124 27.893 1.00 97.12 499 ASN A O 1
ATOM 4032 N N . SER A 1 500 ? -31.685 13.436 29.186 1.00 96.44 500 SER A N 1
ATOM 4033 C CA . SER A 1 500 ? -32.478 12.367 28.558 1.00 96.44 500 SER A CA 1
ATOM 4034 C C . SER A 1 500 ? -32.866 12.659 27.102 1.00 96.44 500 SER A C 1
ATOM 4036 O O . SER A 1 500 ? -32.896 11.732 26.290 1.00 96.44 500 SER A O 1
ATOM 4038 N N . GLU A 1 501 ? -33.084 13.928 26.741 1.00 97.62 501 GLU A N 1
ATOM 4039 C CA . GLU A 1 501 ? -33.359 14.336 25.359 1.00 97.62 501 GLU A CA 1
ATOM 4040 C C . GLU A 1 501 ? -32.154 14.063 24.459 1.00 97.62 501 GLU A C 1
ATOM 4042 O O . GLU A 1 501 ? -32.302 13.488 23.382 1.00 97.62 501 GLU A O 1
ATOM 4047 N N . HIS A 1 502 ? -30.947 14.378 24.932 1.00 97.75 502 HIS A N 1
ATOM 4048 C CA . HIS A 1 502 ? -29.713 14.092 24.210 1.00 97.75 502 HIS A CA 1
ATOM 4049 C C . HIS A 1 502 ? -29.498 12.583 24.033 1.00 97.75 502 HIS A C 1
ATOM 4051 O O . HIS A 1 502 ? -29.167 12.141 22.934 1.00 97.75 502 HIS A O 1
ATOM 4057 N N . ARG A 1 503 ? -29.778 11.762 25.060 1.00 97.88 503 ARG A N 1
ATOM 4058 C CA . ARG A 1 503 ? -29.774 10.293 24.910 1.00 97.88 503 ARG A CA 1
ATOM 4059 C C . ARG A 1 503 ? -30.751 9.829 23.826 1.00 97.88 503 ARG A C 1
ATOM 4061 O O . ARG A 1 503 ? -30.380 9.016 22.982 1.00 97.88 503 ARG A O 1
ATOM 4068 N N . SER A 1 504 ? -31.979 10.351 23.826 1.00 97.69 504 SER A N 1
ATOM 4069 C CA . SER A 1 504 ? -32.986 10.011 22.813 1.00 97.69 504 SER A CA 1
ATOM 4070 C C . SER A 1 504 ? -32.562 10.451 21.408 1.00 97.69 504 SER A C 1
ATOM 4072 O O . SER A 1 504 ? -32.785 9.722 20.443 1.00 97.69 504 SER A O 1
ATOM 4074 N N . PHE A 1 505 ? -31.934 11.619 21.282 1.00 98.00 505 PHE A N 1
ATOM 4075 C CA . PHE A 1 505 ? -31.415 12.134 20.018 1.00 98.00 505 PHE A CA 1
ATOM 4076 C C . PHE A 1 505 ? -30.329 11.218 19.434 1.00 98.00 505 PHE A C 1
ATOM 4078 O O . PHE A 1 505 ? -30.468 10.753 18.301 1.00 98.00 505 PHE A O 1
ATOM 4085 N N . LEU A 1 506 ? -29.314 10.870 20.235 1.00 98.25 506 LEU A N 1
ATOM 4086 C CA . LEU A 1 506 ? -28.249 9.941 19.837 1.00 98.25 506 LEU A CA 1
ATOM 4087 C C . LEU A 1 506 ? -28.820 8.573 19.438 1.00 98.25 506 LEU A C 1
ATOM 4089 O O . LEU A 1 506 ? -28.447 8.012 18.410 1.00 98.25 506 LEU A O 1
ATOM 4093 N N . SER A 1 507 ? -29.774 8.059 20.222 1.00 97.06 507 SER A N 1
ATOM 4094 C CA . SER A 1 507 ? -30.450 6.781 19.975 1.00 97.06 507 SER A CA 1
ATOM 4095 C C . SER A 1 507 ? -31.117 6.725 18.596 1.00 97.06 507 SER A C 1
ATOM 4097 O O . SER A 1 507 ? -30.868 5.806 17.812 1.00 97.06 507 SER A O 1
ATOM 4099 N N . GLN A 1 508 ? -31.932 7.731 18.265 1.00 97.31 508 GLN A N 1
ATOM 4100 C CA . GLN A 1 508 ? -32.667 7.773 16.999 1.00 97.31 508 GLN A CA 1
ATOM 4101 C C . GLN A 1 508 ? -31.735 7.900 15.790 1.00 97.31 508 GLN A C 1
ATOM 4103 O O . GLN A 1 508 ? -31.975 7.269 14.757 1.00 97.31 508 GLN A O 1
ATOM 4108 N N . ASN A 1 509 ? -30.672 8.698 15.902 1.00 97.56 509 ASN A N 1
ATOM 4109 C CA . ASN A 1 509 ? -29.703 8.867 14.822 1.00 97.56 509 ASN A CA 1
ATOM 4110 C C . ASN A 1 509 ? -28.835 7.622 14.630 1.00 97.56 509 ASN A C 1
ATOM 4112 O O . ASN A 1 509 ? -28.583 7.235 13.490 1.00 97.56 509 ASN A O 1
ATOM 4116 N N . ALA A 1 510 ? -28.445 6.952 15.718 1.00 96.12 510 ALA A N 1
ATOM 4117 C CA . ALA A 1 510 ? -27.722 5.686 15.666 1.00 96.12 510 ALA A CA 1
ATOM 4118 C C . ALA A 1 510 ? -28.505 4.610 14.900 1.00 96.12 510 ALA A C 1
ATOM 4120 O O . ALA A 1 510 ? -27.951 3.994 13.991 1.00 96.12 510 ALA A O 1
ATOM 4121 N N . LEU A 1 511 ? -29.800 4.440 15.188 1.00 94.75 511 LEU A N 1
ATOM 4122 C CA . LEU A 1 511 ? -30.655 3.475 14.485 1.00 94.75 511 LEU A CA 1
ATOM 4123 C C . LEU A 1 511 ? -30.737 3.767 12.979 1.00 94.75 511 LEU A C 1
ATOM 4125 O O . LEU A 1 511 ? -30.474 2.879 12.167 1.00 94.75 511 LEU A O 1
ATOM 4129 N N . LYS A 1 512 ? -31.016 5.024 12.604 1.00 94.88 512 LYS A N 1
ATOM 4130 C CA . LYS A 1 512 ? -31.066 5.452 11.192 1.00 94.88 512 LYS A CA 1
ATOM 4131 C C . LYS A 1 512 ? -29.730 5.244 10.480 1.00 94.88 512 LYS A C 1
ATOM 4133 O O . LYS A 1 512 ? -29.697 4.869 9.310 1.00 94.88 512 LYS A O 1
ATOM 4138 N N . TYR A 1 513 ? -28.622 5.516 11.169 1.00 94.69 513 TYR A N 1
ATOM 4139 C CA . TYR A 1 513 ? -27.281 5.336 10.626 1.00 94.69 513 TYR A CA 1
ATOM 4140 C C . TYR A 1 513 ? -26.970 3.856 10.368 1.00 94.69 513 TYR A C 1
ATOM 4142 O O . TYR A 1 513 ? -26.501 3.517 9.282 1.00 94.69 513 TYR A O 1
ATOM 4150 N N . ILE A 1 514 ? -27.271 2.972 11.326 1.00 94.62 514 ILE A N 1
ATOM 4151 C CA . ILE A 1 514 ? -27.063 1.526 11.178 1.00 94.62 514 ILE A CA 1
ATOM 4152 C C . ILE A 1 514 ? -27.897 0.966 10.025 1.00 94.62 514 ILE A C 1
ATOM 4154 O O . ILE A 1 514 ? -27.348 0.276 9.169 1.00 94.62 514 ILE A O 1
ATOM 4158 N N . GLU A 1 515 ? -29.187 1.297 9.964 1.00 91.50 515 GLU A N 1
ATOM 4159 C CA . GLU A 1 515 ? -30.085 0.837 8.899 1.00 91.50 515 GLU A CA 1
ATOM 4160 C C . GLU A 1 515 ? -29.579 1.252 7.508 1.00 91.50 515 GLU A C 1
ATOM 4162 O O . GLU A 1 515 ? -29.559 0.450 6.570 1.00 91.50 515 GLU A O 1
ATOM 4167 N N . ARG A 1 516 ? -29.106 2.498 7.382 1.00 91.88 516 ARG A N 1
ATOM 4168 C CA . ARG A 1 516 ? -28.636 3.060 6.112 1.00 91.88 516 ARG A CA 1
ATOM 4169 C C . ARG A 1 516 ? -27.272 2.524 5.681 1.00 91.88 516 ARG A C 1
ATOM 4171 O O . ARG A 1 516 ? -27.075 2.251 4.498 1.00 91.88 516 ARG A O 1
ATOM 4178 N N . GLU A 1 517 ? -26.311 2.438 6.598 1.00 91.94 517 GLU A N 1
ATOM 4179 C CA . GLU A 1 517 ? -24.906 2.186 6.251 1.00 91.94 517 GLU A CA 1
ATOM 4180 C C . GLU A 1 517 ? -24.473 0.732 6.458 1.00 91.94 517 GLU A C 1
ATOM 4182 O O . GLU A 1 517 ? -23.629 0.248 5.706 1.00 91.94 517 GLU A O 1
ATOM 4187 N N . HIS A 1 518 ? -25.034 0.028 7.441 1.00 94.62 518 HIS A N 1
ATOM 4188 C CA . HIS A 1 518 ? -24.499 -1.244 7.935 1.00 94.62 518 HIS A CA 1
ATOM 4189 C C . HIS A 1 518 ? -25.394 -2.460 7.640 1.00 94.62 518 HIS A C 1
ATOM 4191 O O . HIS A 1 518 ? -25.120 -3.549 8.144 1.00 94.62 518 HIS A O 1
ATOM 4197 N N . SER A 1 519 ? -26.444 -2.306 6.825 1.00 93.50 519 SER A N 1
ATOM 4198 C CA . SER A 1 519 ? -27.349 -3.412 6.496 1.00 93.50 519 SER A CA 1
ATOM 4199 C C . SER A 1 519 ? -26.660 -4.530 5.690 1.00 93.50 519 SER A C 1
ATOM 4201 O O . SER A 1 519 ? -25.828 -4.245 4.815 1.00 93.50 519 SER A O 1
ATOM 4203 N N . PRO A 1 520 ? -27.020 -5.807 5.930 1.00 93.12 520 PRO A N 1
ATOM 4204 C CA . PRO A 1 520 ? -26.443 -6.945 5.216 1.00 93.12 520 PRO A CA 1
ATOM 4205 C C . PRO A 1 520 ? -26.573 -6.850 3.698 1.00 93.12 520 PRO A C 1
ATOM 4207 O O . PRO A 1 520 ? -25.611 -7.105 2.971 1.00 93.12 520 PRO A O 1
ATOM 4210 N N . GLU A 1 521 ? -27.737 -6.420 3.212 1.00 91.69 521 GLU A N 1
ATOM 4211 C CA . GLU A 1 521 ? -28.027 -6.272 1.789 1.00 91.69 521 GLU A CA 1
ATOM 4212 C C . GLU A 1 521 ? -27.095 -5.254 1.132 1.00 91.69 521 GLU A C 1
ATOM 4214 O O . GLU A 1 521 ? -26.570 -5.499 0.041 1.00 91.69 521 GLU A O 1
ATOM 4219 N N . ARG A 1 522 ? -26.862 -4.118 1.803 1.00 94.12 522 ARG A N 1
ATOM 4220 C CA . ARG A 1 522 ? -25.974 -3.071 1.301 1.00 94.12 522 ARG A CA 1
ATOM 4221 C C . ARG A 1 522 ? -24.531 -3.548 1.277 1.00 94.12 522 ARG A C 1
ATOM 4223 O O . ARG A 1 522 ? -23.881 -3.399 0.245 1.00 94.12 522 ARG A O 1
ATOM 4230 N N . CYS A 1 523 ? -24.039 -4.116 2.376 1.00 95.62 523 CYS A N 1
ATOM 4231 C CA . CYS A 1 523 ? -22.668 -4.611 2.453 1.00 95.62 523 CYS A CA 1
ATOM 4232 C C . CYS A 1 523 ? -22.421 -5.697 1.395 1.00 95.62 523 CYS A C 1
ATOM 4234 O O . CYS A 1 523 ? -21.470 -5.577 0.629 1.00 95.62 523 CYS A O 1
ATOM 4236 N N . ALA A 1 524 ? -23.303 -6.693 1.263 1.00 94.94 524 ALA A N 1
ATOM 4237 C CA . ALA A 1 524 ? -23.159 -7.748 0.257 1.00 94.94 524 ALA A CA 1
ATOM 4238 C C . ALA A 1 524 ? -23.175 -7.205 -1.184 1.00 94.94 524 ALA A C 1
ATOM 4240 O O . ALA A 1 524 ? -22.378 -7.648 -2.010 1.00 94.94 524 ALA A O 1
ATOM 4241 N N . ARG A 1 525 ? -24.024 -6.207 -1.482 1.00 94.44 525 ARG A N 1
ATOM 4242 C CA . ARG A 1 525 ? -24.026 -5.523 -2.787 1.00 94.44 525 ARG A CA 1
ATOM 4243 C C . ARG A 1 525 ? -22.699 -4.808 -3.057 1.00 94.44 525 ARG A C 1
ATOM 4245 O O . ARG A 1 525 ? -22.166 -4.938 -4.150 1.00 94.44 525 ARG A O 1
ATOM 4252 N N . LEU A 1 526 ? -22.149 -4.095 -2.072 1.00 95.75 526 LEU A N 1
ATOM 4253 C CA . LEU A 1 526 ? -20.856 -3.413 -2.214 1.00 95.75 526 LEU A CA 1
ATOM 4254 C C . LEU A 1 526 ? -19.704 -4.404 -2.441 1.00 95.75 526 LEU A C 1
ATOM 4256 O O . LEU A 1 526 ? -18.821 -4.136 -3.250 1.00 95.75 526 LEU A O 1
ATOM 4260 N N . TYR A 1 527 ? -19.731 -5.567 -1.780 1.00 96.88 527 TYR A N 1
ATOM 4261 C CA . TYR A 1 527 ? -18.784 -6.653 -2.055 1.00 96.88 527 TYR A CA 1
ATOM 4262 C C . TYR A 1 527 ? -18.900 -7.143 -3.503 1.00 96.88 527 TYR A C 1
ATOM 4264 O O . TYR A 1 527 ? -17.882 -7.338 -4.163 1.00 96.88 527 TYR A O 1
ATOM 4272 N N . ALA A 1 528 ? -20.126 -7.322 -4.001 1.00 94.38 528 ALA A N 1
ATOM 4273 C CA . ALA A 1 528 ? -20.388 -7.745 -5.373 1.00 94.38 528 ALA A CA 1
ATOM 4274 C C . ALA A 1 528 ? -19.874 -6.723 -6.405 1.00 94.38 528 ALA A C 1
ATOM 4276 O O . ALA A 1 528 ? -19.151 -7.087 -7.330 1.00 94.38 528 ALA A O 1
ATOM 4277 N N . GLU A 1 529 ? -20.170 -5.440 -6.199 1.00 93.50 529 GLU A N 1
ATOM 4278 C CA . GLU A 1 529 ? -19.707 -4.341 -7.057 1.00 93.50 529 GLU A CA 1
ATOM 4279 C C . GLU A 1 529 ? -18.184 -4.231 -7.075 1.00 93.50 529 GLU A C 1
ATOM 4281 O O . GLU A 1 529 ? -17.577 -4.119 -8.141 1.00 93.50 529 GLU A O 1
ATOM 4286 N N . PHE A 1 530 ? -17.550 -4.325 -5.906 1.00 94.25 530 PHE A N 1
ATOM 4287 C CA . PHE A 1 530 ? -16.097 -4.279 -5.820 1.00 94.25 530 PHE A CA 1
ATOM 4288 C C . PHE A 1 530 ? -15.439 -5.510 -6.448 1.00 94.25 530 PHE A C 1
ATOM 4290 O O . PHE A 1 530 ? -14.423 -5.389 -7.128 1.00 94.25 530 PHE A O 1
ATOM 4297 N N . PHE A 1 531 ? -16.025 -6.697 -6.271 1.00 92.69 531 PHE A N 1
ATOM 4298 C CA . PHE A 1 531 ? -15.553 -7.909 -6.934 1.00 92.69 531 PHE A CA 1
ATOM 4299 C C . PHE A 1 531 ? -15.585 -7.756 -8.457 1.00 92.69 531 PHE A C 1
ATOM 4301 O O . PHE A 1 531 ? -14.593 -8.056 -9.117 1.00 92.69 531 PHE A O 1
ATOM 4308 N N . GLU A 1 532 ? -16.688 -7.246 -9.011 1.00 88.56 532 GLU A N 1
ATOM 4309 C CA . GLU A 1 532 ? -16.811 -6.952 -10.441 1.00 88.56 532 GLU A CA 1
ATOM 4310 C C . GLU A 1 532 ? -15.729 -5.956 -10.891 1.00 88.56 532 GLU A C 1
ATOM 4312 O O . GLU A 1 532 ? -14.973 -6.239 -11.822 1.00 88.56 532 GLU A O 1
ATOM 4317 N N . GLN A 1 533 ? -15.570 -4.840 -10.174 1.00 86.44 533 GLN A N 1
ATOM 4318 C CA . GLN A 1 533 ? -14.544 -3.837 -10.469 1.00 86.44 533 GLN A CA 1
ATOM 4319 C C . GLN A 1 533 ? -13.131 -4.438 -10.505 1.00 86.44 533 GLN A C 1
ATOM 4321 O O . GLN A 1 533 ? -12.369 -4.185 -11.441 1.00 86.44 533 GLN A O 1
ATOM 4326 N N . VAL A 1 534 ? -12.780 -5.250 -9.505 1.00 87.44 534 VAL A N 1
ATOM 4327 C CA . VAL A 1 534 ? -11.467 -5.893 -9.427 1.00 87.44 534 VAL A CA 1
ATOM 4328 C C . VAL A 1 534 ? -11.295 -6.863 -10.590 1.00 87.44 534 VAL A C 1
ATOM 4330 O O . VAL A 1 534 ? -10.321 -6.733 -11.331 1.00 87.44 534 VAL A O 1
ATOM 4333 N N . GLN A 1 535 ? -12.228 -7.795 -10.790 1.00 79.62 535 GLN A N 1
ATOM 4334 C CA . GLN A 1 535 ? -12.102 -8.883 -11.766 1.00 79.62 535 GLN A CA 1
ATOM 4335 C C . GLN A 1 535 ? -12.015 -8.410 -13.213 1.00 79.62 535 GLN A C 1
ATOM 4337 O O . GLN A 1 535 ? -11.225 -8.936 -14.002 1.00 79.62 535 GLN A O 1
ATOM 4342 N N . TYR A 1 536 ? -12.806 -7.404 -13.580 1.00 73.88 536 TYR A N 1
ATOM 4343 C CA . TYR A 1 536 ? -12.830 -6.924 -14.959 1.00 73.88 536 TYR A CA 1
ATOM 4344 C C . TYR A 1 536 ? -11.776 -5.857 -15.247 1.00 73.88 536 TYR A C 1
ATOM 4346 O O . TYR A 1 536 ? -11.613 -5.470 -16.406 1.00 73.88 536 TYR A O 1
ATOM 4354 N N . SER A 1 537 ? -10.996 -5.431 -14.247 1.00 7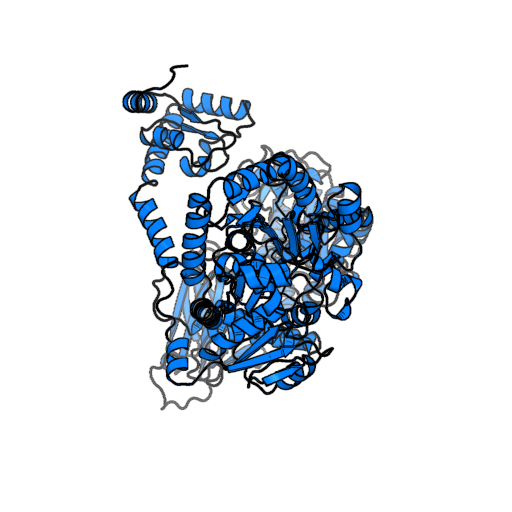0.75 537 SER A N 1
ATOM 4355 C CA . SER A 1 537 ? -9.915 -4.484 -14.496 1.00 70.75 537 SER A CA 1
ATOM 4356 C C . SER A 1 537 ? -8.752 -5.127 -15.280 1.00 70.75 537 SER A C 1
ATOM 4358 O O . SER A 1 537 ? -8.327 -6.250 -14.975 1.00 70.75 537 SER A O 1
ATOM 4360 N N . PRO A 1 538 ? -8.171 -4.417 -16.269 1.00 63.22 538 PRO A N 1
ATOM 4361 C CA . PRO A 1 538 ? -6.995 -4.894 -16.998 1.00 63.22 538 PRO A CA 1
ATOM 4362 C C . PRO A 1 538 ? -5.808 -5.214 -16.077 1.00 63.22 538 PRO A C 1
ATOM 4364 O O . PRO A 1 538 ? -5.105 -6.201 -16.293 1.00 63.22 538 PRO A O 1
ATOM 4367 N N . GLN A 1 539 ? -5.616 -4.419 -15.019 1.00 63.00 539 GLN A N 1
ATOM 4368 C CA . GLN A 1 539 ? -4.525 -4.599 -14.060 1.00 63.00 539 GLN A CA 1
ATOM 4369 C C . GLN A 1 539 ? -4.653 -5.907 -13.271 1.00 63.00 539 GLN A C 1
ATOM 4371 O O . GLN A 1 539 ? -3.664 -6.618 -13.102 1.00 63.00 539 GLN A O 1
ATOM 4376 N N . THR A 1 540 ? -5.861 -6.271 -12.833 1.00 65.88 540 THR A N 1
ATOM 4377 C CA . THR A 1 540 ? -6.097 -7.549 -12.147 1.00 65.88 540 THR A CA 1
ATOM 4378 C C . THR A 1 540 ? -5.784 -8.728 -13.049 1.00 65.88 540 THR A C 1
ATOM 4380 O O . THR A 1 540 ? -5.109 -9.654 -12.606 1.00 65.88 540 THR A O 1
ATOM 4383 N N . LYS A 1 541 ? -6.185 -8.680 -14.327 1.00 64.88 541 LYS A N 1
ATOM 4384 C CA . LYS A 1 541 ? -5.845 -9.736 -15.291 1.00 64.88 541 LYS A CA 1
ATOM 4385 C C . LYS A 1 541 ? -4.334 -9.894 -15.422 1.00 64.88 541 LYS A C 1
ATOM 4387 O O . LYS A 1 541 ? -3.847 -11.014 -15.351 1.00 64.88 541 LYS A O 1
ATOM 4392 N N . VAL A 1 542 ? -3.589 -8.791 -15.527 1.00 61.53 542 VAL A N 1
ATOM 4393 C CA . VAL A 1 542 ? -2.114 -8.807 -15.557 1.00 61.53 542 VAL A CA 1
ATOM 4394 C C . VAL A 1 542 ? -1.528 -9.394 -14.270 1.00 61.53 542 VAL A C 1
ATOM 4396 O O . VAL A 1 542 ? -0.615 -10.212 -14.344 1.00 61.53 542 VAL A O 1
ATOM 4399 N N . ASN A 1 543 ? -2.059 -9.033 -13.101 1.00 61.69 543 ASN A N 1
ATOM 4400 C CA . ASN A 1 543 ? -1.567 -9.528 -11.813 1.00 61.69 543 ASN A CA 1
ATOM 4401 C C . ASN A 1 543 ? -1.845 -11.031 -11.623 1.00 61.69 543 ASN A C 1
ATOM 4403 O O . ASN A 1 543 ? -0.939 -11.778 -11.264 1.00 61.69 543 ASN A O 1
ATOM 4407 N N . MET A 1 544 ? -3.062 -11.497 -11.926 1.00 64.19 544 MET A N 1
ATOM 4408 C CA . MET A 1 544 ? -3.421 -12.923 -11.867 1.00 64.19 544 MET A CA 1
ATOM 4409 C C . MET A 1 544 ? -2.565 -13.759 -12.820 1.00 64.19 544 MET A C 1
ATOM 4411 O O . MET A 1 544 ? -2.148 -14.871 -12.489 1.00 64.19 544 MET A O 1
ATOM 4415 N N . LEU A 1 545 ? -2.291 -13.201 -13.999 1.00 60.00 545 LEU A N 1
ATOM 4416 C CA . LEU A 1 545 ? -1.419 -13.776 -15.008 1.00 60.00 545 LEU A CA 1
ATOM 4417 C C . LEU A 1 545 ? 0.010 -13.854 -14.431 1.00 60.00 545 LEU A C 1
ATOM 4419 O O . LEU A 1 545 ? 0.558 -14.950 -14.356 1.00 60.00 545 LEU A O 1
ATOM 4423 N N . ALA A 1 546 ? 0.575 -12.757 -13.918 1.00 56.81 546 ALA A N 1
ATOM 4424 C CA . ALA A 1 546 ? 1.902 -12.734 -13.294 1.00 56.81 546 ALA A CA 1
ATOM 4425 C C . ALA A 1 546 ? 2.051 -13.744 -12.140 1.00 56.81 546 ALA A C 1
ATOM 4427 O O . ALA A 1 546 ? 3.073 -14.424 -12.050 1.00 56.81 546 ALA A O 1
ATOM 4428 N N . ASP A 1 547 ? 1.030 -13.910 -11.297 1.00 57.88 547 ASP A N 1
ATOM 4429 C CA . ASP A 1 547 ? 1.050 -14.926 -10.243 1.00 57.88 547 ASP A CA 1
ATOM 4430 C C . ASP A 1 547 ? 1.017 -16.347 -10.800 1.00 57.88 547 ASP A C 1
ATOM 4432 O O . ASP A 1 547 ? 1.702 -17.231 -10.286 1.00 57.88 547 ASP A O 1
ATOM 4436 N N . HIS A 1 548 ? 0.226 -16.583 -11.851 1.00 59.44 548 HIS A N 1
ATOM 4437 C CA . HIS A 1 548 ? 0.219 -17.869 -12.538 1.00 59.44 548 HIS A CA 1
ATOM 4438 C C . HIS A 1 548 ? 1.614 -18.192 -13.088 1.00 59.44 548 HIS A C 1
ATOM 4440 O O . HIS A 1 548 ? 2.101 -19.295 -12.851 1.00 59.44 548 HIS A O 1
ATOM 4446 N N . VAL A 1 549 ? 2.317 -17.223 -13.693 1.00 54.19 549 VAL A N 1
ATOM 4447 C CA . VAL A 1 549 ? 3.736 -17.395 -14.072 1.00 54.19 549 VAL A CA 1
ATOM 4448 C C . VAL A 1 549 ? 4.587 -17.724 -12.872 1.00 54.19 549 VAL A C 1
ATOM 4450 O O . VAL A 1 549 ? 5.334 -18.693 -12.911 1.00 54.19 549 VAL A O 1
ATOM 4453 N N . GLY A 1 550 ? 4.502 -16.918 -11.814 1.00 51.09 550 GLY A N 1
ATOM 4454 C CA . GLY A 1 550 ? 5.309 -17.086 -10.610 1.00 51.09 550 GLY A CA 1
ATOM 4455 C C . GLY A 1 550 ? 5.180 -18.494 -10.030 1.00 51.09 550 GLY A C 1
ATOM 4456 O O . GLY A 1 550 ? 6.174 -19.101 -9.645 1.00 51.09 550 GLY A O 1
ATOM 4457 N N . ARG A 1 551 ? 3.970 -19.058 -10.046 1.00 57.94 551 ARG A N 1
ATOM 4458 C CA . ARG A 1 551 ? 3.718 -20.430 -9.595 1.00 57.94 551 ARG A CA 1
ATOM 4459 C C . ARG A 1 551 ? 4.221 -21.490 -10.559 1.00 57.94 551 ARG A C 1
ATOM 4461 O O . ARG A 1 551 ? 4.846 -22.442 -10.103 1.00 57.94 551 ARG A O 1
ATOM 4468 N N . GLU A 1 552 ? 3.954 -21.360 -11.857 1.00 54.22 552 GLU A N 1
ATOM 4469 C CA . GLU A 1 552 ? 4.439 -22.345 -12.829 1.00 54.22 552 GLU A CA 1
ATOM 4470 C C . GLU A 1 552 ? 5.969 -22.346 -12.856 1.00 54.22 552 GLU A C 1
ATOM 4472 O O . GLU A 1 552 ? 6.591 -23.390 -12.713 1.00 54.22 552 GLU A O 1
ATOM 4477 N N . THR A 1 553 ? 6.594 -21.171 -12.881 1.00 48.59 553 THR A N 1
ATOM 4478 C CA . THR A 1 553 ? 8.052 -21.023 -12.801 1.00 48.59 553 THR A CA 1
ATOM 4479 C C . THR A 1 553 ? 8.661 -21.620 -11.538 1.00 48.59 553 THR A C 1
ATOM 4481 O O . THR A 1 553 ? 9.728 -22.220 -11.638 1.00 48.59 553 THR A O 1
ATOM 4484 N N . ALA A 1 554 ? 8.000 -21.517 -10.382 1.00 45.38 554 ALA A N 1
ATOM 4485 C CA . ALA A 1 554 ? 8.478 -22.104 -9.129 1.00 45.38 554 ALA A CA 1
ATOM 4486 C C . ALA A 1 554 ? 8.452 -23.646 -9.104 1.00 45.38 554 ALA A C 1
ATOM 4488 O O . ALA A 1 554 ? 9.112 -24.246 -8.259 1.00 45.38 554 ALA A O 1
ATOM 4489 N N . LYS A 1 555 ? 7.712 -24.300 -10.013 1.00 44.94 555 LYS A N 1
ATOM 4490 C CA . LYS A 1 555 ? 7.670 -25.771 -10.146 1.00 44.94 555 LYS A CA 1
ATOM 4491 C C . LYS A 1 555 ? 8.805 -26.335 -11.004 1.00 44.94 555 LYS A C 1
ATOM 4493 O O . LYS A 1 555 ? 8.976 -27.551 -11.053 1.00 44.94 555 LYS A O 1
ATOM 4498 N N . HIS A 1 556 ? 9.540 -25.474 -11.700 1.00 42.66 556 HIS A N 1
ATOM 4499 C CA . HIS A 1 556 ? 10.573 -25.856 -12.654 1.00 42.66 556 HIS A CA 1
ATOM 4500 C C . HIS A 1 556 ? 11.954 -25.390 -12.181 1.00 42.66 556 HIS A C 1
ATOM 4502 O O . HIS A 1 556 ? 12.074 -24.440 -11.408 1.00 42.66 556 HIS A O 1
ATOM 4508 N N . GLU A 1 557 ? 13.014 -26.067 -12.631 1.00 36.94 557 GLU A N 1
ATOM 4509 C CA . GLU A 1 557 ? 14.381 -25.609 -12.377 1.00 36.94 557 GLU A CA 1
ATOM 4510 C C . GLU A 1 557 ? 14.610 -24.226 -13.011 1.00 36.94 557 GLU A C 1
ATOM 4512 O O . GLU A 1 557 ? 14.016 -23.889 -14.036 1.00 36.94 557 GLU A O 1
ATOM 4517 N N . VAL A 1 558 ? 15.511 -23.432 -12.424 1.00 38.59 558 VAL A N 1
ATOM 4518 C CA . VAL A 1 558 ? 15.733 -22.006 -12.750 1.00 38.59 558 VAL A CA 1
ATOM 4519 C C . VAL A 1 558 ? 15.908 -21.736 -14.257 1.00 38.59 558 VAL A C 1
ATOM 4521 O O . VAL A 1 558 ? 15.476 -20.695 -14.754 1.00 38.59 558 VAL A O 1
ATOM 4524 N N . ALA A 1 559 ? 16.501 -22.678 -14.998 1.00 34.44 559 ALA A N 1
ATOM 4525 C CA . ALA A 1 559 ? 16.703 -22.586 -16.445 1.00 34.44 559 ALA A CA 1
ATOM 4526 C C . ALA A 1 559 ? 15.398 -22.680 -17.270 1.00 34.44 559 ALA A C 1
ATOM 4528 O O . ALA A 1 559 ? 15.301 -22.081 -18.342 1.00 34.44 559 ALA A O 1
ATOM 4529 N N . ASP A 1 560 ? 14.384 -23.394 -16.780 1.00 34.00 560 ASP A N 1
ATOM 4530 C CA . ASP A 1 560 ? 13.072 -23.533 -17.425 1.00 34.00 560 ASP A CA 1
ATOM 4531 C C . ASP A 1 560 ? 12.081 -22.461 -16.947 1.00 34.00 560 ASP A C 1
ATOM 4533 O O . ASP A 1 560 ? 11.262 -21.978 -17.733 1.00 34.00 560 ASP A O 1
ATOM 4537 N N . SER A 1 561 ? 12.229 -21.977 -15.710 1.00 30.69 561 SER A N 1
ATOM 4538 C CA . SER A 1 561 ? 11.510 -20.813 -15.175 1.00 30.69 561 SER A CA 1
ATOM 4539 C C . SER A 1 561 ? 11.716 -19.551 -16.030 1.00 30.69 561 SER A C 1
ATOM 4541 O O . SER A 1 561 ? 10.773 -18.802 -16.286 1.00 30.69 561 SER A O 1
ATOM 4543 N N . GLN A 1 562 ? 12.936 -19.329 -16.535 1.00 36.50 562 GLN A N 1
ATOM 4544 C CA . GLN A 1 562 ? 13.244 -18.202 -17.427 1.00 36.50 562 GLN A CA 1
ATOM 4545 C C . GLN A 1 562 ? 12.518 -18.309 -18.775 1.00 36.50 562 GLN A C 1
ATOM 4547 O O . GLN A 1 562 ? 11.999 -17.311 -19.275 1.00 36.50 562 GLN A O 1
ATOM 4552 N N . LYS A 1 563 ? 12.416 -19.517 -19.344 1.00 39.50 563 LYS A N 1
ATOM 4553 C CA . LYS A 1 563 ? 11.681 -19.745 -20.598 1.00 39.50 563 LYS A CA 1
ATOM 4554 C C . LYS A 1 563 ? 10.189 -19.479 -20.427 1.00 39.50 563 LYS A C 1
ATOM 4556 O O . LYS A 1 563 ? 9.592 -18.837 -21.285 1.00 39.50 563 LYS A O 1
ATOM 4561 N N . ILE A 1 564 ? 9.602 -19.930 -19.317 1.00 38.78 564 ILE A N 1
ATOM 4562 C CA . ILE A 1 564 ? 8.185 -19.708 -18.998 1.00 38.78 564 ILE A CA 1
ATOM 4563 C C . ILE A 1 564 ? 7.900 -18.210 -18.837 1.00 38.78 564 ILE A C 1
ATOM 4565 O O . ILE A 1 564 ? 6.943 -17.717 -19.423 1.00 38.78 564 ILE A O 1
ATOM 4569 N N . PHE A 1 565 ? 8.755 -17.464 -18.128 1.00 38.34 565 PHE A N 1
ATOM 4570 C CA . PHE A 1 565 ? 8.584 -16.019 -17.931 1.00 38.34 565 PHE A CA 1
ATOM 4571 C C . PHE A 1 565 ? 8.637 -15.233 -19.255 1.00 38.34 565 PHE A C 1
ATOM 4573 O O . PHE A 1 565 ? 7.810 -14.353 -19.491 1.00 38.34 565 PHE A O 1
ATOM 4580 N N . VAL A 1 566 ? 9.555 -15.605 -20.156 1.00 42.81 566 VAL A N 1
ATOM 4581 C CA . VAL A 1 566 ? 9.688 -15.013 -21.502 1.00 42.81 566 VAL A CA 1
ATOM 4582 C C . VAL A 1 566 ? 8.507 -15.368 -22.411 1.00 42.81 566 VAL A C 1
ATOM 4584 O O . VAL A 1 566 ? 8.023 -14.519 -23.157 1.00 42.81 566 VAL A O 1
ATOM 4587 N N . LEU A 1 567 ? 8.009 -16.608 -22.362 1.00 40.00 567 LEU A N 1
ATOM 4588 C CA . LEU A 1 567 ? 6.801 -17.003 -23.096 1.00 40.00 567 LEU A CA 1
ATOM 4589 C C . LEU A 1 567 ? 5.574 -16.219 -22.625 1.00 40.00 567 LEU A C 1
ATOM 4591 O O . LEU A 1 567 ? 4.704 -15.890 -23.425 1.00 40.00 567 LEU A O 1
ATOM 4595 N N . PHE A 1 568 ? 5.513 -15.905 -21.337 1.00 39.28 568 PHE A N 1
ATOM 4596 C CA . PHE A 1 568 ? 4.352 -15.270 -20.746 1.00 39.28 568 PHE A CA 1
ATOM 4597 C C . PHE A 1 568 ? 4.325 -13.753 -20.903 1.00 39.28 568 PHE A C 1
ATOM 4599 O O . PHE A 1 568 ? 3.248 -13.197 -21.107 1.00 39.28 568 PHE A O 1
ATOM 4606 N N . SER A 1 569 ? 5.481 -13.078 -20.892 1.00 40.00 569 SER A N 1
ATOM 4607 C CA . SER A 1 569 ? 5.538 -11.646 -21.226 1.00 40.00 569 SER A CA 1
ATOM 4608 C C . SER A 1 569 ? 4.972 -11.401 -22.630 1.00 40.00 569 SER A C 1
ATOM 4610 O O . SER A 1 569 ? 4.137 -10.521 -22.815 1.00 40.00 569 SER A O 1
ATOM 4612 N N . LYS A 1 570 ? 5.290 -12.292 -23.580 1.00 39.84 570 LYS A N 1
ATOM 4613 C CA . LYS A 1 570 ? 4.733 -12.283 -24.942 1.00 39.84 570 LYS A CA 1
ATOM 4614 C C . LYS A 1 570 ? 3.207 -12.463 -24.981 1.00 39.84 570 LYS A C 1
ATOM 4616 O O . LYS A 1 570 ? 2.549 -11.904 -25.853 1.00 39.84 570 LYS A O 1
ATOM 4621 N N . VAL A 1 571 ? 2.620 -13.222 -24.050 1.00 37.16 571 VAL A N 1
ATOM 4622 C CA . VAL A 1 571 ? 1.156 -13.387 -23.933 1.00 37.16 571 VAL A CA 1
ATOM 4623 C C . VAL A 1 571 ? 0.499 -12.135 -23.344 1.00 37.16 571 VAL A C 1
ATOM 4625 O O . VAL A 1 571 ? -0.553 -11.727 -23.832 1.00 37.16 571 VAL A O 1
ATOM 4628 N N . ILE A 1 572 ? 1.119 -11.495 -22.344 1.00 38.12 572 ILE A N 1
ATOM 4629 C CA . ILE A 1 572 ? 0.632 -10.235 -21.752 1.00 38.12 572 ILE A CA 1
ATOM 4630 C C . ILE A 1 572 ? 0.622 -9.108 -22.791 1.00 38.12 572 ILE A C 1
ATOM 4632 O O . ILE A 1 572 ? -0.366 -8.376 -22.892 1.00 38.12 572 ILE A O 1
ATOM 4636 N N . ASP A 1 573 ? 1.677 -9.006 -23.596 1.00 39.78 573 ASP A N 1
ATOM 4637 C CA . ASP A 1 573 ? 1.789 -7.989 -24.644 1.00 39.78 573 ASP A CA 1
ATOM 4638 C C . ASP A 1 573 ? 0.744 -8.193 -25.758 1.00 39.78 573 ASP A C 1
ATOM 4640 O O . ASP A 1 573 ? 0.156 -7.227 -26.247 1.00 39.78 573 ASP A O 1
ATOM 4644 N N . ASN A 1 574 ? 0.402 -9.448 -26.072 1.00 34.75 574 ASN A N 1
ATOM 4645 C CA . ASN A 1 574 ? -0.701 -9.792 -26.978 1.00 34.75 574 ASN A CA 1
ATOM 4646 C C . ASN A 1 574 ? -2.099 -9.559 -26.374 1.00 34.75 574 ASN A C 1
ATOM 4648 O O . ASN A 1 574 ? -3.051 -9.273 -27.096 1.00 34.75 574 ASN A O 1
ATOM 4652 N N . PHE A 1 575 ? -2.259 -9.658 -25.053 1.00 33.00 575 PHE A N 1
ATOM 4653 C CA . PHE A 1 575 ? -3.538 -9.362 -24.398 1.00 33.00 575 PHE A CA 1
ATOM 4654 C C . PHE A 1 575 ? -3.833 -7.855 -24.401 1.00 33.00 575 PHE A C 1
ATOM 4656 O O . PHE A 1 575 ? -4.971 -7.441 -24.611 1.00 33.00 575 PHE A O 1
ATOM 4663 N N . ARG A 1 576 ? -2.799 -7.021 -24.235 1.00 33.34 576 ARG A N 1
ATOM 4664 C CA . ARG A 1 576 ? -2.904 -5.551 -24.260 1.00 33.34 576 ARG A CA 1
ATOM 4665 C C . ARG A 1 576 ? -3.263 -4.985 -25.637 1.00 33.34 576 ARG A C 1
ATOM 4667 O O . ARG A 1 576 ? -3.875 -3.924 -25.708 1.00 33.34 576 ARG A O 1
ATOM 4674 N N . SER A 1 577 ? -2.940 -5.689 -26.721 1.00 34.97 577 SER A N 1
ATOM 4675 C CA . SER A 1 577 ? -3.250 -5.259 -28.091 1.00 34.97 577 SER A CA 1
ATOM 4676 C C . SER A 1 577 ? -4.679 -5.589 -28.553 1.00 34.97 577 SER A C 1
ATOM 4678 O O . SER A 1 577 ? -5.109 -5.074 -29.583 1.00 34.97 577 SER A O 1
ATOM 4680 N N . THR A 1 578 ? -5.440 -6.395 -27.799 1.00 29.28 578 THR A N 1
ATOM 4681 C CA . THR A 1 578 ? -6.800 -6.843 -28.179 1.00 29.28 578 THR A CA 1
ATOM 4682 C C . THR A 1 578 ? -7.947 -6.101 -27.479 1.00 29.28 578 THR A C 1
ATOM 4684 O O . THR A 1 578 ? -9.102 -6.277 -27.860 1.00 29.28 578 THR A O 1
ATOM 4687 N N . SER A 1 579 ? -7.668 -5.234 -26.496 1.00 28.28 579 SER A N 1
ATOM 4688 C CA . SER A 1 579 ? -8.687 -4.493 -25.728 1.00 28.28 579 SER A CA 1
ATOM 4689 C C . SER A 1 579 ? -8.972 -3.062 -26.221 1.00 28.28 579 SER A C 1
ATOM 4691 O O . SER A 1 579 ? -9.534 -2.259 -25.481 1.00 28.28 579 SER A O 1
ATOM 4693 N N . SER A 1 580 ? -8.604 -2.710 -27.454 1.00 30.38 580 SER A N 1
ATOM 4694 C CA . SER A 1 580 ? -8.797 -1.368 -28.018 1.00 30.38 580 SER A CA 1
ATOM 4695 C C . SER A 1 580 ? -10.130 -1.227 -28.770 1.00 30.38 580 SER A C 1
ATOM 4697 O O . SER A 1 580 ? -10.205 -1.377 -29.987 1.00 30.38 580 SER A O 1
ATOM 4699 N N . GLN A 1 581 ? -11.197 -0.860 -28.056 1.00 31.62 581 GLN A N 1
ATOM 4700 C CA . GLN A 1 581 ? -12.287 -0.088 -28.663 1.00 31.62 581 GLN A CA 1
ATOM 4701 C C . GLN A 1 581 ? -12.299 1.328 -28.076 1.00 31.62 581 GLN A C 1
ATOM 4703 O O . GLN A 1 581 ? -12.637 1.530 -26.917 1.00 31.62 581 GLN A O 1
ATOM 4708 N N . ASN A 1 582 ? -11.903 2.274 -28.935 1.00 33.38 582 ASN A N 1
ATOM 4709 C CA . ASN A 1 582 ? -12.120 3.723 -28.904 1.00 33.38 582 ASN A CA 1
ATOM 4710 C C . ASN A 1 582 ? -11.856 4.466 -27.582 1.00 33.38 582 ASN A C 1
ATOM 4712 O O . ASN A 1 582 ? -12.790 4.784 -26.854 1.00 33.38 582 ASN A O 1
ATOM 4716 N N . TYR A 1 583 ? -10.604 4.884 -27.378 1.00 24.33 583 TYR A N 1
ATOM 4717 C CA . TYR A 1 583 ? -10.289 6.137 -26.683 1.00 24.33 583 TYR A CA 1
ATOM 4718 C C . TYR A 1 583 ? -9.253 6.928 -27.494 1.00 24.33 583 TYR A C 1
ATOM 4720 O O . TYR A 1 583 ? -8.313 6.356 -28.047 1.00 24.33 583 TYR A O 1
ATOM 4728 N N . ASP A 1 584 ? -9.514 8.228 -27.609 1.00 26.59 584 ASP A N 1
ATOM 4729 C CA . ASP A 1 584 ? -8.796 9.232 -28.396 1.00 26.59 584 ASP A CA 1
ATOM 4730 C C . ASP A 1 584 ? -7.350 9.411 -27.895 1.00 26.59 584 ASP A C 1
ATOM 4732 O O . ASP A 1 584 ? -7.090 9.461 -26.692 1.00 26.59 584 ASP A O 1
ATOM 4736 N N . SER A 1 585 ? -6.387 9.449 -28.815 1.00 28.45 585 SER A N 1
ATOM 4737 C CA . SER A 1 585 ? -4.960 9.223 -28.543 1.00 28.45 585 SER A CA 1
ATOM 4738 C C . SER A 1 585 ? -4.174 10.486 -28.168 1.00 28.45 585 SER A C 1
ATOM 4740 O O . SER A 1 585 ? -3.000 10.595 -28.523 1.00 28.45 585 SER A O 1
ATOM 4742 N N . SER A 1 586 ? -4.791 11.447 -27.478 1.00 27.95 586 SER A N 1
ATOM 4743 C CA . SER A 1 586 ? -4.134 12.710 -27.103 1.00 27.95 586 SER A CA 1
ATOM 4744 C C . SER A 1 586 ? -3.792 12.875 -25.618 1.00 27.95 586 SER A C 1
ATOM 4746 O O . SER A 1 586 ? -3.060 13.808 -25.309 1.00 27.95 586 SER A O 1
ATOM 4748 N N . ASP A 1 587 ? -4.217 11.976 -24.718 1.00 25.53 587 ASP A N 1
ATOM 4749 C CA . ASP A 1 587 ? -4.013 12.148 -23.260 1.00 25.53 587 ASP A CA 1
ATOM 4750 C C . ASP A 1 587 ? -3.269 11.010 -22.532 1.00 25.53 587 ASP A C 1
ATOM 4752 O O . ASP A 1 587 ? -3.179 10.995 -21.304 1.00 25.53 587 ASP A O 1
ATOM 4756 N N . LEU A 1 588 ? -2.618 10.089 -23.248 1.00 25.53 588 LEU A N 1
ATOM 4757 C CA . LEU A 1 588 ? -1.692 9.144 -22.611 1.00 25.53 588 LEU A CA 1
ATOM 4758 C C . LEU A 1 588 ? -0.308 9.783 -22.448 1.00 25.53 588 LEU A C 1
ATOM 4760 O O . LEU A 1 588 ? 0.594 9.588 -23.262 1.00 25.53 588 LEU A O 1
ATOM 4764 N N . LYS A 1 589 ? -0.123 10.525 -21.350 1.00 25.97 589 LYS A N 1
ATOM 4765 C CA . LYS A 1 589 ? 1.217 10.746 -20.795 1.00 25.97 589 LYS A CA 1
ATOM 4766 C C . LYS A 1 589 ? 1.822 9.381 -20.485 1.00 25.97 589 LYS A C 1
ATOM 4768 O O . LYS A 1 589 ? 1.351 8.661 -19.609 1.00 25.97 589 LYS A O 1
ATOM 4773 N N . ILE A 1 590 ? 2.864 9.044 -21.234 1.00 25.27 590 ILE A N 1
ATOM 4774 C CA . ILE A 1 590 ? 3.733 7.898 -21.003 1.00 25.27 590 ILE A CA 1
ATOM 4775 C C . ILE A 1 590 ? 4.194 7.963 -19.543 1.00 25.27 590 ILE A C 1
ATOM 4777 O O . ILE A 1 590 ? 4.977 8.837 -19.170 1.00 25.27 590 ILE A O 1
ATOM 4781 N N . ILE A 1 591 ? 3.690 7.055 -18.706 1.00 22.89 591 ILE A N 1
ATOM 4782 C CA . ILE A 1 591 ? 4.317 6.753 -17.422 1.00 22.89 591 ILE A CA 1
ATOM 4783 C C . ILE A 1 591 ? 5.676 6.164 -17.784 1.00 22.89 591 ILE A C 1
ATOM 4785 O O . ILE A 1 591 ? 5.766 5.034 -18.270 1.00 22.89 591 ILE A O 1
ATOM 4789 N N . GLN A 1 592 ? 6.728 6.964 -17.616 1.00 23.41 592 GLN A N 1
ATOM 4790 C CA . GLN A 1 592 ? 8.090 6.470 -17.710 1.00 23.41 592 GLN A CA 1
ATOM 4791 C C . GLN A 1 592 ? 8.281 5.330 -16.695 1.00 23.41 592 GLN A C 1
ATOM 4793 O O . GLN A 1 592 ? 7.755 5.401 -15.581 1.00 23.41 592 GLN A O 1
ATOM 4798 N N . PRO A 1 593 ? 9.014 4.265 -17.052 1.00 27.67 593 PRO A N 1
ATOM 4799 C CA . PRO A 1 593 ? 9.208 3.106 -16.193 1.00 27.67 593 PRO A CA 1
ATOM 4800 C C . PRO A 1 593 ? 10.171 3.428 -15.038 1.00 27.67 593 PRO A C 1
ATOM 4802 O O . PRO A 1 593 ? 11.323 3.005 -15.032 1.00 27.67 593 PRO A O 1
ATOM 4805 N N . GLU A 1 594 ? 9.700 4.132 -14.008 1.00 25.80 594 GLU A N 1
ATOM 4806 C CA . GLU A 1 594 ? 10.469 4.374 -12.774 1.00 25.80 594 GLU A CA 1
ATOM 4807 C C . GLU A 1 594 ? 10.638 3.109 -11.904 1.00 25.80 594 GLU A C 1
ATOM 4809 O O . GLU A 1 594 ? 11.420 3.098 -10.951 1.00 25.80 594 GLU A O 1
ATOM 4814 N N . SER A 1 595 ? 9.956 1.999 -12.221 1.00 26.31 595 SER A N 1
ATOM 4815 C CA . SER A 1 595 ? 10.037 0.756 -11.435 1.00 26.31 595 SER A CA 1
ATOM 4816 C C . SER A 1 595 ? 11.041 -0.283 -11.953 1.00 26.31 595 SER A C 1
ATOM 4818 O O . SER A 1 595 ? 11.198 -1.322 -11.315 1.00 26.31 595 SER A O 1
ATOM 4820 N N . LEU A 1 596 ? 11.738 -0.029 -13.067 1.00 27.89 596 LEU A N 1
ATOM 4821 C CA . LEU A 1 596 ? 12.832 -0.887 -13.566 1.00 27.89 596 LEU A CA 1
ATOM 4822 C C . LEU A 1 596 ? 14.226 -0.289 -13.314 1.00 27.89 596 LEU A C 1
ATOM 4824 O O . LEU A 1 596 ? 15.226 -1.005 -13.337 1.00 27.89 596 LEU A O 1
ATOM 4828 N N . THR A 1 597 ? 14.308 0.994 -12.962 1.00 26.78 597 THR A N 1
ATOM 4829 C CA . THR A 1 597 ? 15.570 1.698 -12.688 1.00 26.78 597 THR A CA 1
ATOM 4830 C C . THR A 1 597 ? 16.127 1.468 -11.282 1.00 26.78 597 THR A C 1
ATOM 4832 O O . THR A 1 597 ? 17.314 1.697 -11.060 1.00 26.78 597 THR A O 1
ATOM 4835 N N . LYS A 1 598 ? 15.356 0.923 -10.328 1.00 27.88 598 LYS A N 1
ATOM 4836 C CA . LYS A 1 598 ? 15.879 0.639 -8.973 1.00 27.88 598 LYS A CA 1
ATOM 4837 C C . LYS A 1 598 ? 16.764 -0.605 -8.860 1.00 27.88 598 LYS A C 1
ATOM 4839 O O . LYS A 1 598 ? 17.427 -0.763 -7.840 1.00 27.88 598 LYS A O 1
ATOM 4844 N N . THR A 1 599 ? 16.838 -1.459 -9.882 1.00 31.91 599 THR A N 1
ATOM 4845 C CA . THR A 1 599 ? 17.692 -2.667 -9.850 1.00 31.91 599 THR A CA 1
ATOM 4846 C C . THR A 1 599 ? 19.010 -2.502 -10.623 1.00 31.91 599 THR A C 1
ATOM 4848 O O . THR A 1 599 ? 19.936 -3.280 -10.418 1.00 31.91 599 THR A O 1
ATOM 4851 N N . LEU A 1 600 ? 19.154 -1.453 -11.443 1.00 31.11 600 LEU A N 1
ATOM 4852 C CA . LEU A 1 600 ? 20.392 -1.136 -12.181 1.00 31.11 600 LEU A CA 1
ATOM 4853 C C . LEU A 1 600 ? 21.375 -0.235 -11.404 1.00 31.11 600 LEU A C 1
ATOM 4855 O O . LEU A 1 600 ? 22.507 -0.029 -11.837 1.00 31.11 600 LEU A O 1
ATOM 4859 N N . ILE A 1 601 ? 20.993 0.235 -10.213 1.00 36.59 601 ILE A N 1
ATOM 4860 C CA . ILE A 1 601 ? 21.786 1.154 -9.375 1.00 36.59 601 ILE A CA 1
ATOM 4861 C C . ILE A 1 601 ? 22.956 0.462 -8.629 1.00 36.59 601 ILE A C 1
ATOM 4863 O O . ILE A 1 601 ? 23.762 1.124 -7.991 1.00 36.59 601 ILE A O 1
ATOM 4867 N N . SER A 1 602 ? 23.165 -0.853 -8.746 1.00 53.53 602 SER A N 1
ATOM 4868 C CA . SER A 1 602 ? 24.231 -1.540 -7.987 1.00 53.53 602 SER A CA 1
ATOM 4869 C C . SER A 1 602 ? 25.562 -1.740 -8.745 1.00 53.53 602 SER A C 1
ATOM 4871 O O . SER A 1 602 ? 26.605 -1.813 -8.094 1.00 53.53 602 SER A O 1
ATOM 4873 N N . PHE A 1 603 ? 25.575 -1.791 -10.088 1.00 59.00 603 PHE A N 1
ATOM 4874 C CA . PHE A 1 603 ? 26.814 -2.021 -10.860 1.00 59.00 603 PHE A CA 1
ATOM 4875 C C . PHE A 1 603 ? 27.608 -0.746 -11.110 1.00 59.00 603 PHE A C 1
ATOM 4877 O O . PHE A 1 603 ? 28.800 -0.693 -10.831 1.00 59.00 603 PHE A O 1
ATOM 4884 N N . ASN A 1 604 ? 26.936 0.277 -11.644 1.00 63.00 604 ASN A N 1
ATOM 4885 C CA . ASN A 1 604 ? 27.595 1.495 -12.103 1.00 63.00 604 ASN A CA 1
ATOM 4886 C C . ASN A 1 604 ? 28.246 2.226 -10.927 1.00 63.00 604 ASN A C 1
ATOM 4888 O O . ASN A 1 604 ? 29.386 2.658 -11.040 1.00 63.00 604 ASN A O 1
ATOM 4892 N N . TYR A 1 605 ? 27.587 2.258 -9.764 1.00 63.72 605 TYR A N 1
ATOM 4893 C CA . TYR A 1 605 ? 28.181 2.782 -8.532 1.00 63.72 605 TYR A CA 1
ATOM 4894 C C . TYR A 1 605 ? 29.409 1.977 -8.086 1.00 63.72 605 TYR A C 1
ATOM 4896 O O . TYR A 1 605 ? 30.443 2.567 -7.787 1.00 63.72 605 TYR A O 1
ATOM 4904 N N . PHE A 1 606 ? 29.348 0.641 -8.096 1.00 69.50 606 PHE A N 1
ATOM 4905 C CA . PHE A 1 606 ? 30.500 -0.200 -7.753 1.00 69.50 606 PHE A CA 1
ATOM 4906 C C . PHE A 1 606 ? 31.674 -0.023 -8.731 1.00 69.50 606 PHE A C 1
ATOM 4908 O O . PHE A 1 606 ? 32.831 0.059 -8.316 1.00 69.50 606 PHE A O 1
ATOM 4915 N N . LEU A 1 607 ? 31.382 0.084 -10.029 1.00 75.94 607 LEU A N 1
ATOM 4916 C CA . LEU A 1 607 ? 32.378 0.361 -11.055 1.00 75.94 607 LEU A CA 1
ATOM 4917 C C . LEU A 1 607 ? 32.991 1.754 -10.861 1.00 75.94 607 LEU A C 1
ATOM 4919 O O . LEU A 1 607 ? 34.212 1.877 -10.900 1.00 75.94 607 LEU A O 1
ATOM 4923 N N . HIS A 1 608 ? 32.187 2.781 -10.567 1.00 78.31 608 HIS A N 1
ATOM 4924 C CA . HIS A 1 608 ? 32.685 4.120 -10.240 1.00 78.31 608 HIS A CA 1
ATOM 4925 C C . HIS A 1 608 ? 33.578 4.126 -8.995 1.00 78.31 608 HIS A C 1
ATOM 4927 O O . HIS A 1 608 ? 34.612 4.785 -9.019 1.00 78.31 608 HIS A O 1
ATOM 4933 N N . GLU A 1 609 ? 33.268 3.346 -7.956 1.00 78.00 609 GLU A N 1
ATOM 4934 C CA . GLU A 1 609 ? 34.148 3.180 -6.789 1.00 78.00 609 GLU A CA 1
ATOM 4935 C C . GLU A 1 609 ? 35.482 2.498 -7.149 1.00 78.00 609 GLU A C 1
ATOM 4937 O O . GLU A 1 609 ? 36.543 2.927 -6.691 1.00 78.00 609 GLU A O 1
ATOM 4942 N N . CYS A 1 610 ? 35.471 1.488 -8.028 1.00 80.75 610 CYS A N 1
ATOM 4943 C CA . CYS A 1 610 ? 36.706 0.888 -8.550 1.00 80.75 610 CYS A CA 1
ATOM 4944 C C . CYS A 1 610 ? 37.530 1.912 -9.354 1.00 80.75 610 CYS A C 1
ATOM 4946 O O . CYS A 1 610 ? 38.743 2.036 -9.159 1.00 80.75 610 CYS A O 1
ATOM 4948 N N . ARG A 1 611 ? 36.868 2.695 -10.217 1.00 88.81 611 ARG A N 1
ATOM 4949 C CA . ARG A 1 611 ? 37.495 3.774 -10.992 1.00 88.81 611 ARG A CA 1
ATOM 4950 C C . ARG A 1 611 ? 38.070 4.866 -10.085 1.00 88.81 611 ARG A C 1
ATOM 4952 O O . ARG A 1 611 ? 39.168 5.333 -10.363 1.00 88.81 611 ARG A O 1
ATOM 4959 N N . SER A 1 612 ? 37.416 5.213 -8.972 1.00 89.19 612 SER A N 1
ATOM 4960 C CA . SER A 1 612 ? 37.925 6.180 -7.983 1.00 89.19 612 SER A CA 1
ATOM 4961 C C . SER A 1 612 ? 39.309 5.798 -7.441 1.00 89.19 612 SER A C 1
ATOM 4963 O O . SER A 1 612 ? 40.146 6.671 -7.222 1.00 89.19 612 SER A O 1
ATOM 4965 N N . ILE A 1 613 ? 39.591 4.502 -7.258 1.00 85.38 613 ILE A N 1
ATOM 4966 C CA . ILE A 1 613 ? 40.921 4.024 -6.839 1.00 85.38 613 ILE A CA 1
ATOM 4967 C C . ILE A 1 613 ? 41.931 4.107 -7.990 1.00 85.38 613 ILE A C 1
ATOM 4969 O O . ILE A 1 613 ? 43.091 4.449 -7.762 1.00 85.38 613 ILE A O 1
ATOM 4973 N N . CYS A 1 614 ? 41.525 3.802 -9.224 1.00 89.88 614 CYS A N 1
ATOM 4974 C CA . CYS A 1 614 ? 42.405 3.940 -10.386 1.00 89.88 614 CYS A CA 1
ATOM 4975 C C . CYS A 1 614 ? 42.732 5.407 -10.705 1.00 89.88 614 CYS A C 1
ATOM 4977 O O . CYS A 1 614 ? 43.877 5.697 -11.047 1.00 89.88 614 CYS A O 1
ATOM 4979 N N . LEU A 1 615 ? 41.787 6.335 -10.505 1.00 92.56 615 LEU A N 1
ATOM 4980 C CA . LEU A 1 615 ? 42.008 7.780 -10.637 1.00 92.56 615 LEU A CA 1
ATOM 4981 C C . LEU A 1 615 ? 43.139 8.278 -9.724 1.00 92.56 615 LEU A C 1
ATOM 4983 O O . LEU A 1 615 ? 43.959 9.085 -10.154 1.00 92.56 615 LEU A O 1
ATOM 4987 N N . GLN A 1 616 ? 43.247 7.741 -8.503 1.00 89.56 616 GLN A N 1
ATOM 4988 C CA . GLN A 1 616 ? 44.323 8.083 -7.558 1.00 89.56 616 GLN A CA 1
ATOM 4989 C C . GLN A 1 616 ? 45.721 7.649 -8.024 1.00 89.56 616 GLN A C 1
ATOM 4991 O O . GLN A 1 616 ? 46.718 8.109 -7.471 1.00 89.56 616 GLN A O 1
ATOM 4996 N N . LYS A 1 617 ? 45.807 6.754 -9.015 1.00 89.00 617 LYS A N 1
ATOM 4997 C CA . LYS A 1 617 ? 47.066 6.228 -9.567 1.00 89.00 617 LYS A CA 1
ATOM 4998 C C . LYS A 1 617 ? 47.472 6.908 -10.873 1.00 89.00 617 LYS A C 1
ATOM 5000 O O . LYS A 1 617 ? 48.525 6.582 -11.418 1.00 89.00 617 LYS A O 1
ATOM 5005 N N . LEU A 1 618 ? 46.639 7.808 -11.396 1.00 94.19 618 LEU A N 1
ATOM 5006 C CA . LEU A 1 618 ? 46.932 8.530 -12.627 1.00 94.19 618 LEU A CA 1
ATOM 5007 C C . LEU A 1 618 ? 48.070 9.538 -12.415 1.00 94.19 618 LEU A C 1
ATOM 5009 O O . LEU A 1 618 ? 48.214 10.066 -11.317 1.00 94.19 618 LEU A O 1
ATOM 5013 N N . PRO A 1 619 ? 48.875 9.831 -13.447 1.00 92.12 619 PRO A N 1
ATOM 5014 C CA . PRO A 1 619 ? 49.940 10.828 -13.367 1.00 92.12 619 PRO A CA 1
ATOM 5015 C C . PRO A 1 619 ? 49.370 12.248 -13.290 1.00 92.12 619 PRO A C 1
ATOM 5017 O O . PRO A 1 619 ? 48.230 12.488 -13.687 1.00 92.12 619 PRO A O 1
ATOM 5020 N N . ALA A 1 620 ? 50.181 13.197 -12.813 1.00 93.62 620 ALA A N 1
ATOM 5021 C CA . ALA A 1 620 ? 49.814 14.609 -12.727 1.00 93.62 620 ALA A CA 1
ATOM 5022 C C . ALA A 1 620 ? 49.601 15.243 -14.115 1.00 93.62 620 ALA A C 1
ATOM 5024 O O . ALA A 1 620 ? 50.432 15.098 -15.011 1.00 93.62 620 ALA A O 1
ATOM 5025 N N . ALA A 1 621 ? 48.506 15.983 -14.258 1.00 95.88 621 ALA A N 1
ATOM 5026 C CA . ALA A 1 621 ? 48.033 16.607 -15.483 1.00 95.88 621 ALA A CA 1
ATOM 5027 C C . ALA A 1 621 ? 47.324 17.917 -15.127 1.00 95.88 621 ALA A C 1
ATOM 5029 O O . ALA A 1 621 ? 46.544 17.966 -14.177 1.00 95.88 621 ALA A O 1
ATOM 5030 N N . LYS A 1 622 ? 47.603 18.980 -15.886 1.00 93.88 622 LYS A N 1
ATOM 5031 C CA . LYS A 1 622 ? 47.018 20.309 -15.668 1.00 93.88 622 LYS A CA 1
ATOM 5032 C C . LYS A 1 622 ? 45.848 20.561 -16.611 1.00 93.88 622 LYS A C 1
ATOM 5034 O O . LYS A 1 622 ? 44.850 21.134 -16.184 1.00 93.88 622 LYS A O 1
ATOM 5039 N N . LYS A 1 623 ? 45.966 20.107 -17.862 1.00 97.31 623 LYS A N 1
ATOM 5040 C CA . LYS A 1 623 ? 44.903 20.102 -18.871 1.00 97.31 623 LYS A CA 1
ATOM 5041 C C . LYS A 1 623 ? 44.406 18.684 -19.124 1.00 97.31 623 LYS A C 1
ATOM 5043 O O . LYS A 1 623 ? 45.154 17.850 -19.640 1.00 97.31 623 LYS A O 1
ATOM 5048 N N . ILE A 1 624 ? 43.144 18.436 -18.786 1.00 97.88 624 ILE A N 1
ATOM 5049 C CA . ILE A 1 624 ? 42.494 17.126 -18.897 1.00 97.88 624 ILE A CA 1
ATOM 5050 C C . ILE A 1 624 ? 41.348 17.197 -19.903 1.00 97.88 624 ILE A C 1
ATOM 5052 O O . ILE A 1 624 ? 40.602 18.173 -19.911 1.00 97.88 624 ILE A O 1
ATOM 5056 N N . LEU A 1 625 ? 41.187 16.157 -20.717 1.00 96.94 625 LEU A N 1
ATOM 5057 C CA . LEU A 1 625 ? 39.995 15.925 -21.530 1.00 96.94 625 LEU A CA 1
ATOM 5058 C C . LEU A 1 625 ? 39.274 14.670 -21.035 1.00 96.94 625 LEU A C 1
ATOM 5060 O O . LEU A 1 625 ? 39.884 13.608 -20.975 1.00 96.94 625 LEU A O 1
ATOM 5064 N N . SER A 1 626 ? 37.985 14.776 -20.739 1.00 95.75 626 SER A N 1
ATOM 5065 C CA . SER A 1 626 ? 37.106 13.637 -20.478 1.00 95.75 626 SER A CA 1
ATOM 5066 C C . SER A 1 626 ? 36.100 13.470 -21.610 1.00 95.75 626 SER A C 1
ATOM 5068 O O . SER A 1 626 ? 35.494 14.448 -22.043 1.00 95.75 626 SER A O 1
ATOM 5070 N N . ILE A 1 627 ? 35.917 12.240 -22.081 1.00 91.94 627 ILE A N 1
ATOM 5071 C CA . ILE A 1 627 ? 35.043 11.908 -23.210 1.00 91.94 627 ILE A CA 1
ATOM 5072 C C . ILE A 1 627 ? 33.987 10.905 -22.732 1.00 91.94 627 ILE A C 1
ATOM 5074 O O . ILE A 1 627 ? 34.343 9.906 -22.109 1.00 91.94 627 ILE A O 1
ATOM 5078 N N . GLY A 1 628 ? 32.707 11.196 -22.991 1.00 84.25 628 GLY A N 1
ATOM 5079 C CA . GLY A 1 628 ? 31.572 10.456 -22.422 1.00 84.25 628 GLY A CA 1
ATOM 5080 C C . GLY A 1 628 ? 31.227 10.901 -20.995 1.00 84.25 628 GLY A C 1
ATOM 5081 O O . GLY A 1 628 ? 30.903 10.082 -20.135 1.00 84.25 628 GLY A O 1
ATOM 5082 N N . CYS A 1 629 ? 31.380 12.195 -20.697 1.00 83.88 629 CYS A N 1
ATOM 5083 C CA . CYS A 1 629 ? 31.141 12.747 -19.365 1.00 83.88 629 CYS A CA 1
ATOM 5084 C C . CYS A 1 629 ? 29.699 13.255 -19.205 1.00 83.88 629 CYS A C 1
ATOM 5086 O O . CYS A 1 629 ? 29.316 14.263 -19.792 1.00 83.88 629 CYS A O 1
ATOM 5088 N N . SER A 1 630 ? 28.907 12.627 -18.334 1.00 74.81 630 SER A N 1
ATOM 5089 C CA . SER A 1 630 ? 27.522 13.046 -18.089 1.00 74.81 630 SER A CA 1
ATOM 5090 C C . SER A 1 630 ? 27.424 14.061 -16.943 1.00 74.81 630 SER A C 1
ATOM 5092 O O . SER A 1 630 ? 27.566 13.700 -15.780 1.00 74.81 630 SER A O 1
ATOM 5094 N N . GLY A 1 631 ? 27.056 15.309 -17.237 1.00 77.75 631 GLY A N 1
ATOM 5095 C CA . GLY A 1 631 ? 26.605 16.277 -16.225 1.00 77.75 631 GLY A CA 1
ATOM 5096 C C . GLY A 1 631 ? 27.673 16.790 -15.242 1.00 77.75 631 GLY A C 1
ATOM 5097 O O . GLY A 1 631 ? 28.860 16.495 -15.351 1.00 77.75 631 GLY A O 1
ATOM 5098 N N . VAL A 1 632 ? 27.236 17.592 -14.260 1.00 81.69 632 VAL A N 1
ATOM 5099 C CA . VAL A 1 632 ? 28.119 18.233 -13.257 1.00 81.69 632 VAL A CA 1
ATOM 5100 C C . VAL A 1 632 ? 28.777 17.206 -12.323 1.00 81.69 632 VAL A C 1
ATOM 5102 O O . VAL A 1 632 ? 29.964 17.324 -12.017 1.00 81.69 632 VAL A O 1
ATOM 5105 N N . TRP A 1 633 ? 28.042 16.156 -11.934 1.00 84.75 633 TRP A N 1
ATOM 5106 C CA . TRP A 1 633 ? 28.505 15.134 -10.984 1.00 84.75 633 TRP A CA 1
ATOM 5107 C C . TRP A 1 633 ? 29.778 14.411 -11.444 1.00 84.75 633 TRP A C 1
ATOM 5109 O O . TRP A 1 633 ? 30.600 14.024 -10.613 1.00 84.75 633 TRP A O 1
ATOM 5119 N N . TYR A 1 634 ? 29.963 14.237 -12.758 1.00 89.69 634 TYR A N 1
ATOM 5120 C CA . TYR A 1 634 ? 31.140 13.579 -13.317 1.00 89.69 634 TYR A CA 1
ATOM 5121 C C . TYR A 1 634 ? 32.416 14.347 -12.961 1.00 89.69 634 TYR A C 1
ATOM 5123 O O . TYR A 1 634 ? 33.413 13.764 -12.534 1.00 89.69 634 TYR A O 1
ATOM 5131 N N . PHE A 1 635 ? 32.378 15.672 -13.099 1.00 91.06 635 PHE A N 1
ATOM 5132 C CA . PHE A 1 635 ? 33.530 16.519 -12.819 1.00 91.06 635 PHE A CA 1
ATOM 5133 C C . PHE A 1 635 ? 33.803 16.632 -11.321 1.00 91.06 635 PHE A C 1
ATOM 5135 O O . PHE A 1 635 ? 34.964 16.597 -10.919 1.00 91.06 635 PHE A O 1
ATOM 5142 N N . GLU A 1 636 ? 32.754 16.688 -10.496 1.00 87.69 636 GLU A N 1
ATOM 5143 C CA . GLU A 1 636 ? 32.881 16.623 -9.036 1.00 87.69 636 GLU A CA 1
ATOM 5144 C C . GLU A 1 636 ? 33.532 15.309 -8.590 1.00 87.69 636 GLU A C 1
ATOM 5146 O O . GLU A 1 636 ? 34.453 15.315 -7.774 1.00 87.69 636 GLU A O 1
ATOM 5151 N N . TRP A 1 637 ? 33.100 14.179 -9.158 1.00 91.25 637 TRP A N 1
ATOM 5152 C CA . TRP A 1 637 ? 33.694 12.868 -8.910 1.00 91.25 637 TRP A CA 1
ATOM 5153 C C . TRP A 1 637 ? 35.163 12.828 -9.338 1.00 91.25 637 TRP A C 1
ATOM 5155 O O . TRP A 1 637 ? 36.028 12.465 -8.537 1.00 91.25 637 TRP A O 1
ATOM 5165 N N . PHE A 1 638 ? 35.463 13.250 -10.568 1.00 92.81 638 PHE A N 1
ATOM 5166 C CA . PHE A 1 638 ? 36.824 13.227 -11.090 1.00 92.81 638 PHE A CA 1
ATOM 5167 C C . PHE A 1 638 ? 37.757 14.091 -10.232 1.00 92.81 638 PHE A C 1
ATOM 5169 O O . PHE A 1 638 ? 38.783 13.605 -9.765 1.00 92.81 638 PHE A O 1
ATOM 5176 N N . HIS A 1 639 ? 37.395 15.351 -9.961 1.00 91.44 639 HIS A N 1
ATOM 5177 C CA . HIS A 1 639 ? 38.211 16.272 -9.154 1.00 91.44 639 HIS A CA 1
ATOM 5178 C C . HIS A 1 639 ? 38.326 15.847 -7.685 1.00 91.44 639 HIS A C 1
ATOM 5180 O O . HIS A 1 639 ? 39.326 16.155 -7.045 1.00 91.44 639 HIS A O 1
ATOM 5186 N N . LYS A 1 640 ? 37.347 15.111 -7.144 1.00 90.44 640 LYS A N 1
ATOM 5187 C CA . LYS A 1 640 ? 37.405 14.569 -5.777 1.00 90.44 640 LYS A CA 1
ATOM 5188 C C . L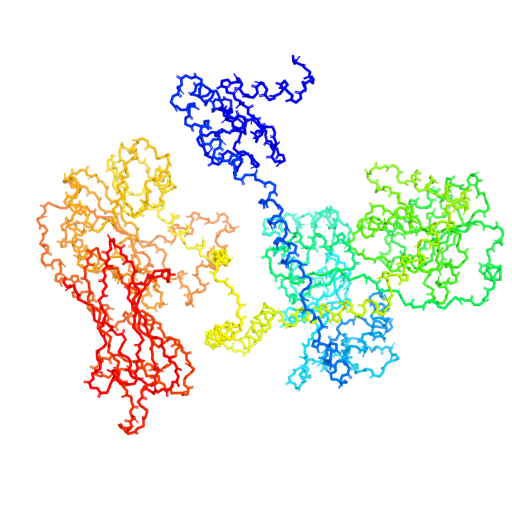YS A 1 640 ? 38.445 13.458 -5.619 1.00 90.44 640 LYS A C 1
ATOM 5190 O O . LYS A 1 640 ? 39.054 13.352 -4.555 1.00 90.44 640 LYS A O 1
ATOM 5195 N N . PHE A 1 641 ? 38.604 12.598 -6.625 1.00 90.50 641 PHE A N 1
ATOM 5196 C CA . PHE A 1 641 ? 39.454 11.403 -6.529 1.00 90.50 641 PHE A CA 1
ATOM 5197 C C . PHE A 1 641 ? 40.772 11.509 -7.298 1.00 90.50 641 PHE A C 1
ATOM 5199 O O . PHE A 1 641 ? 41.692 10.736 -7.030 1.00 90.50 641 PHE A O 1
ATOM 5206 N N . TYR A 1 642 ? 40.894 12.469 -8.210 1.00 94.50 642 TYR A N 1
ATOM 5207 C CA . TYR A 1 642 ? 42.148 12.793 -8.869 1.00 94.50 642 TYR A CA 1
ATOM 5208 C C . TYR A 1 642 ? 43.026 13.664 -7.948 1.00 94.50 642 TYR A C 1
ATOM 5210 O O . TYR A 1 642 ? 42.603 14.745 -7.543 1.00 94.50 642 TYR A O 1
ATOM 5218 N N . PRO A 1 643 ? 44.244 13.224 -7.580 1.00 90.56 643 PRO A N 1
ATOM 5219 C CA . PRO A 1 643 ? 44.977 13.808 -6.454 1.00 90.56 643 PRO A CA 1
ATOM 5220 C C . PRO A 1 643 ? 45.761 15.084 -6.803 1.00 90.56 643 PRO A C 1
ATOM 5222 O O . PRO A 1 643 ? 46.426 15.648 -5.933 1.00 90.56 643 PRO A O 1
ATOM 5225 N N . TYR A 1 644 ? 45.714 15.535 -8.058 1.00 94.94 644 TYR A N 1
ATOM 5226 C CA . TYR A 1 644 ? 46.492 16.670 -8.552 1.00 94.94 644 TYR A CA 1
ATOM 5227 C C . TYR A 1 644 ? 45.585 17.835 -8.972 1.00 94.94 644 TYR A C 1
ATOM 5229 O O . TYR A 1 644 ? 44.462 17.613 -9.425 1.00 94.94 644 TYR A O 1
ATOM 5237 N N . PRO A 1 645 ? 46.056 19.088 -8.848 1.00 90.25 645 PRO A N 1
ATOM 5238 C CA . PRO A 1 645 ? 45.287 20.254 -9.265 1.00 90.25 645 PRO A CA 1
ATOM 5239 C C . PRO A 1 645 ? 45.093 20.285 -10.787 1.00 90.25 645 PRO A C 1
ATOM 5241 O O . PRO A 1 645 ? 46.051 20.124 -11.542 1.00 90.25 645 PRO A O 1
ATOM 5244 N N . VAL A 1 646 ? 43.857 20.556 -11.218 1.00 94.38 646 VAL A N 1
ATOM 5245 C CA . VAL A 1 646 ? 43.462 20.645 -12.631 1.00 94.38 646 VAL A CA 1
ATOM 5246 C C . VAL A 1 646 ? 43.212 22.108 -13.001 1.00 94.38 646 VAL A C 1
ATOM 5248 O O . VAL A 1 646 ? 42.286 22.736 -12.485 1.00 94.38 646 VAL A O 1
ATOM 5251 N N . GLU A 1 647 ? 44.039 22.647 -13.896 1.00 94.56 647 GLU A N 1
ATOM 5252 C CA . GLU A 1 647 ? 43.936 24.028 -14.387 1.00 94.56 647 GLU A CA 1
ATOM 5253 C C . GLU A 1 647 ? 42.802 24.175 -15.410 1.00 94.56 647 GLU A C 1
ATOM 5255 O O . GLU A 1 647 ? 42.094 25.178 -15.401 1.00 94.56 647 GLU A O 1
ATOM 5260 N N . GLU A 1 648 ? 42.597 23.159 -16.251 1.00 96.44 648 GLU A N 1
ATOM 5261 C CA . GLU A 1 648 ? 41.532 23.120 -17.254 1.00 96.44 648 GLU A CA 1
ATOM 5262 C C . GLU A 1 648 ? 41.038 21.680 -17.440 1.00 96.44 648 GLU A C 1
ATOM 5264 O O . GLU A 1 648 ? 41.832 20.767 -17.672 1.00 96.44 648 GLU A O 1
ATOM 5269 N N . HIS A 1 649 ? 39.727 21.466 -17.346 1.00 96.81 649 HIS A N 1
ATOM 5270 C CA . HIS A 1 649 ? 39.089 20.176 -17.593 1.00 96.81 649 HIS A CA 1
ATOM 5271 C C . HIS A 1 649 ? 38.065 20.329 -18.720 1.00 96.81 649 HIS A C 1
ATOM 5273 O O . HIS A 1 649 ? 36.997 20.901 -18.534 1.00 96.81 649 HIS A O 1
ATOM 5279 N N . THR A 1 650 ? 38.386 19.830 -19.906 1.00 96.06 650 THR A N 1
ATOM 5280 C CA . THR A 1 650 ? 37.452 19.802 -21.032 1.00 96.06 650 THR A CA 1
ATOM 5281 C C . THR A 1 650 ? 36.605 18.534 -20.972 1.00 96.06 650 THR A C 1
ATOM 5283 O O . THR A 1 650 ? 37.139 17.449 -20.766 1.00 96.06 650 THR A O 1
ATOM 5286 N N . GLY A 1 651 ? 35.294 18.658 -21.147 1.00 93.88 651 GLY A N 1
ATOM 5287 C CA . GLY A 1 651 ? 34.360 17.546 -21.275 1.00 93.88 651 GLY A CA 1
ATOM 5288 C C . GLY A 1 651 ? 33.721 17.496 -22.656 1.00 93.88 651 GLY A C 1
ATOM 5289 O O . GLY A 1 651 ? 33.301 18.536 -23.169 1.00 93.88 651 GLY A O 1
ATOM 5290 N N . ILE A 1 652 ? 33.640 16.298 -23.233 1.00 90.69 652 ILE A N 1
ATOM 5291 C CA . ILE A 1 652 ? 32.934 16.011 -24.482 1.00 90.69 652 ILE A CA 1
ATOM 5292 C C . ILE A 1 652 ? 31.794 15.034 -24.220 1.00 90.69 652 ILE A C 1
ATOM 5294 O O . ILE A 1 652 ? 32.025 13.936 -23.710 1.00 90.69 652 ILE A O 1
ATOM 5298 N N . ASP A 1 653 ? 30.583 15.430 -24.609 1.00 85.62 653 ASP A N 1
ATOM 5299 C CA . ASP A 1 653 ? 29.390 14.588 -24.548 1.00 85.62 653 ASP A CA 1
ATOM 5300 C C . ASP A 1 653 ? 28.300 15.096 -25.517 1.00 85.62 653 ASP A C 1
ATOM 5302 O O . ASP A 1 653 ? 28.300 16.264 -25.921 1.00 85.62 653 ASP A O 1
ATOM 5306 N N . LEU A 1 654 ? 27.354 14.230 -25.888 1.00 76.50 654 LEU A N 1
ATOM 5307 C CA . LEU A 1 654 ? 26.216 14.569 -26.754 1.00 76.50 654 LEU A CA 1
ATOM 5308 C C . LEU A 1 654 ? 25.209 15.508 -26.079 1.00 76.50 654 LEU A C 1
ATOM 5310 O O . LEU A 1 654 ? 24.477 16.236 -26.761 1.00 76.50 654 LEU A O 1
ATOM 5314 N N . ASN A 1 655 ? 25.160 15.482 -24.748 1.00 74.62 655 ASN A N 1
ATOM 5315 C CA . ASN A 1 655 ? 24.212 16.252 -23.963 1.00 74.62 655 ASN A CA 1
ATOM 5316 C C . ASN A 1 655 ? 24.464 17.766 -24.052 1.00 74.62 655 ASN A C 1
ATOM 5318 O O . ASN A 1 655 ? 25.568 18.253 -24.318 1.00 74.62 655 ASN A O 1
ATOM 5322 N N . HIS A 1 656 ? 23.406 18.541 -23.808 1.00 76.38 656 HIS A N 1
ATOM 5323 C CA . HIS A 1 656 ? 23.534 19.989 -23.680 1.00 76.38 656 HIS A CA 1
ATOM 5324 C C . HIS A 1 656 ? 24.438 20.357 -22.502 1.00 76.38 656 HIS A C 1
ATOM 5326 O O . HIS A 1 656 ? 24.480 19.653 -21.492 1.00 76.38 656 HIS A O 1
ATOM 5332 N N . LYS A 1 657 ? 25.140 21.491 -22.633 1.00 81.88 657 LYS A N 1
ATOM 5333 C CA . LYS A 1 657 ? 26.026 22.013 -21.589 1.00 81.88 657 LYS A CA 1
ATOM 5334 C C . LYS A 1 657 ? 25.275 22.108 -20.251 1.00 81.88 657 LYS A C 1
ATOM 5336 O O . LYS A 1 657 ? 24.296 22.853 -20.187 1.00 81.88 657 LYS A O 1
ATOM 5341 N N . PRO A 1 658 ? 25.746 21.429 -19.190 1.00 82.25 658 PRO A N 1
ATOM 5342 C CA . PRO A 1 658 ? 25.145 21.532 -17.867 1.00 82.25 658 PRO A CA 1
ATOM 5343 C C . PRO A 1 658 ? 25.189 22.963 -17.313 1.00 82.25 658 PRO A C 1
ATOM 5345 O O . PRO A 1 658 ? 26.173 23.689 -17.499 1.00 82.25 658 PRO A O 1
ATOM 5348 N N . GLU A 1 659 ? 24.135 23.358 -16.599 1.00 79.06 659 GLU A N 1
ATOM 5349 C CA . GLU A 1 659 ? 24.112 24.611 -15.842 1.00 79.06 659 GLU A CA 1
ATOM 5350 C C . GLU A 1 659 ? 25.094 24.531 -14.659 1.00 79.06 659 GLU A C 1
ATOM 5352 O O . GLU A 1 659 ? 25.249 23.481 -14.039 1.00 79.06 659 GLU A O 1
ATOM 5357 N N . ASN A 1 660 ? 25.759 25.644 -14.328 1.00 81.12 660 ASN A N 1
ATOM 5358 C CA . ASN A 1 660 ? 26.673 25.768 -13.178 1.00 81.12 660 ASN A CA 1
ATOM 5359 C C . ASN A 1 660 ? 27.975 24.938 -13.224 1.00 81.12 660 ASN A C 1
ATOM 5361 O O . ASN A 1 660 ? 28.501 24.558 -12.179 1.00 81.12 660 ASN A O 1
ATOM 5365 N N . LEU A 1 661 ? 28.554 24.701 -14.405 1.00 81.44 661 LEU A N 1
ATOM 5366 C CA . LEU A 1 661 ? 29.910 24.140 -14.485 1.00 81.44 661 LEU A CA 1
ATOM 5367 C C . LEU A 1 661 ? 30.964 25.091 -13.864 1.00 81.44 661 LEU A C 1
ATOM 5369 O O . LEU A 1 661 ? 30.929 26.294 -14.148 1.00 81.44 661 LEU A O 1
ATOM 5373 N N . PRO A 1 662 ? 31.925 24.577 -13.068 1.00 83.31 662 PRO A N 1
ATOM 5374 C CA . PRO A 1 662 ? 33.052 25.357 -12.559 1.00 83.31 662 PRO A CA 1
ATOM 5375 C C . PRO A 1 662 ? 33.839 26.069 -13.669 1.00 83.31 662 PRO A C 1
ATOM 5377 O O . PRO A 1 662 ? 33.925 25.593 -14.799 1.00 83.31 662 PRO A O 1
ATOM 5380 N N . HIS A 1 663 ? 34.457 27.208 -13.345 1.00 85.94 663 HIS A N 1
ATOM 5381 C CA . HIS A 1 663 ? 35.118 28.076 -14.332 1.00 85.94 663 HIS A CA 1
ATOM 5382 C C . HIS A 1 663 ? 36.304 27.437 -15.066 1.00 85.94 663 HIS A C 1
ATOM 5384 O O . HIS A 1 663 ? 36.636 27.867 -16.166 1.00 85.94 663 HIS A O 1
ATOM 5390 N N . ASN A 1 664 ? 36.938 26.426 -14.474 1.00 90.12 664 ASN A N 1
ATOM 5391 C CA . ASN A 1 664 ? 38.006 25.655 -15.106 1.00 90.12 664 ASN A CA 1
ATOM 5392 C C . ASN A 1 664 ? 37.478 24.531 -16.017 1.00 90.12 664 ASN A C 1
ATOM 5394 O O . ASN A 1 664 ? 38.284 23.751 -16.521 1.00 90.12 664 ASN A O 1
ATOM 5398 N N . ILE A 1 665 ? 36.158 24.420 -16.223 1.00 93.56 665 ILE A N 1
ATOM 5399 C CA . ILE A 1 665 ? 35.547 23.386 -17.063 1.00 93.56 665 ILE A CA 1
ATOM 5400 C C . ILE A 1 665 ? 35.079 23.956 -18.396 1.00 93.56 665 ILE A C 1
ATOM 5402 O O . ILE A 1 665 ? 34.275 24.889 -18.462 1.00 93.56 665 ILE A O 1
ATOM 5406 N N . VAL A 1 666 ? 35.545 23.331 -19.472 1.00 92.56 666 VAL A N 1
ATOM 5407 C CA . VAL A 1 666 ? 35.131 23.629 -20.843 1.00 92.56 666 VAL A CA 1
ATOM 5408 C C . VAL A 1 666 ? 34.215 22.507 -21.312 1.00 92.56 666 VAL A C 1
ATOM 5410 O O . VAL A 1 666 ? 34.580 21.342 -21.235 1.00 92.56 666 VAL A O 1
ATOM 5413 N N . TRP A 1 667 ? 33.021 22.837 -21.796 1.00 91.19 667 TRP A N 1
ATOM 5414 C CA . TRP A 1 667 ? 32.093 21.845 -22.340 1.00 91.19 667 TRP A CA 1
ATOM 5415 C C . TRP A 1 667 ? 32.043 21.942 -23.855 1.00 91.19 667 TRP A C 1
ATOM 5417 O O . TRP A 1 667 ? 31.799 23.023 -24.395 1.00 91.19 667 TRP A O 1
ATOM 5427 N N . ILE A 1 668 ? 32.220 20.809 -24.522 1.00 88.69 668 ILE A N 1
ATOM 5428 C CA . ILE A 1 668 ? 32.111 20.674 -25.968 1.00 88.69 668 ILE A CA 1
ATOM 5429 C C . ILE A 1 668 ? 31.005 19.660 -26.246 1.00 88.69 668 ILE A C 1
ATOM 5431 O O . ILE A 1 668 ? 31.131 18.481 -25.931 1.00 88.69 668 ILE A O 1
ATOM 5435 N N . GLN A 1 669 ? 29.916 20.125 -26.855 1.00 84.81 669 GLN A N 1
ATOM 5436 C CA . GLN A 1 669 ? 28.831 19.242 -27.267 1.00 84.81 669 GLN A CA 1
ATOM 5437 C C . GLN A 1 669 ? 29.225 18.529 -28.570 1.00 84.81 669 GLN A C 1
ATOM 5439 O O . GLN A 1 669 ? 29.226 19.148 -29.635 1.00 84.81 669 GLN A O 1
ATOM 5444 N N . ASN A 1 670 ? 29.621 17.260 -28.479 1.00 81.81 670 ASN A N 1
ATOM 5445 C CA . ASN A 1 670 ? 30.107 16.436 -29.592 1.00 81.81 670 ASN A CA 1
ATOM 5446 C C . ASN A 1 670 ? 29.917 14.945 -29.237 1.00 81.81 670 ASN A C 1
ATOM 5448 O O . ASN A 1 670 ? 29.950 14.579 -28.066 1.00 81.81 670 ASN A O 1
ATOM 5452 N N . ASP A 1 671 ? 29.715 14.087 -30.239 1.00 73.56 671 ASP A N 1
ATOM 5453 C CA . ASP A 1 671 ? 29.568 12.635 -30.067 1.00 73.56 671 ASP A CA 1
ATOM 5454 C C . ASP A 1 671 ? 30.866 11.898 -29.705 1.00 73.56 671 ASP A C 1
ATOM 5456 O O . ASP A 1 671 ? 30.856 10.681 -29.557 1.00 73.56 671 ASP A O 1
ATOM 5460 N N . GLY A 1 672 ? 31.977 12.632 -29.589 1.00 76.19 672 GLY A N 1
ATOM 5461 C CA . GLY A 1 672 ? 33.310 12.177 -29.204 1.00 76.19 672 GLY A CA 1
ATOM 5462 C C . GLY A 1 672 ? 33.977 11.221 -30.190 1.00 76.19 672 GLY A C 1
ATOM 5463 O O . GLY A 1 672 ? 35.114 10.823 -29.948 1.00 76.19 672 GLY A O 1
ATOM 5464 N N . SER A 1 673 ? 33.322 10.883 -31.303 1.00 70.31 673 SER A N 1
ATOM 5465 C CA . SER A 1 673 ? 33.888 10.047 -32.365 1.00 70.31 673 SER A CA 1
ATOM 5466 C C . SER A 1 673 ? 34.804 10.836 -33.307 1.00 70.31 673 SER A C 1
ATOM 5468 O O . SER A 1 673 ? 35.749 10.273 -33.867 1.00 70.31 673 SER A O 1
ATOM 5470 N N . ASP A 1 674 ? 34.581 12.149 -33.420 1.00 73.94 674 ASP A N 1
ATOM 5471 C CA . ASP A 1 674 ? 35.411 13.082 -34.179 1.00 73.94 674 ASP A CA 1
ATOM 5472 C C . ASP A 1 674 ? 35.931 14.218 -33.284 1.00 73.94 674 ASP A C 1
ATOM 5474 O O . ASP A 1 674 ? 35.190 15.102 -32.843 1.00 73.94 674 ASP A O 1
ATOM 5478 N N . LEU A 1 675 ? 37.244 14.203 -33.044 1.00 86.50 675 LEU A N 1
ATOM 5479 C CA . LEU A 1 675 ? 37.953 15.176 -32.212 1.00 86.50 675 LEU A CA 1
ATOM 5480 C C . LEU A 1 675 ? 38.775 16.181 -33.039 1.00 86.50 675 LEU A C 1
ATOM 5482 O O . LEU A 1 675 ? 39.634 16.871 -32.492 1.00 86.50 675 LEU A O 1
ATOM 5486 N N . THR A 1 676 ? 38.550 16.283 -34.352 1.00 82.56 676 THR A N 1
ATOM 5487 C CA . THR A 1 676 ? 39.323 17.170 -35.248 1.00 82.56 676 THR A CA 1
ATOM 5488 C C . THR A 1 676 ? 39.229 18.652 -34.884 1.00 82.56 676 THR A C 1
ATOM 5490 O O . THR A 1 676 ? 40.157 19.409 -35.167 1.00 82.56 676 THR A O 1
ATOM 5493 N N . SER A 1 677 ? 38.149 19.068 -34.218 1.00 82.31 677 SER A N 1
ATOM 5494 C CA . SER A 1 677 ? 37.967 20.435 -33.717 1.00 82.31 677 SER A CA 1
ATOM 5495 C C . SER A 1 677 ? 38.872 20.786 -32.533 1.00 82.31 677 SER A C 1
ATOM 5497 O O . SER A 1 677 ? 39.046 21.967 -32.236 1.00 82.31 677 SER A O 1
ATOM 5499 N N . LEU A 1 678 ? 39.454 19.789 -31.858 1.00 88.31 678 LEU A N 1
ATOM 5500 C CA . LEU A 1 678 ? 40.404 20.014 -30.774 1.00 88.31 678 LEU A CA 1
ATOM 5501 C C . LEU A 1 678 ? 41.769 20.407 -31.329 1.00 88.31 678 LEU A C 1
ATOM 5503 O O . LEU A 1 678 ? 42.252 19.832 -32.307 1.00 88.31 678 LEU A O 1
ATOM 5507 N N . GLU A 1 679 ? 42.434 21.338 -30.657 1.00 88.88 679 GLU A N 1
ATOM 5508 C CA . GLU A 1 679 ? 43.818 21.691 -30.958 1.00 88.88 679 GLU A CA 1
ATOM 5509 C C . GLU A 1 679 ? 44.767 20.495 -30.747 1.00 88.88 679 GLU A C 1
ATOM 5511 O O . GLU A 1 679 ? 44.555 19.634 -29.889 1.00 88.88 679 GLU A O 1
ATOM 5516 N N . SER A 1 680 ? 45.806 20.412 -31.583 1.00 91.62 680 SER A N 1
ATOM 5517 C CA . SER A 1 680 ? 46.833 19.370 -31.472 1.00 91.62 680 SER A CA 1
ATOM 5518 C C . SER A 1 680 ? 47.722 19.627 -30.259 1.00 91.62 680 SER A C 1
ATOM 5520 O O . SER A 1 680 ? 48.096 20.766 -30.007 1.00 91.62 680 SER A O 1
ATOM 5522 N N . GLU A 1 681 ? 48.140 18.561 -29.578 1.00 93.75 681 GLU A N 1
ATOM 5523 C CA . GLU A 1 681 ? 49.083 18.627 -28.453 1.00 93.75 681 GLU A CA 1
ATOM 5524 C C . GLU A 1 681 ? 48.648 19.571 -27.314 1.00 93.75 681 GLU A C 1
ATOM 5526 O O . GLU A 1 681 ? 49.466 20.250 -26.692 1.00 93.75 681 GLU A O 1
ATOM 5531 N N . SER A 1 682 ? 47.352 19.595 -27.005 1.00 94.19 682 SER A N 1
ATOM 5532 C CA . SER A 1 682 ? 46.776 20.512 -26.013 1.00 94.19 682 SER A CA 1
ATOM 5533 C C . SER A 1 682 ? 46.557 19.883 -24.639 1.00 94.19 682 SER A C 1
ATOM 5535 O O . SER A 1 682 ? 46.599 20.594 -23.632 1.00 94.19 682 SER A O 1
ATOM 5537 N N . PHE A 1 683 ? 46.394 18.561 -24.560 1.00 97.31 683 PHE A N 1
ATOM 5538 C CA . PHE A 1 683 ? 46.040 17.873 -23.314 1.00 97.31 683 PHE A CA 1
ATOM 5539 C C . PHE A 1 683 ? 47.215 17.097 -22.717 1.00 97.31 683 PHE A C 1
ATOM 5541 O O . PHE A 1 683 ? 47.983 16.449 -23.430 1.00 97.31 683 PHE A O 1
ATOM 5548 N N . ASP A 1 684 ? 47.344 17.158 -21.391 1.00 97.25 684 ASP A N 1
ATOM 5549 C CA . ASP A 1 684 ? 48.302 16.347 -20.633 1.00 97.25 684 ASP A CA 1
ATOM 5550 C C . ASP A 1 684 ? 47.739 14.934 -20.390 1.00 97.25 684 ASP A C 1
ATOM 5552 O O . ASP A 1 684 ? 48.490 13.957 -20.371 1.00 97.25 684 ASP A O 1
ATOM 5556 N N . LEU A 1 685 ? 46.412 14.831 -20.226 1.00 97.81 685 LEU A N 1
ATOM 5557 C CA . LEU A 1 685 ? 45.694 13.580 -20.001 1.00 97.81 685 LEU A CA 1
ATOM 5558 C C . LEU A 1 685 ? 44.344 13.571 -20.732 1.00 97.81 685 LEU A C 1
ATOM 5560 O O . LEU A 1 685 ? 43.585 14.533 -20.644 1.00 97.81 685 LEU A O 1
ATOM 5564 N N . ILE A 1 686 ? 44.035 12.473 -21.421 1.00 97.50 686 ILE A N 1
ATOM 5565 C CA . ILE A 1 686 ? 42.712 12.196 -21.995 1.00 97.50 686 ILE A CA 1
ATOM 5566 C C . ILE A 1 686 ? 42.141 10.958 -21.298 1.00 97.50 686 ILE A C 1
ATOM 5568 O O . ILE A 1 686 ? 42.824 9.939 -21.229 1.00 97.50 686 ILE A O 1
ATOM 5572 N N . PHE A 1 687 ? 40.909 11.034 -20.794 1.00 96.19 687 PHE A N 1
ATOM 5573 C CA . PHE A 1 687 ? 40.189 9.927 -20.169 1.00 96.19 687 PHE A CA 1
ATOM 5574 C C . PHE A 1 687 ? 38.891 9.614 -20.929 1.00 96.19 687 PHE A C 1
ATOM 5576 O O . PHE A 1 687 ? 38.052 10.492 -21.122 1.00 96.19 687 PHE A O 1
ATOM 5583 N N . ALA A 1 688 ? 38.731 8.362 -21.358 1.00 93.25 688 ALA A N 1
ATOM 5584 C CA . ALA A 1 688 ? 37.555 7.865 -22.072 1.00 93.25 688 ALA A CA 1
ATOM 5585 C C . ALA A 1 688 ? 37.088 6.539 -21.448 1.00 93.25 688 ALA A C 1
ATOM 5587 O O . ALA A 1 688 ? 37.551 5.461 -21.829 1.00 93.25 688 ALA A O 1
ATOM 5588 N N . GLY A 1 689 ? 36.215 6.624 -20.443 1.00 88.75 689 GLY A N 1
ATOM 5589 C CA . GLY A 1 689 ? 35.692 5.455 -19.733 1.00 88.75 689 GLY A CA 1
ATOM 5590 C C . GLY A 1 689 ? 34.372 4.975 -20.325 1.00 88.75 689 GLY A C 1
ATOM 5591 O O . GLY A 1 689 ? 33.449 5.771 -20.446 1.00 88.75 689 GLY A O 1
ATOM 5592 N N . GLN A 1 690 ? 34.285 3.688 -20.667 1.00 86.38 690 GLN A N 1
ATOM 5593 C CA . GLN A 1 690 ? 33.129 3.055 -21.319 1.00 86.38 690 GLN A CA 1
ATOM 5594 C C . GLN A 1 690 ? 32.581 3.866 -22.496 1.00 86.38 690 GLN A C 1
ATOM 5596 O O . GLN A 1 690 ? 31.419 4.262 -22.537 1.00 86.38 690 GLN A O 1
ATOM 5601 N N . PHE A 1 691 ? 33.475 4.192 -23.424 1.00 87.44 691 PHE A N 1
ATOM 5602 C CA . PHE A 1 691 ? 33.157 5.052 -24.556 1.00 87.44 691 PHE A CA 1
ATOM 5603 C C . PHE A 1 691 ? 33.437 4.400 -25.911 1.00 87.44 691 PHE A C 1
ATOM 5605 O O . PHE A 1 691 ? 32.663 4.541 -26.856 1.00 87.44 691 PHE A O 1
ATOM 5612 N N . ILE A 1 692 ? 34.549 3.671 -26.026 1.00 88.75 692 ILE A N 1
ATOM 5613 C CA . ILE A 1 692 ? 35.016 3.130 -27.305 1.00 88.75 692 ILE A CA 1
ATOM 5614 C C . ILE A 1 692 ? 34.075 2.050 -27.859 1.00 88.75 692 ILE A C 1
ATOM 5616 O O . ILE A 1 692 ? 33.945 1.908 -29.073 1.00 88.75 692 ILE A O 1
ATOM 5620 N N . GLU A 1 693 ? 33.383 1.317 -26.989 1.00 87.19 693 GLU A N 1
ATOM 5621 C CA . GLU A 1 693 ? 32.432 0.262 -27.332 1.00 87.19 693 GLU A CA 1
ATOM 5622 C C . GLU A 1 693 ? 31.151 0.782 -27.993 1.00 87.19 693 GLU A C 1
ATOM 5624 O O . GLU A 1 693 ? 30.476 0.023 -28.687 1.00 87.19 693 GLU A O 1
ATOM 5629 N N . HIS A 1 694 ? 30.849 2.073 -27.847 1.00 82.94 694 HIS A N 1
ATOM 5630 C CA . HIS A 1 694 ? 29.711 2.742 -28.480 1.00 82.94 694 HIS A CA 1
ATOM 5631 C C . HIS A 1 694 ? 30.017 3.240 -29.900 1.00 82.94 694 HIS A C 1
ATOM 5633 O O . HIS A 1 694 ? 29.183 3.894 -30.519 1.00 82.94 694 HIS A O 1
ATOM 5639 N N . MET A 1 695 ? 31.207 2.955 -30.435 1.00 81.94 695 MET A N 1
ATOM 5640 C CA . MET A 1 695 ? 31.631 3.396 -31.764 1.00 81.94 695 MET A CA 1
ATOM 5641 C C . MET A 1 695 ? 31.687 2.247 -32.769 1.00 81.94 695 MET A C 1
ATOM 5643 O O . MET A 1 695 ? 32.044 1.117 -32.430 1.00 81.94 695 MET A O 1
ATOM 5647 N N . SER A 1 696 ? 31.435 2.558 -34.046 1.00 79.56 696 SER A N 1
ATOM 5648 C CA . SER A 1 696 ? 31.797 1.650 -35.137 1.00 79.56 696 SER A CA 1
ATOM 5649 C C . SER A 1 696 ? 33.316 1.468 -35.210 1.00 79.56 696 SER A C 1
ATOM 5651 O O . SER A 1 696 ? 34.086 2.320 -34.759 1.00 79.56 696 SER A O 1
ATOM 5653 N N . TRP A 1 697 ? 33.776 0.376 -35.819 1.00 82.12 697 TRP A N 1
ATOM 5654 C CA . TRP A 1 697 ? 35.210 0.105 -35.951 1.00 82.12 697 TRP A CA 1
ATOM 5655 C C . TRP A 1 697 ? 35.939 1.187 -36.780 1.00 82.12 697 TRP A C 1
ATOM 5657 O O . TRP A 1 697 ? 37.113 1.468 -36.529 1.00 82.12 697 TRP A O 1
ATOM 5667 N N . GLU A 1 698 ? 35.261 1.845 -37.730 1.00 81.19 698 GLU A N 1
ATOM 5668 C CA . GLU A 1 698 ? 35.798 2.987 -38.483 1.00 81.19 698 GLU A CA 1
ATOM 5669 C C . GLU A 1 698 ? 36.003 4.217 -37.592 1.00 81.19 698 GLU A C 1
ATOM 5671 O O . GLU A 1 698 ? 37.031 4.901 -37.693 1.00 81.19 698 GLU A O 1
ATOM 5676 N N . SER A 1 699 ? 35.025 4.488 -36.725 1.00 83.12 699 SER A N 1
ATOM 5677 C CA . SER A 1 699 ? 35.071 5.590 -35.767 1.00 83.12 699 SER A CA 1
ATOM 5678 C C . SER A 1 699 ? 36.119 5.332 -34.690 1.00 83.12 699 SER A C 1
ATOM 5680 O O . SER A 1 699 ? 36.904 6.231 -34.413 1.00 83.12 699 SER A O 1
ATOM 5682 N N . GLN A 1 700 ? 36.259 4.097 -34.193 1.00 89.00 700 GLN A N 1
ATOM 5683 C CA . GLN A 1 700 ? 37.336 3.709 -33.269 1.00 89.00 700 GLN A CA 1
ATOM 5684 C C . GLN A 1 700 ? 38.729 4.001 -33.854 1.00 89.00 700 GLN A C 1
ATOM 5686 O O . GLN A 1 700 ? 39.598 4.531 -33.161 1.00 89.00 700 GLN A O 1
ATOM 5691 N N . ALA A 1 701 ? 38.950 3.713 -35.143 1.00 86.62 701 ALA A N 1
ATOM 5692 C CA . ALA A 1 701 ? 40.233 3.978 -35.800 1.00 86.62 701 ALA A CA 1
ATOM 5693 C C . ALA A 1 701 ? 40.544 5.480 -35.889 1.00 86.62 701 ALA A C 1
ATOM 5695 O O . ALA A 1 701 ? 41.688 5.906 -35.727 1.00 86.62 701 ALA A O 1
ATOM 5696 N N . THR A 1 702 ? 39.520 6.282 -36.178 1.00 86.50 702 THR A N 1
ATOM 5697 C CA . THR A 1 702 ? 39.644 7.741 -36.275 1.00 86.50 702 THR A CA 1
ATOM 5698 C C . THR A 1 702 ? 39.874 8.341 -34.892 1.00 86.50 702 THR A C 1
ATOM 5700 O O . THR A 1 702 ? 40.831 9.090 -34.705 1.00 86.50 702 THR A O 1
ATOM 5703 N N . PHE A 1 703 ? 39.075 7.920 -33.915 1.00 91.44 703 PHE A N 1
ATOM 5704 C CA . PHE A 1 703 ? 39.159 8.314 -32.518 1.00 91.44 703 PHE A CA 1
ATOM 5705 C C . PHE A 1 703 ? 40.560 8.102 -31.935 1.00 91.44 703 PHE A C 1
ATOM 5707 O O . PHE A 1 703 ? 41.170 9.055 -31.458 1.00 91.44 703 PHE A O 1
ATOM 5714 N N . LEU A 1 704 ? 41.125 6.893 -32.042 1.00 92.44 704 LEU A N 1
ATOM 5715 C CA . LEU A 1 704 ? 42.459 6.593 -31.502 1.00 92.44 704 LEU A CA 1
ATOM 5716 C C . LEU A 1 704 ? 43.559 7.477 -32.114 1.00 92.44 704 LEU A C 1
ATOM 5718 O O . LEU A 1 704 ? 44.473 7.919 -31.412 1.00 92.44 704 LEU A O 1
ATOM 5722 N N . ALA A 1 705 ? 43.461 7.777 -33.411 1.00 89.50 705 ALA A N 1
ATOM 5723 C CA . ALA A 1 705 ? 44.422 8.644 -34.078 1.00 89.50 705 ALA A CA 1
ATOM 5724 C C . ALA A 1 705 ? 44.275 10.118 -33.659 1.00 89.50 705 ALA A C 1
ATOM 5726 O O . ALA A 1 705 ? 45.278 10.818 -33.509 1.00 89.50 705 ALA A O 1
ATOM 5727 N N . GLU A 1 706 ? 43.048 10.595 -33.443 1.00 90.88 706 GLU A N 1
ATOM 5728 C CA . GLU A 1 706 ? 42.804 11.968 -32.996 1.00 90.88 706 GLU A CA 1
ATOM 5729 C C . GLU A 1 706 ? 43.137 12.169 -31.511 1.00 90.88 706 GLU A C 1
ATOM 5731 O O . GLU A 1 706 ? 43.697 13.203 -31.154 1.00 90.88 706 GLU A O 1
ATOM 5736 N N . VAL A 1 707 ? 42.916 11.164 -30.658 1.00 93.62 707 VAL A N 1
ATOM 5737 C CA . VAL A 1 707 ? 43.405 11.152 -29.268 1.00 93.62 707 VAL A CA 1
ATOM 5738 C C . VAL A 1 707 ? 44.932 11.267 -29.239 1.00 93.62 707 VAL A C 1
ATOM 5740 O O . VAL A 1 707 ? 45.473 12.077 -28.483 1.00 93.62 707 VAL A O 1
ATOM 5743 N N . ASN A 1 708 ? 45.646 10.523 -30.097 1.00 93.00 708 ASN A N 1
ATOM 5744 C CA . ASN A 1 708 ? 47.097 10.676 -30.222 1.00 93.00 708 ASN A CA 1
ATOM 5745 C C . ASN A 1 708 ? 47.469 12.106 -30.642 1.00 93.00 708 ASN A C 1
ATOM 5747 O O . ASN A 1 708 ? 48.340 12.717 -30.028 1.00 93.00 708 ASN A O 1
ATOM 5751 N N . ARG A 1 709 ? 46.790 12.684 -31.638 1.00 92.06 709 ARG A N 1
ATOM 5752 C CA . ARG A 1 709 ? 47.048 14.060 -32.091 1.00 92.06 709 ARG A CA 1
ATOM 5753 C C . ARG A 1 709 ? 46.822 15.100 -30.985 1.00 92.06 709 ARG A C 1
ATOM 5755 O O . ARG A 1 709 ? 47.649 15.995 -30.827 1.00 92.06 709 ARG A O 1
ATOM 5762 N N . ALA A 1 710 ? 45.727 14.989 -30.237 1.00 93.94 710 ALA A N 1
ATOM 5763 C CA . ALA A 1 710 ? 45.323 15.954 -29.215 1.00 93.94 710 ALA A CA 1
ATOM 5764 C C . ALA A 1 710 ? 46.197 15.904 -27.944 1.00 93.94 710 ALA A C 1
ATOM 5766 O O . ALA A 1 710 ? 46.323 16.908 -27.240 1.00 93.94 710 ALA A O 1
ATOM 5767 N N . LEU A 1 711 ? 46.835 14.766 -27.648 1.00 95.19 711 LEU A N 1
ATOM 5768 C CA . LEU A 1 711 ? 47.758 14.628 -26.516 1.00 95.19 711 LEU A CA 1
ATOM 5769 C C . LEU A 1 711 ? 49.110 15.297 -26.767 1.00 95.19 711 LEU A C 1
ATOM 5771 O O . LEU A 1 711 ? 49.697 15.169 -27.843 1.00 95.19 711 LEU A O 1
ATOM 5775 N N . LYS A 1 712 ? 49.665 15.945 -25.742 1.00 94.50 712 LYS A N 1
ATOM 5776 C CA . LYS A 1 712 ? 51.051 16.437 -25.752 1.00 94.50 712 LYS A CA 1
ATOM 5777 C C . LYS A 1 712 ? 52.064 15.298 -25.886 1.00 94.50 712 LYS A C 1
ATOM 5779 O O . LYS A 1 712 ? 51.764 14.164 -25.502 1.00 94.50 712 LYS A O 1
ATOM 5784 N N . PRO A 1 713 ? 53.296 15.573 -26.352 1.00 89.75 713 PRO A N 1
ATOM 5785 C CA . PRO A 1 713 ? 54.397 14.626 -26.211 1.00 89.75 713 PRO A CA 1
ATOM 5786 C C . PRO A 1 713 ? 54.523 14.173 -24.749 1.00 89.75 713 PRO A C 1
ATOM 5788 O O . PRO A 1 713 ? 54.572 15.008 -23.849 1.00 89.75 713 PRO A O 1
ATOM 5791 N N . ASN A 1 714 ? 54.580 12.858 -24.513 1.00 87.75 714 ASN A N 1
ATOM 5792 C CA . ASN A 1 714 ? 54.538 12.226 -23.183 1.00 87.75 714 ASN A CA 1
ATOM 5793 C C . ASN A 1 714 ? 53.212 12.342 -22.405 1.00 87.75 714 ASN A C 1
ATOM 5795 O O . ASN A 1 714 ? 53.189 11.966 -21.233 1.00 87.75 714 ASN A O 1
ATOM 5799 N N . GLY A 1 715 ? 52.133 12.826 -23.023 1.00 95.25 715 GLY A N 1
ATOM 5800 C CA . GLY A 1 715 ? 50.797 12.840 -22.429 1.00 95.25 715 GLY A CA 1
ATOM 5801 C C . GLY A 1 715 ? 50.199 11.438 -22.284 1.00 95.25 715 GLY A C 1
ATOM 5802 O O . GLY A 1 715 ? 50.650 10.485 -22.930 1.00 95.25 715 GLY A O 1
ATOM 5803 N N . PHE A 1 716 ? 49.181 11.316 -21.436 1.00 97.75 716 PHE A N 1
ATOM 5804 C CA . PHE A 1 716 ? 48.587 10.031 -21.064 1.00 97.75 716 PHE A CA 1
ATOM 5805 C C . PHE A 1 716 ? 47.176 9.857 -21.620 1.00 97.75 716 PHE A C 1
ATOM 5807 O O . PHE A 1 716 ? 46.324 10.727 -21.473 1.00 97.75 716 PHE A O 1
ATOM 5814 N N . PHE A 1 717 ? 46.915 8.698 -22.212 1.00 97.50 717 PHE A N 1
ATOM 5815 C CA . PHE A 1 717 ? 45.587 8.250 -22.590 1.00 97.50 717 PHE A CA 1
ATOM 5816 C C . PHE A 1 717 ? 45.116 7.167 -21.621 1.00 97.50 717 PHE A C 1
ATOM 5818 O O . PHE A 1 717 ? 45.793 6.158 -21.424 1.00 97.50 717 PHE A O 1
ATOM 5825 N N . VAL A 1 718 ? 43.960 7.388 -21.010 1.00 97.25 718 VAL A N 1
ATOM 5826 C CA . VAL A 1 718 ? 43.332 6.469 -20.069 1.00 97.25 718 VAL A CA 1
ATOM 5827 C C . VAL A 1 718 ? 41.992 6.044 -20.640 1.00 97.25 718 VAL A C 1
ATOM 5829 O O . VAL A 1 718 ? 41.192 6.883 -21.052 1.00 97.25 718 VAL A O 1
ATOM 5832 N N . LEU A 1 719 ? 41.738 4.745 -20.658 1.00 94.81 719 LEU A N 1
ATOM 5833 C CA . LEU A 1 719 ? 40.497 4.197 -21.182 1.00 94.81 719 LEU A CA 1
ATOM 5834 C C . LEU A 1 719 ? 40.125 2.904 -20.477 1.00 94.81 719 LEU A C 1
ATOM 5836 O O . LEU A 1 719 ? 40.995 2.137 -20.053 1.00 94.81 719 LEU A O 1
ATOM 5840 N N . ASP A 1 720 ? 38.825 2.661 -20.391 1.00 94.19 720 ASP A N 1
ATOM 5841 C CA . ASP A 1 720 ? 38.277 1.412 -19.889 1.00 94.19 720 ASP A CA 1
ATOM 5842 C C . ASP A 1 720 ? 37.036 1.003 -20.683 1.00 94.19 720 ASP A C 1
ATOM 5844 O O . ASP A 1 720 ? 36.325 1.861 -21.196 1.00 94.19 720 ASP A O 1
ATOM 5848 N N . SER A 1 721 ? 36.804 -0.299 -20.832 1.00 92.12 721 SER A N 1
ATOM 5849 C CA . SER A 1 721 ? 35.608 -0.843 -21.489 1.00 92.12 721 SER A CA 1
ATOM 5850 C C . SER A 1 721 ? 35.417 -2.316 -21.103 1.00 92.12 721 SER A C 1
ATOM 5852 O O . SER A 1 721 ? 36.348 -2.949 -20.582 1.00 92.12 721 SER A O 1
ATOM 5854 N N . PRO A 1 722 ? 34.224 -2.894 -21.333 1.00 90.31 722 PRO A N 1
ATOM 5855 C CA . PRO A 1 722 ? 33.998 -4.318 -21.155 1.00 90.31 722 PRO A CA 1
ATOM 5856 C C . PRO A 1 722 ? 34.973 -5.182 -21.952 1.00 90.31 722 PRO A C 1
ATOM 5858 O O . PRO A 1 722 ? 35.358 -4.870 -23.082 1.00 90.31 722 PRO A O 1
ATOM 5861 N N . ASN A 1 723 ? 35.365 -6.300 -21.351 1.00 90.06 723 ASN A N 1
ATOM 5862 C CA . ASN A 1 723 ? 36.206 -7.304 -21.977 1.00 90.06 723 ASN A CA 1
ATOM 5863 C C . ASN A 1 723 ? 35.351 -8.269 -22.806 1.00 90.06 723 ASN A C 1
ATOM 5865 O O . ASN A 1 723 ? 34.657 -9.107 -22.224 1.00 90.06 723 ASN A O 1
ATOM 5869 N N . TYR A 1 724 ? 35.463 -8.198 -24.139 1.00 86.81 724 TYR A N 1
ATOM 5870 C CA . TYR A 1 724 ? 34.688 -9.031 -25.069 1.00 86.81 724 TYR A CA 1
ATOM 5871 C C . TYR A 1 724 ? 34.739 -10.533 -24.740 1.00 86.81 724 TYR A C 1
ATOM 5873 O O . TYR A 1 724 ? 33.719 -11.215 -24.802 1.00 86.81 724 TYR A O 1
ATOM 5881 N N . ASP A 1 725 ? 35.900 -11.069 -24.339 1.00 84.62 725 ASP A N 1
ATOM 5882 C CA . ASP A 1 725 ? 36.041 -12.500 -24.022 1.00 84.62 725 ASP A CA 1
ATOM 5883 C C . ASP A 1 725 ? 35.153 -12.926 -22.841 1.00 84.62 725 ASP A C 1
ATOM 5885 O O . ASP A 1 725 ? 34.692 -14.069 -22.766 1.00 84.62 725 ASP A O 1
ATOM 5889 N N . ILE A 1 726 ? 34.897 -12.001 -21.915 1.00 80.62 726 ILE A N 1
ATOM 5890 C CA . ILE A 1 726 ? 34.084 -12.230 -20.724 1.00 80.62 726 ILE A CA 1
ATOM 5891 C C . ILE A 1 726 ? 32.629 -11.877 -21.015 1.00 80.62 726 ILE A C 1
ATOM 5893 O O . ILE A 1 726 ? 31.762 -12.725 -20.819 1.00 80.62 726 ILE A O 1
ATOM 5897 N N . SER A 1 727 ? 32.345 -10.684 -21.533 1.00 76.50 727 SER A N 1
ATOM 5898 C CA . SER A 1 727 ? 30.981 -10.256 -21.869 1.00 76.50 727 SER A CA 1
ATOM 5899 C C . SER A 1 727 ? 30.294 -11.273 -22.797 1.00 76.50 727 SER A C 1
ATOM 5901 O O . SER A 1 727 ? 29.215 -11.782 -22.484 1.00 76.50 727 SER A O 1
ATOM 5903 N N . ASN A 1 728 ? 30.987 -11.721 -23.850 1.00 75.00 728 ASN A N 1
ATOM 5904 C CA . ASN A 1 728 ? 30.501 -12.742 -24.774 1.00 75.00 728 ASN A CA 1
ATOM 5905 C C . ASN A 1 728 ? 30.286 -14.107 -24.098 1.00 75.00 728 ASN A C 1
ATOM 5907 O O . ASN A 1 728 ? 29.260 -14.749 -24.317 1.00 75.00 728 ASN A O 1
ATOM 5911 N N . ARG A 1 729 ? 31.223 -14.558 -23.252 1.00 70.12 729 ARG A N 1
ATOM 5912 C CA . ARG A 1 729 ? 31.121 -15.850 -22.549 1.00 70.12 729 ARG A CA 1
ATOM 5913 C C . ARG A 1 729 ? 29.934 -15.906 -21.589 1.00 70.12 729 ARG A C 1
ATOM 5915 O O . ARG A 1 729 ? 29.335 -16.968 -21.430 1.00 70.12 729 ARG A O 1
ATOM 5922 N N . TYR A 1 730 ? 29.623 -14.793 -20.934 1.00 65.00 730 TYR A N 1
ATOM 5923 C CA . TYR A 1 730 ? 28.519 -14.694 -19.980 1.00 65.00 730 TYR A CA 1
ATOM 5924 C C . TYR A 1 730 ? 27.196 -14.261 -20.635 1.00 65.00 730 TYR A C 1
ATOM 5926 O O . TYR A 1 730 ? 26.198 -14.120 -19.932 1.00 65.00 730 TYR A O 1
ATOM 5934 N N . GLY A 1 731 ? 27.166 -14.083 -21.964 1.00 59.16 731 GLY A N 1
ATOM 5935 C CA . GLY A 1 731 ? 25.973 -13.651 -22.697 1.00 59.16 731 GLY A CA 1
ATOM 5936 C C . GLY A 1 731 ? 25.491 -12.256 -22.292 1.00 59.16 731 GLY A C 1
ATOM 5937 O O . GLY A 1 731 ? 24.304 -11.965 -22.396 1.00 59.16 731 GLY A O 1
ATOM 5938 N N . TRP A 1 732 ? 26.394 -11.418 -21.783 1.00 63.22 732 TRP A N 1
ATOM 5939 C CA . TRP A 1 732 ? 26.108 -10.057 -21.356 1.00 63.22 732 TRP A CA 1
ATOM 5940 C C . TRP A 1 732 ? 26.633 -9.092 -22.411 1.00 63.22 732 TRP A C 1
ATOM 5942 O O . TRP A 1 732 ? 27.819 -9.139 -22.714 1.00 63.22 732 TRP A O 1
ATOM 5952 N N . ARG A 1 733 ? 25.773 -8.224 -22.947 1.00 59.97 733 ARG A N 1
ATOM 5953 C CA . ARG A 1 733 ? 26.152 -7.001 -23.673 1.00 59.97 733 ARG A CA 1
ATOM 5954 C C . ARG A 1 733 ? 25.064 -5.960 -23.477 1.00 59.97 733 ARG A C 1
ATOM 5956 O O . ARG A 1 733 ? 23.886 -6.319 -23.473 1.00 59.97 733 ARG A O 1
ATOM 5963 N N . GLN A 1 734 ? 25.459 -4.702 -23.316 1.00 61.06 734 GLN A N 1
ATOM 5964 C CA . GLN A 1 734 ? 24.503 -3.597 -23.323 1.00 61.06 734 GLN A CA 1
ATOM 5965 C C . GLN A 1 734 ? 23.991 -3.381 -24.757 1.00 61.06 734 GLN A C 1
ATOM 5967 O O . GLN A 1 734 ? 24.794 -3.482 -25.691 1.00 61.06 734 GLN A O 1
ATOM 5972 N N . PRO A 1 735 ? 22.690 -3.105 -24.960 1.00 52.38 735 PRO A N 1
ATOM 5973 C CA . PRO A 1 735 ? 22.115 -2.867 -26.288 1.00 52.38 735 PRO A CA 1
ATOM 5974 C C . PRO A 1 735 ? 22.808 -1.750 -27.082 1.00 52.38 735 PRO A C 1
ATOM 5976 O O . PRO A 1 735 ? 22.837 -1.798 -28.307 1.00 52.38 735 PRO A O 1
ATOM 5979 N N . GLU A 1 736 ? 23.393 -0.772 -26.390 1.00 61.09 736 GLU A N 1
ATOM 5980 C CA . GLU A 1 736 ? 24.054 0.398 -26.967 1.00 61.09 736 GLU A CA 1
ATOM 5981 C C . GLU A 1 736 ? 25.522 0.142 -27.367 1.00 61.09 736 GLU A C 1
ATOM 5983 O O . GLU A 1 736 ? 26.165 1.028 -27.935 1.00 61.09 736 GLU A O 1
ATOM 5988 N N . HIS A 1 737 ? 26.089 -1.033 -27.059 1.00 75.69 737 HIS A N 1
ATOM 5989 C CA . HIS A 1 737 ? 27.465 -1.377 -27.431 1.00 75.69 737 HIS A CA 1
ATOM 5990 C C . HIS A 1 737 ? 27.525 -1.861 -28.885 1.00 75.69 737 HIS A C 1
ATOM 5992 O O . HIS A 1 737 ? 27.092 -2.966 -29.216 1.00 75.69 737 HIS A O 1
ATOM 5998 N N . ILE A 1 738 ? 28.136 -1.051 -29.749 1.00 73.31 738 ILE A N 1
ATOM 5999 C CA . ILE A 1 738 ? 28.330 -1.341 -31.174 1.00 73.31 738 ILE A CA 1
ATOM 6000 C C . ILE A 1 738 ? 29.475 -2.344 -31.373 1.00 73.31 738 ILE A C 1
ATOM 6002 O O . ILE A 1 738 ? 29.354 -3.301 -32.143 1.00 73.31 738 ILE A O 1
ATOM 6006 N N . HIS A 1 739 ? 30.606 -2.141 -30.687 1.00 79.81 739 HIS A N 1
ATOM 6007 C CA . HIS A 1 739 ? 31.802 -2.962 -30.871 1.00 79.81 739 HIS A CA 1
ATOM 6008 C C . HIS A 1 739 ? 32.693 -3.035 -29.620 1.00 79.81 739 HIS A C 1
ATOM 6010 O O . HIS A 1 739 ? 33.602 -2.229 -29.430 1.00 79.81 739 HIS A O 1
ATOM 6016 N N . GLU A 1 740 ? 32.481 -4.065 -28.796 1.00 85.94 740 GLU A N 1
ATOM 6017 C CA . GLU A 1 740 ? 33.372 -4.408 -27.678 1.00 85.94 740 GLU A CA 1
ATOM 6018 C C . GLU A 1 740 ? 34.663 -5.096 -28.160 1.00 85.94 740 GLU A C 1
ATOM 6020 O O . GLU A 1 740 ? 34.645 -5.927 -29.074 1.00 85.94 740 GLU A O 1
ATOM 6025 N N . LEU A 1 741 ? 35.778 -4.790 -27.493 1.00 89.56 741 LEU A N 1
ATOM 6026 C CA . LEU A 1 741 ? 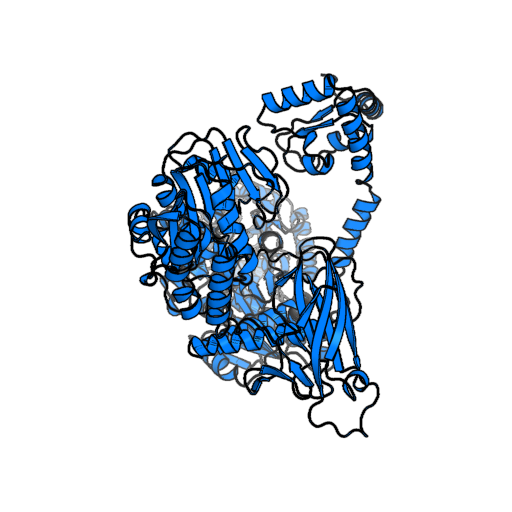37.106 -5.324 -27.795 1.00 89.56 741 LEU A CA 1
ATOM 6027 C C . LEU A 1 741 ? 37.604 -6.246 -26.676 1.00 89.56 741 LEU A C 1
ATOM 6029 O O . LEU A 1 741 ? 37.349 -6.029 -25.489 1.00 89.56 741 LEU A O 1
ATOM 6033 N N . THR A 1 742 ? 38.370 -7.272 -27.045 1.00 91.12 742 THR A N 1
ATOM 6034 C CA . THR A 1 742 ? 39.178 -8.022 -26.071 1.00 91.12 742 THR A CA 1
ATOM 6035 C C . THR A 1 742 ? 40.330 -7.147 -25.580 1.00 91.12 742 THR A C 1
ATOM 6037 O O . THR A 1 742 ? 40.824 -6.284 -26.313 1.00 91.12 742 THR A O 1
ATOM 6040 N N . PHE A 1 743 ? 40.833 -7.415 -24.372 1.00 92.88 743 PHE A N 1
ATOM 6041 C CA . PHE A 1 743 ? 42.007 -6.710 -23.847 1.00 92.88 743 PHE A CA 1
ATOM 6042 C C . PHE A 1 743 ? 43.214 -6.799 -24.803 1.00 92.88 743 PHE A C 1
ATOM 6044 O O . PHE A 1 743 ? 43.896 -5.811 -25.063 1.00 92.88 743 PHE A O 1
ATOM 6051 N N . LYS A 1 744 ? 43.445 -7.970 -25.412 1.00 91.81 744 LYS A N 1
ATOM 6052 C CA . LYS A 1 744 ? 44.534 -8.165 -26.380 1.00 91.81 744 LYS A CA 1
ATOM 6053 C C . LYS A 1 744 ? 44.365 -7.309 -27.640 1.00 91.81 744 LYS A C 1
ATOM 6055 O O . LYS A 1 744 ? 45.353 -6.779 -28.147 1.00 91.81 744 LYS A O 1
ATOM 6060 N N . GLN A 1 745 ? 43.138 -7.191 -28.152 1.00 92.88 745 GLN A N 1
ATOM 6061 C CA . GLN A 1 745 ? 42.843 -6.371 -29.330 1.00 92.88 745 GLN A CA 1
ATOM 6062 C C . GLN A 1 745 ? 43.118 -4.891 -29.046 1.00 92.88 745 GLN A C 1
ATOM 6064 O O . GLN A 1 745 ? 43.859 -4.271 -29.808 1.00 92.88 745 GLN A O 1
ATOM 6069 N N . ILE A 1 746 ? 42.603 -4.341 -27.938 1.00 94.25 746 ILE A N 1
ATOM 6070 C CA . ILE A 1 746 ? 42.818 -2.922 -27.619 1.00 94.25 746 ILE A CA 1
ATOM 6071 C C . ILE A 1 746 ? 44.299 -2.601 -27.369 1.00 94.25 746 ILE A C 1
ATOM 6073 O O . ILE A 1 746 ? 44.775 -1.583 -27.864 1.00 94.25 746 ILE A O 1
ATOM 6077 N N . CYS A 1 747 ? 45.067 -3.482 -26.715 1.00 94.19 747 CYS A N 1
ATOM 6078 C CA . CYS A 1 747 ? 46.511 -3.281 -26.536 1.00 94.19 747 CYS A CA 1
ATOM 6079 C C . CYS A 1 747 ? 47.252 -3.154 -27.876 1.00 94.19 747 CYS A C 1
ATOM 6081 O O . CYS A 1 747 ? 48.011 -2.210 -28.079 1.00 94.19 747 CYS A O 1
ATOM 6083 N N . ASN A 1 748 ? 46.967 -4.052 -28.824 1.00 93.44 748 ASN A N 1
ATOM 6084 C CA . ASN A 1 748 ? 47.547 -3.997 -30.166 1.00 93.44 748 ASN A CA 1
ATOM 6085 C C . ASN A 1 748 ? 47.145 -2.714 -30.918 1.00 93.44 748 ASN A C 1
ATOM 6087 O O . ASN A 1 748 ? 47.955 -2.121 -31.626 1.00 93.44 748 ASN A O 1
ATOM 6091 N N . PHE A 1 749 ? 45.901 -2.250 -30.765 1.00 94.38 749 PHE A N 1
ATOM 6092 C CA . PHE A 1 749 ? 45.449 -1.013 -31.411 1.00 94.38 749 PHE A CA 1
ATOM 6093 C C . PHE A 1 749 ? 46.064 0.244 -30.800 1.00 94.38 749 PHE A C 1
ATOM 6095 O O . PHE A 1 749 ? 46.338 1.188 -31.539 1.00 94.38 749 PHE A O 1
ATOM 6102 N N . LEU A 1 750 ? 46.328 0.258 -29.492 1.00 94.69 750 LEU A N 1
ATOM 6103 C CA . LEU A 1 750 ? 47.056 1.344 -28.836 1.00 94.69 750 LEU A CA 1
ATOM 6104 C C . LEU A 1 750 ? 48.505 1.422 -29.335 1.00 94.69 750 LEU A C 1
ATOM 6106 O O . LEU A 1 750 ? 48.956 2.509 -29.687 1.00 94.69 750 LEU A O 1
ATOM 6110 N N . GLU A 1 751 ? 49.196 0.288 -29.473 1.00 92.31 751 GLU A N 1
ATOM 6111 C CA . GLU A 1 751 ? 50.551 0.240 -30.045 1.00 92.31 751 GLU A CA 1
ATOM 6112 C C . GLU A 1 751 ? 50.580 0.747 -31.497 1.00 92.31 751 GLU A C 1
ATOM 6114 O O . GLU A 1 751 ? 51.387 1.612 -31.840 1.00 92.31 751 GLU A O 1
ATOM 6119 N N . LEU A 1 752 ? 49.640 0.292 -32.337 1.00 91.31 752 LEU A N 1
ATOM 6120 C CA . LEU A 1 752 ? 49.472 0.785 -33.714 1.00 91.31 752 LEU A CA 1
ATOM 6121 C C . LEU A 1 752 ? 49.093 2.274 -33.784 1.00 91.31 752 LEU A C 1
ATOM 6123 O O . LEU A 1 752 ? 49.332 2.928 -34.799 1.00 91.31 752 LEU A O 1
ATOM 6127 N N . SER A 1 753 ? 48.515 2.807 -32.707 1.00 92.06 753 SER A N 1
ATOM 6128 C CA . SER A 1 753 ? 48.168 4.222 -32.549 1.00 92.06 753 SER A CA 1
ATOM 6129 C C . SER A 1 753 ? 49.270 5.021 -31.845 1.00 92.06 753 SER A C 1
ATOM 6131 O O . SER A 1 753 ? 49.007 6.101 -31.317 1.00 92.06 753 SER A O 1
ATOM 6133 N N . SER A 1 754 ? 50.507 4.510 -31.852 1.00 92.62 754 SER A N 1
ATOM 6134 C CA . SER A 1 754 ? 51.691 5.145 -31.267 1.00 92.62 754 SER A CA 1
ATOM 6135 C C . SER A 1 754 ? 51.559 5.420 -29.766 1.00 92.62 754 SER A C 1
ATOM 6137 O O . SER A 1 754 ? 51.948 6.488 -29.291 1.00 92.62 754 SER A O 1
ATOM 6139 N N . PHE A 1 755 ? 51.030 4.464 -29.004 1.00 95.19 755 PHE A N 1
ATOM 6140 C CA . PHE A 1 755 ? 51.034 4.498 -27.544 1.00 95.19 755 PHE A CA 1
ATOM 6141 C C . PHE A 1 755 ? 51.865 3.359 -26.958 1.00 95.19 755 PHE A C 1
ATOM 6143 O O . PHE A 1 755 ? 51.805 2.225 -27.424 1.00 95.19 755 PHE A O 1
ATOM 6150 N N . ASN A 1 756 ? 52.592 3.658 -25.884 1.00 94.12 756 ASN A N 1
ATOM 6151 C CA . ASN A 1 756 ? 53.210 2.650 -25.033 1.00 94.12 756 ASN A CA 1
ATOM 6152 C C . ASN A 1 756 ? 52.294 2.407 -23.832 1.00 94.12 756 ASN A C 1
ATOM 6154 O O . ASN A 1 756 ? 51.849 3.359 -23.193 1.00 94.12 756 ASN A O 1
ATOM 6158 N N . ILE A 1 757 ? 51.999 1.151 -23.514 1.00 94.88 757 ILE A N 1
ATOM 6159 C CA . ILE A 1 757 ? 51.190 0.811 -22.340 1.00 94.88 757 ILE A CA 1
ATOM 6160 C C . ILE A 1 757 ? 52.073 0.937 -21.097 1.00 94.88 757 ILE A C 1
ATOM 6162 O O . ILE A 1 757 ? 53.052 0.209 -20.959 1.00 94.88 757 ILE A O 1
ATOM 6166 N N . GLU A 1 758 ? 51.733 1.865 -20.206 1.00 94.44 758 GLU A N 1
ATOM 6167 C CA . GLU A 1 758 ? 52.490 2.116 -18.974 1.00 94.44 758 GLU A CA 1
ATOM 6168 C C . GLU A 1 758 ? 51.972 1.254 -17.829 1.00 94.44 758 GLU A C 1
ATOM 6170 O O . GLU A 1 758 ? 52.749 0.713 -17.043 1.00 94.44 758 GLU A O 1
ATOM 6175 N N . ASP A 1 759 ? 50.648 1.128 -17.725 1.00 93.25 759 ASP A N 1
ATOM 6176 C CA . ASP A 1 759 ? 50.033 0.339 -16.673 1.00 93.25 759 ASP A CA 1
ATOM 6177 C C . ASP A 1 759 ? 48.643 -0.166 -17.060 1.00 93.25 759 ASP A C 1
ATOM 6179 O O . ASP A 1 759 ? 47.935 0.435 -17.870 1.00 93.25 759 ASP A O 1
ATOM 6183 N N . THR A 1 760 ? 48.234 -1.272 -16.447 1.00 94.12 760 THR A N 1
ATOM 6184 C CA . THR A 1 760 ? 46.941 -1.904 -16.704 1.00 94.12 760 THR A CA 1
ATOM 6185 C C . THR A 1 760 ? 46.328 -2.453 -15.432 1.00 94.12 760 THR A C 1
ATOM 6187 O O . THR A 1 760 ? 47.017 -3.016 -14.576 1.00 94.12 760 THR A O 1
ATOM 6190 N N . TYR A 1 761 ? 45.011 -2.337 -15.348 1.00 92.06 761 TYR A N 1
ATOM 6191 C CA . TYR A 1 761 ? 44.208 -2.859 -14.259 1.00 92.06 761 TYR A CA 1
ATOM 6192 C C . TYR A 1 761 ? 42.993 -3.586 -14.827 1.00 92.06 761 TYR A C 1
ATOM 6194 O O . TYR A 1 761 ? 42.419 -3.187 -15.833 1.00 92.06 761 TYR A O 1
ATOM 6202 N N . GLY A 1 762 ? 42.591 -4.663 -14.177 1.00 90.00 762 GLY A N 1
ATOM 6203 C CA . GLY A 1 762 ? 41.298 -5.289 -14.369 1.00 90.00 762 GLY A CA 1
ATOM 6204 C C . GLY A 1 762 ? 40.366 -4.882 -13.243 1.00 90.00 762 GLY A C 1
ATOM 6205 O O . GLY A 1 762 ? 40.743 -4.996 -12.075 1.00 90.00 762 GLY A O 1
ATOM 6206 N N . LEU A 1 763 ? 39.168 -4.418 -13.587 1.00 87.81 763 LEU A N 1
ATOM 6207 C CA . LEU A 1 763 ? 38.116 -4.105 -12.627 1.00 87.81 763 LEU A CA 1
ATOM 6208 C C . LEU A 1 763 ? 37.062 -5.209 -12.690 1.00 87.81 763 LEU A C 1
ATOM 6210 O O . LEU A 1 763 ? 36.636 -5.626 -13.768 1.00 87.81 763 LEU A O 1
ATOM 6214 N N . VAL A 1 764 ? 36.629 -5.669 -11.519 1.00 79.50 764 VAL A N 1
ATOM 6215 C CA . VAL A 1 764 ? 35.628 -6.735 -11.361 1.00 79.50 764 VAL A CA 1
ATOM 6216 C C . VAL A 1 764 ? 36.115 -8.086 -11.929 1.00 79.50 764 VAL A C 1
ATOM 6218 O O . VAL A 1 764 ? 35.737 -8.489 -13.031 1.00 79.50 764 VAL A O 1
ATOM 6221 N N . PRO A 1 765 ? 36.963 -8.828 -11.189 1.00 78.56 765 PRO A N 1
ATOM 6222 C CA . PRO A 1 765 ? 37.416 -10.161 -11.576 1.00 78.56 765 PRO A CA 1
ATOM 6223 C C . PRO A 1 765 ? 36.261 -11.109 -11.910 1.00 78.56 765 PRO A C 1
ATOM 6225 O O . PRO A 1 765 ? 35.285 -11.175 -11.166 1.00 78.56 765 PRO A O 1
ATOM 6228 N N . LYS A 1 766 ? 36.408 -11.943 -12.946 1.00 70.88 766 LYS A N 1
ATOM 6229 C CA . LYS A 1 766 ? 35.391 -12.919 -13.383 1.00 70.88 766 LYS A CA 1
ATOM 6230 C C . LYS A 1 766 ? 34.932 -13.872 -12.281 1.00 70.88 766 LYS A C 1
ATOM 6232 O O . LYS A 1 766 ? 33.813 -14.352 -12.310 1.00 70.88 766 LYS A O 1
ATOM 6237 N N . LYS A 1 767 ? 35.783 -14.131 -11.284 1.00 65.50 767 LYS A N 1
ATOM 6238 C CA . LYS A 1 767 ? 35.452 -14.931 -10.091 1.00 65.50 767 LYS A CA 1
ATOM 6239 C C . LYS A 1 767 ? 34.387 -14.283 -9.194 1.00 65.50 767 LYS A C 1
ATOM 6241 O O . LYS A 1 767 ? 33.751 -14.987 -8.421 1.00 65.50 767 LYS A O 1
ATOM 6246 N N . LEU A 1 768 ? 34.222 -12.961 -9.278 1.00 62.25 768 LEU A N 1
ATOM 6247 C CA . LEU A 1 768 ? 33.146 -12.218 -8.622 1.00 62.25 768 LEU A CA 1
ATOM 6248 C C . LEU A 1 768 ? 31.855 -12.226 -9.462 1.00 62.25 768 LEU A C 1
ATOM 6250 O O . LEU A 1 768 ? 30.790 -11.913 -8.932 1.00 62.25 768 LEU A O 1
ATOM 6254 N N . LEU A 1 769 ? 31.938 -12.615 -10.742 1.00 58.12 769 LEU A N 1
ATOM 6255 C CA . LEU A 1 769 ? 30.793 -12.835 -11.624 1.00 58.12 769 LEU A CA 1
ATOM 6256 C C . LEU A 1 769 ? 30.287 -14.275 -11.427 1.00 58.12 769 LEU A C 1
ATOM 6258 O O . LEU A 1 769 ? 30.943 -15.239 -11.825 1.00 58.12 769 LEU A O 1
ATOM 6262 N N . GLY A 1 770 ? 29.119 -14.450 -10.805 1.00 50.19 770 GLY A N 1
ATOM 6263 C CA . GLY A 1 770 ? 28.438 -15.752 -10.828 1.00 50.19 770 GLY A CA 1
ATOM 6264 C C . GLY A 1 770 ? 27.773 -16.051 -12.181 1.00 50.19 770 GLY A C 1
ATOM 6265 O O . GLY A 1 770 ? 27.954 -15.320 -13.152 1.00 50.19 770 GLY A O 1
ATOM 6266 N N . THR A 1 771 ? 26.994 -17.135 -12.268 1.00 39.78 771 THR A N 1
ATOM 6267 C CA . THR A 1 771 ? 26.201 -17.492 -13.465 1.00 39.78 771 THR A CA 1
ATOM 6268 C C . THR A 1 771 ? 25.124 -16.426 -13.797 1.00 39.78 771 THR A C 1
ATOM 6270 O O . THR A 1 771 ? 24.667 -15.714 -12.899 1.00 39.78 771 THR A O 1
ATOM 6273 N N . PRO A 1 772 ? 24.741 -16.251 -15.082 1.00 37.12 772 PRO A N 1
ATOM 6274 C CA . PRO A 1 772 ? 24.180 -14.993 -15.615 1.00 37.12 772 PRO A CA 1
ATOM 6275 C C . PRO A 1 772 ? 22.695 -14.758 -15.259 1.00 37.12 772 PRO A C 1
ATOM 6277 O O . PRO A 1 772 ? 21.974 -15.729 -15.034 1.00 37.12 772 PRO A O 1
ATOM 6280 N N . PRO A 1 773 ? 22.144 -13.523 -15.321 1.00 38.62 773 PRO A N 1
ATOM 6281 C CA . PRO A 1 773 ? 22.646 -12.202 -14.939 1.00 38.62 773 PRO A CA 1
ATOM 6282 C C . PRO A 1 773 ? 21.969 -11.750 -13.620 1.00 38.62 773 PRO A C 1
ATOM 6284 O O . PRO A 1 773 ? 21.349 -10.695 -13.538 1.00 38.62 773 PRO A O 1
ATOM 6287 N N . GLN A 1 774 ? 22.025 -12.579 -12.571 1.00 36.59 774 GLN A N 1
ATOM 6288 C CA . GLN A 1 774 ? 21.454 -12.254 -11.247 1.00 36.59 774 GLN A CA 1
ATOM 6289 C C . GLN A 1 774 ? 22.495 -11.736 -10.242 1.00 36.59 774 GLN A C 1
ATOM 6291 O O . GLN A 1 774 ? 22.169 -11.433 -9.092 1.00 36.59 774 GLN A O 1
ATOM 6296 N N . LEU A 1 775 ? 23.755 -11.617 -10.656 1.00 38.16 775 LEU A N 1
ATOM 6297 C CA . LEU A 1 775 ? 24.873 -11.301 -9.771 1.00 38.16 775 LEU A CA 1
ATOM 6298 C C . LEU A 1 775 ? 25.615 -10.054 -10.217 1.00 38.16 775 LEU A C 1
ATOM 6300 O O . LEU A 1 775 ? 26.822 -10.058 -10.425 1.00 38.16 775 LEU A O 1
ATOM 6304 N N . VAL A 1 776 ? 24.862 -8.964 -10.274 1.00 38.50 776 VAL A N 1
ATOM 6305 C CA . VAL A 1 776 ? 25.439 -7.690 -9.858 1.00 38.50 776 VAL A CA 1
ATOM 6306 C C . VAL A 1 776 ? 24.806 -7.188 -8.559 1.00 38.50 776 VAL A C 1
ATOM 6308 O O . VAL A 1 776 ? 25.510 -6.643 -7.725 1.00 38.50 776 VAL A O 1
ATOM 6311 N N . GLY A 1 777 ? 23.535 -7.507 -8.289 1.00 37.47 777 GLY A N 1
ATOM 6312 C CA . GLY A 1 777 ? 22.878 -7.111 -7.037 1.00 37.47 777 GLY A CA 1
ATOM 6313 C C . GLY A 1 777 ? 23.293 -7.920 -5.800 1.00 37.47 777 GLY A C 1
ATOM 6314 O O . GLY A 1 777 ? 23.614 -7.344 -4.768 1.00 37.47 777 GLY A O 1
ATOM 6315 N N . LYS A 1 778 ? 23.309 -9.261 -5.862 1.00 33.84 778 LYS A N 1
ATOM 6316 C CA . LYS A 1 778 ? 23.335 -10.085 -4.630 1.00 33.84 778 LYS A CA 1
ATOM 6317 C C . LYS A 1 778 ? 24.700 -10.233 -3.946 1.00 33.84 778 LYS A C 1
ATOM 6319 O O . LYS A 1 778 ? 24.756 -10.221 -2.720 1.00 33.84 778 LYS A O 1
ATOM 6324 N N . SER A 1 779 ? 25.788 -10.391 -4.698 1.00 35.19 779 SER A N 1
ATOM 6325 C CA . SER A 1 779 ? 27.140 -10.539 -4.125 1.00 35.19 779 SER A CA 1
ATOM 6326 C C . SER A 1 779 ? 27.732 -9.202 -3.680 1.00 35.19 779 SER A C 1
ATOM 6328 O O . SER A 1 779 ? 28.537 -9.172 -2.752 1.00 35.19 779 SER A O 1
ATOM 6330 N N . LEU A 1 780 ? 27.291 -8.097 -4.286 1.00 38.47 780 LEU A N 1
ATOM 6331 C CA . LEU A 1 780 ? 27.694 -6.754 -3.894 1.00 38.47 780 LEU A CA 1
ATOM 6332 C C . LEU A 1 780 ? 26.864 -6.231 -2.718 1.00 38.47 780 LEU A C 1
ATOM 6334 O O . LEU A 1 780 ? 27.461 -5.725 -1.775 1.00 38.47 780 LEU A O 1
ATOM 6338 N N . GLU A 1 781 ? 25.540 -6.443 -2.671 1.00 35.44 781 GLU A N 1
ATOM 6339 C CA . GLU A 1 781 ? 24.709 -6.035 -1.518 1.00 35.44 781 GLU A CA 1
ATOM 6340 C C . GLU A 1 781 ? 25.217 -6.580 -0.175 1.00 35.44 781 GLU A C 1
ATOM 6342 O O . GLU A 1 781 ? 25.114 -5.889 0.835 1.00 35.44 781 GLU A O 1
ATOM 6347 N N . TYR A 1 782 ? 25.800 -7.782 -0.155 1.00 33.75 782 TYR A N 1
ATOM 6348 C CA . TYR A 1 782 ? 26.385 -8.366 1.057 1.00 33.75 782 TYR A CA 1
ATOM 6349 C C . TYR A 1 782 ? 27.693 -7.665 1.489 1.00 33.75 782 TYR A C 1
ATOM 6351 O O . TYR A 1 782 ? 28.018 -7.613 2.676 1.00 33.75 782 TYR A O 1
ATOM 6359 N N . ALA A 1 783 ? 28.431 -7.080 0.539 1.00 33.38 783 ALA A N 1
ATOM 6360 C CA . ALA A 1 783 ? 29.674 -6.344 0.779 1.00 33.38 783 ALA A CA 1
ATOM 6361 C C . ALA A 1 783 ? 29.439 -4.873 1.191 1.00 33.38 783 ALA A C 1
ATOM 6363 O O . ALA A 1 783 ? 30.243 -4.315 1.935 1.00 33.38 783 ALA A O 1
ATOM 6364 N N . PHE A 1 784 ? 28.318 -4.262 0.784 1.00 35.41 784 PHE A N 1
ATOM 6365 C CA . PHE A 1 784 ? 27.942 -2.878 1.133 1.00 35.41 784 PHE A CA 1
ATOM 6366 C C . PHE A 1 784 ? 27.487 -2.691 2.595 1.00 35.41 784 PHE A C 1
ATOM 6368 O O . PHE A 1 784 ? 27.404 -1.564 3.075 1.00 35.41 784 PHE A O 1
ATOM 6375 N N . GLN A 1 785 ? 27.182 -3.776 3.312 1.00 36.25 785 GLN A N 1
ATOM 6376 C CA . GLN A 1 785 ? 26.568 -3.727 4.647 1.00 36.25 785 GLN A CA 1
ATOM 6377 C C . GLN A 1 785 ? 27.549 -3.798 5.823 1.00 36.25 785 GLN A C 1
ATOM 6379 O O . GLN A 1 785 ? 27.139 -3.640 6.971 1.00 36.25 785 GLN A O 1
ATOM 6384 N N . ASN A 1 786 ? 28.834 -4.027 5.560 1.00 31.66 786 ASN A N 1
ATOM 6385 C CA . ASN A 1 786 ? 29.860 -4.177 6.587 1.00 31.66 786 ASN A CA 1
ATOM 6386 C C . ASN A 1 786 ? 31.015 -3.205 6.309 1.00 31.66 786 ASN A C 1
ATOM 6388 O O . ASN A 1 786 ? 31.332 -2.941 5.154 1.00 31.66 786 ASN A O 1
ATOM 6392 N N . ASN A 1 787 ? 31.709 -2.726 7.348 1.00 34.38 787 ASN A N 1
ATOM 6393 C CA . ASN A 1 787 ? 32.935 -1.900 7.270 1.00 34.38 787 ASN A CA 1
ATOM 6394 C C . ASN A 1 787 ? 34.138 -2.585 6.548 1.00 34.38 787 ASN A C 1
ATOM 6396 O O . ASN A 1 787 ? 35.287 -2.199 6.734 1.00 34.38 787 ASN A O 1
ATOM 6400 N N . PHE A 1 788 ? 33.886 -3.582 5.698 1.00 36.53 788 PHE A N 1
ATOM 6401 C CA . PHE A 1 788 ? 34.818 -4.335 4.850 1.00 36.53 788 PHE A CA 1
ATOM 6402 C C . PHE A 1 788 ? 35.191 -3.614 3.532 1.00 36.53 788 PHE A C 1
ATOM 6404 O O . PHE A 1 788 ? 35.922 -4.147 2.696 1.00 36.53 788 PHE A O 1
ATOM 6411 N N . TYR A 1 789 ? 34.694 -2.391 3.336 1.00 48.09 789 TYR A N 1
ATOM 6412 C CA . TYR A 1 789 ? 34.512 -1.761 2.026 1.00 48.09 789 TYR A CA 1
ATOM 6413 C C . TYR A 1 789 ? 35.813 -1.434 1.257 1.00 48.09 789 TYR A C 1
ATOM 6415 O O . TYR A 1 789 ? 35.891 -1.634 0.049 1.00 48.09 789 TYR A O 1
ATOM 6423 N N . LYS A 1 790 ? 36.889 -1.001 1.932 1.00 49.06 790 LYS A N 1
ATOM 6424 C CA . LYS A 1 790 ? 38.170 -0.696 1.254 1.00 49.06 790 LYS A CA 1
ATOM 6425 C C . LYS A 1 790 ? 38.971 -1.937 0.862 1.00 49.06 790 LYS A C 1
ATOM 6427 O O . LYS A 1 790 ? 39.686 -1.896 -0.136 1.00 49.06 790 LYS A O 1
ATOM 6432 N N . GLU A 1 791 ? 38.900 -3.018 1.634 1.00 49.28 791 GLU A N 1
ATOM 6433 C CA . GLU A 1 791 ? 39.676 -4.228 1.338 1.00 49.28 791 GLU A CA 1
ATOM 6434 C C . GLU A 1 791 ? 39.068 -5.020 0.176 1.00 49.28 791 GLU A C 1
ATOM 6436 O O . GLU A 1 791 ? 39.813 -5.493 -0.677 1.00 49.28 791 GLU A O 1
ATOM 6441 N N . GLU A 1 792 ? 37.739 -5.110 0.079 1.00 53.03 792 GLU A N 1
ATOM 6442 C CA . GLU A 1 792 ? 37.059 -5.818 -1.017 1.00 53.03 792 GLU A CA 1
ATOM 6443 C C . GLU A 1 792 ? 37.112 -5.059 -2.358 1.00 53.03 792 GLU A C 1
ATOM 6445 O O . GLU A 1 792 ? 37.351 -5.684 -3.389 1.00 53.03 792 GLU A O 1
ATOM 6450 N N . ILE A 1 793 ? 37.009 -3.719 -2.377 1.00 59.41 793 ILE A N 1
ATOM 6451 C CA . ILE A 1 793 ? 37.206 -2.936 -3.619 1.00 59.41 793 ILE A CA 1
ATOM 6452 C C . ILE A 1 793 ? 38.663 -3.033 -4.095 1.00 59.41 793 ILE A C 1
ATOM 6454 O O . ILE A 1 793 ? 38.913 -3.215 -5.284 1.00 59.41 793 ILE A O 1
ATOM 6458 N N . ASN A 1 794 ? 39.640 -3.009 -3.179 1.00 62.09 794 ASN A N 1
ATOM 6459 C CA . ASN A 1 794 ? 41.038 -3.265 -3.543 1.00 62.09 794 ASN A CA 1
ATOM 6460 C C . ASN A 1 794 ? 41.243 -4.685 -4.100 1.00 62.09 794 ASN A C 1
ATOM 6462 O O . ASN A 1 794 ? 42.026 -4.857 -5.028 1.00 62.09 794 ASN A O 1
ATOM 6466 N N . LYS A 1 795 ? 40.522 -5.697 -3.592 1.00 61.50 795 LYS A N 1
ATOM 6467 C CA . LYS A 1 795 ? 40.521 -7.066 -4.152 1.00 61.50 795 LYS A CA 1
ATOM 6468 C C . LYS A 1 795 ? 39.802 -7.166 -5.507 1.00 61.50 795 LYS A C 1
ATOM 6470 O O . LYS A 1 795 ? 40.056 -8.116 -6.251 1.00 61.50 795 LYS A O 1
ATOM 6475 N N . ALA A 1 796 ? 38.924 -6.213 -5.830 1.00 59.69 796 ALA A N 1
ATOM 6476 C CA . ALA A 1 796 ? 38.221 -6.098 -7.109 1.00 59.69 796 ALA A CA 1
ATOM 6477 C C . ALA A 1 796 ? 39.023 -5.353 -8.192 1.00 59.69 796 ALA A C 1
ATOM 6479 O O . ALA A 1 796 ? 38.563 -5.262 -9.330 1.00 59.69 796 ALA A O 1
ATOM 6480 N N . ILE A 1 797 ? 40.222 -4.864 -7.859 1.00 76.00 797 ILE A N 1
ATOM 6481 C CA . ILE A 1 797 ? 41.188 -4.307 -8.805 1.00 76.00 797 ILE A CA 1
ATOM 6482 C C . ILE A 1 797 ? 42.386 -5.253 -8.862 1.00 76.00 797 ILE A C 1
ATOM 6484 O O . ILE A 1 797 ? 43.110 -5.421 -7.885 1.00 76.00 797 ILE A O 1
ATOM 6488 N N . ASN A 1 798 ? 42.614 -5.873 -10.015 1.00 77.19 798 ASN A N 1
ATOM 6489 C CA . ASN A 1 798 ? 43.742 -6.779 -10.237 1.00 77.19 798 ASN A CA 1
ATOM 6490 C C . ASN A 1 798 ? 44.690 -6.204 -11.303 1.00 77.19 798 ASN A C 1
ATOM 6492 O O . ASN A 1 798 ? 44.276 -5.412 -12.139 1.00 77.19 798 ASN A O 1
ATOM 6496 N N . LYS A 1 799 ? 45.961 -6.612 -11.312 1.00 79.81 7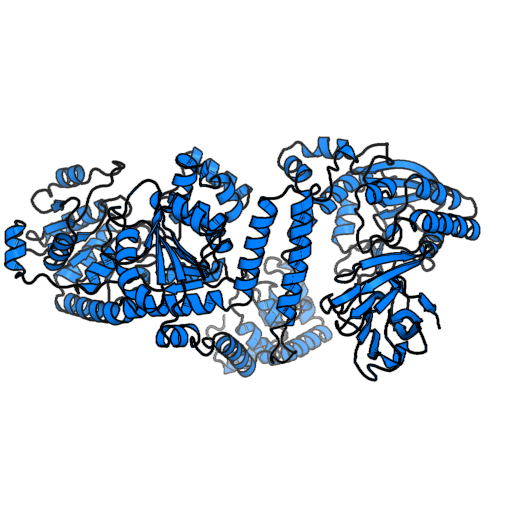99 LYS A N 1
ATOM 6497 C CA . LYS A 1 799 ? 46.907 -6.352 -12.411 1.00 79.81 799 LYS A CA 1
ATOM 6498 C C . LYS A 1 799 ? 46.691 -7.269 -13.625 1.00 79.81 799 LYS A C 1
ATOM 6500 O O . LYS A 1 799 ? 47.382 -7.116 -14.623 1.00 79.81 799 LYS A O 1
ATOM 6505 N N . GLU A 1 800 ? 45.738 -8.200 -13.557 1.00 83.31 800 GLU A N 1
ATOM 6506 C CA . GLU A 1 800 ? 45.404 -9.142 -14.636 1.00 83.31 800 GLU A CA 1
ATOM 6507 C C . GLU A 1 800 ? 44.058 -8.784 -15.311 1.00 83.31 800 GLU A C 1
ATOM 6509 O O . GLU A 1 800 ? 43.010 -9.334 -14.956 1.00 83.31 800 GLU A O 1
ATOM 6514 N N . PRO A 1 801 ? 44.047 -7.863 -16.292 1.00 86.19 801 PRO A N 1
ATOM 6515 C CA . PRO A 1 801 ? 42.826 -7.388 -16.957 1.00 86.19 801 PRO A CA 1
ATOM 6516 C C . PRO A 1 801 ? 42.119 -8.438 -17.824 1.00 86.19 801 PRO A C 1
ATOM 6518 O O . PRO A 1 801 ? 40.902 -8.373 -17.980 1.00 86.19 801 PRO A O 1
ATOM 6521 N N . ASN A 1 802 ? 42.838 -9.445 -18.334 1.00 84.75 802 ASN A N 1
ATOM 6522 C CA . ASN A 1 802 ? 42.251 -10.523 -19.148 1.00 84.75 802 ASN A CA 1
ATOM 6523 C C . ASN A 1 802 ? 41.157 -11.315 -18.418 1.00 84.75 802 ASN A C 1
ATOM 6525 O O . ASN A 1 802 ? 40.263 -11.860 -19.056 1.00 84.75 802 ASN A O 1
ATOM 6529 N N . ASP A 1 803 ? 41.228 -11.361 -17.088 1.00 82.38 803 ASP A N 1
ATOM 6530 C CA . ASP A 1 803 ? 40.312 -12.114 -16.235 1.00 82.38 803 ASP A CA 1
ATOM 6531 C C . ASP A 1 803 ? 39.311 -11.216 -15.498 1.00 82.38 803 ASP A C 1
ATOM 6533 O O . ASP A 1 803 ? 38.649 -11.665 -14.560 1.00 82.38 803 ASP A O 1
ATOM 6537 N N . CYS A 1 804 ? 39.183 -9.958 -15.917 1.00 85.69 804 CYS A N 1
ATOM 6538 C CA . CYS A 1 804 ? 38.296 -8.971 -15.317 1.00 85.69 804 CYS A CA 1
ATOM 6539 C C . CYS A 1 804 ? 37.293 -8.436 -16.336 1.00 85.69 804 CYS A C 1
ATOM 6541 O O . CYS A 1 804 ? 37.606 -8.281 -17.517 1.00 85.69 804 CYS A O 1
ATOM 6543 N N . PHE A 1 805 ? 36.076 -8.185 -15.861 1.00 85.38 805 PHE A N 1
ATOM 6544 C CA . PHE A 1 805 ? 34.942 -7.790 -16.687 1.00 85.38 805 PHE A CA 1
ATOM 6545 C C . PHE A 1 805 ? 35.176 -6.469 -17.415 1.00 85.38 805 PHE A C 1
ATOM 6547 O O . PHE A 1 805 ? 34.796 -6.346 -18.573 1.00 85.38 805 PHE A O 1
ATOM 6554 N N . ILE A 1 806 ? 35.830 -5.517 -16.747 1.00 90.00 806 ILE A N 1
ATOM 6555 C CA . ILE A 1 806 ? 36.304 -4.270 -17.339 1.00 90.00 806 ILE A CA 1
ATOM 6556 C C . ILE A 1 806 ? 37.831 -4.305 -17.354 1.00 90.00 806 ILE A C 1
ATOM 6558 O O . ILE A 1 806 ? 38.466 -4.582 -16.330 1.00 90.00 806 ILE A O 1
ATOM 6562 N N . TRP A 1 807 ? 38.429 -3.998 -18.498 1.00 94.25 807 TRP A N 1
ATOM 6563 C CA . TRP A 1 807 ? 39.849 -3.666 -18.570 1.00 94.25 807 TRP A CA 1
ATOM 6564 C C . TRP A 1 807 ? 40.020 -2.152 -18.445 1.00 94.25 807 TRP A C 1
ATOM 6566 O O . TRP A 1 807 ? 39.215 -1.399 -18.971 1.00 94.25 807 TRP A O 1
ATOM 6576 N N . TRP A 1 808 ? 41.069 -1.711 -17.754 1.00 95.19 808 TRP A N 1
ATOM 6577 C CA . TRP A 1 808 ? 41.470 -0.314 -17.584 1.00 95.19 808 TRP A CA 1
ATOM 6578 C C . TRP A 1 808 ? 42.934 -0.175 -17.995 1.00 95.19 808 TRP A C 1
ATOM 6580 O O . TRP A 1 808 ? 43.800 -0.891 -17.482 1.00 95.19 808 TRP A O 1
ATOM 6590 N N . ILE A 1 809 ? 43.231 0.756 -18.898 1.00 96.00 809 ILE A N 1
ATOM 6591 C CA . ILE A 1 809 ? 44.567 0.947 -19.469 1.00 96.00 809 ILE A CA 1
ATOM 6592 C C . ILE A 1 809 ? 45.026 2.384 -19.245 1.00 96.00 809 ILE A C 1
ATOM 6594 O O . ILE A 1 809 ? 44.270 3.327 -19.460 1.00 96.00 809 ILE A O 1
ATOM 6598 N N . ILE A 1 810 ? 46.286 2.533 -18.839 1.00 96.25 810 ILE A N 1
ATOM 6599 C CA . ILE A 1 810 ? 47.023 3.794 -18.827 1.00 96.25 810 ILE A CA 1
ATOM 6600 C C . ILE A 1 810 ? 48.112 3.670 -19.889 1.00 96.25 810 ILE A C 1
ATOM 6602 O O . ILE A 1 810 ? 49.053 2.887 -19.748 1.00 96.25 810 ILE A O 1
ATOM 6606 N N . ALA A 1 811 ? 47.978 4.436 -20.962 1.00 96.50 811 ALA A N 1
ATOM 6607 C CA . ALA A 1 811 ? 48.907 4.445 -22.075 1.00 96.50 811 ALA A CA 1
ATOM 6608 C C . ALA A 1 811 ? 49.555 5.823 -22.211 1.00 96.50 811 ALA A C 1
ATOM 6610 O O . ALA A 1 811 ? 48.937 6.848 -21.938 1.00 96.50 811 ALA A O 1
ATOM 6611 N N . LYS A 1 812 ? 50.811 5.867 -22.636 1.00 96.06 812 LYS A N 1
ATOM 6612 C CA . LYS A 1 812 ? 51.569 7.098 -22.837 1.00 96.06 812 LYS A CA 1
ATOM 6613 C C . LYS A 1 812 ? 51.852 7.298 -24.311 1.00 96.06 812 LYS A C 1
ATOM 6615 O O . LYS A 1 812 ? 52.285 6.374 -25.001 1.00 96.06 812 LYS A O 1
ATOM 6620 N N . LYS A 1 813 ? 51.607 8.512 -24.797 1.00 94.12 813 LYS A N 1
ATOM 6621 C CA . LYS A 1 813 ? 51.856 8.871 -26.192 1.00 94.12 813 LYS A CA 1
ATOM 6622 C C . LYS A 1 813 ? 53.340 8.715 -26.528 1.00 94.12 813 LYS A C 1
ATOM 6624 O O . LYS A 1 813 ? 54.200 9.294 -25.861 1.00 94.12 813 LYS A O 1
ATOM 6629 N N . ASN A 1 814 ? 53.608 7.985 -27.605 1.00 85.50 814 ASN A N 1
ATOM 6630 C CA . ASN A 1 814 ? 54.893 7.901 -28.285 1.00 85.50 814 ASN A CA 1
ATOM 6631 C C . ASN A 1 814 ? 54.884 8.821 -29.527 1.00 85.50 814 ASN A C 1
ATOM 6633 O O . ASN A 1 814 ? 53.826 9.218 -30.013 1.00 85.50 814 ASN A O 1
ATOM 6637 N N . THR A 1 815 ? 56.053 9.203 -30.041 1.00 73.00 815 THR A N 1
ATOM 6638 C CA . THR A 1 815 ? 56.198 10.236 -31.089 1.00 73.00 815 THR A CA 1
ATOM 6639 C C . THR A 1 815 ? 56.126 9.700 -32.525 1.00 73.00 815 THR A C 1
ATOM 6641 O O . THR A 1 815 ? 56.406 10.432 -33.474 1.00 73.00 815 THR A O 1
ATOM 6644 N N . CYS A 1 816 ? 55.755 8.433 -32.716 1.00 74.38 816 CYS A N 1
ATOM 6645 C CA . CYS A 1 816 ? 55.641 7.820 -34.039 1.00 74.38 816 CYS A CA 1
ATOM 6646 C C . CYS A 1 816 ? 54.370 8.273 -34.782 1.00 74.38 816 CYS A C 1
ATOM 6648 O O . CYS A 1 816 ? 53.326 8.514 -34.177 1.00 74.38 816 CYS A O 1
ATOM 6650 N N . VAL A 1 817 ? 54.435 8.342 -36.114 1.00 76.50 817 VAL A N 1
ATOM 6651 C CA . VAL A 1 817 ? 53.274 8.665 -36.960 1.00 76.50 817 VAL A CA 1
ATOM 6652 C C . VAL A 1 817 ? 52.295 7.489 -36.969 1.00 76.50 817 VAL A C 1
ATOM 6654 O O . VAL A 1 817 ? 52.695 6.359 -37.231 1.00 76.50 817 VAL A O 1
ATOM 6657 N N . VAL A 1 818 ? 51.012 7.759 -36.717 1.00 82.38 818 VAL A N 1
ATOM 6658 C CA . VAL A 1 818 ? 49.952 6.738 -36.734 1.00 82.38 818 VAL A CA 1
ATOM 6659 C C . VAL A 1 818 ? 49.598 6.352 -38.174 1.00 82.38 818 VAL A C 1
ATOM 6661 O O . VAL A 1 818 ? 49.100 7.175 -38.948 1.00 82.38 818 VAL A O 1
ATOM 6664 N N . GLU A 1 819 ? 49.780 5.081 -38.535 1.00 85.19 819 GLU A N 1
ATOM 6665 C CA . GLU A 1 819 ? 49.354 4.538 -39.831 1.00 85.19 819 GLU A CA 1
ATOM 6666 C C . GLU A 1 819 ? 47.835 4.277 -39.855 1.00 85.19 819 GLU A C 1
ATOM 6668 O O . GLU A 1 819 ? 47.365 3.146 -39.702 1.00 85.19 819 GLU A O 1
ATOM 6673 N N . LYS A 1 820 ? 47.038 5.334 -40.085 1.00 81.50 820 LYS A N 1
ATOM 6674 C CA . LYS A 1 820 ? 45.558 5.288 -40.041 1.00 81.50 820 LYS A CA 1
ATOM 6675 C C . LYS A 1 820 ? 44.945 4.150 -40.881 1.00 81.50 820 LYS A C 1
ATOM 6677 O O . LYS A 1 820 ? 43.951 3.555 -40.469 1.00 81.50 820 LYS A O 1
ATOM 6682 N N . GLN A 1 821 ? 45.519 3.825 -42.044 1.00 82.31 821 GLN A N 1
ATOM 6683 C CA . GLN A 1 821 ? 44.991 2.764 -42.914 1.00 82.31 821 GLN A CA 1
ATOM 6684 C C . GLN A 1 821 ? 45.256 1.356 -42.365 1.00 82.31 821 GLN A C 1
ATOM 6686 O O . GLN A 1 821 ? 44.385 0.491 -42.450 1.00 82.31 821 GLN A O 1
ATOM 6691 N N . LEU A 1 822 ? 46.435 1.125 -41.781 1.00 86.06 822 LEU A N 1
ATOM 6692 C CA . LEU A 1 822 ? 46.761 -0.148 -41.143 1.00 86.06 822 LEU A CA 1
ATOM 6693 C C . LEU A 1 822 ? 45.859 -0.378 -39.923 1.00 86.06 822 LEU A C 1
ATOM 6695 O O . LEU A 1 822 ? 45.298 -1.464 -39.778 1.00 86.06 822 LEU A O 1
ATOM 6699 N N . LEU A 1 823 ? 45.652 0.664 -39.110 1.00 86.69 823 LEU A N 1
ATOM 6700 C CA . LEU A 1 823 ? 44.755 0.636 -37.955 1.00 86.69 823 LEU A CA 1
ATOM 6701 C C . LEU A 1 823 ? 43.311 0.293 -38.360 1.00 86.69 823 LEU A C 1
ATOM 6703 O O . LEU A 1 823 ? 42.719 -0.619 -37.786 1.00 86.69 823 LEU A O 1
ATOM 6707 N N . LYS A 1 824 ? 42.775 0.945 -39.404 1.00 85.56 824 LYS A N 1
ATOM 6708 C CA . LYS A 1 824 ? 41.449 0.628 -39.967 1.00 85.56 824 LYS A CA 1
ATOM 6709 C C . LYS A 1 824 ? 41.337 -0.830 -40.408 1.00 85.56 824 LYS A C 1
ATOM 6711 O O . LYS A 1 824 ? 40.374 -1.497 -40.048 1.00 85.56 824 LYS A O 1
ATOM 6716 N N . ASN A 1 825 ? 42.328 -1.343 -41.138 1.00 85.62 825 ASN A N 1
ATOM 6717 C CA . ASN A 1 825 ? 42.314 -2.728 -41.617 1.00 85.62 825 ASN A CA 1
ATOM 6718 C C . ASN A 1 825 ? 42.321 -3.743 -40.454 1.00 85.62 825 ASN A C 1
ATOM 6720 O O . ASN A 1 825 ? 41.644 -4.769 -40.521 1.00 85.62 825 ASN A O 1
ATOM 6724 N N . GLN A 1 826 ? 43.075 -3.471 -39.383 1.00 87.25 826 GLN A N 1
ATOM 6725 C CA . GLN A 1 826 ? 43.151 -4.355 -38.213 1.00 87.25 826 GLN A CA 1
ATOM 6726 C C . GLN A 1 826 ? 41.874 -4.305 -37.359 1.00 87.25 826 GLN A C 1
ATOM 6728 O O . GLN A 1 826 ? 41.396 -5.351 -36.921 1.00 87.25 826 GLN A O 1
ATOM 6733 N N . LEU A 1 827 ? 41.281 -3.121 -37.180 1.00 86.12 827 LEU A N 1
ATOM 6734 C CA . LEU A 1 827 ? 39.994 -2.953 -36.498 1.00 86.12 827 LEU A CA 1
ATOM 6735 C C . LEU A 1 827 ? 38.847 -3.618 -37.263 1.00 86.12 827 LEU A C 1
ATOM 6737 O O . LEU A 1 827 ? 38.045 -4.325 -36.658 1.00 86.12 827 LEU A O 1
ATOM 6741 N N . GLN A 1 828 ? 38.818 -3.482 -38.591 1.00 85.75 828 GLN A N 1
ATOM 6742 C CA . GLN A 1 828 ? 37.857 -4.183 -39.441 1.00 85.75 828 GLN A CA 1
ATOM 6743 C C . GLN A 1 828 ? 37.980 -5.701 -39.289 1.00 85.75 828 GLN A C 1
ATOM 6745 O O . GLN A 1 828 ? 36.979 -6.403 -39.170 1.00 85.75 828 GLN A O 1
ATOM 6750 N N . LYS A 1 829 ? 39.213 -6.222 -39.273 1.00 83.81 829 LYS A N 1
ATOM 6751 C CA . LYS A 1 829 ? 39.460 -7.652 -39.081 1.00 83.81 829 LYS A CA 1
ATOM 6752 C C . LYS A 1 829 ? 38.942 -8.135 -37.723 1.00 83.81 829 LYS A C 1
ATOM 6754 O O . LYS A 1 829 ? 38.243 -9.143 -37.684 1.00 83.81 829 LYS A O 1
ATOM 6759 N N . ALA A 1 830 ? 39.231 -7.411 -36.641 1.00 82.12 830 ALA A N 1
ATOM 6760 C CA . ALA A 1 830 ? 38.727 -7.739 -35.306 1.00 82.12 830 ALA A CA 1
ATOM 6761 C C . ALA A 1 830 ? 37.194 -7.677 -35.225 1.00 82.12 830 ALA A C 1
ATOM 6763 O O . ALA A 1 830 ? 36.577 -8.583 -34.669 1.00 82.12 830 ALA A O 1
ATOM 6764 N N . TYR A 1 831 ? 36.577 -6.670 -35.849 1.00 79.31 831 TYR A N 1
ATOM 6765 C CA . TYR A 1 831 ? 35.123 -6.564 -35.957 1.00 79.31 831 TYR A CA 1
ATOM 6766 C C . TYR A 1 831 ? 34.517 -7.782 -36.666 1.00 79.31 831 TYR A C 1
ATOM 6768 O O . TYR A 1 831 ? 33.590 -8.397 -36.146 1.00 79.31 831 TYR A O 1
ATOM 6776 N N . LEU A 1 832 ? 35.085 -8.195 -37.804 1.00 75.81 832 LEU A N 1
ATOM 6777 C CA . LEU A 1 832 ? 34.635 -9.373 -38.556 1.00 75.81 832 LEU A CA 1
ATOM 6778 C C . LEU A 1 832 ? 34.838 -10.693 -37.784 1.00 75.81 832 LEU A C 1
ATOM 6780 O O . LEU A 1 832 ? 34.011 -11.601 -37.880 1.00 75.81 832 LEU A O 1
ATOM 6784 N N . GLU A 1 833 ? 35.917 -10.813 -37.005 1.00 74.75 833 GLU A N 1
ATOM 6785 C CA . GLU A 1 833 ? 36.169 -11.961 -36.121 1.00 74.75 833 GLU A CA 1
ATOM 6786 C C . GLU A 1 833 ? 35.138 -12.033 -34.982 1.00 74.75 833 GLU A C 1
ATOM 6788 O O . GLU A 1 833 ? 34.592 -13.106 -34.706 1.00 74.75 833 GLU A O 1
ATOM 6793 N N . ASN A 1 834 ? 34.806 -10.884 -34.388 1.00 70.81 834 ASN A N 1
ATOM 6794 C CA . ASN A 1 834 ? 33.822 -10.752 -33.314 1.00 70.81 834 ASN A CA 1
ATOM 6795 C C . ASN A 1 834 ? 32.363 -10.841 -33.828 1.00 70.81 834 ASN A C 1
ATOM 6797 O O . ASN A 1 834 ? 31.457 -11.162 -33.047 1.00 70.81 834 ASN A O 1
ATOM 6801 N N . GLN A 1 835 ? 32.130 -10.610 -35.130 1.00 59.31 835 GLN A N 1
ATOM 6802 C CA . GLN A 1 835 ? 30.816 -10.599 -35.789 1.00 59.31 835 GLN A CA 1
ATOM 6803 C C . GLN A 1 835 ? 30.118 -11.962 -35.767 1.00 59.31 835 GLN A C 1
ATOM 6805 O O . GLN A 1 835 ? 28.914 -12.032 -35.540 1.00 59.31 835 GLN A O 1
ATOM 6810 N N . LYS A 1 836 ? 30.855 -13.073 -35.927 1.00 52.56 836 LYS A N 1
ATOM 6811 C CA . LYS A 1 836 ? 30.265 -14.431 -35.938 1.00 52.56 836 LYS A CA 1
ATOM 6812 C C . LYS A 1 836 ? 29.455 -14.764 -34.676 1.00 52.56 836 LYS A C 1
ATOM 6814 O O . LYS A 1 836 ? 28.550 -15.587 -34.753 1.00 52.56 836 LYS A O 1
ATOM 6819 N N . ASN A 1 837 ? 29.748 -14.097 -33.557 1.00 49.16 837 ASN A N 1
ATOM 6820 C CA . ASN A 1 837 ? 29.056 -14.250 -32.273 1.00 49.16 837 ASN A CA 1
ATOM 6821 C C . ASN A 1 837 ? 28.260 -12.993 -31.849 1.00 49.16 837 ASN A C 1
ATOM 6823 O O . ASN A 1 837 ? 27.705 -12.969 -30.755 1.00 49.16 837 ASN A O 1
ATOM 6827 N N . GLN A 1 838 ? 28.199 -11.937 -32.675 1.00 49.19 838 GLN A N 1
ATOM 6828 C CA . GLN A 1 838 ? 27.419 -10.714 -32.404 1.00 49.19 838 GLN A CA 1
ATOM 6829 C C . GLN A 1 838 ? 25.909 -10.893 -32.647 1.00 49.19 838 GLN A C 1
ATOM 6831 O O . GLN A 1 838 ? 25.110 -10.145 -32.099 1.00 49.19 838 GLN A O 1
ATOM 6836 N N . TYR A 1 839 ? 25.489 -11.892 -33.428 1.00 47.84 839 TYR A N 1
ATOM 6837 C CA . TYR A 1 839 ? 24.115 -11.979 -33.949 1.00 47.84 839 TYR A CA 1
ATOM 6838 C C . TYR A 1 839 ? 23.076 -12.646 -33.034 1.00 47.84 839 TYR A C 1
ATOM 6840 O O . TYR A 1 839 ? 21.969 -12.934 -33.477 1.00 47.84 839 TYR A O 1
ATOM 6848 N N . ASN A 1 840 ? 23.371 -12.797 -31.740 1.00 45.25 840 ASN A N 1
ATOM 6849 C CA . ASN A 1 840 ? 22.342 -13.079 -30.728 1.00 45.25 840 ASN A CA 1
ATOM 6850 C C . ASN A 1 840 ? 21.516 -11.822 -30.342 1.00 45.25 840 ASN A C 1
ATOM 6852 O O . ASN A 1 840 ? 20.748 -11.878 -29.388 1.00 45.25 840 ASN A O 1
ATOM 6856 N N . ILE A 1 841 ? 21.675 -10.699 -31.062 1.00 48.66 841 ILE A N 1
ATOM 6857 C CA . ILE A 1 841 ? 21.050 -9.386 -30.781 1.00 48.66 841 ILE A CA 1
ATOM 6858 C C . ILE A 1 841 ? 19.808 -9.122 -31.666 1.00 48.66 841 ILE A C 1
ATOM 6860 O O . ILE A 1 841 ? 19.113 -8.126 -31.490 1.00 48.66 841 ILE A O 1
ATOM 6864 N N . VAL A 1 842 ? 19.465 -10.015 -32.605 1.00 45.31 842 VAL A N 1
ATOM 6865 C CA . VAL A 1 842 ? 18.201 -9.889 -33.351 1.00 45.31 842 VAL A CA 1
ATOM 6866 C C . VAL A 1 842 ? 17.057 -10.365 -32.464 1.00 45.31 842 VAL A C 1
ATOM 6868 O O . VAL A 1 842 ? 16.853 -11.568 -32.281 1.00 45.31 842 VAL A O 1
ATOM 6871 N N . PHE A 1 843 ? 16.289 -9.423 -31.921 1.00 51.22 843 PHE A N 1
ATOM 6872 C CA . PHE A 1 843 ? 15.063 -9.756 -31.220 1.00 51.22 843 PHE A CA 1
ATOM 6873 C C . PHE A 1 843 ? 13.994 -10.130 -32.253 1.00 51.22 843 PHE A C 1
ATOM 6875 O O . PHE A 1 843 ? 13.790 -9.460 -33.265 1.00 51.22 843 PHE A O 1
ATOM 6882 N N . HIS A 1 844 ? 13.302 -11.239 -32.021 1.00 52.66 844 HIS A N 1
ATOM 6883 C CA . HIS A 1 844 ? 12.093 -11.566 -32.763 1.00 52.66 844 HIS A CA 1
ATOM 6884 C C . HIS A 1 844 ? 11.061 -12.163 -31.813 1.00 52.66 844 HIS A C 1
ATOM 6886 O O . HIS A 1 844 ? 11.352 -13.002 -30.952 1.00 52.66 844 HIS A O 1
ATOM 6892 N N . GLN A 1 845 ? 9.831 -11.675 -31.914 1.00 52.78 845 GLN A N 1
ATOM 6893 C CA . GLN A 1 845 ? 8.753 -12.091 -31.023 1.00 52.78 845 GLN A CA 1
ATOM 6894 C C . GLN A 1 845 ? 8.125 -13.396 -31.508 1.00 52.78 845 GLN A C 1
ATOM 6896 O O . GLN A 1 845 ? 7.763 -14.236 -30.678 1.00 52.78 845 GLN A O 1
ATOM 6901 N N . ILE A 1 846 ? 8.082 -13.581 -32.829 1.00 60.94 846 ILE A N 1
ATOM 6902 C CA . ILE A 1 846 ? 7.415 -14.684 -33.521 1.00 60.94 846 ILE A CA 1
ATOM 6903 C C . ILE A 1 846 ? 8.300 -15.275 -34.629 1.00 60.94 846 ILE A C 1
ATOM 6905 O O . ILE A 1 846 ? 9.291 -14.668 -35.037 1.00 60.94 846 ILE A O 1
ATOM 6909 N N . GLY A 1 847 ? 7.941 -16.462 -35.115 1.00 74.38 847 GLY A N 1
ATOM 6910 C CA . GLY A 1 847 ? 8.681 -17.173 -36.156 1.00 74.38 847 GLY A CA 1
ATOM 6911 C C . GLY A 1 847 ? 9.897 -17.949 -35.652 1.00 74.38 847 GLY A C 1
ATOM 6912 O O . GLY A 1 847 ? 10.310 -17.846 -34.497 1.00 74.38 847 GLY A O 1
ATOM 6913 N N . LYS A 1 848 ? 10.468 -18.765 -36.536 1.00 81.62 848 LYS A N 1
ATOM 6914 C CA . LYS A 1 848 ? 11.614 -19.636 -36.275 1.00 81.62 848 LYS A CA 1
ATOM 6915 C C . LYS A 1 848 ? 12.852 -19.122 -36.998 1.00 81.62 848 LYS A C 1
ATOM 6917 O O . LYS A 1 848 ? 12.836 -18.953 -38.217 1.00 81.62 848 LYS A O 1
ATOM 6922 N N . PHE A 1 849 ? 13.935 -18.954 -36.249 1.00 78.31 849 PHE A N 1
ATOM 6923 C CA . PHE A 1 849 ? 15.242 -18.625 -36.799 1.00 78.31 849 PHE A CA 1
ATOM 6924 C C . PHE A 1 849 ? 15.832 -19.808 -37.575 1.00 78.31 849 PHE A C 1
ATOM 6926 O O . PHE A 1 849 ? 15.784 -20.955 -37.117 1.00 78.31 849 PHE A O 1
ATOM 6933 N N . ILE A 1 850 ? 16.398 -19.528 -38.744 1.00 80.06 850 ILE A N 1
ATOM 6934 C CA . ILE A 1 850 ? 17.120 -20.490 -39.573 1.00 80.06 850 ILE A CA 1
ATOM 6935 C C . ILE A 1 850 ? 18.409 -19.867 -40.116 1.00 80.06 850 ILE A C 1
ATOM 6937 O O . ILE A 1 850 ? 18.450 -18.694 -40.483 1.00 80.06 850 ILE A O 1
ATOM 6941 N N . ASP A 1 851 ? 19.450 -20.685 -40.209 1.00 76.06 851 ASP A N 1
ATOM 6942 C CA . ASP A 1 851 ? 20.676 -20.369 -40.939 1.00 76.06 851 ASP A CA 1
ATOM 6943 C C . ASP A 1 851 ? 20.700 -21.209 -42.220 1.00 76.06 851 ASP A C 1
ATOM 6945 O O . ASP A 1 851 ? 20.522 -22.429 -42.178 1.00 76.06 851 ASP A O 1
ATOM 6949 N N . ASP A 1 852 ? 20.862 -20.548 -43.362 1.00 74.00 852 ASP A N 1
ATOM 6950 C CA . ASP A 1 852 ? 20.977 -21.168 -44.677 1.00 74.00 852 ASP A CA 1
ATOM 6951 C C . ASP A 1 852 ? 22.234 -20.630 -45.370 1.00 74.00 852 ASP A C 1
ATOM 6953 O O . ASP A 1 852 ? 22.257 -19.504 -45.877 1.00 74.00 852 ASP A O 1
ATOM 6957 N N . ASN A 1 853 ? 23.295 -21.443 -45.378 1.00 71.69 853 ASN A N 1
ATOM 6958 C CA . ASN A 1 853 ? 24.584 -21.137 -46.006 1.00 71.69 853 ASN A CA 1
ATOM 6959 C C . ASN A 1 853 ? 25.220 -19.815 -45.525 1.00 71.69 853 ASN A C 1
ATOM 6961 O O . ASN A 1 853 ? 25.785 -19.062 -46.322 1.00 71.69 853 ASN A O 1
ATOM 6965 N N . GLY A 1 854 ? 25.131 -19.525 -44.222 1.00 62.78 854 GLY A N 1
ATOM 6966 C CA . GLY A 1 854 ? 25.701 -18.320 -43.614 1.00 62.78 854 GLY A CA 1
ATOM 6967 C C . GLY A 1 854 ? 24.830 -17.075 -43.780 1.00 62.78 854 GLY A C 1
ATOM 6968 O O . GLY A 1 854 ? 25.262 -15.978 -43.428 1.00 62.78 854 GLY A O 1
ATOM 6969 N N . LYS A 1 855 ? 23.611 -17.222 -44.316 1.00 71.19 855 LYS A N 1
ATOM 6970 C CA . LYS A 1 855 ? 22.582 -16.181 -44.323 1.00 71.19 855 LYS A CA 1
ATOM 6971 C C . LYS A 1 855 ? 21.468 -16.563 -43.363 1.00 71.19 855 LYS A C 1
ATOM 6973 O O . LYS A 1 855 ? 20.885 -17.641 -43.455 1.00 71.19 855 LYS A O 1
ATOM 6978 N N . GLN A 1 856 ? 21.145 -15.635 -42.477 1.00 78.31 856 GLN A N 1
ATOM 6979 C CA . GLN A 1 856 ? 20.190 -15.848 -41.402 1.00 78.31 856 GLN A CA 1
ATOM 6980 C C . GLN A 1 856 ? 18.809 -15.304 -41.777 1.00 78.31 856 GLN A C 1
ATOM 6982 O O . GLN A 1 856 ? 18.676 -14.196 -42.309 1.00 78.31 856 GLN A O 1
ATOM 6987 N N . PHE A 1 857 ? 17.774 -16.098 -41.506 1.00 86.06 857 PHE A N 1
ATOM 6988 C CA . PHE A 1 857 ? 16.385 -15.749 -41.786 1.00 86.06 857 PHE A CA 1
ATOM 6989 C C . PHE A 1 857 ? 15.467 -16.118 -40.622 1.00 86.06 857 PHE A C 1
ATOM 6991 O O . PHE A 1 857 ? 15.740 -17.037 -39.856 1.00 86.06 857 PHE A O 1
ATOM 6998 N N . ILE A 1 858 ? 14.324 -15.447 -40.557 1.00 87.38 858 ILE A N 1
ATOM 6999 C CA . ILE A 1 858 ? 13.207 -15.753 -39.673 1.00 87.38 858 ILE A CA 1
ATOM 7000 C C . ILE A 1 858 ? 12.043 -16.211 -40.545 1.00 87.38 858 ILE A C 1
ATOM 7002 O O . ILE A 1 858 ? 11.632 -15.524 -41.483 1.00 87.38 858 ILE A O 1
ATOM 7006 N N . ILE A 1 859 ? 11.550 -17.415 -40.264 1.00 89.38 859 ILE A N 1
ATOM 7007 C CA . ILE A 1 859 ? 10.383 -17.996 -40.923 1.00 89.38 859 ILE A CA 1
ATOM 7008 C C . ILE A 1 859 ? 9.170 -17.798 -40.026 1.00 89.38 859 ILE A C 1
ATOM 7010 O O . ILE A 1 859 ? 9.142 -18.331 -38.921 1.00 89.38 859 ILE A O 1
ATOM 7014 N N . VAL A 1 860 ? 8.152 -17.107 -40.524 1.00 85.50 860 VAL A N 1
ATOM 7015 C CA . VAL A 1 860 ? 6.837 -16.990 -39.879 1.00 85.50 860 VAL A CA 1
ATOM 7016 C C . VAL A 1 860 ? 5.785 -17.712 -40.712 1.00 85.50 860 VAL A C 1
ATOM 7018 O O . VAL A 1 860 ? 5.827 -17.671 -41.939 1.00 85.50 860 VAL A O 1
ATOM 7021 N N . ASN A 1 861 ? 4.846 -18.384 -40.056 1.00 86.25 861 ASN A N 1
ATOM 7022 C CA . ASN A 1 861 ? 3.738 -19.125 -40.653 1.00 86.25 861 ASN A CA 1
ATOM 7023 C C . ASN A 1 861 ? 2.391 -18.573 -40.162 1.00 86.25 861 ASN A C 1
ATOM 7025 O O . ASN A 1 861 ? 2.349 -17.905 -39.136 1.00 86.25 861 ASN A O 1
ATOM 7029 N N . PRO A 1 862 ? 1.259 -18.868 -40.828 1.00 79.19 862 PRO A N 1
ATOM 7030 C CA . PRO A 1 862 ? -0.062 -18.441 -40.350 1.00 79.19 862 PRO A CA 1
ATOM 7031 C C . PRO A 1 862 ? -0.467 -18.991 -38.975 1.00 79.19 862 PRO A C 1
ATOM 7033 O O . PRO A 1 862 ? -1.336 -18.434 -38.318 1.00 79.19 862 PRO A O 1
ATOM 7036 N N . SER A 1 863 ? 0.149 -20.093 -38.534 1.00 69.69 863 SER A N 1
ATOM 7037 C CA . SER A 1 863 ? -0.011 -20.615 -37.171 1.00 69.69 863 SER A CA 1
ATOM 7038 C C . SER A 1 863 ? 0.705 -19.772 -36.114 1.00 69.69 863 SER A C 1
ATOM 7040 O O . SER A 1 863 ? 0.392 -19.893 -34.933 1.00 69.69 863 SER A O 1
ATOM 7042 N N . ASP A 1 864 ? 1.682 -18.959 -36.521 1.00 60.50 864 ASP A N 1
ATOM 7043 C CA . ASP A 1 864 ? 2.328 -17.995 -35.642 1.00 60.50 864 ASP A CA 1
ATOM 7044 C C . ASP A 1 864 ? 1.398 -16.778 -35.510 1.00 60.50 864 ASP A C 1
ATOM 7046 O O . ASP A 1 864 ? 0.898 -16.258 -36.511 1.00 60.50 864 ASP A O 1
ATOM 7050 N N . ALA A 1 865 ? 1.137 -16.333 -34.277 1.00 62.31 865 ALA A N 1
ATOM 7051 C CA . ALA A 1 865 ? 0.317 -15.146 -34.032 1.00 62.31 865 ALA A CA 1
ATOM 7052 C C . ALA A 1 865 ? 0.917 -13.904 -34.736 1.00 62.31 865 ALA A C 1
ATOM 7054 O O . ALA A 1 865 ? 2.136 -13.853 -34.922 1.00 62.31 865 ALA A O 1
ATOM 7055 N N . PRO A 1 866 ? 0.107 -12.893 -35.112 1.00 71.81 866 PRO A N 1
ATOM 7056 C CA . PRO A 1 866 ? 0.623 -11.621 -35.617 1.00 71.81 866 PRO A CA 1
ATOM 7057 C C . PRO A 1 866 ? 1.622 -10.989 -34.636 1.00 71.81 866 PRO A C 1
ATOM 7059 O O . PRO A 1 866 ? 1.437 -11.087 -33.424 1.00 71.81 866 PRO A O 1
ATOM 7062 N N . GLY A 1 867 ? 2.670 -10.334 -35.133 1.00 71.06 867 GLY A N 1
ATOM 7063 C CA . GLY A 1 867 ? 3.727 -9.795 -34.272 1.00 71.06 867 GLY A CA 1
ATOM 7064 C C . GLY A 1 867 ? 5.015 -9.426 -35.003 1.00 71.06 867 GLY A C 1
ATOM 7065 O O . GLY A 1 867 ? 5.135 -9.594 -36.217 1.00 71.06 867 GLY A O 1
ATOM 7066 N N . TYR A 1 868 ? 6.008 -8.927 -34.264 1.00 77.69 868 TYR A N 1
ATOM 7067 C CA . TYR A 1 868 ? 7.305 -8.563 -34.839 1.00 77.69 868 TYR A CA 1
ATOM 7068 C C . TYR A 1 868 ? 8.145 -9.802 -35.148 1.00 77.69 868 TYR A C 1
ATOM 7070 O O . TYR A 1 868 ? 8.635 -10.501 -34.256 1.00 77.69 868 TYR A O 1
ATOM 7078 N N . ALA A 1 869 ? 8.311 -10.059 -36.440 1.00 79.44 869 ALA A N 1
ATOM 7079 C CA . ALA A 1 869 ? 9.168 -11.105 -36.967 1.00 79.44 869 ALA A CA 1
ATOM 7080 C C . ALA A 1 869 ? 10.626 -10.640 -37.096 1.00 79.44 869 ALA A C 1
ATOM 7082 O O . ALA A 1 869 ? 11.513 -11.475 -37.060 1.00 79.44 869 ALA A O 1
ATOM 7083 N N . LEU A 1 870 ? 10.884 -9.335 -37.212 1.00 80.44 870 LEU A N 1
ATOM 7084 C CA . LEU A 1 870 ? 12.216 -8.734 -37.083 1.00 80.44 870 LEU A CA 1
ATOM 7085 C C . LEU A 1 870 ? 12.113 -7.487 -36.201 1.00 80.44 870 LEU A C 1
ATOM 7087 O O . LEU A 1 870 ? 11.217 -6.670 -36.423 1.00 80.44 870 LEU A O 1
ATOM 7091 N N . PHE A 1 871 ? 13.015 -7.364 -35.228 1.00 65.56 871 PHE A N 1
ATOM 7092 C CA . PHE A 1 871 ? 13.123 -6.245 -34.291 1.00 65.56 871 PHE A CA 1
ATOM 7093 C C . PHE A 1 871 ? 14.623 -5.995 -34.006 1.00 65.56 871 PHE A C 1
ATOM 7095 O O . PHE A 1 871 ? 15.219 -6.656 -33.152 1.00 65.56 871 PHE A O 1
ATOM 7102 N N . GLY A 1 872 ? 15.265 -5.136 -34.812 1.00 64.25 872 GLY A N 1
ATOM 7103 C CA . GLY A 1 872 ? 16.716 -4.842 -34.777 1.00 64.25 872 GLY A CA 1
ATOM 7104 C C . GLY A 1 872 ? 17.419 -4.997 -36.145 1.00 64.25 872 GLY A C 1
ATOM 7105 O O . GLY A 1 872 ? 16.803 -5.460 -37.105 1.00 64.25 872 GLY A O 1
ATOM 7106 N N . SER A 1 873 ? 18.707 -4.649 -36.315 1.00 52.16 873 SER A N 1
ATOM 7107 C CA . SER A 1 873 ? 19.734 -4.166 -35.364 1.00 52.16 873 SER A CA 1
ATOM 7108 C C . SER A 1 873 ? 19.582 -2.696 -34.942 1.00 52.16 873 SER A C 1
ATOM 7110 O O . SER A 1 873 ? 19.015 -1.896 -35.681 1.00 52.16 873 SER A O 1
ATOM 7112 N N . TYR A 1 874 ? 20.109 -2.365 -33.753 1.00 62.12 874 TYR A N 1
ATOM 7113 C CA . TYR A 1 874 ? 20.308 -0.988 -33.286 1.00 62.12 874 TYR A CA 1
ATOM 7114 C C . TYR A 1 874 ? 21.598 -0.435 -33.884 1.00 62.12 874 TYR A C 1
ATOM 7116 O O . TYR A 1 874 ? 22.684 -0.943 -33.600 1.00 62.12 874 TYR A O 1
ATOM 7124 N N . GLU A 1 875 ? 21.487 0.585 -34.727 1.00 62.62 875 GLU A N 1
ATOM 7125 C CA . GLU A 1 875 ? 22.639 1.182 -35.402 1.00 62.62 875 GLU A CA 1
ATOM 7126 C C . GLU A 1 875 ? 22.520 2.709 -35.436 1.00 62.62 875 GLU A C 1
ATOM 7128 O O . GLU A 1 875 ? 21.443 3.266 -35.658 1.00 62.62 875 GLU A O 1
ATOM 7133 N N . PHE A 1 876 ? 23.643 3.400 -35.222 1.00 62.09 876 PHE A N 1
ATOM 7134 C CA . PHE A 1 876 ? 23.711 4.856 -35.302 1.00 62.09 876 PHE A CA 1
ATOM 7135 C C . PHE A 1 876 ? 24.054 5.301 -36.719 1.00 62.09 876 PHE A C 1
ATOM 7137 O O . PHE A 1 876 ? 25.056 4.877 -37.296 1.00 62.09 876 PHE A O 1
ATOM 7144 N N . TYR A 1 877 ? 23.252 6.218 -37.249 1.00 72.19 877 TYR A N 1
ATOM 7145 C CA . TYR A 1 877 ? 23.453 6.805 -38.568 1.00 72.19 877 TYR A CA 1
ATOM 7146 C C . TYR A 1 877 ? 23.551 8.323 -38.460 1.00 72.19 877 TYR A C 1
ATOM 7148 O O . TYR A 1 877 ? 22.767 8.967 -37.758 1.00 72.19 877 TYR A O 1
ATOM 7156 N N . SER A 1 878 ? 24.544 8.897 -39.137 1.00 69.44 878 SER A N 1
ATOM 7157 C CA . SER A 1 878 ? 24.787 10.337 -39.159 1.00 69.44 878 SER A CA 1
ATOM 7158 C C . SER A 1 878 ? 23.744 11.082 -40.002 1.00 69.44 878 SER A C 1
ATOM 7160 O O . SER A 1 878 ? 22.862 10.499 -40.628 1.00 69.44 878 SER A O 1
ATOM 7162 N N . LYS A 1 879 ? 23.812 12.415 -40.002 1.00 77.25 879 LYS A N 1
ATOM 7163 C CA . LYS A 1 879 ? 22.971 13.242 -40.874 1.00 77.25 879 LYS A CA 1
ATOM 7164 C C . LYS A 1 879 ? 23.226 12.875 -42.344 1.00 77.25 879 LYS A C 1
ATOM 7166 O O . LYS A 1 879 ? 24.356 12.992 -42.814 1.00 77.25 879 LYS A O 1
ATOM 7171 N N . GLY A 1 880 ? 22.182 12.509 -43.083 1.00 83.50 880 GLY A N 1
ATOM 7172 C CA . GLY A 1 880 ? 22.313 12.054 -44.468 1.00 83.50 880 GLY A CA 1
ATOM 7173 C C . GLY A 1 880 ? 21.027 11.461 -45.040 1.00 83.50 880 GLY A C 1
ATOM 7174 O O . GLY A 1 880 ? 20.005 11.393 -44.358 1.00 83.50 880 GLY A O 1
ATOM 7175 N N . ASN A 1 881 ? 21.087 11.041 -46.304 1.00 86.81 881 ASN A N 1
ATOM 7176 C CA . ASN A 1 881 ? 20.016 10.307 -46.976 1.00 86.81 881 ASN A CA 1
ATOM 7177 C C . ASN A 1 881 ? 20.419 8.841 -47.124 1.00 86.81 881 ASN A C 1
ATOM 7179 O O . ASN A 1 881 ? 21.554 8.540 -47.497 1.00 86.81 881 ASN A O 1
ATOM 7183 N N . TYR A 1 882 ? 19.483 7.939 -46.857 1.00 90.94 882 TYR A N 1
ATOM 7184 C CA . TYR A 1 882 ? 19.747 6.508 -46.792 1.00 90.94 882 TYR A CA 1
ATOM 7185 C C . TYR A 1 882 ? 18.661 5.702 -47.501 1.00 90.94 882 TYR A C 1
ATOM 7187 O O . TYR A 1 882 ? 17.488 6.080 -47.537 1.00 90.94 882 TYR A O 1
ATOM 7195 N N . LEU A 1 883 ? 19.073 4.565 -48.060 1.00 92.44 883 LEU A N 1
ATOM 7196 C CA . LEU A 1 883 ? 18.222 3.515 -48.606 1.00 92.44 883 LEU A CA 1
ATOM 7197 C C . LEU A 1 883 ? 18.384 2.279 -47.732 1.00 92.44 883 LEU A C 1
ATOM 7199 O O . LEU A 1 883 ? 19.505 1.801 -47.577 1.00 92.44 883 LEU A O 1
ATOM 7203 N N . ILE A 1 884 ? 17.279 1.738 -47.231 1.00 91.25 884 ILE A N 1
ATOM 7204 C CA . ILE A 1 884 ? 17.242 0.430 -46.577 1.00 91.25 884 ILE A CA 1
ATOM 7205 C C . ILE A 1 884 ? 16.560 -0.605 -47.471 1.00 91.25 884 ILE A C 1
ATOM 7207 O O . ILE A 1 884 ? 15.542 -0.322 -48.105 1.00 91.25 884 ILE A O 1
ATOM 7211 N N . GLU A 1 885 ? 17.118 -1.813 -47.511 1.00 92.25 885 GLU A N 1
ATOM 7212 C CA . GLU A 1 885 ? 16.640 -2.957 -48.283 1.00 92.25 885 GLU A CA 1
ATOM 7213 C C . GLU A 1 885 ? 16.330 -4.143 -47.346 1.00 92.25 885 GLU A C 1
ATOM 7215 O O . GLU A 1 885 ? 17.243 -4.783 -46.826 1.00 92.25 885 GLU A O 1
ATOM 7220 N N . TYR A 1 886 ? 15.049 -4.475 -47.152 1.00 91.94 886 TYR A N 1
ATOM 7221 C CA . TYR A 1 886 ? 14.597 -5.655 -46.402 1.00 91.94 886 TYR A CA 1
ATOM 7222 C C . TYR A 1 886 ? 14.448 -6.856 -47.333 1.00 91.94 886 TYR A C 1
ATOM 7224 O O . TYR A 1 886 ? 13.768 -6.767 -48.356 1.00 91.94 886 TYR A O 1
ATOM 7232 N N . ASN A 1 887 ? 15.019 -8.002 -46.961 1.00 91.31 887 ASN A N 1
ATOM 7233 C CA . ASN A 1 887 ? 14.845 -9.253 -47.700 1.00 91.31 887 ASN A CA 1
ATOM 7234 C C . ASN A 1 887 ? 13.617 -10.011 -47.168 1.00 91.31 887 ASN A C 1
ATOM 7236 O O . ASN A 1 887 ? 13.672 -10.558 -46.074 1.00 91.31 887 ASN A O 1
ATOM 7240 N N . ILE A 1 888 ? 12.508 -10.034 -47.904 1.00 92.38 888 ILE A N 1
ATOM 7241 C CA . ILE A 1 888 ? 11.250 -10.680 -47.501 1.00 92.38 888 ILE A CA 1
ATOM 7242 C C . ILE A 1 888 ? 10.716 -11.488 -48.683 1.00 92.38 888 ILE A C 1
ATOM 7244 O O . ILE A 1 888 ? 10.609 -10.972 -49.788 1.00 92.38 888 ILE A O 1
ATOM 7248 N N . SER A 1 889 ? 10.357 -12.753 -48.473 1.00 89.50 889 SER A N 1
ATOM 7249 C CA . SER A 1 889 ? 9.816 -13.622 -49.530 1.00 89.50 889 SER A CA 1
ATOM 7250 C C . SER A 1 889 ? 8.675 -14.506 -49.031 1.00 89.50 889 SER A C 1
ATOM 7252 O O . SER A 1 889 ? 8.647 -14.898 -47.867 1.00 89.50 889 SER A O 1
ATOM 7254 N N . LEU A 1 890 ? 7.727 -14.826 -49.916 1.00 87.56 890 LEU A N 1
ATOM 7255 C CA . LEU A 1 890 ? 6.629 -15.758 -49.636 1.00 87.56 890 LEU A CA 1
ATOM 7256 C C . LEU A 1 890 ? 7.127 -17.210 -49.666 1.00 87.56 890 LEU A C 1
ATOM 7258 O O . LEU A 1 890 ? 7.856 -17.602 -50.578 1.00 87.56 890 LEU A O 1
ATOM 7262 N N . LEU A 1 891 ? 6.682 -18.031 -48.713 1.00 82.19 891 LEU A N 1
ATOM 7263 C CA . LEU A 1 891 ? 7.000 -19.462 -48.663 1.00 82.19 891 LEU A CA 1
ATOM 7264 C C . LEU A 1 891 ? 5.816 -20.315 -49.139 1.00 82.19 891 LEU A C 1
ATOM 7266 O O . LEU A 1 891 ? 4.722 -20.219 -48.608 1.00 82.19 891 LEU A O 1
ATOM 7270 N N . ASN A 1 892 ? 6.030 -21.216 -50.100 1.00 66.44 892 ASN A N 1
ATOM 7271 C CA . ASN A 1 892 ? 5.063 -22.266 -50.471 1.00 66.44 892 ASN A CA 1
ATOM 7272 C C . ASN A 1 892 ? 3.628 -21.795 -50.835 1.00 66.44 892 ASN A C 1
ATOM 7274 O O . ASN A 1 892 ? 2.672 -22.548 -50.651 1.00 66.44 892 ASN A O 1
ATOM 7278 N N . VAL A 1 893 ? 3.447 -20.593 -51.399 1.00 64.50 893 VAL A N 1
ATOM 7279 C CA . VAL A 1 893 ? 2.127 -20.094 -51.847 1.00 64.50 893 VAL A CA 1
ATOM 7280 C C . VAL A 1 893 ? 1.935 -20.335 -53.354 1.00 64.50 893 VAL A C 1
ATOM 7282 O O . VAL A 1 893 ? 2.764 -19.929 -54.169 1.00 64.50 893 VAL A O 1
ATOM 7285 N N . ARG A 1 894 ? 0.839 -20.998 -53.762 1.00 59.97 894 ARG A N 1
ATOM 7286 C CA . ARG A 1 894 ? 0.485 -21.175 -55.188 1.00 59.97 894 ARG A CA 1
ATOM 7287 C C . ARG A 1 894 ? -0.013 -19.841 -55.766 1.00 59.97 894 ARG A C 1
ATOM 7289 O O . ARG A 1 894 ? -0.963 -19.282 -55.232 1.00 59.97 894 ARG A O 1
ATOM 7296 N N . LYS A 1 895 ? 0.550 -19.395 -56.902 1.00 56.25 895 LYS A N 1
ATOM 7297 C CA . LYS A 1 895 ? 0.285 -18.097 -57.582 1.00 56.25 895 LYS A CA 1
ATOM 7298 C C . LYS A 1 895 ? -1.195 -17.719 -57.816 1.00 56.25 895 LYS A C 1
ATOM 7300 O O . LYS A 1 895 ? -1.464 -16.559 -58.095 1.00 56.25 895 LYS A O 1
ATOM 7305 N N . ASN A 1 896 ? -2.138 -18.658 -57.699 1.00 54.34 896 ASN A N 1
ATOM 7306 C CA . ASN A 1 896 ? -3.561 -18.445 -57.996 1.00 54.34 896 ASN A CA 1
ATOM 7307 C C . ASN A 1 896 ? -4.446 -18.182 -56.763 1.00 54.34 896 ASN A C 1
ATOM 7309 O O . ASN A 1 896 ? -5.647 -17.987 -56.931 1.00 54.34 896 ASN A O 1
ATOM 7313 N N . HIS A 1 897 ? -3.900 -18.172 -55.543 1.00 52.72 897 HIS A N 1
ATOM 7314 C CA . HIS A 1 897 ? -4.669 -17.860 -54.339 1.00 52.72 897 HIS A CA 1
ATOM 7315 C C . HIS A 1 897 ? -4.049 -16.677 -53.590 1.00 52.72 897 HIS A C 1
ATOM 7317 O O . HIS A 1 897 ? -2.947 -16.783 -53.064 1.00 52.72 897 HIS A O 1
ATOM 7323 N N . ILE A 1 898 ? -4.841 -15.602 -53.496 1.00 57.31 898 ILE A N 1
ATOM 7324 C CA . ILE A 1 898 ? -4.669 -14.401 -52.659 1.00 57.31 898 ILE A CA 1
ATOM 7325 C C . ILE A 1 898 ? -3.877 -13.262 -53.329 1.00 57.31 898 ILE A C 1
ATOM 7327 O O . ILE A 1 898 ? -2.674 -13.083 -53.139 1.00 57.31 898 ILE A O 1
ATOM 7331 N N . LEU A 1 899 ? -4.610 -12.429 -54.072 1.00 57.62 899 LEU A N 1
ATOM 7332 C CA . LEU A 1 899 ? -4.191 -11.082 -54.466 1.00 57.62 899 LEU A CA 1
ATOM 7333 C C . LEU A 1 899 ? -4.820 -10.069 -53.489 1.00 57.62 899 LEU A C 1
ATOM 7335 O O . LEU A 1 899 ? -6.019 -10.153 -53.232 1.00 57.62 899 LEU A O 1
ATOM 7339 N N . HIS A 1 900 ? -4.011 -9.129 -52.980 1.00 61.41 900 HIS A N 1
ATOM 7340 C CA . HIS A 1 900 ? -4.394 -7.960 -52.157 1.00 61.41 900 HIS A CA 1
ATOM 7341 C C . HIS A 1 900 ? -4.652 -8.167 -50.653 1.00 61.41 900 HIS A C 1
ATOM 7343 O O . HIS A 1 900 ? -5.375 -7.389 -50.033 1.00 61.41 900 HIS A O 1
ATOM 7349 N N . SER A 1 901 ? -4.044 -9.170 -50.013 1.00 67.56 901 SER A N 1
ATOM 7350 C CA . SER A 1 901 ? -4.027 -9.230 -48.542 1.00 67.56 901 SER A CA 1
ATOM 7351 C C . SER A 1 901 ? -2.795 -8.517 -47.985 1.00 67.56 901 SER A C 1
ATOM 7353 O O . SER A 1 901 ? -1.675 -8.828 -48.403 1.00 67.56 901 SER A O 1
ATOM 7355 N N . LYS A 1 902 ? -2.979 -7.640 -46.992 1.00 84.38 902 LYS A N 1
ATOM 7356 C CA . LYS A 1 902 ? -1.874 -7.119 -46.173 1.00 84.38 902 LYS A CA 1
ATOM 7357 C C . LYS A 1 902 ? -1.215 -8.272 -45.414 1.00 84.38 902 LYS A C 1
ATOM 7359 O O . LYS A 1 902 ? -1.903 -9.059 -44.757 1.00 84.38 902 LYS A O 1
ATOM 7364 N N . ILE A 1 903 ? 0.107 -8.378 -45.517 1.00 87.38 903 ILE A N 1
ATOM 7365 C CA . ILE A 1 903 ? 0.883 -9.488 -44.939 1.00 87.38 903 ILE A CA 1
ATOM 7366 C C . ILE A 1 903 ? 1.936 -9.036 -43.932 1.00 87.38 903 ILE A C 1
ATOM 7368 O O . ILE A 1 903 ? 2.188 -9.768 -42.976 1.00 87.38 903 ILE A O 1
ATOM 7372 N N . ALA A 1 904 ? 2.506 -7.841 -44.092 1.00 90.62 904 ALA A N 1
ATOM 7373 C CA . ALA A 1 904 ? 3.454 -7.287 -43.134 1.00 90.62 904 ALA A CA 1
ATOM 7374 C C . ALA A 1 904 ? 3.503 -5.750 -43.172 1.00 90.62 904 ALA A C 1
ATOM 7376 O O . ALA A 1 904 ? 2.996 -5.126 -44.100 1.00 90.62 904 ALA A O 1
ATOM 7377 N N . ILE A 1 905 ? 4.155 -5.147 -42.184 1.00 93.25 905 ILE A N 1
ATOM 7378 C CA . ILE A 1 905 ? 4.631 -3.762 -42.182 1.00 93.25 905 ILE A CA 1
ATOM 7379 C C . ILE A 1 905 ? 6.139 -3.800 -41.989 1.00 93.25 905 ILE A C 1
ATOM 7381 O O . ILE A 1 905 ? 6.628 -4.543 -41.141 1.00 93.25 905 ILE A O 1
ATOM 7385 N N . VAL A 1 906 ? 6.861 -2.975 -42.738 1.00 93.62 906 VAL A N 1
ATOM 7386 C CA . VAL A 1 906 ? 8.270 -2.680 -42.473 1.00 93.62 906 VAL A CA 1
ATOM 7387 C C . VAL A 1 906 ? 8.435 -1.208 -42.130 1.00 93.62 906 VAL A C 1
ATOM 7389 O O . VAL A 1 906 ? 7.796 -0.357 -42.756 1.00 93.62 906 VAL A O 1
ATOM 7392 N N . ASP A 1 907 ? 9.269 -0.896 -41.145 1.00 91.81 907 ASP A N 1
ATOM 7393 C CA . ASP A 1 907 ? 9.575 0.486 -40.786 1.00 91.81 907 ASP A CA 1
ATOM 7394 C C . ASP A 1 907 ? 10.989 0.689 -40.221 1.00 91.81 907 ASP A C 1
ATOM 7396 O O . ASP A 1 907 ? 11.668 -0.247 -39.787 1.00 91.81 907 ASP A O 1
ATOM 7400 N N . VAL A 1 908 ? 11.416 1.951 -40.309 1.00 89.62 908 VAL A N 1
ATOM 7401 C CA . VAL A 1 908 ? 12.641 2.521 -39.748 1.00 89.62 908 VAL A CA 1
ATOM 7402 C C . VAL A 1 908 ? 12.217 3.530 -38.696 1.00 89.62 908 VAL A C 1
ATOM 7404 O O . VAL A 1 908 ? 11.553 4.521 -39.023 1.00 89.62 908 VAL A O 1
ATOM 7407 N N . VAL A 1 909 ? 12.587 3.290 -37.446 1.00 83.69 909 VAL A N 1
ATOM 7408 C CA . VAL A 1 909 ? 12.180 4.122 -36.309 1.00 83.69 909 VAL A CA 1
ATOM 7409 C C . VAL A 1 909 ? 13.375 4.510 -35.454 1.00 83.69 909 VAL A C 1
ATOM 7411 O O . VAL A 1 909 ? 14.434 3.905 -35.570 1.00 83.69 909 VAL A O 1
ATOM 7414 N N . THR A 1 910 ? 13.226 5.530 -34.612 1.00 74.00 910 THR A N 1
ATOM 7415 C CA . THR A 1 910 ? 14.166 5.738 -33.503 1.00 74.00 910 THR A CA 1
ATOM 7416 C C . THR A 1 910 ? 14.088 4.570 -32.527 1.00 74.00 910 THR A C 1
ATOM 7418 O O . THR A 1 910 ? 13.034 3.954 -32.393 1.00 74.00 910 THR A O 1
ATOM 7421 N N . ASP A 1 911 ? 15.175 4.295 -31.815 1.00 54.94 911 ASP A N 1
ATOM 7422 C CA . ASP A 1 911 ? 15.224 3.321 -30.712 1.00 54.94 911 ASP A CA 1
ATOM 7423 C C . ASP A 1 911 ? 14.141 3.532 -29.635 1.00 54.94 911 ASP A C 1
ATOM 7425 O O . ASP A 1 911 ? 13.624 2.570 -29.073 1.00 54.94 911 ASP A O 1
ATOM 7429 N N . SER A 1 912 ? 13.733 4.780 -29.390 1.00 52.16 912 SER A N 1
ATOM 7430 C CA . SER A 1 912 ? 12.604 5.124 -28.513 1.00 52.16 912 SER A CA 1
ATOM 7431 C C . SER A 1 912 ? 11.228 4.749 -29.085 1.00 52.16 912 SER A C 1
ATOM 7433 O O . SER A 1 912 ? 10.221 4.806 -28.382 1.00 52.16 912 SER A O 1
ATOM 7435 N N . GLY A 1 913 ? 11.151 4.418 -30.376 1.00 58.81 913 GLY A N 1
ATOM 7436 C CA . GLY A 1 913 ? 9.910 4.202 -31.120 1.00 58.81 913 GLY A CA 1
ATOM 7437 C C . GLY A 1 913 ? 9.086 5.471 -31.380 1.00 58.81 913 GLY A C 1
ATOM 7438 O O . GLY A 1 913 ? 8.037 5.385 -32.018 1.00 58.81 913 GLY A O 1
ATOM 7439 N N . GLU A 1 914 ? 9.540 6.642 -30.919 1.00 59.78 914 GLU A N 1
ATOM 7440 C CA . GLU A 1 914 ? 8.794 7.908 -30.964 1.00 59.78 914 GLU A CA 1
ATOM 7441 C C . GLU A 1 914 ? 8.714 8.522 -32.368 1.00 59.78 914 GLU A C 1
ATOM 7443 O O . GLU A 1 914 ? 7.713 9.153 -32.712 1.00 59.78 914 GLU A O 1
ATOM 7448 N N . LYS A 1 915 ? 9.754 8.350 -33.199 1.00 76.56 915 LYS A N 1
ATOM 7449 C CA . LYS A 1 915 ? 9.810 8.919 -34.554 1.00 76.56 915 LYS A CA 1
ATOM 7450 C C . LYS A 1 915 ? 9.988 7.822 -35.596 1.00 76.56 915 LYS A C 1
ATOM 7452 O O . LYS A 1 915 ? 10.971 7.089 -35.588 1.00 76.56 915 LYS A O 1
ATOM 7457 N N . VAL A 1 916 ? 9.051 7.761 -36.542 1.00 88.62 916 VAL A N 1
ATOM 7458 C CA . VAL A 1 916 ? 9.098 6.862 -37.703 1.00 88.62 916 VAL A CA 1
ATOM 7459 C C . VAL A 1 916 ? 9.683 7.616 -38.894 1.00 88.62 916 VAL A C 1
ATOM 7461 O O . VAL A 1 916 ? 9.065 8.549 -39.403 1.00 88.62 916 VAL A O 1
ATOM 7464 N N . TYR A 1 917 ? 10.872 7.221 -39.341 1.00 88.88 917 TYR A N 1
ATOM 7465 C CA . TYR A 1 917 ? 11.571 7.843 -40.468 1.00 88.88 917 TYR A CA 1
ATOM 7466 C C . TYR A 1 917 ? 11.094 7.326 -41.825 1.00 88.88 917 TYR A C 1
ATOM 7468 O O . TYR A 1 917 ? 11.064 8.077 -42.799 1.00 88.88 917 TYR A O 1
ATOM 7476 N N . ALA A 1 918 ? 10.708 6.053 -41.893 1.00 91.81 918 ALA A N 1
ATOM 7477 C CA . ALA A 1 918 ? 10.115 5.454 -43.079 1.00 91.81 918 ALA A CA 1
ATOM 7478 C C . ALA A 1 918 ? 9.242 4.261 -42.691 1.00 91.81 918 ALA A C 1
ATOM 7480 O O . ALA A 1 918 ? 9.587 3.512 -41.785 1.00 91.81 918 ALA A O 1
ATOM 7481 N N . LYS A 1 919 ? 8.121 4.062 -43.389 1.00 94.12 919 LYS A N 1
ATOM 7482 C CA . LYS A 1 919 ? 7.202 2.939 -43.168 1.00 94.12 919 LYS A CA 1
ATOM 7483 C C . LYS A 1 919 ? 6.565 2.511 -44.482 1.00 94.12 919 LYS A C 1
ATOM 7485 O O . LYS A 1 919 ? 6.182 3.360 -45.285 1.00 94.12 919 LYS A O 1
ATOM 7490 N N . LYS A 1 920 ? 6.415 1.204 -44.686 1.00 93.25 920 LYS A N 1
ATOM 7491 C CA . LYS A 1 920 ? 5.695 0.632 -45.825 1.00 93.25 920 LYS A CA 1
ATOM 7492 C C . LYS A 1 920 ? 4.878 -0.579 -45.380 1.00 93.25 920 LYS A C 1
ATOM 7494 O O . LYS A 1 920 ? 5.404 -1.502 -44.764 1.00 93.25 920 LYS A O 1
ATOM 7499 N N . GLU A 1 921 ? 3.592 -0.582 -45.717 1.00 92.56 921 GLU A N 1
ATOM 7500 C CA . GLU A 1 921 ? 2.764 -1.787 -45.636 1.00 92.56 921 GLU A CA 1
ATOM 7501 C C . GLU A 1 921 ? 3.032 -2.678 -46.854 1.00 92.56 921 GLU A C 1
ATOM 7503 O O . GLU A 1 921 ? 3.197 -2.180 -47.968 1.00 92.56 921 GLU A O 1
ATOM 7508 N N . ILE A 1 922 ? 3.101 -3.987 -46.629 1.00 89.75 922 ILE A N 1
ATOM 7509 C CA . ILE A 1 922 ? 3.431 -4.993 -47.636 1.00 89.75 922 ILE A CA 1
ATOM 7510 C C . ILE A 1 922 ? 2.191 -5.824 -47.923 1.00 89.75 922 ILE A C 1
ATOM 7512 O O . ILE A 1 922 ? 1.631 -6.463 -47.024 1.00 89.75 922 ILE A O 1
ATOM 7516 N N . GLU A 1 923 ? 1.784 -5.839 -49.186 1.00 87.94 923 GLU A N 1
ATOM 7517 C CA . GLU A 1 923 ? 0.748 -6.723 -49.702 1.00 87.94 923 GLU A CA 1
ATOM 7518 C C . GLU A 1 923 ? 1.362 -7.979 -50.323 1.00 87.94 923 GLU A C 1
ATOM 7520 O O . GLU A 1 923 ? 2.521 -7.998 -50.741 1.00 87.94 923 GLU A O 1
ATOM 7525 N N . SER A 1 924 ? 0.570 -9.049 -50.438 1.00 82.12 924 SER A N 1
ATOM 7526 C CA . SER A 1 924 ? 1.018 -10.281 -51.101 1.00 82.12 924 SER A CA 1
ATOM 7527 C C . SER A 1 924 ? 1.544 -10.034 -52.524 1.00 82.12 924 SER A C 1
ATOM 7529 O O . SER A 1 924 ? 2.485 -10.704 -52.949 1.00 82.12 924 SER A O 1
ATOM 7531 N N . SER A 1 925 ? 1.007 -9.037 -53.239 1.00 81.56 925 SER A N 1
ATOM 7532 C CA . SER A 1 925 ? 1.451 -8.633 -54.578 1.00 81.56 925 SER A CA 1
ATOM 7533 C C . SER A 1 925 ? 2.834 -7.981 -54.622 1.00 81.56 925 SER A C 1
ATOM 7535 O O . SER A 1 925 ? 3.524 -8.150 -55.628 1.00 81.56 925 SER A O 1
ATOM 7537 N N . ASP A 1 926 ? 3.273 -7.297 -53.557 1.00 82.88 926 ASP A N 1
ATOM 7538 C CA . ASP A 1 926 ? 4.616 -6.697 -53.489 1.00 82.88 926 ASP A CA 1
ATOM 7539 C C . ASP A 1 926 ? 5.723 -7.766 -53.559 1.00 82.88 926 ASP A C 1
ATOM 7541 O O . ASP A 1 926 ? 6.830 -7.480 -54.015 1.00 82.88 926 ASP A O 1
ATOM 7545 N N . LEU A 1 927 ? 5.418 -9.002 -53.136 1.00 84.62 927 LEU A N 1
ATOM 7546 C CA . LEU A 1 927 ? 6.383 -10.097 -52.995 1.00 84.62 927 LEU A CA 1
ATOM 7547 C C . LEU A 1 927 ? 6.338 -11.144 -54.121 1.00 84.62 927 LEU A C 1
ATOM 7549 O O . LEU A 1 927 ? 7.136 -12.081 -54.121 1.00 84.62 927 LEU A O 1
ATOM 7553 N N . LEU A 1 928 ? 5.424 -11.016 -55.094 1.00 74.00 928 LEU A N 1
ATOM 7554 C CA . LEU A 1 928 ? 5.256 -12.009 -56.171 1.00 74.00 928 LEU A CA 1
ATOM 7555 C C . LEU A 1 928 ? 6.428 -12.041 -57.165 1.00 74.00 928 LEU A C 1
ATOM 7557 O O . LEU A 1 928 ? 6.714 -13.094 -57.736 1.00 74.00 928 LEU A O 1
ATOM 7561 N N . ASN A 1 929 ? 7.084 -10.896 -57.377 1.00 65.69 929 ASN A N 1
ATOM 7562 C CA . ASN A 1 929 ? 8.160 -10.722 -58.362 1.00 65.69 929 ASN A CA 1
ATOM 7563 C C . ASN A 1 929 ? 9.460 -10.163 -57.757 1.00 65.69 929 ASN A C 1
ATOM 7565 O O . ASN A 1 929 ? 10.448 -10.021 -58.474 1.00 65.69 929 ASN A O 1
ATOM 7569 N N . ASN A 1 930 ? 9.467 -9.814 -56.469 1.00 69.38 930 ASN A N 1
ATOM 7570 C CA . ASN A 1 930 ? 10.600 -9.176 -55.813 1.00 69.38 930 ASN A CA 1
ATOM 7571 C C . ASN A 1 930 ? 10.678 -9.623 -54.348 1.00 69.38 930 ASN A C 1
ATOM 7573 O O . ASN A 1 930 ? 9.675 -9.591 -53.645 1.00 69.38 930 ASN A O 1
ATOM 7577 N N . SER A 1 931 ? 11.863 -10.024 -53.888 1.00 81.00 931 SER A N 1
ATOM 7578 C CA . SER A 1 931 ? 12.101 -10.377 -52.484 1.00 81.00 931 SER A CA 1
ATOM 7579 C C . SER A 1 931 ? 12.748 -9.245 -51.684 1.00 81.00 931 SER A C 1
ATOM 7581 O O . SER A 1 931 ? 13.168 -9.456 -50.553 1.00 81.00 931 SER A O 1
ATOM 7583 N N . ILE A 1 932 ? 12.911 -8.062 -52.283 1.00 91.06 932 ILE A N 1
ATOM 7584 C CA . ILE A 1 932 ? 13.594 -6.924 -51.671 1.00 91.06 932 ILE A CA 1
ATOM 7585 C C . ILE A 1 932 ? 12.642 -5.737 -51.584 1.00 91.06 932 ILE A C 1
ATOM 7587 O O . ILE A 1 932 ? 12.260 -5.147 -52.599 1.00 91.06 932 ILE A O 1
ATOM 7591 N N . ILE A 1 933 ? 12.310 -5.349 -50.359 1.00 92.56 933 ILE A N 1
ATOM 7592 C CA . ILE A 1 933 ? 11.517 -4.160 -50.062 1.00 92.56 933 ILE A CA 1
ATOM 7593 C C . ILE A 1 933 ? 12.452 -3.003 -49.737 1.00 92.56 933 ILE A C 1
ATOM 7595 O O . ILE A 1 933 ? 13.317 -3.129 -48.877 1.00 92.56 933 ILE A O 1
ATOM 7599 N N . LYS A 1 934 ? 12.266 -1.869 -50.414 1.00 93.19 934 LYS A N 1
ATOM 7600 C CA . LYS A 1 934 ? 13.129 -0.694 -50.274 1.00 93.19 934 LYS A CA 1
ATOM 7601 C C . LYS A 1 934 ? 12.392 0.462 -49.610 1.00 93.19 934 LYS A C 1
ATOM 7603 O O . LYS A 1 934 ? 11.267 0.755 -50.017 1.00 93.19 934 LYS A O 1
ATOM 7608 N N . LEU A 1 935 ? 13.036 1.140 -48.662 1.00 93.94 935 LEU A N 1
ATOM 7609 C CA . LEU A 1 935 ? 12.576 2.423 -48.125 1.00 93.94 935 LEU A CA 1
ATOM 7610 C C . LEU A 1 935 ? 13.699 3.455 -48.144 1.00 93.94 935 LEU A C 1
ATOM 7612 O O . LEU A 1 935 ? 14.851 3.132 -47.874 1.00 93.94 935 LEU A O 1
ATOM 7616 N N . GLN A 1 936 ? 13.344 4.698 -48.454 1.00 95.00 936 GLN A N 1
ATOM 7617 C CA . GLN A 1 936 ? 14.242 5.843 -48.343 1.00 95.00 936 GLN A CA 1
ATOM 7618 C C . GLN A 1 936 ? 13.908 6.629 -47.082 1.00 95.00 936 GLN A C 1
ATOM 7620 O O . GLN A 1 936 ? 12.731 6.807 -46.768 1.00 95.00 936 GLN A O 1
ATOM 7625 N N . PHE A 1 937 ? 14.934 7.111 -46.389 1.00 93.50 937 PHE A N 1
ATOM 7626 C CA . PHE A 1 937 ? 14.775 8.000 -45.246 1.00 93.50 937 PHE A CA 1
ATOM 7627 C C . PHE A 1 937 ? 15.915 9.016 -45.158 1.00 93.50 937 PHE A C 1
ATOM 7629 O O . PHE A 1 937 ? 17.006 8.803 -45.691 1.00 93.50 937 PHE A O 1
ATOM 7636 N N . SER A 1 938 ? 15.649 10.124 -44.469 1.00 90.56 938 SER A N 1
ATOM 7637 C CA . SER A 1 938 ? 16.603 11.212 -44.257 1.00 90.56 938 SER A CA 1
ATOM 7638 C C . SER A 1 938 ? 16.754 11.490 -42.771 1.00 90.56 938 SER A C 1
ATOM 7640 O O . SER A 1 938 ? 15.759 11.590 -42.049 1.00 90.56 938 SER A O 1
ATOM 7642 N N . LEU A 1 939 ? 17.995 11.660 -42.330 1.00 83.62 939 LEU A N 1
ATOM 7643 C CA . LEU A 1 939 ? 18.335 12.039 -40.967 1.00 83.62 939 LEU A CA 1
ATOM 7644 C C . LEU A 1 939 ? 18.838 13.475 -40.943 1.00 83.62 939 LEU A C 1
ATOM 7646 O O . LEU A 1 939 ? 19.726 13.848 -41.708 1.00 83.62 939 LEU A O 1
ATOM 7650 N N . ASP A 1 940 ? 18.271 14.278 -40.050 1.00 78.94 940 ASP A N 1
ATOM 7651 C CA . ASP A 1 940 ? 18.636 15.673 -39.808 1.00 78.94 940 ASP A CA 1
ATOM 7652 C C . ASP A 1 940 ? 19.779 15.824 -38.790 1.00 78.94 940 ASP A C 1
ATOM 7654 O O . ASP A 1 940 ? 20.479 16.840 -38.789 1.00 78.94 940 ASP A O 1
ATOM 7658 N N . LYS A 1 941 ? 20.004 14.785 -37.983 1.00 67.50 941 LYS A N 1
ATOM 7659 C CA . LYS A 1 941 ? 21.043 14.658 -36.956 1.00 67.50 941 LYS A CA 1
ATOM 7660 C C . LYS A 1 941 ? 21.435 13.187 -36.781 1.00 67.50 941 LYS A C 1
ATOM 7662 O O . LYS A 1 941 ? 20.700 12.306 -37.230 1.00 67.50 941 LYS A O 1
ATOM 7667 N N . LEU A 1 942 ? 22.551 12.930 -36.094 1.00 66.81 942 LEU A N 1
ATOM 7668 C CA . LEU A 1 942 ? 22.913 11.581 -35.647 1.00 66.81 942 LEU A CA 1
ATOM 7669 C C . LEU A 1 942 ? 21.728 10.963 -34.892 1.00 66.81 942 LEU A C 1
ATOM 7671 O O . LEU A 1 942 ? 21.201 11.577 -33.964 1.00 66.81 942 LEU A O 1
ATOM 7675 N N . SER A 1 943 ? 21.278 9.793 -35.334 1.00 68.00 943 SER A N 1
ATOM 7676 C CA . SER A 1 943 ? 20.123 9.103 -34.759 1.00 68.00 943 SER A CA 1
ATOM 7677 C C . SER A 1 943 ? 20.428 7.618 -34.602 1.00 68.00 943 SER A C 1
ATOM 7679 O O . SER A 1 943 ? 20.962 6.999 -35.522 1.00 68.00 943 SER A O 1
ATOM 7681 N N . SER A 1 944 ? 20.067 7.065 -33.446 1.00 73.69 944 SER A N 1
ATOM 7682 C CA . SER A 1 944 ? 19.964 5.622 -33.221 1.00 73.69 944 SER A CA 1
ATOM 7683 C C . SER A 1 944 ? 18.699 5.117 -33.906 1.00 73.69 944 SER A C 1
ATOM 7685 O O . SER A 1 944 ? 17.623 5.693 -33.707 1.00 73.69 944 SER A O 1
ATOM 7687 N N . LEU A 1 945 ? 18.831 4.104 -34.759 1.00 76.06 945 LEU A N 1
ATOM 7688 C CA . LEU A 1 945 ? 17.733 3.566 -35.551 1.00 76.06 945 LEU A CA 1
ATOM 7689 C C . LEU A 1 945 ? 17.483 2.094 -35.253 1.00 76.06 945 LEU A C 1
ATOM 7691 O O . LEU A 1 945 ? 18.411 1.322 -35.023 1.00 76.06 945 LEU A O 1
ATOM 7695 N N . GLU A 1 946 ? 16.212 1.720 -35.346 1.00 81.00 946 GLU A N 1
ATOM 7696 C CA . GLU A 1 946 ? 15.723 0.352 -35.277 1.00 81.00 946 GLU A CA 1
ATOM 7697 C C . GLU A 1 946 ? 14.979 -0.006 -36.574 1.00 81.00 946 GLU A C 1
ATOM 7699 O O . GLU A 1 946 ? 14.183 0.779 -37.106 1.00 81.00 946 GLU A O 1
ATOM 7704 N N . PHE A 1 947 ? 15.224 -1.216 -37.081 1.00 86.06 947 PHE A N 1
ATOM 7705 C CA . PHE A 1 947 ? 14.613 -1.744 -38.299 1.00 86.06 947 PHE A CA 1
ATOM 7706 C C . PHE A 1 947 ? 13.661 -2.891 -37.965 1.00 86.06 947 PHE A C 1
ATOM 7708 O O . PHE A 1 947 ? 14.076 -3.897 -37.386 1.00 86.06 947 PHE A O 1
ATOM 7715 N N . ARG A 1 948 ? 12.381 -2.770 -38.341 1.00 89.25 948 ARG A N 1
ATOM 7716 C CA . ARG A 1 948 ? 11.359 -3.737 -37.909 1.00 89.25 948 ARG A CA 1
ATOM 7717 C C . ARG A 1 948 ? 10.563 -4.326 -39.061 1.00 89.25 948 ARG A C 1
ATOM 7719 O O . ARG A 1 948 ? 10.345 -3.684 -40.089 1.00 89.25 948 ARG A O 1
ATOM 7726 N N . VAL A 1 949 ? 10.098 -5.560 -38.858 1.00 91.44 949 VAL A N 1
ATOM 7727 C CA . VAL A 1 949 ? 9.122 -6.246 -39.717 1.00 91.44 949 VAL A CA 1
ATOM 7728 C C . VAL A 1 949 ? 8.010 -6.817 -38.837 1.00 91.44 949 VAL A C 1
ATOM 7730 O O . VAL A 1 949 ? 8.221 -7.795 -38.120 1.00 91.44 949 VAL A O 1
ATOM 7733 N N . PHE A 1 950 ? 6.819 -6.225 -38.898 1.00 89.25 950 PHE A N 1
ATOM 7734 C CA . PHE A 1 950 ? 5.610 -6.723 -38.238 1.00 89.25 950 PHE A CA 1
ATOM 7735 C C . PHE A 1 950 ? 4.815 -7.605 -39.200 1.00 89.25 950 PHE A C 1
ATOM 7737 O O . PHE A 1 950 ? 4.434 -7.153 -40.272 1.00 89.25 950 PHE A O 1
ATOM 7744 N N . TYR A 1 951 ? 4.544 -8.850 -38.833 1.00 88.31 951 TYR A N 1
ATOM 7745 C CA . TYR A 1 951 ? 3.811 -9.824 -39.638 1.00 88.31 951 TYR A CA 1
ATOM 7746 C C . TYR A 1 951 ? 2.358 -9.961 -39.162 1.00 88.31 951 TYR A C 1
ATOM 7748 O O . TYR A 1 951 ? 2.095 -10.023 -37.965 1.00 88.31 951 TYR A O 1
ATOM 7756 N N . PHE A 1 952 ? 1.406 -10.037 -40.098 1.00 82.19 952 PHE A N 1
ATOM 7757 C CA . PHE A 1 952 ? -0.034 -10.043 -39.798 1.00 82.19 952 PHE A CA 1
ATOM 7758 C C . PHE A 1 952 ? -0.673 -11.430 -39.617 1.00 82.19 952 PHE A C 1
ATOM 7760 O O . PHE A 1 952 ? -1.879 -11.499 -39.410 1.00 82.19 952 PHE A O 1
ATOM 7767 N N . GLY A 1 953 ? 0.075 -12.535 -39.711 1.00 80.25 953 GLY A N 1
ATOM 7768 C CA . GLY A 1 953 ? -0.488 -13.881 -39.491 1.00 80.25 953 GLY A CA 1
ATOM 7769 C C . GLY A 1 953 ? -1.181 -14.522 -40.703 1.00 80.25 953 GLY A C 1
ATOM 7770 O O . GLY A 1 953 ? -1.675 -15.638 -40.598 1.00 80.25 953 GLY A O 1
ATOM 7771 N N . ASN A 1 954 ? -1.218 -13.863 -41.867 1.00 80.44 954 ASN A N 1
ATOM 7772 C CA . ASN A 1 954 ? -2.066 -14.307 -42.985 1.00 80.44 954 ASN A CA 1
ATOM 7773 C C . ASN A 1 954 ? -1.377 -15.244 -43.998 1.00 80.44 954 ASN A C 1
ATOM 7775 O O . ASN A 1 954 ? -2.048 -16.068 -44.617 1.00 80.44 954 ASN A O 1
ATOM 7779 N N . LEU A 1 955 ? -0.061 -15.122 -44.212 1.00 85.19 955 LEU A N 1
ATOM 7780 C CA . LEU A 1 955 ? 0.688 -15.889 -45.220 1.00 85.19 955 LEU A CA 1
ATOM 7781 C C . LEU A 1 955 ? 2.118 -16.173 -44.754 1.00 85.19 955 LEU A C 1
ATOM 7783 O O . LEU A 1 955 ? 2.772 -15.268 -44.257 1.00 85.19 955 LEU A O 1
ATOM 7787 N N . PRO A 1 956 ? 2.664 -17.377 -44.970 1.00 87.94 956 PRO A N 1
ATOM 7788 C CA . PRO A 1 956 ? 4.007 -17.695 -44.499 1.00 87.94 956 PRO A CA 1
ATOM 7789 C C . PRO A 1 956 ? 5.090 -16.855 -45.208 1.00 87.94 956 PRO A C 1
ATOM 7791 O O . PRO A 1 956 ? 5.147 -16.811 -46.443 1.00 87.94 956 PRO A O 1
ATOM 7794 N N . LEU A 1 957 ? 5.975 -16.223 -44.428 1.00 90.75 957 LEU A N 1
ATOM 7795 C CA . LEU A 1 957 ? 7.071 -15.374 -44.911 1.00 90.75 957 LEU A CA 1
ATOM 7796 C C . LEU A 1 957 ? 8.435 -15.900 -44.458 1.00 90.75 957 LEU A C 1
ATOM 7798 O O . LEU A 1 957 ? 8.590 -16.423 -43.356 1.00 90.75 957 LEU A O 1
ATOM 7802 N N . ARG A 1 958 ? 9.444 -15.685 -45.301 1.00 91.62 958 ARG A N 1
ATOM 7803 C CA . ARG A 1 958 ? 10.868 -15.789 -44.975 1.00 91.62 958 ARG A CA 1
ATOM 7804 C C . ARG A 1 958 ? 11.470 -14.390 -44.992 1.00 91.62 958 ARG A C 1
ATOM 7806 O O . ARG A 1 958 ? 11.497 -13.754 -46.045 1.00 91.62 958 ARG A O 1
ATOM 7813 N N . ILE A 1 959 ? 11.959 -13.940 -43.843 1.00 91.62 959 ILE A N 1
ATOM 7814 C CA . ILE A 1 959 ? 12.465 -12.584 -43.608 1.00 91.62 959 ILE A CA 1
ATOM 7815 C C . ILE A 1 959 ? 13.958 -12.672 -43.293 1.00 91.62 959 ILE A C 1
ATOM 7817 O O . ILE A 1 959 ? 14.354 -13.422 -42.412 1.00 91.62 959 ILE A O 1
ATOM 7821 N N . GLY A 1 960 ? 14.808 -11.957 -44.022 1.00 87.12 960 GLY A N 1
ATOM 7822 C CA . GLY A 1 960 ? 16.235 -11.853 -43.729 1.00 87.12 960 GLY A CA 1
ATOM 7823 C C . GLY A 1 960 ? 16.468 -10.956 -42.520 1.00 87.12 960 GLY A C 1
ATOM 7824 O O . GLY A 1 960 ? 15.859 -9.896 -42.415 1.00 87.12 960 GLY A O 1
ATOM 7825 N N . VAL A 1 961 ? 17.363 -11.372 -41.627 1.00 79.00 961 VAL A N 1
ATOM 7826 C CA . VAL A 1 961 ? 17.600 -10.663 -40.354 1.00 79.00 961 VAL A CA 1
ATOM 7827 C C . VAL A 1 961 ? 18.537 -9.460 -40.472 1.00 79.00 961 VAL A C 1
ATOM 7829 O O . VAL A 1 961 ? 18.741 -8.743 -39.504 1.00 79.00 961 VAL A O 1
ATOM 7832 N N . GLN A 1 962 ? 19.116 -9.253 -41.657 1.00 74.75 962 GLN A N 1
ATOM 7833 C CA . GLN A 1 962 ? 20.032 -8.158 -41.961 1.00 74.75 962 GLN A CA 1
ATOM 7834 C C . GLN A 1 962 ? 19.450 -7.322 -43.101 1.00 74.75 962 GLN A C 1
ATOM 7836 O O . GLN A 1 962 ? 19.657 -7.659 -44.276 1.00 74.75 962 GLN A O 1
ATOM 7841 N N . PRO A 1 963 ? 18.684 -6.265 -42.794 1.00 81.44 963 PRO A N 1
ATOM 7842 C CA . PRO A 1 963 ? 18.360 -5.280 -43.802 1.00 81.44 963 PRO A CA 1
ATOM 7843 C C . PRO A 1 963 ? 19.644 -4.553 -44.219 1.00 81.44 963 PRO A C 1
ATOM 7845 O O . PRO A 1 963 ? 20.518 -4.272 -43.402 1.00 81.44 963 PRO A O 1
ATOM 7848 N N . LYS A 1 964 ? 19.793 -4.278 -45.513 1.00 82.44 964 LYS A N 1
ATOM 7849 C CA . LYS A 1 964 ? 20.988 -3.615 -46.041 1.00 82.44 964 LYS A CA 1
ATOM 7850 C C . LYS A 1 964 ? 20.741 -2.117 -46.129 1.00 82.44 964 LYS A C 1
ATOM 7852 O O . LYS A 1 964 ? 19.830 -1.705 -46.841 1.00 82.44 964 LYS A O 1
ATOM 7857 N N . VAL A 1 965 ? 21.569 -1.322 -45.458 1.00 81.44 965 VAL A N 1
ATOM 7858 C CA . VAL A 1 965 ? 21.515 0.143 -45.523 1.00 81.44 965 VAL A CA 1
ATOM 7859 C C . VAL A 1 965 ? 22.656 0.676 -46.386 1.00 81.44 965 VAL A C 1
ATOM 7861 O O . VAL A 1 965 ? 23.793 0.216 -46.300 1.00 81.44 965 VAL A O 1
ATOM 7864 N N . SER A 1 966 ? 22.357 1.643 -47.247 1.00 82.94 966 SER A N 1
ATOM 7865 C CA . SER A 1 966 ? 23.339 2.354 -48.070 1.00 82.94 966 SER A CA 1
ATOM 7866 C C . SER A 1 966 ? 23.040 3.848 -48.082 1.00 82.94 966 SER A C 1
ATOM 7868 O O . SER A 1 966 ? 21.878 4.227 -48.228 1.00 82.94 966 SER A O 1
ATOM 7870 N N . SER A 1 967 ? 24.068 4.690 -47.969 1.00 79.12 967 SER A N 1
ATOM 7871 C CA . SER A 1 967 ? 23.928 6.132 -48.201 1.00 79.12 967 SER A CA 1
ATOM 7872 C C . SER A 1 967 ? 23.586 6.405 -49.668 1.00 79.12 967 SER A C 1
ATOM 7874 O O . SER A 1 967 ? 24.131 5.742 -50.556 1.00 79.12 967 SER A O 1
ATOM 7876 N N . ILE A 1 968 ? 22.688 7.363 -49.909 1.00 78.00 968 ILE A N 1
ATOM 7877 C CA . ILE A 1 968 ? 22.237 7.786 -51.246 1.00 78.00 968 ILE A CA 1
ATOM 7878 C C . ILE A 1 968 ? 22.826 9.146 -51.596 1.00 78.00 968 ILE A C 1
ATOM 7880 O O . ILE A 1 968 ? 22.748 10.053 -50.732 1.00 78.00 968 ILE A O 1
#

Secondary structure (DSSP, 8-state):
---SPPHHHHHHHHHH-S-EEE--SS-SS-HHHHHHHHTT--EEEESSTTHHHHH--GGGEE-TT-HHHHHHHHHHHHH-HHHHHHHHHHHHHHHTT--HHHHHHHHHHHHHHTS--S---HHHHHHHTT-PPEEEEE---TTS--HHHHHHHHHHHHHTTT-EEEEEE-TT------SSSEEEEHHHHHHHTTTS--SEEEEEE-SSGGGHHHHHHHTTS--EEEES-S--HHHHHHHHHT-TTTS--HHHHHHHHH-HHHHHHHHHHHHTTS--TTTHHHHTT----HHHHHH-SEEEESSHHHHHHHHHHHGGGT-EEEE-PPP-PPP---SS-HHHHHHHTT--TT--EEEEES-B-GGG-HHHHHHHHHHHTTT-TT-EEEEESPBPTT----HHHHHHHHT-TTTEEE--S--HHHHHHHHHH-SEEEE--SS--S---HHHHHHHHTT--EEEESSHHHHTS-TTTSEEEPPTTTS-HHHHHHHHHHHHHH-HHHHHHHHHHHHHHHHHHS-HHHHHHHHHHHHHHHHHSHHHHHHHHHHHHHHHHHTS-HHHHHHHHHHHHHHHHHHHTS--S---TT-------TTTTTSSTTHHHHHHHHHHHHHTTSPP-SEEEEES--HHHHHHHHHHH--S--SEEEEEESSPPPTT--TTEEEEES-SS--TTSPTT-EEEEEEES-GGGS-HHHHHHHHHHHHHHEEEEEEEEEEEE-HHHHHHTT---TT-S----HHHHHHHHHHTTEEEEEEEEEEEGGG--STTSTTHHHHHTTTTSTTHHHHHHHTEES-GGGEEEEEEEEEE-SSPP-HHHHHHHHHHHHHHHHTTTGGG-B-SSSEEEEETTEEEEEE-TTSPSEEEEE---EEE-SEEEEEEEEEEE-S--TTS-SS-EEEEEEEEETTS--EEEEEEEEGGGGSS-SEEEEEEEESS-EEEEEEEEE-SSS-EEEES--EEEE-

Foldseek 3Di:
DPPDDDPVVLLVCLLPDLEAEALDPDDDQCVSQLSSLLSLHLYAYEPDDNVCLLQVDPLRYDHSVDPPRSVVSVCCSNVPPVVVNVSSVSSNVSSVVDDPVNVVVVVVVVVVVVPQDPDPPPQVVCLVVVNAAEEEEEFQAPPDPDPRNVLVLQQVVQLVSRHQYEYEFAPPDDHDHDDPHHYDYPVRCVVCVVPDDHLFYEAEDEQDCRRLQVQLVLLQAAGEYEYQFQARLNVQVCCQPPNVVSHDHQLVLCCVVPNNVVSVVVVVCVVVVVDDSPAVCVVVVNRSCVSVQLSYLAYEYAAPLSQVVCCVVCVPVPHHYDYAHRADEDDDQDPDDLCVLCVVVVQHPPAAEEEEEEEDDVFQVLLLVLLLVLVLCVVRVRYAYEYAEAYDPVPPDDSVVVCVVSVNPVRYYYDYHDDPNVLSSSLSNHQAYEREGPPGSLGADPSVLSSLLQLHEYEYECDRRVVRDDCQQYHYFYDVVPDPSSVRSNVVVVCSVVDPVSSNRNSVVSNVCNVPRRHSNRSSVVVSSSSVVSSPDLVNVVSSLVSVLVVVLVVDDVVVSVVSVLLSVLVNVVVVVPPDDDDDDDPPPPPDCPPVVVVVVQFVVLVLVLVLVVLLVDDEWQEEEEEAADEQVSVVSSVVSNPYHHQAYEYEECDDDHPPHDPRYHYDNDLLLDPVVAAFQATLEYEYEARLQLDDLLSNLNNLLVVLRNHHAFGKYKYKHFALVLCLVLVHDDLSGPDDYHPVLVCVLNVLSQKDFPAKKAAAFCVQPDRPDPRSPPSRVVVVPDPCPPVVSVVRIDSDNNRHRMMMTMITHHPDRRPSVVSSVSSVVRCVVSVVSPPVSWDASWADWDDDPNFIKGKHALVIAWFWSTKDDWDKDFFAKKKKKKQKAFDPDDPPDDDFDFFKKKFKAAPVNPDTFWIDTDTPVNHPVDRIDMDMGGDPGTTTIIITMTGHSDGIMIITRDIDMDTD

Sequence (968 aa):
MTNYVTDEELRALYSTCSLFVFPSFYEGFGLPLLEAISCGAPAIASNSSSLPEILGSVEQLFDPHSVEALTRLMNKVLSDENFRQKISEQALKQAKTFTWESVTQKMSDVFKEQQPLQKATILFDRVQNNNKPHIAVFSPLPPLKSGISNYTEDLIQSLVRYFNLDLVHDDDYIPDISLDNKLLSYSQFENQLKTNGYEGIIYQIGNSSYHCYMYSHLMRYSGITVLHDYYLGGLINYLDNYHPELGIPLEKELEHCYGREKAKDILDKLQKGLLNTHEKFPEAGIYLNRRIFTRSLGVILHNKSAYQRAVKDFSNDNRHIVHIPLLVPPITQPENKLEDIRLEYGIPVDSFVISTFGFISSTKRPLSILLAFKKYLYNYPSAYLIFVGGTDYLGSLDIEREIKKLELQNRVKITNYVTMSDFYRYIQISDICLNLRFPSNGESSASLLKILSMGKPAIVTNIDSFADFSDDIVVKIPQPRQSDEIEEIYKALINLTENSEHRSFLSQNALKYIEREHSPERCARLYAEFFEQVQYSPQTKVNMLADHVGRETAKHEVADSQKIFVLFSKVIDNFRSTSSQNYDSSDLKIIQPESLTKTLISFNYFLHECRSICLQKLPAAKKILSIGCSGVWYFEWFHKFYPYPVEEHTGIDLNHKPENLPHNIVWIQNDGSDLTSLESESFDLIFAGQFIEHMSWESQATFLAEVNRALKPNGFFVLDSPNYDISNRYGWRQPEHIHELTFKQICNFLELSSFNIEDTYGLVPKKLLGTPPQLVGKSLEYAFQNNFYKEEINKAINKEPNDCFIWWIIAKKNTCVVEKQLLKNQLQKAYLENQKNQYNIVFHQIGKFIDDNGKQFIIVNPSDAPGYALFGSYEFYSKGNYLIEYNISLLNVRKNHILHSKIAIVDVVTDSGEKVYAKKEIESSDLLNNSIIKLQFSLDKLSSLEFRVFYFGNLPLRIGVQPKVSSI

pLDDT: mean 81.58, std 17.93, range [22.89, 98.62]